Protein AF-0000000073532615 (afdb_homodimer)

Solvent-accessible surface area (backbone atoms only — not comparable to full-atom values): 59415 Å² total; per-residue (Å²): 136,85,84,70,76,75,82,60,55,70,67,49,52,62,53,44,54,56,46,52,59,56,56,71,64,63,77,78,76,79,79,76,49,35,61,54,48,44,46,61,67,45,36,69,30,45,48,47,19,49,42,52,50,42,66,69,45,44,57,48,49,49,61,58,60,49,51,88,65,48,76,41,79,43,77,75,41,72,44,67,50,82,55,63,67,44,78,42,77,66,41,61,46,78,48,82,55,70,87,44,45,31,39,34,39,35,32,37,38,37,35,60,22,72,27,45,34,31,35,39,35,29,29,67,48,68,83,61,86,79,82,77,87,83,74,61,66,72,73,48,55,62,73,28,45,42,77,39,44,36,34,42,33,61,35,37,40,41,33,38,38,35,38,34,37,33,44,56,30,60,37,88,62,36,49,23,21,40,36,41,26,21,62,43,73,55,48,70,50,63,42,82,46,62,71,57,89,55,72,64,49,46,64,59,51,48,53,51,49,51,49,42,46,46,60,66,65,42,38,64,38,24,36,80,33,58,51,79,47,49,63,30,86,86,52,74,96,77,69,64,49,45,28,39,37,37,39,33,42,47,36,34,37,43,54,58,61,80,49,97,85,47,81,49,33,43,26,42,34,37,30,54,38,72,93,58,61,42,70,56,72,72,29,64,60,61,86,42,27,33,55,72,64,47,73,49,75,42,77,32,59,46,52,92,50,28,38,43,36,41,37,35,25,34,61,42,88,78,38,66,62,41,78,61,19,36,35,74,43,60,46,73,76,54,56,68,74,39,78,40,79,45,75,41,64,26,40,36,70,67,55,59,50,43,64,59,42,61,80,65,58,60,76,68,60,53,50,52,48,56,69,36,34,80,78,42,71,72,88,59,59,69,20,38,35,36,32,40,38,30,36,40,69,50,49,63,67,37,28,40,51,50,48,60,43,49,76,42,43,52,83,72,41,74,83,67,56,79,80,44,56,67,68,58,48,46,38,51,41,20,31,36,39,34,43,29,39,64,37,35,36,48,44,88,47,86,58,101,56,71,35,31,32,31,44,37,40,33,45,88,93,42,71,27,54,31,64,43,20,62,29,38,84,83,9,34,33,52,43,62,56,51,20,63,34,79,42,51,45,72,59,70,67,41,83,82,40,48,37,38,36,34,37,35,34,42,40,92,85,77,43,79,44,68,47,19,34,41,78,40,72,39,63,58,25,50,63,62,40,69,52,67,49,79,43,69,32,45,90,32,57,92,63,54,24,37,34,35,38,43,33,37,47,43,58,66,78,136,86,87,72,76,76,82,60,55,69,66,48,51,62,52,44,54,54,47,51,58,56,57,70,66,63,76,77,75,79,78,75,48,35,62,54,48,46,45,62,69,46,36,68,30,45,50,46,19,50,42,51,50,43,66,70,45,44,57,48,50,50,60,57,61,50,51,88,66,48,74,40,80,44,76,75,39,72,45,67,51,82,54,65,67,45,77,42,76,64,43,60,45,77,47,83,56,71,87,43,44,30,41,35,40,35,31,36,38,38,35,60,23,73,25,46,34,32,35,40,34,29,28,66,48,68,84,62,86,80,79,78,86,85,75,61,65,72,72,50,54,62,71,28,44,41,78,37,44,38,32,42,34,59,35,34,40,40,33,38,40,35,38,34,38,34,44,56,31,61,36,89,61,37,48,23,22,40,36,40,26,20,62,44,73,54,48,68,47,64,42,80,45,62,71,59,89,54,72,65,50,46,64,60,51,50,53,50,50,52,49,42,46,46,60,64,66,44,39,64,37,23,37,81,34,58,51,80,47,48,61,29,89,85,52,73,96,75,70,64,51,45,27,39,39,38,40,32,40,49,35,33,37,43,54,58,61,81,50,97,84,46,81,49,31,43,27,44,35,38,29,56,38,73,93,58,62,42,70,55,72,72,28,64,60,62,86,42,26,34,54,74,65,49,74,48,76,41,78,33,60,47,52,91,51,28,37,42,36,40,38,36,24,35,61,42,87,78,37,66,61,40,78,62,20,35,36,73,43,58,47,73,77,54,55,69,74,40,79,39,79,44,76,41,63,26,41,36,70,66,56,59,50,42,64,60,42,62,81,65,56,60,77,68,60,54,52,53,47,58,71,35,33,80,79,42,70,72,90,59,62,68,21,40,34,37,31,41,37,30,36,40,69,51,49,63,67,38,27,41,52,49,47,58,40,48,76,42,43,53,84,72,42,73,82,67,57,80,79,45,56,67,68,56,48,45,37,49,40,20,29,36,37,37,43,30,38,62,37,35,36,48,44,89,47,84,58,100,56,71,37,29,34,30,45,34,40,33,46,88,91,43,71,27,54,32,63,41,20,62,30,38,84,80,8,34,31,52,44,60,57,52,20,63,32,78,41,50,44,72,60,68,66,40,84,82,40,48,36,38,37,35,36,36,34,41,39,93,87,77,44,78,42,70,47,19,35,42,78,41,72,38,64,58,24,49,65,63,39,72,51,67,50,79,44,69,33,44,90,31,56,91,65,54,23,37,34,34,39,42,32,37,47,44,58,67,80

InterPro domains:
  IPR000008 C2 domain [PF00168] (243-341)
  IPR000008 C2 domain [PS50004] (223-344)
  IPR000008 C2 domain [SM00239] (244-343)
  IPR031468 Synaptotagmin-like mitochondrial-lipid-binding domain [PS51847] (28-232)
  IPR035892 C2 domain superfamily [G3DSA:2.60.40.150] (231-360)
  IPR035892 C2 domain superfamily [SSF49562] (239-349)
  IPR045050 Synaptotagmin, plant [PTHR10774] (33-460)

Sequence (1114 aa):
MGSGPAAGTAAGQAAAAVQSAVAASGGEHSHGNWLQQLLDGMWPYARDAAQRMAWETIPSMLDASRPPWVHELTLEEFTLGEAQPALRDIRVHRSGGGGMDELIVEFEAEWHSQQDVRLLIAVPRLPVAVSEVTPDPIEEAFRLLMRLRVSLKDAWVRAGVRVTLRPLLRRLPVVGALQVGLTRVPEFGYELDLSVASAALVPLIKEWLDAAVRDMVLQPYVLPEHFFFPLDPDIKDVERPVGVLAVRVVRADDVPKPGLLGSARPLLELFVRDSQRRRTHVAQLVGSSAAWGSRFEFPVSLPEHQELTAILYDYSEFAPNDELGRAQHKLLDLQPGREQEVTLLLRTKAEEHHEREQRRMGTADRIAMALGRPFTKKGGSVCRLRLQLTYIALSEGEVRAVMEQQRLPVPARSATAEQLHPLAVRLLHSGLLLVAVPRAEGIPAGGMFKPHVELVVRVGRREAETDAAQASRQGAAEFSRPAALHLEPEVLRQRGAQVELELLQHNWMRGVSSCGTLALPLGPLLTGERVAGERRLEGGGIPAVRLQIDAHFRPYFMGSGPAAGTAAGQAAAAVQSAVAASGGEHSHGNWLQQLLDGMWPYARDAAQRMAWETIPSMLDASRPPWVHELTLEEFTLGEAQPALRDIRVHRSGGGGMDELIVEFEAEWHSQQDVRLLIAVPRLPVAVSEVTPDPIEEAFRLLMRLRVSLKDAWVRAGVRVTLRPLLRRLPVVGALQVGLTRVPEFGYELDLSVASAALVPLIKEWLDAAVRDMVLQPYVLPEHFFFPLDPDIKDVERPVGVLAVRVVRADDVPKPGLLGSARPLLELFVRDSQRRRTHVAQLVGSSAAWGSRFEFPVSLPEHQELTAILYDYSEFAPNDELGRAQHKLLDLQPGREQEVTLLLRTKAEEHHEREQRRMGTADRIAMALGRPFTKKGGSVCRLRLQLTYIALSEGEVRAVMEQQRLPVPARSATAEQLHPLAVRLLHSGLLLVAVPRAEGIPAGGMFKPHVELVVRVGRREAETDAAQASRQGAAEFSRPAALHLEPEVLRQRGAQVELELLQHNWMRGVSSCGTLALPLGPLLTGERVAGERRLEGGGIPAVRLQIDAHFRPYF

pLDDT: mean 78.16, std 20.36, range [19.98, 97.75]

Secondary structure (DSSP, 8-state):
-----GGGHHHHHHHHHHHHHHHTTSSS-TTTHHHHHHHHHHHHHHHHHHHHHHHHHHHHHHHHT--TT--EEEEEEEE--SPPPEEEEEEEEEE--TT--EEEEEEEEEEEE--EEEEEEEEE------------HHHHHHTTEEEEEEEEEEEEEEEEEEEEEEEE-SSSSSEEEEEEEESSPPEEEEEEEESS--TTTHHHHHHHHHHHIIIIIIGGGBTT--EEEESSTT--------EEEEEEEEEEESPPPSSSS----EEEEEESSGGG-EEPPPPPEETTEEE---EEEEEES-GGG-EEEEEEEE--SSSPPEEEEEEEEEGGGSPBT-EEEEEEEEB-HHHHHHHHHTTT--HHHHHHHHHTTTTS------EEEEEEEEEEEPPHHHHHHHHHHHTS-GGGS-TT-TTS-HHHHHHHT-EEEEEEEEEEE-----SSSPPEEEEEEEETTEEEEPPPEEPPTTSEE--SS-EEEEE-HHHHHSTT-EEEEEEEEEETTTEEEEEEEEEEESHHHHTT--EEEEEE-BSS-SSPPEEEEEEEEEE--/-----GGGHHHHHHHHHHHHHHHGGGSS-TTTHHHHHHHHHHHHHHHHHHHHHHHHHHHHHHHHT--TT--EEEEEEEE--SPPPEEEEEEEEEE--TT--EEEEEEEEEEEE--EEEEEEEEE------------HHHHHHTTEEEEEEEEEEEEEEEEEEEEEEEE-SSSSSEEEEEEEESSPPEEEEEEEESS--TTTHHHHHHHHHHHIIIIIIGGGBTT--EEEESSTT--------EEEEEEEEEEESPPPSSSS----EEEEEESSGGG-EEPPPPPEETTEEE---EEEEEES-GGG-EEEEEEEE--SSSPPEEEEEEEEEGGGSPBT-EEEEEEEEB-HHHHHHHHHTTT--HHHHHHHHHSTTTS------EEEEEEEEEEEPPHHHHHHHHHHHTS-GGGS-TT-TTS-HHHHHHHT-EEEEEEEEEEE-----SSS--EEEEEEEETTEEEEPPPEEBPTTSEE--SS-EEEEE-HHHHHSTT-EEEEEEEEEETTTEEEEEEEEEEESHHHHTT--EEEEEE-BSSPSSPPEEEEEEEEEE--

Structure (mmCIF, N/CA/C/O backbone):
data_AF-0000000073532615-model_v1
#
loop_
_entity.id
_entity.type
_entity.pdbx_description
1 polymer 'Uncharacterized protein'
#
loop_
_atom_site.group_PDB
_atom_site.id
_atom_site.type_symbol
_atom_site.label_atom_id
_atom_site.label_alt_id
_atom_site.label_comp_id
_atom_site.label_asym_id
_atom_site.label_entity_id
_atom_site.label_seq_id
_atom_site.pdbx_PDB_ins_code
_atom_site.Cartn_x
_atom_site.Cartn_y
_atom_site.Cartn_z
_atom_site.occupancy
_atom_site.B_iso_or_equiv
_atom_site.auth_seq_id
_atom_site.auth_comp_id
_atom_site.auth_asym_id
_atom_site.auth_atom_id
_atom_site.pdbx_PDB_model_num
ATOM 1 N N . MET A 1 1 ? 41.656 34.438 43.156 1 20.53 1 MET A N 1
ATOM 2 C CA . MET A 1 1 ? 41.594 33 43.312 1 20.53 1 MET A CA 1
ATOM 3 C C . MET A 1 1 ? 40.531 32.375 42.438 1 20.53 1 MET A C 1
ATOM 5 O O . MET A 1 1 ? 39.562 33.031 42.094 1 20.53 1 MET A O 1
ATOM 9 N N . GLY A 1 2 ? 40.812 31.062 41.625 1 20.09 2 GLY A N 1
ATOM 10 C CA . GLY A 1 2 ? 40.531 30.406 40.375 1 20.09 2 GLY A CA 1
ATOM 11 C C . GLY A 1 2 ? 39.188 29.719 40.375 1 20.09 2 GLY A C 1
ATOM 12 O O . GLY A 1 2 ? 39.062 28.594 40.844 1 20.09 2 GLY A O 1
ATOM 13 N N . SER A 1 3 ? 38.094 30.375 40.625 1 22.3 3 SER A N 1
ATOM 14 C CA . SER A 1 3 ? 36.781 29.781 40.844 1 22.3 3 SER A CA 1
ATOM 15 C C . SER A 1 3 ? 36.312 29.016 39.594 1 22.3 3 SER A C 1
ATOM 17 O O . SER A 1 3 ? 35.875 29.625 38.625 1 22.3 3 SER A O 1
ATOM 19 N N . GLY A 1 4 ? 37.156 27.938 39.281 1 20.11 4 GLY A N 1
ATOM 20 C CA . GLY A 1 4 ? 37.125 27.219 38 1 20.11 4 GLY A CA 1
ATOM 21 C C . GLY A 1 4 ? 35.75 26.656 37.688 1 20.11 4 GLY A C 1
ATOM 22 O O . GLY A 1 4 ? 34.812 26.812 38.438 1 20.11 4 GLY A O 1
ATOM 23 N N . PRO A 1 5 ? 35.656 25.281 37.188 1 23.22 5 PRO A N 1
ATOM 24 C CA . PRO A 1 5 ? 35.125 24.531 36.031 1 23.22 5 PRO A CA 1
ATOM 25 C C . PRO A 1 5 ? 33.781 23.859 36.344 1 23.22 5 PRO A C 1
ATOM 27 O O . PRO A 1 5 ? 33.406 22.891 35.688 1 23.22 5 PRO A O 1
ATOM 30 N N . ALA A 1 6 ? 32.906 24.281 37.25 1 21.92 6 ALA A N 1
ATOM 31 C CA . ALA A 1 6 ? 31.875 23.375 37.75 1 21.92 6 ALA A CA 1
ATOM 32 C C . ALA A 1 6 ? 30.859 23.047 36.656 1 21.92 6 ALA A C 1
ATOM 34 O O . ALA A 1 6 ? 29.844 22.391 36.938 1 21.92 6 ALA A O 1
ATOM 35 N N . ALA A 1 7 ? 30.891 23.812 35.625 1 23.62 7 ALA A N 1
ATOM 36 C CA . ALA A 1 7 ? 29.766 23.734 34.719 1 23.62 7 ALA A CA 1
ATOM 37 C C . ALA A 1 7 ? 29.688 22.375 34.031 1 23.62 7 ALA A C 1
ATOM 39 O O . ALA A 1 7 ? 28.844 22.141 33.156 1 23.62 7 ALA A O 1
ATOM 40 N N . GLY A 1 8 ? 30.734 21.438 34.344 1 23.34 8 GLY A N 1
ATOM 41 C CA . GLY A 1 8 ? 30.906 20.172 33.656 1 23.34 8 GLY A CA 1
ATOM 42 C C . GLY A 1 8 ? 29.875 19.125 34 1 23.34 8 GLY A C 1
ATOM 43 O O . GLY A 1 8 ? 29.844 18.047 33.438 1 23.34 8 GLY A O 1
ATOM 44 N N . THR A 1 9 ? 29.234 19.203 35.156 1 28.7 9 THR A N 1
ATOM 45 C CA . THR A 1 9 ? 28.672 18 35.75 1 28.7 9 THR A CA 1
ATOM 46 C C . THR A 1 9 ? 27.359 17.641 35.094 1 28.7 9 THR A C 1
ATOM 48 O O . THR A 1 9 ? 27.047 16.453 34.938 1 28.7 9 THR A O 1
ATOM 51 N N . ALA A 1 10 ? 26.594 18.719 34.781 1 26.47 10 ALA A N 1
ATOM 52 C CA . ALA A 1 10 ? 25.219 18.359 34.438 1 26.47 10 ALA A CA 1
ATOM 53 C C . ALA A 1 10 ? 25.156 17.688 33.062 1 26.47 10 ALA A C 1
ATOM 55 O O . ALA A 1 10 ? 24.25 16.891 32.781 1 26.47 10 ALA A O 1
ATOM 56 N N . ALA A 1 11 ? 26.062 17.984 32.125 1 28.56 11 ALA A N 1
ATOM 57 C CA . ALA A 1 11 ? 26.172 17.344 30.828 1 28.56 11 ALA A CA 1
ATOM 58 C C . ALA A 1 11 ? 26.5 15.859 30.969 1 28.56 11 ALA A C 1
ATOM 60 O O . ALA A 1 11 ? 26.141 15.055 30.109 1 28.56 11 ALA A O 1
ATOM 61 N N . GLY A 1 12 ? 27.172 15.477 32.031 1 28.08 12 GLY A N 1
ATOM 62 C CA . GLY A 1 12 ? 27.578 14.109 32.281 1 28.08 12 GLY A CA 1
ATOM 63 C C . GLY A 1 12 ? 26.422 13.18 32.625 1 28.08 12 GLY A C 1
ATOM 64 O O . GLY A 1 12 ? 26.469 12 32.281 1 28.08 12 GLY A O 1
ATOM 65 N N . GLN A 1 13 ? 25.516 13.734 33.375 1 28.34 13 GLN A N 1
ATOM 66 C CA . GLN A 1 13 ? 24.469 12.836 33.875 1 28.34 13 GLN A CA 1
ATOM 67 C C . GLN A 1 13 ? 23.516 12.453 32.75 1 28.34 13 GLN A C 1
ATOM 69 O O . GLN A 1 13 ? 23.031 11.32 32.688 1 28.34 13 GLN A O 1
ATOM 74 N N . ALA A 1 14 ? 23.141 13.438 31.891 1 28.64 14 ALA A N 1
ATOM 75 C CA . ALA A 1 14 ? 22.219 13.094 30.812 1 28.64 14 ALA A CA 1
ATOM 76 C C . ALA A 1 14 ? 22.875 12.133 29.812 1 28.64 14 ALA A C 1
ATOM 78 O O . ALA A 1 14 ? 22.219 11.211 29.312 1 28.64 14 ALA A O 1
ATOM 79 N N . ALA A 1 15 ? 24.156 12.203 29.594 1 30.98 15 ALA A N 1
ATOM 80 C CA . ALA A 1 15 ? 24.922 11.234 28.812 1 30.98 15 ALA A CA 1
ATOM 81 C C . ALA A 1 15 ? 24.953 9.875 29.484 1 30.98 15 ALA A C 1
ATOM 83 O O . ALA A 1 15 ? 24.875 8.836 28.828 1 30.98 15 ALA A O 1
ATOM 84 N N . ALA A 1 16 ? 25.078 9.82 30.797 1 31.77 16 ALA A N 1
ATOM 85 C CA . ALA A 1 16 ? 25.172 8.562 31.531 1 31.77 16 ALA A CA 1
ATOM 86 C C . ALA A 1 16 ? 23.844 7.805 31.469 1 31.77 16 ALA A C 1
ATOM 88 O O . ALA A 1 16 ? 23.828 6.574 31.359 1 31.77 16 ALA A O 1
ATOM 89 N N . ALA A 1 17 ? 22.75 8.547 31.578 1 31.22 17 ALA A N 1
ATOM 90 C CA . ALA A 1 17 ? 21.469 7.832 31.547 1 31.22 17 ALA A CA 1
ATOM 91 C C . ALA A 1 17 ? 21.219 7.207 30.188 1 31.22 17 ALA A C 1
ATOM 93 O O . ALA A 1 17 ? 20.703 6.086 30.094 1 31.22 17 ALA A O 1
ATOM 94 N N . VAL A 1 18 ? 21.594 7.859 29.109 1 29.59 18 VAL A N 1
ATOM 95 C CA . VAL A 1 18 ? 21.5 7.25 27.781 1 29.59 18 VAL A CA 1
ATOM 96 C C . VAL A 1 18 ? 22.5 6.098 27.672 1 29.59 18 VAL A C 1
ATOM 98 O O . VAL A 1 18 ? 22.188 5.051 27.109 1 29.59 18 VAL A O 1
ATOM 101 N N . GLN A 1 19 ? 23.703 6.219 28.234 1 29.3 19 GLN A N 1
ATOM 102 C CA . GLN A 1 19 ? 24.688 5.137 28.203 1 29.3 19 GLN A CA 1
ATOM 103 C C . GLN A 1 19 ? 24.188 3.922 28.984 1 29.3 19 GLN A C 1
ATOM 105 O O . GLN A 1 19 ? 24.406 2.779 28.578 1 29.3 19 GLN A O 1
ATOM 110 N N . SER A 1 20 ? 23.703 4.176 30.234 1 29.8 20 SER A N 1
ATOM 111 C CA . SER A 1 20 ? 23.25 3.031 31.016 1 29.8 20 SER A CA 1
ATOM 112 C C . SER A 1 20 ? 22.094 2.312 30.312 1 29.8 20 SER A C 1
ATOM 114 O O . SER A 1 20 ? 21.938 1.1 30.469 1 29.8 20 SER A O 1
ATOM 116 N N . ALA A 1 21 ? 21.234 3.156 29.656 1 28.39 21 ALA A N 1
ATOM 117 C CA . ALA A 1 21 ? 20.156 2.445 28.953 1 28.39 21 ALA A CA 1
ATOM 118 C C . ALA A 1 21 ? 20.703 1.648 27.781 1 28.39 21 ALA A C 1
ATOM 120 O O . ALA A 1 21 ? 20.219 0.564 27.469 1 28.39 21 ALA A O 1
ATOM 121 N N . VAL A 1 22 ? 21.797 2.082 27.156 1 29.03 22 VAL A N 1
ATOM 122 C CA . VAL A 1 22 ? 22.453 1.291 26.109 1 29.03 22 VAL A CA 1
ATOM 123 C C . VAL A 1 22 ? 23.156 0.088 26.75 1 29.03 22 VAL A C 1
ATOM 125 O O . VAL A 1 22 ? 23.156 -1.004 26.172 1 29.03 22 VAL A O 1
ATOM 128 N N . ALA A 1 23 ? 23.844 0.207 27.891 1 29.2 23 ALA A N 1
ATOM 129 C CA . ALA A 1 23 ? 24.609 -0.902 28.438 1 29.2 23 ALA A CA 1
ATOM 130 C C . ALA A 1 23 ? 23.703 -2.062 28.844 1 29.2 23 ALA A C 1
ATOM 132 O O . ALA A 1 23 ? 24.109 -3.225 28.781 1 29.2 23 ALA A O 1
ATOM 133 N N . ALA A 1 24 ? 22.562 -1.746 29.562 1 28.41 24 ALA A N 1
ATOM 134 C CA . ALA A 1 24 ? 21.797 -2.906 30.016 1 28.41 24 ALA A CA 1
ATOM 135 C C . ALA A 1 24 ? 21.219 -3.672 28.828 1 28.41 24 ALA A C 1
ATOM 137 O O . ALA A 1 24 ? 20.5 -4.656 29 1 28.41 24 ALA A O 1
ATOM 138 N N . SER A 1 25 ? 21.25 -3.1 27.578 1 29.39 25 SER A N 1
ATOM 139 C CA . SER A 1 25 ? 20.828 -3.883 26.422 1 29.39 25 SER A CA 1
ATOM 140 C C . SER A 1 25 ? 21.766 -5.062 26.188 1 29.39 25 SER A C 1
ATOM 142 O O . SER A 1 25 ? 21.719 -5.688 25.125 1 29.39 25 SER A O 1
ATOM 144 N N . GLY A 1 26 ? 22.719 -5.391 26.984 1 29.59 26 GLY A N 1
ATOM 145 C CA . GLY A 1 26 ? 23.609 -6.512 26.75 1 29.59 26 GLY A CA 1
ATOM 146 C C . GLY A 1 26 ? 22.891 -7.84 26.625 1 29.59 26 GLY A C 1
ATOM 147 O O . GLY A 1 26 ? 23.281 -8.695 25.828 1 29.59 26 GLY A O 1
ATOM 148 N N . GLY A 1 27 ? 22.359 -8.477 27.703 1 29.59 27 GLY A N 1
ATOM 149 C CA . GLY A 1 27 ? 22.156 -9.914 27.781 1 29.59 27 GLY A CA 1
ATOM 150 C C . GLY A 1 27 ? 21.078 -10.422 26.844 1 29.59 27 GLY A C 1
ATOM 151 O O . GLY A 1 27 ? 20.797 -11.625 26.812 1 29.59 27 GLY A O 1
ATOM 152 N N . GLU A 1 28 ? 19.812 -9.828 26.891 1 32.47 28 GLU A N 1
ATOM 153 C CA . GLU A 1 28 ? 18.656 -10.625 26.453 1 32.47 28 GLU A CA 1
ATOM 154 C C . GLU A 1 28 ? 18.781 -10.984 24.984 1 32.47 28 GLU A C 1
ATOM 156 O O . GLU A 1 28 ? 19.281 -10.195 24.172 1 32.47 28 GLU A O 1
ATOM 161 N N . HIS A 1 29 ? 18.578 -12.266 24.547 1 33.88 29 HIS A N 1
ATOM 162 C CA . HIS A 1 29 ? 18.641 -13.039 23.312 1 33.88 29 HIS A CA 1
ATOM 163 C C . HIS A 1 29 ? 18.078 -12.25 22.141 1 33.88 29 HIS A C 1
ATOM 165 O O . HIS A 1 29 ? 17.266 -11.352 22.328 1 33.88 29 HIS A O 1
ATOM 171 N N . SER A 1 30 ? 18.469 -12.445 20.828 1 37 30 SER A N 1
ATOM 172 C CA . SER A 1 30 ? 18.453 -11.953 19.453 1 37 30 SER A CA 1
ATOM 173 C C . SER A 1 30 ? 17.031 -11.836 18.922 1 37 30 SER A C 1
ATOM 175 O O . SER A 1 30 ? 16.812 -11.812 17.719 1 37 30 SER A O 1
ATOM 177 N N . HIS A 1 31 ? 15.961 -12.289 19.531 1 42.09 31 HIS A N 1
ATOM 178 C CA . HIS A 1 31 ? 14.625 -12.234 18.953 1 42.09 31 HIS A CA 1
ATOM 179 C C . HIS A 1 31 ? 14.273 -10.82 18.516 1 42.09 31 HIS A C 1
ATOM 181 O O . HIS A 1 31 ? 13.414 -10.633 17.641 1 42.09 31 HIS A O 1
ATOM 187 N N . GLY A 1 32 ? 14.367 -9.742 19.281 1 51.94 32 GLY A N 1
ATOM 188 C CA . GLY A 1 32 ? 13.953 -8.352 19.203 1 51.94 32 GLY A CA 1
ATOM 189 C C . GLY A 1 32 ? 14.523 -7.633 18 1 51.94 32 GLY A C 1
ATOM 190 O O . GLY A 1 32 ? 14.203 -6.465 17.75 1 51.94 32 GLY A O 1
ATOM 191 N N . ASN A 1 33 ? 15.656 -8.141 17.484 1 77.06 33 ASN A N 1
ATOM 192 C CA . ASN A 1 33 ? 16.594 -7.324 16.719 1 77.06 33 ASN A CA 1
ATOM 193 C C . ASN A 1 33 ? 16.203 -7.242 15.242 1 77.06 33 ASN A C 1
ATOM 195 O O . ASN A 1 33 ? 16.875 -6.57 14.461 1 77.06 33 ASN A O 1
ATOM 199 N N . TRP A 1 34 ? 15.141 -7.934 14.953 1 86.62 34 TRP A N 1
ATOM 200 C CA . TRP A 1 34 ? 14.891 -7.867 13.523 1 86.62 34 TRP A CA 1
ATOM 201 C C . TRP A 1 34 ? 14.32 -6.508 13.133 1 86.62 34 TRP A C 1
ATOM 203 O O . TRP A 1 34 ? 14.586 -6 12.039 1 86.62 34 TRP A O 1
ATOM 213 N N . LEU A 1 35 ? 13.5 -5.953 13.992 1 87 35 LEU A N 1
ATOM 214 C CA . LEU A 1 35 ? 12.914 -4.648 13.711 1 87 35 LEU A CA 1
ATOM 215 C C . LEU A 1 35 ? 13.992 -3.572 13.609 1 87 35 LEU A C 1
ATOM 217 O O . LEU A 1 35 ? 13.922 -2.691 12.75 1 87 35 LEU A O 1
ATOM 221 N N . GLN A 1 36 ? 14.875 -3.719 14.492 1 84.88 36 GLN A N 1
ATOM 222 C CA . GLN A 1 36 ? 15.977 -2.764 14.445 1 84.88 36 GLN A CA 1
ATOM 223 C C . GLN A 1 36 ? 16.812 -2.943 13.18 1 84.88 36 GLN A C 1
ATOM 225 O O . GLN A 1 36 ? 17.266 -1.965 12.594 1 84.88 36 GLN A O 1
ATOM 230 N N . GLN A 1 37 ? 17 -4.195 12.828 1 88.56 37 GLN A N 1
ATOM 231 C CA . GLN A 1 37 ? 17.734 -4.461 11.594 1 88.56 37 GLN A CA 1
ATOM 232 C C . GLN A 1 37 ? 16.984 -3.896 10.383 1 88.56 37 GLN A C 1
ATOM 234 O O . GLN A 1 37 ? 17.609 -3.361 9.461 1 88.56 37 GLN A O 1
ATOM 239 N N . LEU A 1 38 ? 15.773 -4.098 10.445 1 90.38 38 LEU A N 1
ATOM 240 C CA . LEU A 1 38 ? 14.945 -3.557 9.375 1 90.38 38 LEU A CA 1
ATOM 241 C C . LEU A 1 38 ? 15.062 -2.037 9.312 1 90.38 38 LEU A C 1
ATOM 243 O O . LEU A 1 38 ? 15.227 -1.465 8.234 1 90.38 38 LEU A O 1
ATOM 247 N N . LEU A 1 39 ? 14.992 -1.411 10.438 1 90 39 LEU A N 1
ATOM 248 C CA . LEU A 1 39 ? 15.117 0.041 10.508 1 90 39 LEU A CA 1
ATOM 249 C C . LEU A 1 39 ? 16.5 0.498 10.047 1 90 39 LEU A C 1
ATOM 251 O O . LEU A 1 39 ? 16.609 1.518 9.359 1 90 39 LEU A O 1
ATOM 255 N N . ASP A 1 40 ? 17.438 -0.266 10.445 1 89 40 ASP A N 1
ATOM 256 C CA . ASP A 1 40 ? 18.812 0.055 10.031 1 89 40 ASP A CA 1
ATOM 257 C C . ASP A 1 40 ? 18.938 0.031 8.516 1 89 40 ASP A C 1
ATOM 259 O O . ASP A 1 40 ? 19.641 0.865 7.934 1 89 40 ASP A O 1
ATOM 263 N N . GLY A 1 41 ? 18.281 -0.892 7.961 1 88.88 41 GLY A N 1
ATOM 264 C CA . GLY A 1 41 ? 18.344 -1.014 6.512 1 88.88 41 GLY A CA 1
ATOM 265 C C . GLY A 1 41 ? 17.578 0.068 5.785 1 88.88 41 GLY A C 1
ATOM 266 O O . GLY A 1 41 ? 17.969 0.51 4.707 1 88.88 41 GLY A O 1
ATOM 267 N N . MET A 1 42 ? 16.531 0.554 6.352 1 91.25 42 MET A N 1
ATOM 268 C CA . MET A 1 42 ? 15.641 1.504 5.688 1 91.25 42 MET A CA 1
ATOM 269 C C . MET A 1 42 ? 16.047 2.939 5.996 1 91.25 42 MET A C 1
ATOM 271 O O . MET A 1 42 ? 15.711 3.861 5.25 1 91.25 42 MET A O 1
ATOM 275 N N . TRP A 1 43 ? 16.781 3.162 7.031 1 91.69 43 TRP A N 1
ATOM 276 C CA . TRP A 1 43 ? 16.969 4.492 7.598 1 91.69 43 TRP A CA 1
ATOM 277 C C . TRP A 1 43 ? 17.703 5.398 6.609 1 91.69 43 TRP A C 1
ATOM 279 O O . TRP A 1 43 ? 17.328 6.562 6.434 1 91.69 43 TRP A O 1
ATOM 289 N N . PRO A 1 44 ? 18.766 4.879 5.949 1 91.31 44 PRO A N 1
ATOM 290 C CA . PRO A 1 44 ? 19.422 5.781 5.004 1 91.31 44 PRO A CA 1
ATOM 291 C C . PRO A 1 44 ? 18.469 6.344 3.957 1 91.31 44 PRO A C 1
ATOM 293 O O . PRO A 1 44 ? 18.609 7.504 3.553 1 91.31 44 PRO A O 1
ATOM 296 N N . TYR A 1 45 ? 17.562 5.594 3.57 1 92.06 45 TYR A N 1
ATOM 297 C CA . TYR A 1 45 ? 16.594 6.043 2.582 1 92.06 45 TYR A CA 1
ATOM 298 C C . TYR A 1 45 ? 15.57 6.984 3.209 1 92.06 45 TYR A C 1
ATOM 300 O O . TYR A 1 45 ? 15.242 8.031 2.637 1 92.06 45 TYR A O 1
ATOM 308 N N . ALA A 1 46 ? 15.117 6.59 4.348 1 92 46 ALA A N 1
ATOM 309 C CA . ALA A 1 46 ? 14.18 7.438 5.07 1 92 46 ALA A CA 1
ATOM 310 C C . ALA A 1 46 ? 14.812 8.781 5.43 1 92 46 ALA A C 1
ATOM 312 O O . ALA A 1 46 ? 14.164 9.828 5.336 1 92 46 ALA A O 1
ATOM 313 N N . ARG A 1 47 ? 16.016 8.711 5.832 1 91.5 47 ARG A N 1
ATOM 314 C CA . ARG A 1 47 ? 16.75 9.922 6.176 1 91.5 47 ARG A CA 1
ATOM 315 C C . ARG A 1 47 ? 16.859 10.852 4.973 1 91.5 47 ARG A C 1
ATOM 317 O O . ARG A 1 47 ? 16.594 12.047 5.086 1 91.5 47 ARG A O 1
ATOM 324 N N . ASP A 1 48 ? 17.266 10.297 3.879 1 92.69 48 ASP A N 1
ATOM 325 C CA . ASP A 1 48 ? 17.406 11.102 2.668 1 92.69 48 ASP A CA 1
ATOM 326 C C . ASP A 1 48 ? 16.062 11.703 2.26 1 92.69 48 ASP A C 1
ATOM 328 O O . ASP A 1 48 ? 15.992 12.859 1.832 1 92.69 48 ASP A O 1
ATOM 332 N N . ALA A 1 49 ? 15.094 10.898 2.373 1 90.88 49 ALA A N 1
ATOM 333 C CA . ALA A 1 49 ? 13.75 11.391 2.057 1 90.88 49 ALA A CA 1
ATOM 334 C C . ALA A 1 49 ? 13.352 12.531 2.984 1 90.88 49 ALA A C 1
ATOM 336 O O . ALA A 1 49 ? 12.812 13.547 2.531 1 90.88 49 ALA A O 1
ATOM 337 N N . ALA A 1 50 ? 13.523 12.375 4.227 1 88.94 50 ALA A N 1
ATOM 338 C CA . ALA A 1 50 ? 13.188 13.391 5.219 1 88.94 50 ALA A CA 1
ATOM 339 C C . ALA A 1 50 ? 13.984 14.672 4.98 1 88.94 50 ALA A C 1
ATOM 341 O O . ALA A 1 50 ? 13.438 15.773 5.07 1 88.94 50 ALA A O 1
ATOM 342 N N . GLN A 1 51 ? 15.258 14.555 4.723 1 90.56 51 GLN A N 1
ATOM 343 C CA . GLN A 1 51 ? 16.109 15.703 4.473 1 90.56 51 GLN A CA 1
ATOM 344 C C . GLN A 1 51 ? 15.656 16.469 3.238 1 90.56 51 GLN A C 1
ATOM 346 O O . GLN A 1 51 ? 15.633 17.703 3.242 1 90.56 51 GLN A O 1
ATOM 351 N N . ARG A 1 52 ? 15.305 15.75 2.256 1 88.56 52 ARG A N 1
ATOM 352 C CA . ARG A 1 52 ? 14.812 16.406 1.043 1 88.56 52 ARG A CA 1
ATOM 353 C C . ARG A 1 52 ? 13.508 17.141 1.305 1 88.56 52 ARG A C 1
ATOM 355 O O . ARG A 1 52 ? 13.336 18.281 0.859 1 88.56 52 ARG A O 1
ATOM 362 N N . MET A 1 53 ? 12.672 16.5 1.983 1 84.38 53 MET A N 1
ATOM 363 C CA . MET A 1 53 ? 11.398 17.125 2.318 1 84.38 53 MET A CA 1
ATOM 364 C C . MET A 1 53 ? 11.609 18.375 3.174 1 84.38 53 MET A C 1
ATOM 366 O O . MET A 1 53 ? 10.945 19.391 2.971 1 84.38 53 MET A O 1
ATOM 370 N N . ALA A 1 54 ? 12.469 18.234 4.125 1 84.62 54 ALA A N 1
ATOM 371 C CA . ALA A 1 54 ? 12.773 19.359 5 1 84.62 54 ALA A CA 1
ATOM 372 C C . ALA A 1 54 ? 13.336 20.531 4.203 1 84.62 54 ALA A C 1
ATOM 374 O O . ALA A 1 54 ? 12.922 21.672 4.395 1 84.62 54 ALA A O 1
ATOM 375 N N . TRP A 1 55 ? 14.18 20.25 3.314 1 84.69 55 TRP A N 1
ATOM 376 C CA . TRP A 1 55 ? 14.805 21.281 2.5 1 84.69 55 TRP A CA 1
ATOM 377 C C . TRP A 1 55 ? 13.766 22.016 1.65 1 84.69 55 TRP A C 1
ATOM 379 O O . TRP A 1 55 ? 13.898 23.203 1.386 1 84.69 55 TRP A O 1
ATOM 389 N N . GLU A 1 56 ? 12.812 21.281 1.316 1 77.81 56 GLU A N 1
ATOM 390 C CA . GLU A 1 56 ? 11.789 21.859 0.438 1 77.81 56 GLU A CA 1
ATOM 391 C C . GLU A 1 56 ? 10.75 22.625 1.236 1 77.81 56 GLU A C 1
ATOM 393 O O . GLU A 1 56 ? 10.164 23.594 0.732 1 77.81 56 GLU A O 1
ATOM 398 N N . THR A 1 57 ? 10.57 22.281 2.477 1 77.31 57 THR A N 1
ATOM 399 C CA . THR A 1 57 ? 9.414 22.812 3.178 1 77.31 57 THR A CA 1
ATOM 400 C C . THR A 1 57 ? 9.852 23.766 4.285 1 77.31 57 THR A C 1
ATOM 402 O O . THR A 1 57 ? 9.18 24.766 4.562 1 77.31 57 THR A O 1
ATOM 405 N N . ILE A 1 58 ? 10.984 23.562 4.906 1 81.19 58 ILE A N 1
ATOM 406 C CA . ILE A 1 58 ? 11.367 24.266 6.129 1 81.19 58 ILE A CA 1
ATOM 407 C C . ILE A 1 58 ? 11.625 25.734 5.824 1 81.19 58 ILE A C 1
ATOM 409 O O . ILE A 1 58 ? 11.195 26.609 6.578 1 81.19 58 ILE A O 1
ATOM 413 N N . PRO A 1 59 ? 12.305 26 4.754 1 76.12 59 PRO A N 1
ATOM 414 C CA . PRO A 1 59 ? 12.57 27.422 4.504 1 76.12 59 PRO A CA 1
ATOM 415 C C . PRO A 1 59 ? 11.297 28.266 4.43 1 76.12 59 PRO A C 1
ATOM 417 O O . PRO A 1 59 ? 11.219 29.328 5.035 1 76.12 59 PRO A O 1
ATOM 420 N N . SER A 1 60 ? 10.336 27.781 3.76 1 72.25 60 SER A N 1
ATOM 421 C CA . SER A 1 60 ? 9.078 28.516 3.65 1 72.25 60 SER A CA 1
ATOM 422 C C . SER A 1 60 ? 8.359 28.578 4.996 1 72.25 60 SER A C 1
ATOM 424 O O . SER A 1 60 ? 7.738 29.594 5.32 1 72.25 60 SER A O 1
ATOM 426 N N . MET A 1 61 ? 8.469 27.594 5.773 1 74 61 MET A N 1
ATOM 427 C CA . MET A 1 61 ? 7.84 27.547 7.094 1 74 61 MET A CA 1
ATOM 428 C C . MET A 1 61 ? 8.516 28.531 8.047 1 74 61 MET A C 1
ATOM 430 O O . MET A 1 61 ? 7.836 29.203 8.828 1 74 61 MET A O 1
ATOM 434 N N . LEU A 1 62 ? 9.805 28.562 7.996 1 74.56 62 LEU A N 1
ATOM 435 C CA . LEU A 1 62 ? 10.547 29.484 8.852 1 74.56 62 LEU A CA 1
ATOM 436 C C . LEU A 1 62 ? 10.289 30.922 8.438 1 74.56 62 LEU A C 1
ATOM 438 O O . LEU A 1 62 ? 10.172 31.812 9.297 1 74.56 62 LEU A O 1
ATOM 442 N N . ASP A 1 63 ? 10.227 31.109 7.211 1 70.12 63 ASP A N 1
ATOM 443 C CA . ASP A 1 63 ? 9.969 32.469 6.73 1 70.12 63 ASP A CA 1
ATOM 444 C C . ASP A 1 63 ? 8.586 32.938 7.168 1 70.12 63 ASP A C 1
ATOM 446 O O . ASP A 1 63 ? 8.406 34.125 7.5 1 70.12 63 ASP A O 1
ATOM 450 N N . ALA A 1 64 ? 7.684 32 7.203 1 65.56 64 ALA A N 1
ATOM 451 C CA . ALA A 1 64 ? 6.312 32.312 7.598 1 65.56 64 ALA A CA 1
ATOM 452 C C . ALA A 1 64 ? 6.238 32.688 9.078 1 65.56 64 ALA A C 1
ATOM 454 O O . ALA A 1 64 ? 5.359 33.438 9.492 1 65.56 64 ALA A O 1
ATOM 455 N N . SER A 1 65 ? 7.172 32.188 9.805 1 70.62 65 SER A N 1
ATOM 456 C CA . SER A 1 65 ? 7.141 32.406 11.242 1 70.62 65 SER A CA 1
ATOM 457 C C . SER A 1 65 ? 8.148 33.5 11.648 1 70.62 65 SER A C 1
ATOM 459 O O . SER A 1 65 ? 8.367 33.719 12.836 1 70.62 65 SER A O 1
ATOM 461 N N . ARG A 1 66 ? 8.711 34.125 10.727 1 72.62 66 ARG A N 1
ATOM 462 C CA . ARG A 1 66 ? 9.812 35.031 11 1 72.62 66 ARG A CA 1
ATOM 463 C C . ARG A 1 66 ? 9.336 36.25 11.805 1 72.62 66 ARG A C 1
ATOM 465 O O . ARG A 1 66 ? 8.375 36.938 11.422 1 72.62 66 ARG A O 1
ATOM 472 N N . PRO A 1 67 ? 10.07 36.375 12.852 1 68.19 67 PRO A N 1
ATOM 473 C CA . PRO A 1 67 ? 9.742 37.625 13.586 1 68.19 67 PRO A CA 1
ATOM 474 C C . PRO A 1 67 ? 10.156 38.875 12.828 1 68.19 67 PRO A C 1
ATOM 476 O O . PRO A 1 67 ? 10.992 38.812 11.922 1 68.19 67 PRO A O 1
ATOM 479 N N . PRO A 1 68 ? 9.562 39.969 13.133 1 62.47 68 PRO A N 1
ATOM 480 C CA . PRO A 1 68 ? 9.836 41.219 12.422 1 62.47 68 PRO A CA 1
ATOM 481 C C . PRO A 1 68 ? 11.305 41.625 12.477 1 62.47 68 PRO A C 1
ATOM 483 O O . PRO A 1 68 ? 11.797 42.344 11.586 1 62.47 68 PRO A O 1
ATOM 486 N N . TRP A 1 69 ? 12 41.188 13.5 1 64.81 69 TRP A N 1
ATOM 487 C CA . TRP A 1 69 ? 13.375 41.625 13.672 1 64.81 69 TRP A CA 1
ATOM 488 C C . TRP A 1 69 ? 14.328 40.781 12.828 1 64.81 69 TRP A C 1
ATOM 490 O O . TRP A 1 69 ? 15.516 41.094 12.711 1 64.81 69 TRP A O 1
ATOM 500 N N . VAL A 1 70 ? 13.789 39.781 12.305 1 71.5 70 VAL A N 1
ATOM 501 C CA . VAL A 1 70 ? 14.578 38.969 11.391 1 71.5 70 VAL A CA 1
ATOM 502 C C . VAL A 1 70 ? 14.289 39.375 9.945 1 71.5 70 VAL A C 1
ATOM 504 O O . VAL A 1 70 ? 13.156 39.219 9.477 1 71.5 70 VAL A O 1
ATOM 507 N N . HIS A 1 71 ? 15.242 39.844 9.281 1 65.81 71 HIS A N 1
ATOM 508 C CA . HIS A 1 71 ? 15.031 40.375 7.945 1 65.81 71 HIS A CA 1
ATOM 509 C C . HIS A 1 71 ? 15.18 39.281 6.887 1 65.81 71 HIS A C 1
ATOM 511 O O . HIS A 1 71 ? 14.477 39.312 5.867 1 65.81 71 HIS A O 1
ATOM 517 N N . GLU A 1 72 ? 16.141 38.469 7.074 1 71.25 72 GLU A N 1
ATOM 518 C CA . GLU A 1 72 ? 16.375 37.406 6.105 1 71.25 72 GLU A CA 1
ATOM 519 C C . GLU A 1 72 ? 16.766 36.094 6.797 1 71.25 72 GLU A C 1
ATOM 521 O O . GLU A 1 72 ? 17.422 36.094 7.84 1 71.25 72 GLU A O 1
ATOM 526 N N . LEU A 1 73 ? 16.156 35.062 6.266 1 77.75 73 LEU A N 1
ATOM 527 C CA . LEU A 1 73 ? 16.469 33.719 6.793 1 77.75 73 LEU A CA 1
ATOM 528 C C . LEU A 1 73 ? 16.812 32.75 5.664 1 77.75 73 LEU A C 1
ATOM 530 O O . LEU A 1 73 ? 16.062 32.656 4.688 1 77.75 73 LEU A O 1
ATOM 534 N N . THR A 1 74 ? 18 32.25 5.695 1 80.62 74 THR A N 1
ATOM 535 C CA . THR A 1 74 ? 18.406 31.281 4.695 1 80.62 74 THR A CA 1
ATOM 536 C C . THR A 1 74 ? 18.906 30 5.359 1 80.62 74 THR A C 1
ATOM 538 O O . THR A 1 74 ? 19.688 30.047 6.301 1 80.62 74 THR A O 1
ATOM 541 N N . LEU A 1 75 ? 18.375 28.938 4.906 1 85.56 75 LEU A N 1
ATOM 542 C CA . LEU A 1 75 ? 18.875 27.656 5.359 1 85.56 75 LEU A CA 1
ATOM 543 C C . LEU A 1 75 ? 20.125 27.25 4.586 1 85.56 75 LEU A C 1
ATOM 545 O O . LEU A 1 75 ? 20.078 27.109 3.361 1 85.56 75 LEU A O 1
ATOM 549 N N . GLU A 1 76 ? 21.172 27.047 5.266 1 86.56 76 GLU A N 1
ATOM 550 C CA . GLU A 1 76 ? 22.438 26.766 4.598 1 86.56 76 GLU A CA 1
ATOM 551 C C . GLU A 1 76 ? 22.688 25.266 4.527 1 86.56 76 GLU A C 1
ATOM 553 O O . GLU A 1 76 ? 23.203 24.766 3.527 1 86.56 76 GLU A O 1
ATOM 558 N N . GLU A 1 77 ? 22.406 24.719 5.625 1 88.69 77 GLU A N 1
ATOM 559 C CA . GLU A 1 77 ? 22.672 23.281 5.707 1 88.69 77 GLU A CA 1
ATOM 560 C C . GLU A 1 77 ? 21.609 22.578 6.527 1 88.69 77 GLU A C 1
ATOM 562 O O . GLU A 1 77 ? 21.109 23.109 7.52 1 88.69 77 GLU A O 1
ATOM 567 N N . PHE A 1 78 ? 21.281 21.438 6.035 1 89.88 78 PHE A N 1
ATOM 568 C CA . PHE A 1 78 ? 20.344 20.594 6.766 1 89.88 78 PHE A CA 1
ATOM 569 C C . PHE A 1 78 ? 20.703 19.125 6.602 1 89.88 78 PHE A C 1
ATOM 571 O O . PHE A 1 78 ? 20.469 18.531 5.543 1 89.88 78 PHE A O 1
ATOM 578 N N . THR A 1 79 ? 21.219 18.531 7.613 1 90.06 79 THR A N 1
ATOM 579 C CA . THR A 1 79 ? 21.516 17.109 7.637 1 90.06 79 THR A CA 1
ATOM 580 C C . THR A 1 79 ? 21.016 16.469 8.938 1 90.06 79 THR A C 1
ATOM 582 O O . THR A 1 79 ? 21.109 17.078 10 1 90.06 79 THR A O 1
ATOM 585 N N . LEU A 1 80 ? 20.5 15.305 8.867 1 89.75 80 LEU A N 1
ATOM 586 C CA . LEU A 1 80 ? 19.922 14.633 10.031 1 89.75 80 LEU A CA 1
ATOM 587 C C . LEU A 1 80 ? 20.938 13.695 10.68 1 89.75 80 LEU A C 1
ATOM 589 O O . LEU A 1 80 ? 20.656 13.094 11.719 1 89.75 80 LEU A O 1
ATOM 593 N N . GLY A 1 81 ? 22.062 13.586 10.18 1 87.19 81 GLY A N 1
ATOM 594 C CA . GLY A 1 81 ? 23.062 12.688 10.734 1 87.19 81 GLY A CA 1
ATOM 595 C C . GLY A 1 81 ? 22.828 11.234 10.359 1 87.19 81 GLY A C 1
ATOM 596 O O . GLY A 1 81 ? 22 10.938 9.5 1 87.19 81 GLY A O 1
ATOM 597 N N . GLU A 1 82 ? 23.531 10.273 11.062 1 86.31 82 GLU A N 1
ATOM 598 C CA . GLU A 1 82 ? 23.5 8.875 10.641 1 86.31 82 GLU A CA 1
ATOM 599 C C . GLU A 1 82 ? 22.75 8.016 11.656 1 86.31 82 GLU A C 1
ATOM 601 O O . GLU A 1 82 ? 22.375 6.879 11.359 1 86.31 82 GLU A O 1
ATOM 606 N N . ALA A 1 83 ? 22.562 8.609 12.812 1 89.69 83 ALA A N 1
ATOM 607 C CA . ALA A 1 83 ? 21.922 7.812 13.852 1 89.69 83 ALA A CA 1
ATOM 608 C C . ALA A 1 83 ? 20.469 7.5 13.484 1 89.69 83 ALA A C 1
ATOM 610 O O . ALA A 1 83 ? 19.766 8.352 12.938 1 89.69 83 ALA A O 1
ATOM 611 N N . GLN A 1 84 ? 20.109 6.297 13.742 1 89.12 84 GLN A N 1
ATOM 612 C CA . GLN A 1 84 ? 18.75 5.867 13.438 1 89.12 84 GLN A CA 1
ATOM 613 C C . GLN A 1 84 ? 17.844 5.977 14.664 1 89.12 84 GLN A C 1
ATOM 615 O O . GLN A 1 84 ? 18.328 5.945 15.797 1 89.12 84 GLN A O 1
ATOM 620 N N . PRO A 1 85 ? 16.562 6.141 14.469 1 90.81 85 PRO A N 1
ATOM 621 C CA . PRO A 1 85 ? 15.641 6.188 15.602 1 90.81 85 PRO A CA 1
ATOM 622 C C . PRO A 1 85 ? 15.477 4.832 16.281 1 90.81 85 PRO A C 1
ATOM 624 O O . PRO A 1 85 ? 15.68 3.791 15.656 1 90.81 85 PRO A O 1
ATOM 627 N N . ALA A 1 86 ? 15.203 4.918 17.5 1 91.12 86 ALA A N 1
ATOM 628 C CA . ALA A 1 86 ? 14.898 3.723 18.281 1 91.12 86 ALA A CA 1
ATOM 629 C C . ALA A 1 86 ? 13.406 3.641 18.609 1 91.12 86 ALA A C 1
ATOM 631 O O . ALA A 1 86 ? 12.781 4.648 18.953 1 91.12 86 ALA A O 1
ATOM 632 N N . LEU A 1 87 ? 12.875 2.527 18.453 1 91.31 87 LEU A N 1
ATOM 633 C CA . LEU A 1 87 ? 11.469 2.301 18.766 1 91.31 87 LEU A CA 1
ATOM 634 C C . LEU A 1 87 ? 11.305 1.576 20.094 1 91.31 87 LEU A C 1
ATOM 636 O O . LEU A 1 87 ? 12.062 0.646 20.391 1 91.31 87 LEU A O 1
ATOM 640 N N . ARG A 1 88 ? 10.398 2.068 20.875 1 90.12 88 ARG A N 1
ATOM 641 C CA . ARG A 1 88 ? 10.141 1.459 22.172 1 90.12 88 ARG A CA 1
ATOM 642 C C . ARG A 1 88 ? 8.641 1.403 22.469 1 90.12 88 ARG A C 1
ATOM 644 O O . ARG A 1 88 ? 7.852 2.062 21.797 1 90.12 88 ARG A O 1
ATOM 651 N N . ASP A 1 89 ? 8.266 0.524 23.344 1 91.44 89 ASP A N 1
ATOM 652 C CA . ASP A 1 89 ? 6.918 0.441 23.891 1 91.44 89 ASP A CA 1
ATOM 653 C C . ASP A 1 89 ? 5.887 0.227 22.781 1 91.44 89 ASP A C 1
ATOM 655 O O . ASP A 1 89 ? 4.918 0.979 22.688 1 91.44 89 ASP A O 1
ATOM 659 N N . ILE A 1 90 ? 6.117 -0.755 21.984 1 92.25 90 ILE A N 1
ATOM 660 C CA . ILE A 1 90 ? 5.176 -1.063 20.922 1 92.25 90 ILE A CA 1
ATOM 661 C C . ILE A 1 90 ? 3.949 -1.765 21.484 1 92.25 90 ILE A C 1
ATOM 663 O O . ILE A 1 90 ? 4.07 -2.793 22.156 1 92.25 90 ILE A O 1
ATOM 667 N N . ARG A 1 91 ? 2.783 -1.199 21.234 1 92.12 91 ARG A N 1
ATOM 668 C CA . ARG A 1 91 ? 1.517 -1.734 21.734 1 92.12 91 ARG A CA 1
ATOM 669 C C . ARG A 1 91 ? 0.507 -1.866 20.594 1 92.12 91 ARG A C 1
ATOM 671 O O . ARG A 1 91 ? 0.516 -1.07 19.656 1 92.12 91 ARG A O 1
ATOM 678 N N . VAL A 1 92 ? -0.287 -2.914 20.75 1 92.62 92 VAL A N 1
ATOM 679 C CA . VAL A 1 92 ? -1.336 -3.154 19.766 1 92.62 92 VAL A CA 1
ATOM 680 C C . VAL A 1 92 ? -2.701 -3.154 20.453 1 92.62 92 VAL A C 1
ATOM 682 O O . VAL A 1 92 ? -2.867 -3.76 21.516 1 92.62 92 VAL A O 1
ATOM 685 N N . HIS A 1 93 ? -3.566 -2.375 19.906 1 88.38 93 HIS A N 1
ATOM 686 C CA . HIS A 1 93 ? -4.918 -2.367 20.453 1 88.38 93 HIS A CA 1
ATOM 687 C C . HIS A 1 93 ? -5.961 -2.414 19.328 1 88.38 93 HIS A C 1
ATOM 689 O O . HIS A 1 93 ? -5.703 -1.967 18.219 1 88.38 93 HIS A O 1
ATOM 695 N N . ARG A 1 94 ? -6.953 -3.105 19.688 1 84.19 94 ARG A N 1
ATOM 696 C CA . ARG A 1 94 ? -8.078 -3.182 18.766 1 84.19 94 ARG A CA 1
ATOM 697 C C . ARG A 1 94 ? -9.094 -2.08 19.062 1 84.19 94 ARG A C 1
ATOM 699 O O . ARG A 1 94 ? -9.305 -1.702 20.219 1 84.19 94 ARG A O 1
ATOM 706 N N . SER A 1 95 ? -9.281 -1.387 18.016 1 73.62 95 SER A N 1
ATOM 707 C CA . SER A 1 95 ? -10.344 -0.399 18.172 1 73.62 95 SER A CA 1
ATOM 708 C C . SER A 1 95 ? -11.562 -0.772 17.344 1 73.62 95 SER A C 1
ATOM 710 O O . SER A 1 95 ? -11.43 -1.312 16.234 1 73.62 95 SER A O 1
ATOM 712 N N . GLY A 1 96 ? -12.648 -1.105 18.062 1 62.69 96 GLY A N 1
ATOM 713 C CA . GLY A 1 96 ? -13.922 -1.479 17.453 1 62.69 96 GLY A CA 1
ATOM 714 C C . GLY A 1 96 ? -14.961 -0.375 17.531 1 62.69 96 GLY A C 1
ATOM 715 O O . GLY A 1 96 ? -14.844 0.546 18.344 1 62.69 96 GLY A O 1
ATOM 716 N N . GLY A 1 97 ? -15.43 0.269 16.266 1 58.91 97 GLY A N 1
ATOM 717 C CA . GLY A 1 97 ? -16.594 1.127 16.234 1 58.91 97 GLY A CA 1
ATOM 718 C C . GLY A 1 97 ? -17.031 1.502 14.836 1 58.91 97 GLY A C 1
ATOM 719 O O . GLY A 1 97 ? -16.25 1.393 13.883 1 58.91 97 GLY A O 1
ATOM 720 N N . GLY A 1 98 ? -18.25 1.689 14.742 1 55.19 98 GLY A N 1
ATOM 721 C CA . GLY A 1 98 ? -18.922 2.197 13.555 1 55.19 98 GLY A CA 1
ATOM 722 C C . GLY A 1 98 ? -18.922 1.215 12.398 1 55.19 98 GLY A C 1
ATOM 723 O O . GLY A 1 98 ? -18.969 1.618 11.234 1 55.19 98 GLY A O 1
ATOM 724 N N . GLY A 1 99 ? -18.594 -0.108 12.766 1 61.53 99 GLY A N 1
ATOM 725 C CA . GLY A 1 99 ? -18.641 -1.099 11.703 1 61.53 99 GLY A CA 1
ATOM 726 C C . GLY A 1 99 ? -17.312 -1.309 11.008 1 61.53 99 GLY A C 1
ATOM 727 O O . GLY A 1 99 ? -17.234 -2.068 10.039 1 61.53 99 GLY A O 1
ATOM 728 N N . MET A 1 100 ? -16.406 -0.44 11.32 1 70.62 100 MET A N 1
ATOM 729 C CA . MET A 1 100 ? -15.102 -0.634 10.68 1 70.62 100 MET A CA 1
ATOM 730 C C . MET A 1 100 ? -14.078 -1.148 11.68 1 70.62 100 MET A C 1
ATOM 732 O O . MET A 1 100 ? -13.766 -0.474 12.664 1 70.62 100 MET A O 1
ATOM 736 N N . ASP A 1 101 ? -13.68 -2.299 11.445 1 84.38 101 ASP A N 1
ATOM 737 C CA . ASP A 1 101 ? -12.656 -2.887 12.305 1 84.38 101 ASP A CA 1
ATOM 738 C C . ASP A 1 101 ? -11.266 -2.371 11.938 1 84.38 101 ASP A C 1
ATOM 740 O O . ASP A 1 101 ? -10.945 -2.23 10.75 1 84.38 101 ASP A O 1
ATOM 744 N N . GLU A 1 102 ? -10.664 -1.881 12.953 1 90.19 102 GLU A N 1
ATOM 745 C CA . GLU A 1 102 ? -9.312 -1.379 12.742 1 90.19 102 GLU A CA 1
ATOM 746 C C . GLU A 1 102 ? -8.359 -1.879 13.828 1 90.19 102 GLU A C 1
ATOM 748 O O . GLU A 1 102 ? -8.805 -2.287 14.906 1 90.19 102 GLU A O 1
ATOM 753 N N . LEU A 1 103 ? -7.18 -1.999 13.531 1 93 103 LEU A N 1
ATOM 754 C CA . LEU A 1 103 ? -6.105 -2.322 14.461 1 93 103 LEU A CA 1
ATOM 755 C C . LEU A 1 103 ? -5.133 -1.154 14.602 1 93 103 LEU A C 1
ATOM 757 O O . LEU A 1 103 ? -4.785 -0.513 13.609 1 93 103 LEU A O 1
ATOM 761 N N . ILE A 1 104 ? -4.805 -0.864 15.805 1 93.56 104 ILE A N 1
ATOM 762 C CA . ILE A 1 104 ? -3.938 0.279 16.062 1 93.56 104 ILE A CA 1
ATOM 763 C C . ILE A 1 104 ? -2.617 -0.202 16.656 1 93.56 104 ILE A C 1
ATOM 765 O O . ILE A 1 104 ? -2.607 -0.991 17.609 1 93.56 104 ILE A O 1
ATOM 769 N N . VAL A 1 105 ? -1.567 0.189 16.094 1 94.5 105 VAL A N 1
ATOM 770 C CA . VAL A 1 105 ? -0.23 -0.027 16.641 1 94.5 105 VAL A CA 1
ATOM 771 C C . VAL A 1 105 ? 0.364 1.305 17.094 1 94.5 105 VAL A C 1
ATOM 773 O O . VAL A 1 105 ? 0.492 2.238 16.297 1 94.5 105 VAL A O 1
ATOM 776 N N . GLU A 1 106 ? 0.679 1.438 18.297 1 94.5 106 GLU A N 1
ATOM 777 C CA . GLU A 1 106 ? 1.309 2.637 18.844 1 94.5 106 GLU A CA 1
ATOM 778 C C . GLU A 1 106 ? 2.689 2.322 19.422 1 94.5 106 GLU A C 1
ATOM 780 O O . GLU A 1 106 ? 2.898 1.259 20 1 94.5 106 GLU A O 1
ATOM 785 N N . PHE A 1 107 ? 3.627 3.182 19.234 1 94.31 107 PHE A N 1
ATOM 786 C CA . PHE A 1 107 ? 4.965 3.01 19.781 1 94.31 107 PHE A CA 1
ATOM 787 C C . PHE A 1 107 ? 5.633 4.359 20.016 1 94.31 107 PHE A C 1
ATOM 789 O O . PHE A 1 107 ? 5.145 5.387 19.547 1 94.31 107 PHE A O 1
ATOM 796 N N . GLU A 1 108 ? 6.691 4.398 20.766 1 95.75 108 GLU A N 1
ATOM 797 C CA . GLU A 1 108 ? 7.523 5.574 21 1 95.75 108 GLU A CA 1
ATOM 798 C C . GLU A 1 108 ? 8.789 5.539 20.156 1 95.75 108 GLU A C 1
ATOM 800 O O . GLU A 1 108 ? 9.484 4.523 20.109 1 95.75 108 GLU A O 1
ATOM 805 N N . ALA A 1 109 ? 8.953 6.562 19.422 1 94.31 109 ALA A N 1
ATOM 806 C CA . ALA A 1 109 ? 10.164 6.699 18.609 1 94.31 109 ALA A CA 1
ATOM 807 C C . ALA A 1 109 ? 11.094 7.754 19.203 1 94.31 109 ALA A C 1
ATOM 809 O O . ALA A 1 109 ? 10.664 8.859 19.531 1 94.31 109 ALA A O 1
ATOM 810 N N . GLU A 1 110 ? 12.328 7.418 19.406 1 94.94 110 GLU A N 1
ATOM 811 C CA . GLU A 1 110 ? 13.344 8.336 19.906 1 94.94 110 GLU A CA 1
ATOM 812 C C . GLU A 1 110 ? 14.508 8.469 18.938 1 94.94 110 GLU A C 1
ATOM 814 O O . GLU A 1 110 ? 15.055 7.465 18.484 1 94.94 110 GLU A O 1
ATOM 819 N N . TRP A 1 111 ? 14.797 9.609 18.609 1 93.38 111 TRP A N 1
ATOM 820 C CA . TRP A 1 111 ? 15.867 9.898 17.656 1 93.38 111 TRP A CA 1
ATOM 821 C C . TRP A 1 111 ? 16.859 10.898 18.25 1 93.38 111 TRP A C 1
ATOM 823 O O . TRP A 1 111 ? 16.453 11.914 18.812 1 93.38 111 TRP A O 1
ATOM 833 N N . HIS A 1 112 ? 18.094 10.617 18.297 1 92.69 112 HIS A N 1
ATOM 834 C CA . HIS A 1 112 ? 19.203 11.461 18.719 1 92.69 112 HIS A CA 1
ATOM 835 C C . HIS A 1 112 ? 20.391 11.32 17.766 1 92.69 112 HIS A C 1
ATOM 837 O O . HIS A 1 112 ? 20.938 10.234 17.609 1 92.69 112 HIS A O 1
ATOM 843 N N . SER A 1 113 ? 20.75 12.359 17.094 1 88.19 113 SER A N 1
ATOM 844 C CA . SER A 1 113 ? 21.812 12.266 16.109 1 88.19 113 SER A CA 1
ATOM 845 C C . SER A 1 113 ? 22.672 13.523 16.094 1 88.19 113 SER A C 1
ATOM 847 O O . SER A 1 113 ? 22.281 14.555 16.656 1 88.19 113 SER A O 1
ATOM 849 N N . GLN A 1 114 ? 23.891 13.336 15.602 1 81.88 114 GLN A N 1
ATOM 850 C CA . GLN A 1 114 ? 24.766 14.484 15.352 1 81.88 114 GLN A CA 1
ATOM 851 C C . GLN A 1 114 ? 24.422 15.133 14.008 1 81.88 114 GLN A C 1
ATOM 853 O O . GLN A 1 114 ? 25.141 14.93 13.023 1 81.88 114 GLN A O 1
ATOM 858 N N . GLN A 1 115 ? 23.391 15.859 14.102 1 79.44 115 GLN A N 1
ATOM 859 C CA . GLN A 1 115 ? 22.922 16.547 12.914 1 79.44 115 GLN A CA 1
ATOM 860 C C . GLN A 1 115 ? 23.594 17.922 12.766 1 79.44 115 GLN A C 1
ATOM 862 O O . GLN A 1 115 ? 24.266 18.391 13.688 1 79.44 115 GLN A O 1
ATOM 867 N N . ASP A 1 116 ? 23.516 18.406 11.5 1 80.5 116 ASP A N 1
ATOM 868 C CA . ASP A 1 116 ? 24.047 19.734 11.219 1 80.5 116 ASP A CA 1
ATOM 869 C C . ASP A 1 116 ? 23.016 20.594 10.484 1 80.5 116 ASP A C 1
ATOM 871 O O . ASP A 1 116 ? 22.688 20.328 9.328 1 80.5 116 ASP A O 1
ATOM 875 N N . VAL A 1 117 ? 22.5 21.547 11.312 1 85.31 117 VAL A N 1
ATOM 876 C CA . VAL A 1 117 ? 21.578 22.516 10.75 1 85.31 117 VAL A CA 1
ATOM 877 C C . VAL A 1 117 ? 22.125 23.922 10.938 1 85.31 117 VAL A C 1
ATOM 879 O O . VAL A 1 117 ? 22.422 24.328 12.062 1 85.31 117 VAL A O 1
ATOM 882 N N . ARG A 1 118 ? 22.281 24.594 9.828 1 86.81 118 ARG A N 1
ATOM 883 C CA . ARG A 1 118 ? 22.812 25.953 9.875 1 86.81 118 ARG A CA 1
ATOM 884 C C . ARG A 1 118 ? 21.859 26.938 9.211 1 86.81 118 ARG A C 1
ATOM 886 O O . ARG A 1 118 ? 21.406 26.719 8.094 1 86.81 118 ARG A O 1
ATOM 893 N N . LEU A 1 119 ? 21.578 27.922 9.984 1 86.56 119 LEU A N 1
ATOM 894 C CA . LEU A 1 119 ? 20.719 29.016 9.516 1 86.56 119 LEU A CA 1
ATOM 895 C C . LEU A 1 119 ? 21.484 30.328 9.492 1 86.56 119 LEU A C 1
ATOM 897 O O . LEU A 1 119 ? 22.281 30.609 10.391 1 86.56 119 LEU A O 1
ATOM 901 N N . LEU A 1 120 ? 21.312 31.031 8.453 1 83.69 120 LEU A N 1
ATOM 902 C CA . LEU A 1 120 ? 21.812 32.406 8.367 1 83.69 120 LEU A CA 1
ATOM 903 C C . LEU A 1 120 ? 20.688 33.406 8.516 1 83.69 120 LEU A C 1
ATOM 905 O O . LEU A 1 120 ? 19.719 33.375 7.758 1 83.69 120 LEU A O 1
ATOM 909 N N . ILE A 1 121 ? 20.75 34.188 9.578 1 80.88 121 ILE A N 1
ATOM 910 C CA . ILE A 1 121 ? 19.703 35.156 9.82 1 80.88 121 ILE A CA 1
ATOM 911 C C . ILE A 1 121 ? 20.297 36.562 9.766 1 80.88 121 ILE A C 1
ATOM 913 O O . ILE A 1 121 ? 21.406 36.812 10.258 1 80.88 121 ILE A O 1
ATOM 917 N N . ALA A 1 122 ? 19.625 37.375 9.086 1 75.62 122 ALA A N 1
ATOM 918 C CA . ALA A 1 122 ? 20.016 38.781 9.047 1 75.62 122 ALA A CA 1
ATOM 919 C C . ALA A 1 122 ? 19.219 39.625 10.039 1 75.62 122 ALA A C 1
ATOM 921 O O . ALA A 1 122 ? 17.984 39.594 10.008 1 75.62 122 ALA A O 1
ATOM 922 N N . VAL A 1 123 ? 19.891 40.219 11.055 1 68.38 123 VAL A N 1
ATOM 923 C CA . VAL A 1 123 ? 19.25 41.031 12.07 1 68.38 123 VAL A CA 1
ATOM 924 C C . VAL A 1 123 ? 19.828 42.438 12.039 1 68.38 123 VAL A C 1
ATOM 926 O O . VAL A 1 123 ? 20.953 42.656 11.586 1 68.38 123 VAL A O 1
ATOM 929 N N . PRO A 1 124 ? 18.906 43.469 12.359 1 61.38 124 PRO A N 1
ATOM 930 C CA . PRO A 1 124 ? 19.453 44.812 12.453 1 61.38 124 PRO A CA 1
ATOM 931 C C . PRO A 1 124 ? 20.578 44.938 13.477 1 61.38 124 PRO A C 1
ATOM 933 O O . PRO A 1 124 ? 20.562 44.25 14.5 1 61.38 124 PRO A O 1
ATOM 936 N N . ARG A 1 125 ? 21.719 45.625 13.086 1 51.56 125 ARG A N 1
ATOM 937 C CA . ARG A 1 125 ? 22.812 45.844 14.031 1 51.56 125 ARG A CA 1
ATOM 938 C C . ARG A 1 125 ? 22.312 46.562 15.273 1 51.56 125 ARG A C 1
ATOM 940 O O . ARG A 1 125 ? 21.562 47.531 15.164 1 51.56 125 ARG A O 1
ATOM 947 N N . LEU A 1 126 ? 22.219 45.906 16.266 1 46.12 126 LEU A N 1
ATOM 948 C CA . LEU A 1 126 ? 21.922 46.656 17.5 1 46.12 126 LEU A CA 1
ATOM 949 C C . LEU A 1 126 ? 22.75 47.906 17.594 1 46.12 126 LEU A C 1
ATOM 951 O O . LEU A 1 126 ? 23.891 47.969 17.109 1 46.12 126 LEU A O 1
ATOM 955 N N . PRO A 1 127 ? 22.141 49.188 17.844 1 37.81 127 PRO A N 1
ATOM 956 C CA . PRO A 1 127 ? 23 50.312 18.188 1 37.81 127 PRO A CA 1
ATOM 957 C C . PRO A 1 127 ? 24.141 49.969 19.109 1 37.81 127 PRO A C 1
ATOM 959 O O . PRO A 1 127 ? 23.922 49.562 20.25 1 37.81 127 PRO A O 1
ATOM 962 N N . VAL A 1 128 ? 25.219 49.312 18.766 1 33.41 128 VAL A N 1
ATOM 963 C CA . VAL A 1 128 ? 26.312 49.75 19.641 1 33.41 128 VAL A CA 1
ATOM 964 C C . VAL A 1 128 ? 26.391 51.281 19.672 1 33.41 128 VAL A C 1
ATOM 966 O O . VAL A 1 128 ? 26.016 51.938 18.703 1 33.41 128 VAL A O 1
ATOM 969 N N . ALA A 1 129 ? 26.688 51.969 20.844 1 30 129 ALA A N 1
ATOM 970 C CA . ALA A 1 129 ? 27.125 53.344 21.047 1 30 129 ALA A CA 1
ATOM 971 C C . ALA A 1 129 ? 28.062 53.781 19.922 1 30 129 ALA A C 1
ATOM 973 O O . ALA A 1 129 ? 28.875 54.688 20.109 1 30 129 ALA A O 1
ATOM 974 N N . VAL A 1 130 ? 28.375 53.188 18.812 1 30.03 130 VAL A N 1
ATOM 975 C CA . VAL A 1 130 ? 29.344 53.969 18.047 1 30.03 130 VAL A CA 1
ATOM 976 C C . VAL A 1 130 ? 28.688 55.281 17.578 1 30.03 130 VAL A C 1
ATOM 978 O O . VAL A 1 130 ? 27.594 55.25 17.016 1 30.03 130 VAL A O 1
ATOM 981 N N . SER A 1 131 ? 29.156 56.594 18.016 1 27.72 131 SER A N 1
ATOM 982 C CA . SER A 1 131 ? 28.969 58 17.781 1 27.72 131 SER A CA 1
ATOM 983 C C . SER A 1 131 ? 28.766 58.312 16.297 1 27.72 131 SER A C 1
ATOM 985 O O . SER A 1 131 ? 28.078 59.281 15.945 1 27.72 131 SER A O 1
ATOM 987 N N . GLU A 1 132 ? 29.891 58.281 15.383 1 28.58 132 GLU A N 1
ATOM 988 C CA . GLU A 1 132 ? 30.156 59.312 14.391 1 28.58 132 GLU A CA 1
ATOM 989 C C . GLU A 1 132 ? 29.188 59.188 13.211 1 28.58 132 GLU A C 1
ATOM 991 O O . GLU A 1 132 ? 28.812 60.219 12.609 1 28.58 132 GLU A O 1
ATOM 996 N N . VAL A 1 133 ? 29.531 58.344 12.156 1 29.11 133 VAL A N 1
ATOM 997 C CA . VAL A 1 133 ? 29.406 58.781 10.773 1 29.11 133 VAL A CA 1
ATOM 998 C C . VAL A 1 133 ? 27.938 58.938 10.406 1 29.11 133 VAL A C 1
ATOM 1000 O O . VAL A 1 133 ? 27.062 58.312 11.031 1 29.11 133 VAL A O 1
ATOM 1003 N N . THR A 1 134 ? 27.656 59.781 9.227 1 29.52 134 THR A N 1
ATOM 1004 C CA . THR A 1 134 ? 26.594 60.469 8.508 1 29.52 134 THR A CA 1
ATOM 1005 C C . THR A 1 134 ? 25.5 59.5 8.078 1 29.52 134 THR A C 1
ATOM 1007 O O . THR A 1 134 ? 25.781 58.312 7.828 1 29.52 134 THR A O 1
ATOM 1010 N N . PRO A 1 135 ? 24.219 60.062 7.891 1 31.19 135 PRO A N 1
ATOM 1011 C CA . PRO A 1 135 ? 22.797 59.719 7.766 1 31.19 135 PRO A CA 1
ATOM 1012 C C . PRO A 1 135 ? 22.484 58.969 6.48 1 31.19 135 PRO A C 1
ATOM 1014 O O . PRO A 1 135 ? 21.328 58.844 6.086 1 31.19 135 PRO A O 1
ATOM 1017 N N . ASP A 1 136 ? 23.438 58.531 5.531 1 30.86 136 ASP A N 1
ATOM 1018 C CA . ASP A 1 136 ? 22.609 58.281 4.348 1 30.86 136 ASP A CA 1
ATOM 1019 C C . ASP A 1 136 ? 21.625 57.156 4.602 1 30.86 136 ASP A C 1
ATOM 1021 O O . ASP A 1 136 ? 22 56.062 5.051 1 30.86 136 ASP A O 1
ATOM 1025 N N . PRO A 1 137 ? 20.219 57.438 4.582 1 32.19 137 PRO A N 1
ATOM 1026 C CA . PRO A 1 137 ? 19.094 56.688 5.133 1 32.19 137 PRO A CA 1
ATOM 1027 C C . PRO A 1 137 ? 19.047 55.25 4.621 1 32.19 137 PRO A C 1
ATOM 1029 O O . PRO A 1 137 ? 18.719 54.312 5.375 1 32.19 137 PRO A O 1
ATOM 1032 N N . ILE A 1 138 ? 18.875 55.156 3.322 1 33.22 138 ILE A N 1
ATOM 1033 C CA . ILE A 1 138 ? 18.516 53.906 2.674 1 33.22 138 ILE A CA 1
ATOM 1034 C C . ILE A 1 138 ? 19.656 52.906 2.816 1 33.22 138 ILE A C 1
ATOM 1036 O O . ILE A 1 138 ? 19.438 51.75 3.148 1 33.22 138 ILE A O 1
ATOM 1040 N N . GLU A 1 139 ? 20.812 53.156 2.195 1 35.12 139 GLU A N 1
ATOM 1041 C CA . GLU A 1 139 ? 22.047 52.375 2.211 1 35.12 139 GLU A CA 1
ATOM 1042 C C . GLU A 1 139 ? 22.516 52.094 3.639 1 35.12 139 GLU A C 1
ATOM 1044 O O . GLU A 1 139 ? 23.156 51.094 3.904 1 35.12 139 GLU A O 1
ATOM 1049 N N . GLU A 1 140 ? 22.312 52.969 4.68 1 37.62 140 GLU A N 1
ATOM 1050 C CA . GLU A 1 140 ? 22.688 52.906 6.09 1 37.62 140 GLU A CA 1
ATOM 1051 C C . GLU A 1 140 ? 21.875 51.844 6.82 1 37.62 140 GLU A C 1
ATOM 1053 O O . GLU A 1 140 ? 22.391 51.188 7.719 1 37.62 140 GLU A O 1
ATOM 1058 N N . ALA A 1 141 ? 20.641 51.656 6.465 1 37.66 141 ALA A N 1
ATOM 1059 C CA . ALA A 1 141 ? 19.766 50.656 7.062 1 37.66 141 ALA A CA 1
ATOM 1060 C C . ALA A 1 141 ? 20.281 49.25 6.812 1 37.66 141 ALA A C 1
ATOM 1062 O O . ALA A 1 141 ? 20.266 48.406 7.715 1 37.66 141 ALA A O 1
ATOM 1063 N N . PHE A 1 142 ? 20.562 48.938 5.543 1 42.34 142 PHE A N 1
ATOM 1064 C CA . PHE A 1 142 ? 21.094 47.625 5.199 1 42.34 142 PHE A CA 1
ATOM 1065 C C . PHE A 1 142 ? 22.484 47.438 5.809 1 42.34 142 PHE A C 1
ATOM 1067 O O . PHE A 1 142 ? 22.859 46.312 6.152 1 42.34 142 PHE A O 1
ATOM 1074 N N . ARG A 1 143 ? 23.344 48.469 5.797 1 43.78 143 ARG A N 1
ATOM 1075 C CA . ARG A 1 143 ? 24.656 48.375 6.434 1 43.78 143 ARG A CA 1
ATOM 1076 C C . ARG A 1 143 ? 24.516 47.969 7.898 1 43.78 143 ARG A C 1
ATOM 1078 O O . ARG A 1 143 ? 25.516 47.594 8.539 1 43.78 143 ARG A O 1
ATOM 1085 N N . LEU A 1 144 ? 23.297 48.062 8.43 1 48.09 144 LEU A N 1
ATOM 1086 C CA . LEU A 1 144 ? 23.031 47.844 9.852 1 48.09 144 LEU A CA 1
ATOM 1087 C C . LEU A 1 144 ? 22.578 46.406 10.109 1 48.09 144 LEU A C 1
ATOM 1089 O O . LEU A 1 144 ? 22.266 46.031 11.242 1 48.09 144 LEU A O 1
ATOM 1093 N N . LEU A 1 145 ? 22.562 45.562 9.047 1 57.94 145 LEU A N 1
ATOM 1094 C CA . LEU A 1 145 ? 22.156 44.188 9.32 1 57.94 145 LEU A CA 1
ATOM 1095 C C . LEU A 1 145 ? 23.375 43.312 9.602 1 57.94 145 LEU A C 1
ATOM 1097 O O . LEU A 1 145 ? 24.453 43.531 9.047 1 57.94 145 LEU A O 1
ATOM 1101 N N . MET A 1 146 ? 23.5 42.656 10.68 1 68 146 MET A N 1
ATOM 1102 C CA . MET A 1 146 ? 24.5 41.625 10.961 1 68 146 MET A CA 1
ATOM 1103 C C . MET A 1 146 ? 23.953 40.25 10.609 1 68 146 MET A C 1
ATOM 1105 O O . MET A 1 146 ? 22.766 39.969 10.781 1 68 146 MET A O 1
ATOM 1109 N N . ARG A 1 147 ? 24.797 39.625 9.859 1 74.19 147 ARG A N 1
ATOM 1110 C CA . ARG A 1 147 ? 24.453 38.219 9.547 1 74.19 147 ARG A CA 1
ATOM 1111 C C . ARG A 1 147 ? 24.922 37.281 10.648 1 74.19 147 ARG A C 1
ATOM 1113 O O . ARG A 1 147 ? 26.109 37.281 11 1 74.19 147 ARG A O 1
ATOM 1120 N N . LEU A 1 148 ? 23.938 36.656 11.25 1 78.62 148 LEU A N 1
ATOM 1121 C CA . LEU A 1 148 ? 24.219 35.688 12.32 1 78.62 148 LEU A CA 1
ATOM 1122 C C . LEU A 1 148 ? 24.078 34.25 11.812 1 78.62 148 LEU A C 1
ATOM 1124 O O . LEU A 1 148 ? 23.078 33.906 11.188 1 78.62 148 LEU A O 1
ATOM 1128 N N . ARG A 1 149 ? 25.203 33.625 11.969 1 82.69 149 ARG A N 1
ATOM 1129 C CA . ARG A 1 149 ? 25.141 32.188 11.664 1 82.69 149 ARG A CA 1
ATOM 1130 C C . ARG A 1 149 ? 24.703 31.391 12.891 1 82.69 149 ARG A C 1
ATOM 1132 O O . ARG A 1 149 ? 25.328 31.469 13.945 1 82.69 149 ARG A O 1
ATOM 1139 N N . VAL A 1 150 ? 23.562 30.734 12.742 1 85.06 150 VAL A N 1
ATOM 1140 C CA . VAL A 1 150 ? 23 29.938 13.82 1 85.06 150 VAL A CA 1
ATOM 1141 C C . VAL A 1 150 ? 23.141 28.453 13.492 1 85.06 150 VAL A C 1
ATOM 1143 O O . VAL A 1 150 ? 22.703 28 12.43 1 85.06 150 VAL A O 1
ATOM 1146 N N . SER A 1 151 ? 23.844 27.781 14.359 1 87.19 151 SER A N 1
ATOM 1147 C CA . SER A 1 151 ? 24.016 26.344 14.164 1 87.19 151 SER A CA 1
ATOM 1148 C C . SER A 1 151 ? 23.266 25.547 15.234 1 87.19 151 SER A C 1
ATOM 1150 O O . SER A 1 151 ? 23.344 25.875 16.422 1 87.19 151 SER A O 1
ATOM 1152 N N . LEU A 1 152 ? 22.422 24.688 14.773 1 88.19 152 LEU A N 1
ATOM 1153 C CA . LEU A 1 152 ? 21.734 23.766 15.664 1 88.19 152 LEU A CA 1
ATOM 1154 C C . LEU A 1 152 ? 22.438 22.406 15.695 1 88.19 152 LEU A C 1
ATOM 1156 O O . LEU A 1 152 ? 22.672 21.797 14.648 1 88.19 152 LEU A O 1
ATOM 1160 N N . LYS A 1 153 ? 22.844 22 16.922 1 87.5 153 LYS A N 1
ATOM 1161 C CA . LYS A 1 153 ? 23.578 20.75 17.047 1 87.5 153 LYS A CA 1
ATOM 1162 C C . LYS A 1 153 ? 22.953 19.859 18.125 1 87.5 153 LYS A C 1
ATOM 1164 O O . LYS A 1 153 ? 22.156 20.328 18.938 1 87.5 153 LYS A O 1
ATOM 1169 N N . ASP A 1 154 ? 23.25 18.562 18.016 1 88.62 154 ASP A N 1
ATOM 1170 C CA . ASP A 1 154 ? 22.859 17.562 19.016 1 88.62 154 ASP A CA 1
ATOM 1171 C C . ASP A 1 154 ? 21.344 17.562 19.234 1 88.62 154 ASP A C 1
ATOM 1173 O O . ASP A 1 154 ? 20.891 17.672 20.375 1 88.62 154 ASP A O 1
ATOM 1177 N N . ALA A 1 155 ? 20.688 17.5 18.188 1 91.12 155 ALA A N 1
ATOM 1178 C CA . ALA A 1 155 ? 19.234 17.547 18.266 1 91.12 155 ALA A CA 1
ATOM 1179 C C . ALA A 1 155 ? 18.672 16.172 18.641 1 91.12 155 ALA A C 1
ATOM 1181 O O . ALA A 1 155 ? 19.266 15.141 18.328 1 91.12 155 ALA A O 1
ATOM 1182 N N . TRP A 1 156 ? 17.625 16.141 19.406 1 93.31 156 TRP A N 1
ATOM 1183 C CA . TRP A 1 156 ? 16.922 14.906 19.75 1 93.31 156 TRP A CA 1
ATOM 1184 C C . TRP A 1 156 ? 15.406 15.117 19.656 1 93.31 156 TRP A C 1
ATOM 1186 O O . TRP A 1 156 ? 14.914 16.234 19.812 1 93.31 156 TRP A O 1
ATOM 1196 N N . VAL A 1 157 ? 14.688 14.109 19.297 1 94.31 157 VAL A N 1
ATOM 1197 C CA . VAL A 1 157 ? 13.234 14.117 19.188 1 94.31 157 VAL A CA 1
ATOM 1198 C C . VAL A 1 157 ? 12.648 12.859 19.812 1 94.31 157 VAL A C 1
ATOM 1200 O O . VAL A 1 157 ? 13.203 11.766 19.672 1 94.31 157 VAL A O 1
ATOM 1203 N N . ARG A 1 158 ? 11.641 12.992 20.656 1 96.31 158 ARG A N 1
ATOM 1204 C CA . ARG A 1 158 ? 10.828 11.906 21.188 1 96.31 158 ARG A CA 1
ATOM 1205 C C . ARG A 1 158 ? 9.375 12.031 20.75 1 96.31 158 ARG A C 1
ATOM 1207 O O . ARG A 1 158 ? 8.695 13 21.078 1 96.31 158 ARG A O 1
ATOM 1214 N N . ALA A 1 159 ? 8.945 11.031 20.031 1 96.12 159 ALA A N 1
ATOM 1215 C CA . ALA A 1 159 ? 7.621 11.133 19.422 1 96.12 159 ALA A CA 1
ATOM 1216 C C . ALA A 1 159 ? 6.809 9.867 19.672 1 96.12 159 ALA A C 1
ATOM 1218 O O . ALA A 1 159 ? 7.355 8.758 19.656 1 96.12 159 ALA A O 1
ATOM 1219 N N . GLY A 1 160 ? 5.539 10.062 20.016 1 96 160 GLY A N 1
ATOM 1220 C CA . GLY A 1 160 ? 4.586 8.969 19.953 1 96 160 GLY A CA 1
ATOM 1221 C C . GLY A 1 160 ? 3.941 8.805 18.594 1 96 160 GLY A C 1
ATOM 1222 O O . GLY A 1 160 ? 3.381 9.75 18.047 1 96 160 GLY A O 1
ATOM 1223 N N . VAL A 1 161 ? 4.105 7.586 18.062 1 96.19 161 VAL A N 1
ATOM 1224 C CA . VAL A 1 161 ? 3.605 7.332 16.719 1 96.19 161 VAL A CA 1
ATOM 1225 C C . VAL A 1 161 ? 2.463 6.32 16.766 1 96.19 161 VAL A C 1
ATOM 1227 O O . VAL A 1 161 ? 2.514 5.359 17.531 1 96.19 161 VAL A O 1
ATOM 1230 N N . ARG A 1 162 ? 1.457 6.617 16.016 1 95.56 162 ARG A N 1
ATOM 1231 C CA . ARG A 1 162 ? 0.333 5.699 15.867 1 95.56 162 ARG A CA 1
ATOM 1232 C C . ARG A 1 162 ? 0.166 5.258 14.422 1 95.56 162 ARG A C 1
ATOM 1234 O O . ARG A 1 162 ? 0.127 6.094 13.516 1 95.56 162 ARG A O 1
ATOM 1241 N N . VAL A 1 163 ? 0.138 3.973 14.242 1 94.69 163 VAL A N 1
ATOM 1242 C CA . VAL A 1 163 ? -0.166 3.381 12.945 1 94.69 163 VAL A CA 1
ATOM 1243 C C . VAL A 1 163 ? -1.505 2.65 13.008 1 94.69 163 VAL A C 1
ATOM 1245 O O . VAL A 1 163 ? -1.658 1.688 13.766 1 94.69 163 VAL A O 1
ATOM 1248 N N . THR A 1 164 ? -2.41 3.086 12.25 1 93.12 164 THR A N 1
ATOM 1249 C CA . THR A 1 164 ? -3.729 2.461 12.227 1 93.12 164 THR A CA 1
ATOM 1250 C C . THR A 1 164 ? -3.918 1.647 10.945 1 93.12 164 THR A C 1
ATOM 1252 O O . THR A 1 164 ? -3.768 2.174 9.844 1 93.12 164 THR A O 1
ATOM 1255 N N . LEU A 1 165 ? -4.156 0.4 11.109 1 94 165 LEU A N 1
ATOM 1256 C CA . LEU A 1 165 ? -4.527 -0.483 10.016 1 94 165 LEU A CA 1
ATOM 1257 C C . LEU A 1 165 ? -6.039 -0.521 9.836 1 94 165 LEU A C 1
ATOM 1259 O O . LEU A 1 165 ? -6.75 -1.103 10.656 1 94 165 LEU A O 1
ATOM 1263 N N . ARG A 1 166 ? -6.562 0.06 8.773 1 90.19 166 ARG A N 1
ATOM 1264 C CA . ARG A 1 166 ? -8.008 0.178 8.617 1 90.19 166 ARG A CA 1
ATOM 1265 C C . ARG A 1 166 ? -8.391 0.325 7.148 1 90.19 166 ARG A C 1
ATOM 1267 O O . ARG A 1 166 ? -7.617 0.856 6.352 1 90.19 166 ARG A O 1
ATOM 1274 N N . PRO A 1 167 ? -9.508 -0.056 6.773 1 89.88 167 PRO A N 1
ATOM 1275 C CA . PRO A 1 167 ? -10.297 -1.058 7.488 1 89.88 167 PRO A CA 1
ATOM 1276 C C . PRO A 1 167 ? -9.734 -2.469 7.348 1 89.88 167 PRO A C 1
ATOM 1278 O O . PRO A 1 167 ? -8.898 -2.719 6.477 1 89.88 167 PRO A O 1
ATOM 1281 N N . LEU A 1 168 ? -10.047 -3.275 8.289 1 92.25 168 LEU A N 1
ATOM 1282 C CA . LEU A 1 168 ? -9.734 -4.691 8.117 1 92.25 168 LEU A CA 1
ATOM 1283 C C . LEU A 1 168 ? -10.766 -5.371 7.227 1 92.25 168 LEU A C 1
ATOM 1285 O O . LEU A 1 168 ? -11.977 -5.25 7.457 1 92.25 168 LEU A O 1
ATOM 1289 N N . LEU A 1 169 ? -10.289 -5.984 6.18 1 91.31 169 LEU A N 1
ATOM 1290 C CA . LEU A 1 169 ? -11.148 -6.574 5.16 1 91.31 169 LEU A CA 1
ATOM 1291 C C . LEU A 1 169 ? -11.133 -8.102 5.25 1 91.31 169 LEU A C 1
ATOM 1293 O O . LEU A 1 169 ? -10.125 -8.688 5.648 1 91.31 169 LEU A O 1
ATOM 1297 N N . ARG A 1 170 ? -12.141 -8.742 4.883 1 90.88 170 ARG A N 1
ATOM 1298 C CA . ARG A 1 170 ? -12.219 -10.203 4.828 1 90.88 170 ARG A CA 1
ATOM 1299 C C . ARG A 1 170 ? -11.883 -10.711 3.432 1 90.88 170 ARG A C 1
ATOM 1301 O O . ARG A 1 170 ? -12.523 -11.641 2.936 1 90.88 170 ARG A O 1
ATOM 1308 N N . ARG A 1 171 ? -11.023 -10.008 2.793 1 88.62 171 ARG A N 1
ATOM 1309 C CA . ARG A 1 171 ? -10.438 -10.336 1.498 1 88.62 171 ARG A CA 1
ATOM 1310 C C . ARG A 1 171 ? -9.008 -9.812 1.402 1 88.62 171 ARG A C 1
ATOM 1312 O O . ARG A 1 171 ? -8.578 -9.008 2.236 1 88.62 171 ARG A O 1
ATOM 1319 N N . LEU A 1 172 ? -8.305 -10.312 0.465 1 82.75 172 LEU A N 1
ATOM 1320 C CA . LEU A 1 172 ? -6.945 -9.82 0.277 1 82.75 172 LEU A CA 1
ATOM 1321 C C . LEU A 1 172 ? -6.938 -8.547 -0.562 1 82.75 172 LEU A C 1
ATOM 1323 O O . LEU A 1 172 ? -7.668 -8.445 -1.553 1 82.75 172 LEU A O 1
ATOM 1327 N N . PRO A 1 173 ? -6.258 -7.539 -0.127 1 88.62 173 PRO A N 1
ATOM 1328 C CA . PRO A 1 173 ? -5.445 -7.516 1.093 1 88.62 173 PRO A CA 1
ATOM 1329 C C . PRO A 1 173 ? -6.285 -7.336 2.355 1 88.62 173 PRO A C 1
ATOM 1331 O O . PRO A 1 173 ? -7.289 -6.617 2.338 1 88.62 173 PRO A O 1
ATOM 1334 N N . VAL A 1 174 ? -5.852 -7.895 3.408 1 91.88 174 VAL A N 1
ATOM 1335 C CA . VAL A 1 174 ? -6.617 -7.902 4.648 1 91.88 174 VAL A CA 1
ATOM 1336 C C . VAL A 1 174 ? -6.637 -6.5 5.258 1 91.88 174 VAL A C 1
ATOM 1338 O O . VAL A 1 174 ? -7.602 -6.117 5.922 1 91.88 174 VAL A O 1
ATOM 1341 N N . VAL A 1 175 ? -5.582 -5.809 5.012 1 92.06 175 VAL A N 1
ATOM 1342 C CA . VAL A 1 175 ? -5.508 -4.418 5.449 1 92.06 175 VAL A CA 1
ATOM 1343 C C . VAL A 1 175 ? -5.805 -3.488 4.273 1 92.06 175 VAL A C 1
ATOM 1345 O O . VAL A 1 175 ? -5.129 -3.551 3.242 1 92.06 175 VAL A O 1
ATOM 1348 N N . GLY A 1 176 ? -6.797 -2.641 4.461 1 90.44 176 GLY A N 1
ATOM 1349 C CA . GLY A 1 176 ? -7.188 -1.747 3.381 1 90.44 176 GLY A CA 1
ATOM 1350 C C . GLY A 1 176 ? -6.238 -0.578 3.203 1 90.44 176 GLY A C 1
ATOM 1351 O O . GLY A 1 176 ? -5.922 -0.198 2.074 1 90.44 176 GLY A O 1
ATOM 1352 N N . ALA A 1 177 ? -5.809 -0.006 4.367 1 91.06 177 ALA A N 1
ATOM 1353 C CA . ALA A 1 177 ? -4.938 1.164 4.328 1 91.06 177 ALA A CA 1
ATOM 1354 C C . ALA A 1 177 ? -4.207 1.347 5.656 1 91.06 177 ALA A C 1
ATOM 1356 O O . ALA A 1 177 ? -4.566 0.729 6.66 1 91.06 177 ALA A O 1
ATOM 1357 N N . LEU A 1 178 ? -3.145 2.096 5.586 1 90.38 178 LEU A N 1
ATOM 1358 C CA . LEU A 1 178 ? -2.406 2.506 6.773 1 90.38 178 LEU A CA 1
ATOM 1359 C C . LEU A 1 178 ? -2.551 4.004 7.016 1 90.38 178 LEU A C 1
ATOM 1361 O O . LEU A 1 178 ? -2.512 4.797 6.07 1 90.38 178 LEU A O 1
ATOM 1365 N N . GLN A 1 179 ? -2.85 4.367 8.219 1 92.62 179 GLN A N 1
ATOM 1366 C CA . GLN A 1 179 ? -2.791 5.754 8.672 1 92.62 179 GLN A CA 1
ATOM 1367 C C . GLN A 1 179 ? -1.695 5.945 9.711 1 92.62 179 GLN A C 1
ATOM 1369 O O . GLN A 1 179 ? -1.617 5.191 10.688 1 92.62 179 GLN A O 1
ATOM 1374 N N . VAL A 1 180 ? -0.878 6.926 9.492 1 93.56 180 VAL A N 1
ATOM 1375 C CA . VAL A 1 180 ? 0.236 7.168 10.406 1 93.56 180 VAL A CA 1
ATOM 1376 C C . VAL A 1 180 ? 0.189 8.609 10.914 1 93.56 180 VAL A C 1
ATOM 1378 O O . VAL A 1 180 ? 0.117 9.547 10.117 1 93.56 180 VAL A O 1
ATOM 1381 N N . GLY A 1 181 ? 0.144 8.789 12.172 1 94.31 181 GLY A N 1
ATOM 1382 C CA . GLY A 1 181 ? 0.144 10.102 12.797 1 94.31 181 GLY A CA 1
ATOM 1383 C C . GLY A 1 181 ? 0.871 10.133 14.133 1 94.31 181 GLY A C 1
ATOM 1384 O O . GLY A 1 181 ? 1.273 9.086 14.648 1 94.31 181 GLY A O 1
ATOM 1385 N N . LEU A 1 182 ? 1.113 11.305 14.688 1 95.88 182 LEU A N 1
ATOM 1386 C CA . LEU A 1 182 ? 1.726 11.484 16 1 95.88 182 LEU A CA 1
ATOM 1387 C C . LEU A 1 182 ? 0.66 11.625 17.078 1 95.88 182 LEU A C 1
ATOM 1389 O O . LEU A 1 182 ? -0.344 12.312 16.891 1 95.88 182 LEU A O 1
ATOM 1393 N N . THR A 1 183 ? 0.851 10.953 18.172 1 93.44 183 THR A N 1
ATOM 1394 C CA . THR A 1 183 ? -0.162 10.938 19.219 1 93.44 183 THR A CA 1
ATOM 1395 C C . THR A 1 183 ? -0.146 12.242 20.016 1 93.44 183 THR A C 1
ATOM 1397 O O . THR A 1 183 ? -1.12 12.57 20.688 1 93.44 183 THR A O 1
ATOM 1400 N N . ARG A 1 184 ? 0.977 12.914 19.984 1 90.62 184 ARG A N 1
ATOM 1401 C CA . ARG A 1 184 ? 1.197 14.203 20.641 1 90.62 184 ARG A CA 1
ATOM 1402 C C . ARG A 1 184 ? 2.32 14.977 19.953 1 90.62 184 ARG A C 1
ATOM 1404 O O . ARG A 1 184 ? 3.057 14.422 19.141 1 90.62 184 ARG A O 1
ATOM 1411 N N . VAL A 1 185 ? 2.305 16.219 20.234 1 90.75 185 VAL A N 1
ATOM 1412 C CA . VAL A 1 185 ? 3.441 16.984 19.734 1 90.75 185 VAL A CA 1
ATOM 1413 C C . VAL A 1 185 ? 4.738 16.406 20.297 1 90.75 185 VAL A C 1
ATOM 1415 O O . VAL A 1 185 ? 4.898 16.297 21.516 1 90.75 185 VAL A O 1
ATOM 1418 N N . PRO A 1 186 ? 5.637 16.031 19.484 1 94.94 186 PRO A N 1
ATOM 1419 C CA . PRO A 1 186 ? 6.879 15.406 19.953 1 94.94 186 PRO A CA 1
ATOM 1420 C C . PRO A 1 186 ? 7.695 16.344 20.844 1 94.94 186 PRO A C 1
ATOM 1422 O O . PRO A 1 186 ? 7.66 17.562 20.672 1 94.94 186 PRO A O 1
ATOM 1425 N N . GLU A 1 187 ? 8.375 15.75 21.766 1 94.38 187 GLU A N 1
ATOM 1426 C CA . GLU A 1 187 ? 9.391 16.469 22.516 1 94.38 187 GLU A CA 1
ATOM 1427 C C . GLU A 1 187 ? 10.695 16.562 21.734 1 94.38 187 GLU A C 1
ATOM 1429 O O . GLU A 1 187 ? 11.086 15.617 21.062 1 94.38 187 GLU A O 1
ATOM 1434 N N . PHE A 1 188 ? 11.211 17.75 21.797 1 94.06 188 PHE A N 1
ATOM 1435 C CA . PHE A 1 188 ? 12.453 17.906 21.031 1 94.06 188 PHE A CA 1
ATOM 1436 C C . PHE A 1 188 ? 13.398 18.859 21.75 1 94.06 188 PHE A C 1
ATOM 1438 O O . PHE A 1 188 ? 12.992 19.578 22.672 1 94.06 188 PHE A O 1
ATOM 1445 N N . GLY A 1 189 ? 14.641 18.781 21.359 1 90.81 189 GLY A N 1
ATOM 1446 C CA . GLY A 1 189 ? 15.68 19.656 21.891 1 90.81 189 GLY A CA 1
ATOM 1447 C C . GLY A 1 189 ? 16.906 19.719 21.016 1 90.81 189 GLY A C 1
ATOM 1448 O O . GLY A 1 189 ? 17.094 18.891 20.125 1 90.81 189 GLY A O 1
ATOM 1449 N N . TYR A 1 190 ? 17.609 20.797 21.172 1 90.62 190 TYR A N 1
ATOM 1450 C CA . TYR A 1 190 ? 18.859 20.984 20.438 1 90.62 190 TYR A CA 1
ATOM 1451 C C . TYR A 1 190 ? 19.734 22.031 21.125 1 90.62 190 TYR A C 1
ATOM 1453 O O . TYR A 1 190 ? 19.281 22.734 22.016 1 90.62 190 TYR A O 1
ATOM 1461 N N . GLU A 1 191 ? 20.969 22.016 20.766 1 87.12 191 GLU A N 1
ATOM 1462 C CA . GLU A 1 191 ? 21.906 23.047 21.219 1 87.12 191 GLU A CA 1
ATOM 1463 C C . GLU A 1 191 ? 22.109 24.109 20.141 1 87.12 191 GLU A C 1
ATOM 1465 O O . GLU A 1 191 ? 22.203 23.781 18.953 1 87.12 191 GLU A O 1
ATOM 1470 N N . LEU A 1 192 ? 21.938 25.359 20.547 1 86.94 192 LEU A N 1
ATOM 1471 C CA . LEU A 1 192 ? 22.078 26.469 19.625 1 86.94 192 LEU A CA 1
ATOM 1472 C C . LEU A 1 192 ? 23.453 27.141 19.781 1 86.94 192 LEU A C 1
ATOM 1474 O O . LEU A 1 192 ? 23.859 27.469 20.891 1 86.94 192 LEU A O 1
ATOM 1478 N N . ASP A 1 193 ? 24.219 27.156 18.656 1 82.31 193 ASP A N 1
ATOM 1479 C CA . ASP A 1 193 ? 25.516 27.844 18.625 1 82.31 193 ASP A CA 1
ATOM 1480 C C . ASP A 1 193 ? 25.484 29.031 17.672 1 82.31 193 ASP A C 1
ATOM 1482 O O . ASP A 1 193 ? 25.062 28.891 16.516 1 82.31 193 ASP A O 1
ATOM 1486 N N . LEU A 1 194 ? 25.719 30.234 18.172 1 78.75 194 LEU A N 1
ATOM 1487 C CA . LEU A 1 194 ? 25.734 31.438 17.344 1 78.75 194 LEU A CA 1
ATOM 1488 C C . LEU A 1 194 ? 27.172 31.859 17.047 1 78.75 194 LEU A C 1
ATOM 1490 O O . LEU A 1 194 ? 28.078 31.625 17.859 1 78.75 194 LEU A O 1
ATOM 1494 N N . SER A 1 195 ? 27.422 32.344 15.852 1 68.62 195 SER A N 1
ATOM 1495 C CA . SER A 1 195 ? 28.75 32.812 15.445 1 68.62 195 SER A CA 1
ATOM 1496 C C . SER A 1 195 ? 29.188 34 16.281 1 68.62 195 SER A C 1
ATOM 1498 O O . SER A 1 195 ? 30.375 34.219 16.484 1 68.62 195 SER A O 1
ATOM 1500 N N . VAL A 1 196 ? 28.281 34.969 16.375 1 59.75 196 VAL A N 1
ATOM 1501 C CA . VAL A 1 196 ? 28.719 36.156 17.078 1 59.75 196 VAL A CA 1
ATOM 1502 C C . VAL A 1 196 ? 28.25 36.125 18.531 1 59.75 196 VAL A C 1
ATOM 1504 O O . VAL A 1 196 ? 27.266 35.469 18.844 1 59.75 196 VAL A O 1
ATOM 1507 N N . ALA A 1 197 ? 29.125 36.5 19.469 1 49.72 197 ALA A N 1
ATOM 1508 C CA . ALA A 1 197 ? 29.062 36.594 20.922 1 49.72 197 ALA A CA 1
ATOM 1509 C C . ALA A 1 197 ? 27.766 37.25 21.359 1 49.72 197 ALA A C 1
ATOM 1511 O O . ALA A 1 197 ? 27.75 38 22.344 1 49.72 197 ALA A O 1
ATOM 1512 N N . SER A 1 198 ? 26.703 37.375 20.5 1 56.59 198 SER A N 1
ATOM 1513 C CA . SER A 1 198 ? 25.656 38.094 21.203 1 56.59 198 SER A CA 1
ATOM 1514 C C . SER A 1 198 ? 24.781 37.125 22.016 1 56.59 198 SER A C 1
ATOM 1516 O O . SER A 1 198 ? 23.812 36.562 21.484 1 56.59 198 SER A O 1
ATOM 1518 N N . ALA A 1 199 ? 25.297 36.719 23.125 1 59.44 199 ALA A N 1
ATOM 1519 C CA . ALA A 1 199 ? 24.656 35.906 24.141 1 59.44 199 ALA A CA 1
ATOM 1520 C C . ALA A 1 199 ? 23.234 36.375 24.406 1 59.44 199 ALA A C 1
ATOM 1522 O O . ALA A 1 199 ? 22.375 35.562 24.812 1 59.44 199 ALA A O 1
ATOM 1523 N N . ALA A 1 200 ? 23.031 37.75 24.047 1 59.56 200 ALA A N 1
ATOM 1524 C CA . ALA A 1 200 ? 21.719 38.312 24.406 1 59.56 200 ALA A CA 1
ATOM 1525 C C . ALA A 1 200 ? 20.641 37.844 23.438 1 59.56 200 ALA A C 1
ATOM 1527 O O . ALA A 1 200 ? 19.453 37.781 23.797 1 59.56 200 ALA A O 1
ATOM 1528 N N . LEU A 1 201 ? 21.125 37.406 22.266 1 70 201 LEU A N 1
ATOM 1529 C CA . LEU A 1 201 ? 20.125 37.094 21.234 1 70 201 LEU A CA 1
ATOM 1530 C C . LEU A 1 201 ? 19.766 35.625 21.266 1 70 201 LEU A C 1
ATOM 1532 O O . LEU A 1 201 ? 18.75 35.188 20.719 1 70 201 LEU A O 1
ATOM 1536 N N . VAL A 1 202 ? 20.5 34.875 22.062 1 76.75 202 VAL A N 1
ATOM 1537 C CA . VAL A 1 202 ? 20.375 33.406 22.016 1 76.75 202 VAL A CA 1
ATOM 1538 C C . VAL A 1 202 ? 19 33 22.531 1 76.75 202 VAL A C 1
ATOM 1540 O O . VAL A 1 202 ? 18.281 32.25 21.875 1 76.75 202 VAL A O 1
ATOM 1543 N N . PRO A 1 203 ? 18.562 33.469 23.625 1 75.12 203 PRO A N 1
ATOM 1544 C CA . PRO A 1 203 ? 17.25 33.062 24.109 1 75.12 203 PRO A CA 1
ATOM 1545 C C . PRO A 1 203 ? 16.109 33.469 23.172 1 75.12 203 PRO A C 1
ATOM 1547 O O . PRO A 1 203 ? 15.133 32.719 23.031 1 75.12 203 PRO A O 1
ATOM 1550 N N . LEU A 1 204 ? 16.234 34.656 22.578 1 73.31 204 LEU A N 1
ATOM 1551 C CA . LEU A 1 204 ? 15.211 35.125 21.656 1 73.31 204 LEU A CA 1
ATOM 1552 C C . LEU A 1 204 ? 15.125 34.25 20.422 1 73.31 204 LEU A C 1
ATOM 1554 O O . LEU A 1 204 ? 14.023 33.875 19.984 1 73.31 204 LEU A O 1
ATOM 1558 N N . ILE A 1 205 ? 16.219 33.938 19.938 1 79.69 205 ILE A N 1
ATOM 1559 C CA . ILE A 1 205 ? 16.266 33.125 18.734 1 79.69 205 ILE A CA 1
ATOM 1560 C C . ILE A 1 205 ? 15.766 31.703 19.062 1 79.69 205 ILE A C 1
ATOM 1562 O O . ILE A 1 205 ? 15.039 31.109 18.266 1 79.69 205 ILE A O 1
ATOM 1566 N N . LYS A 1 206 ? 16.234 31.219 20.141 1 83.5 206 LYS A N 1
ATOM 1567 C CA . LYS A 1 206 ? 15.82 29.891 20.547 1 83.5 206 LYS A CA 1
ATOM 1568 C C . LYS A 1 206 ? 14.305 29.812 20.719 1 83.5 206 LYS A C 1
ATOM 1570 O O . LYS A 1 206 ? 13.68 28.828 20.312 1 83.5 206 LYS A O 1
ATOM 1575 N N . GLU A 1 207 ? 13.75 30.75 21.359 1 79.69 207 GLU A N 1
ATOM 1576 C CA . GLU A 1 207 ? 12.305 30.781 21.547 1 79.69 207 GLU A CA 1
ATOM 1577 C C . GLU A 1 207 ? 11.57 30.781 20.219 1 79.69 207 GLU A C 1
ATOM 1579 O O . GLU A 1 207 ? 10.57 30.078 20.062 1 79.69 207 GLU A O 1
ATOM 1584 N N . TRP A 1 208 ? 12 31.562 19.359 1 78.75 208 TRP A N 1
ATOM 1585 C CA . TRP A 1 208 ? 11.383 31.625 18.047 1 78.75 208 TRP A CA 1
ATOM 1586 C C . TRP A 1 208 ? 11.516 30.281 17.328 1 78.75 208 TRP A C 1
ATOM 1588 O O . TRP A 1 208 ? 10.547 29.781 16.75 1 78.75 208 TRP A O 1
ATOM 1598 N N . LEU A 1 209 ? 12.703 29.781 17.312 1 84.31 209 LEU A N 1
ATOM 1599 C CA . LEU A 1 209 ? 12.945 28.531 16.609 1 84.31 209 LEU A CA 1
ATOM 1600 C C . LEU A 1 209 ? 12.133 27.391 17.219 1 84.31 209 LEU A C 1
ATOM 1602 O O . LEU A 1 209 ? 11.594 26.547 16.5 1 84.31 209 LEU A O 1
ATOM 1606 N N . ASP A 1 210 ? 12.062 27.344 18.516 1 86.06 210 ASP A N 1
ATOM 1607 C CA . ASP A 1 210 ? 11.258 26.328 19.188 1 86.06 210 ASP A CA 1
ATOM 1608 C C . ASP A 1 210 ? 9.797 26.406 18.75 1 86.06 210 ASP A C 1
ATOM 1610 O O . ASP A 1 210 ? 9.18 25.375 18.484 1 86.06 210 ASP A O 1
ATOM 1614 N N . ALA A 1 211 ? 9.305 27.547 18.703 1 81.44 211 ALA A N 1
ATOM 1615 C CA . ALA A 1 211 ? 7.914 27.75 18.297 1 81.44 211 ALA A CA 1
ATOM 1616 C C . ALA A 1 211 ? 7.707 27.328 16.844 1 81.44 211 ALA A C 1
ATOM 1618 O O . ALA A 1 211 ? 6.699 26.703 16.5 1 81.44 211 ALA A O 1
ATOM 1619 N N . ALA A 1 212 ? 8.594 27.75 16.047 1 82.62 212 ALA A N 1
ATOM 1620 C CA . ALA A 1 212 ? 8.5 27.422 14.625 1 82.62 212 ALA A CA 1
ATOM 1621 C C . ALA A 1 212 ? 8.523 25.906 14.422 1 82.62 212 ALA A C 1
ATOM 1623 O O . ALA A 1 212 ? 7.707 25.359 13.672 1 82.62 212 ALA A O 1
ATOM 1624 N N . VAL A 1 213 ? 9.445 25.25 15.07 1 86.88 213 VAL A N 1
ATOM 1625 C CA . VAL A 1 213 ? 9.562 23.797 14.93 1 86.88 213 VAL A CA 1
ATOM 1626 C C . VAL A 1 213 ? 8.297 23.125 15.453 1 86.88 213 VAL A C 1
ATOM 1628 O O . VAL A 1 213 ? 7.738 22.234 14.797 1 86.88 213 VAL A O 1
ATOM 1631 N N . ARG A 1 214 ? 7.871 23.516 16.516 1 87 214 ARG A N 1
ATOM 1632 C CA . ARG A 1 214 ? 6.699 22.922 17.156 1 87 214 ARG A CA 1
ATOM 1633 C C . ARG A 1 214 ? 5.445 23.156 16.312 1 87 214 ARG A C 1
ATOM 1635 O O . ARG A 1 214 ? 4.715 22.203 16.016 1 87 214 ARG A O 1
ATOM 1642 N N . ASP A 1 215 ? 5.246 24.328 15.906 1 82.12 215 ASP A N 1
ATOM 1643 C CA . ASP A 1 215 ? 3.963 24.719 15.336 1 82.12 215 ASP A CA 1
ATOM 1644 C C . ASP A 1 215 ? 3.926 24.469 13.836 1 82.12 215 ASP A C 1
ATOM 1646 O O . ASP A 1 215 ? 2.869 24.156 13.281 1 82.12 215 ASP A O 1
ATOM 1650 N N . MET A 1 216 ? 4.977 24.641 13.234 1 81.88 216 MET A N 1
ATOM 1651 C CA . MET A 1 216 ? 4.949 24.594 11.773 1 81.88 216 MET A CA 1
ATOM 1652 C C . MET A 1 216 ? 5.473 23.25 11.266 1 81.88 216 MET A C 1
ATOM 1654 O O . MET A 1 216 ? 5.043 22.766 10.211 1 81.88 216 MET A O 1
ATOM 1658 N N . VAL A 1 217 ? 6.316 22.688 12.008 1 84.25 217 VAL A N 1
ATOM 1659 C CA . VAL A 1 217 ? 6.973 21.5 11.5 1 84.25 217 VAL A CA 1
ATOM 1660 C C . VAL A 1 217 ? 6.316 20.25 12.102 1 84.25 217 VAL A C 1
ATOM 1662 O O . VAL A 1 217 ? 6.102 19.25 11.406 1 84.25 217 VAL A O 1
ATOM 1665 N N . LEU A 1 218 ? 5.992 20.234 13.398 1 88.69 218 LEU A N 1
ATOM 1666 C CA . LEU A 1 218 ? 5.586 19 14.086 1 88.69 218 LEU A CA 1
ATOM 1667 C C . LEU A 1 218 ? 4.07 18.953 14.242 1 88.69 218 LEU A C 1
ATOM 1669 O O . LEU A 1 218 ? 3.449 17.922 13.945 1 88.69 218 LEU A O 1
ATOM 1673 N N . GLN A 1 219 ? 3.42 20.031 14.523 1 86.56 219 GLN A N 1
ATOM 1674 C CA . GLN A 1 219 ? 2 20.078 14.859 1 86.56 219 GLN A CA 1
ATOM 1675 C C . GLN A 1 219 ? 1.144 19.578 13.695 1 86.56 219 GLN A C 1
ATOM 1677 O O . GLN A 1 219 ? 0.127 18.922 13.914 1 86.56 219 GLN A O 1
ATOM 1682 N N . PRO A 1 220 ? 1.471 19.828 12.516 1 87 220 PRO A N 1
ATOM 1683 C CA . PRO A 1 220 ? 0.627 19.406 11.398 1 87 220 PRO A CA 1
ATOM 1684 C C . PRO A 1 220 ? 0.552 17.891 11.258 1 87 220 PRO A C 1
ATOM 1686 O O . PRO A 1 220 ? -0.26 17.375 10.477 1 87 220 PRO A O 1
ATOM 1689 N N . TYR A 1 221 ? 1.275 17.188 12.039 1 90.38 221 TYR A N 1
ATOM 1690 C CA . TYR A 1 221 ? 1.298 15.734 11.898 1 90.38 221 TYR A CA 1
ATOM 1691 C C . TYR A 1 221 ? 0.695 15.055 13.125 1 90.38 221 TYR A C 1
ATOM 1693 O O . TYR A 1 221 ? 0.675 13.828 13.211 1 90.38 221 TYR A O 1
ATOM 1701 N N . VAL A 1 222 ? 0.214 15.844 14 1 93.25 222 VAL A N 1
ATOM 1702 C CA . VAL A 1 222 ? -0.375 15.312 15.219 1 93.25 222 VAL A CA 1
ATOM 1703 C C . VAL A 1 222 ? -1.818 14.891 14.961 1 93.25 222 VAL A C 1
ATOM 1705 O O . VAL A 1 222 ? -2.566 15.594 14.273 1 93.25 222 VAL A O 1
ATOM 1708 N N . LEU A 1 223 ? -2.223 13.773 15.516 1 92.88 223 LEU A N 1
ATOM 1709 C CA . LEU A 1 223 ? -3.576 13.25 15.375 1 92.88 223 LEU A CA 1
ATOM 1710 C C . LEU A 1 223 ? -4.609 14.328 15.672 1 92.88 223 LEU A C 1
ATOM 1712 O O . LEU A 1 223 ? -4.414 15.156 16.562 1 92.88 223 LEU A O 1
ATOM 1716 N N . PRO A 1 224 ? -5.625 14.391 14.781 1 91.5 224 PRO A N 1
ATOM 1717 C CA . PRO A 1 224 ? -6.117 13.367 13.867 1 91.5 224 PRO A CA 1
ATOM 1718 C C . PRO A 1 224 ? -5.504 13.477 12.469 1 91.5 224 PRO A C 1
ATOM 1720 O O . PRO A 1 224 ? -5.879 12.727 11.562 1 91.5 224 PRO A O 1
ATOM 1723 N N . GLU A 1 225 ? -4.531 14.484 12.375 1 92.5 225 GLU A N 1
ATOM 1724 C CA . GLU A 1 225 ? -3.795 14.516 11.117 1 92.5 225 GLU A CA 1
ATOM 1725 C C . GLU A 1 225 ? -2.998 13.234 10.906 1 92.5 225 GLU A C 1
ATOM 1727 O O . GLU A 1 225 ? -2.492 12.648 11.867 1 92.5 225 GLU A O 1
ATOM 1732 N N . HIS A 1 226 ? -3.029 12.766 9.641 1 91.88 226 HIS A N 1
ATOM 1733 C CA . HIS A 1 226 ? -2.295 11.531 9.391 1 91.88 226 HIS A CA 1
ATOM 1734 C C . HIS A 1 226 ? -1.882 11.422 7.922 1 91.88 226 HIS A C 1
ATOM 1736 O O . HIS A 1 226 ? -2.438 12.109 7.066 1 91.88 226 HIS A O 1
ATOM 1742 N N . PHE A 1 227 ? -0.819 10.656 7.719 1 88.81 227 PHE A N 1
ATOM 1743 C CA . PHE A 1 227 ? -0.491 10.18 6.375 1 88.81 227 PHE A CA 1
ATOM 1744 C C . PHE A 1 227 ? -1.331 8.969 6.008 1 88.81 227 PHE A C 1
ATOM 1746 O O . PHE A 1 227 ? -1.474 8.039 6.809 1 88.81 227 PHE A O 1
ATOM 1753 N N . PHE A 1 228 ? -1.906 8.984 4.832 1 89.38 228 PHE A N 1
ATOM 1754 C CA . PHE A 1 228 ? -2.771 7.902 4.375 1 89.38 228 PHE A CA 1
ATOM 1755 C C . PHE A 1 228 ? -2.1 7.102 3.268 1 89.38 228 PHE A C 1
ATOM 1757 O O . PHE A 1 228 ? -1.734 7.652 2.229 1 89.38 228 PHE A O 1
ATOM 1764 N N . PHE A 1 229 ? -1.904 5.77 3.461 1 87.12 229 PHE A N 1
ATOM 1765 C CA . PHE A 1 229 ? -1.316 4.863 2.48 1 87.12 229 PHE A CA 1
ATOM 1766 C C . PHE A 1 229 ? -2.277 3.729 2.146 1 87.12 229 PHE A C 1
ATOM 1768 O O . PHE A 1 229 ? -2.365 2.744 2.883 1 87.12 229 PHE A O 1
ATOM 1775 N N . PRO A 1 230 ? -2.955 3.791 1.047 1 88.19 230 PRO A N 1
ATOM 1776 C CA . PRO A 1 230 ? -3.883 2.715 0.69 1 88.19 230 PRO A CA 1
ATOM 1777 C C . PRO A 1 230 ? -3.168 1.463 0.188 1 88.19 230 PRO A C 1
ATOM 1779 O O . PRO A 1 230 ? -2.252 1.559 -0.634 1 88.19 230 PRO A O 1
ATOM 1782 N N . LEU A 1 231 ? -3.451 0.34 0.715 1 84 231 LEU A N 1
ATOM 1783 C CA . LEU A 1 231 ? -2.982 -0.945 0.209 1 84 231 LEU A CA 1
ATOM 1784 C C . LEU A 1 231 ? -3.971 -1.531 -0.792 1 84 231 LEU A C 1
ATOM 1786 O O . LEU A 1 231 ? -3.58 -2.264 -1.703 1 84 231 LEU A O 1
ATOM 1790 N N . ASP A 1 232 ? -5.211 -1.278 -0.493 1 86.06 232 ASP A N 1
ATOM 1791 C CA . ASP A 1 232 ? -6.285 -1.516 -1.45 1 86.06 232 ASP A CA 1
ATOM 1792 C C . ASP A 1 232 ? -6.691 -0.221 -2.152 1 86.06 232 ASP A C 1
ATOM 1794 O O . ASP A 1 232 ? -7.152 0.723 -1.508 1 86.06 232 ASP A O 1
ATOM 1798 N N . PRO A 1 233 ? -6.586 -0.132 -3.439 1 81.69 233 PRO A N 1
ATOM 1799 C CA . PRO A 1 233 ? -6.863 1.108 -4.168 1 81.69 233 PRO A CA 1
ATOM 1800 C C . PRO A 1 233 ? -8.312 1.561 -4.031 1 81.69 233 PRO A C 1
ATOM 1802 O O . PRO A 1 233 ? -8.625 2.734 -4.254 1 81.69 233 PRO A O 1
ATOM 1805 N N . ASP A 1 234 ? -9.172 0.718 -3.67 1 84.5 234 ASP A N 1
ATOM 1806 C CA . ASP A 1 234 ? -10.586 1.053 -3.596 1 84.5 234 ASP A CA 1
ATOM 1807 C C . ASP A 1 234 ? -10.93 1.696 -2.254 1 84.5 234 ASP A C 1
ATOM 1809 O O . ASP A 1 234 ? -12.031 2.219 -2.072 1 84.5 234 ASP A O 1
ATOM 1813 N N . ILE A 1 235 ? -9.992 1.654 -1.411 1 87.56 235 ILE A N 1
ATOM 1814 C CA . ILE A 1 235 ? -10.258 2.182 -0.077 1 87.56 235 ILE A CA 1
ATOM 1815 C C . ILE A 1 235 ? -9.961 3.678 -0.043 1 87.56 235 ILE A C 1
ATOM 1817 O O . ILE A 1 235 ? -8.898 4.113 -0.494 1 87.56 235 ILE A O 1
ATOM 1821 N N . LYS A 1 236 ? -10.938 4.469 0.5 1 85.5 236 LYS A N 1
ATOM 1822 C CA . LYS A 1 236 ? -10.773 5.91 0.649 1 85.5 236 LYS A CA 1
ATOM 1823 C C . LYS A 1 236 ? -10.438 6.281 2.092 1 85.5 236 LYS A C 1
ATOM 1825 O O . LYS A 1 236 ? -10.68 5.492 3.01 1 85.5 236 LYS A O 1
ATOM 1830 N N . ASP A 1 237 ? -9.859 7.438 2.238 1 88.31 237 ASP A N 1
ATOM 1831 C CA . ASP A 1 237 ? -9.484 7.918 3.564 1 88.31 237 ASP A CA 1
ATOM 1832 C C . ASP A 1 237 ? -10.695 8.516 4.293 1 88.31 237 ASP A C 1
ATOM 1834 O O . ASP A 1 237 ? -10.922 9.727 4.242 1 88.31 237 ASP A O 1
ATOM 1838 N N . VAL A 1 238 ? -11.477 7.68 4.914 1 85.25 238 VAL A N 1
ATOM 1839 C CA . VAL A 1 238 ? -12.648 8.117 5.668 1 85.25 238 VAL A CA 1
ATOM 1840 C C . VAL A 1 238 ? -12.328 8.117 7.16 1 85.25 238 VAL A C 1
ATOM 1842 O O . VAL A 1 238 ? -11.664 7.211 7.664 1 85.25 238 VAL A O 1
ATOM 1845 N N . GLU A 1 239 ? -12.711 9.195 7.777 1 85.69 239 GLU A N 1
ATOM 1846 C CA . GLU A 1 239 ? -12.5 9.305 9.219 1 85.69 239 GLU A CA 1
ATOM 1847 C C . GLU A 1 239 ? -13.812 9.086 9.977 1 85.69 239 GLU A C 1
ATOM 1849 O O . GLU A 1 239 ? -14.875 9.484 9.508 1 85.69 239 GLU A O 1
ATOM 1854 N N . ARG A 1 240 ? -13.68 8.492 11.078 1 85.81 240 ARG A N 1
ATOM 1855 C CA . ARG A 1 240 ? -14.844 8.25 11.93 1 85.81 240 ARG A CA 1
ATOM 1856 C C . ARG A 1 240 ? -15.188 9.492 12.742 1 85.81 240 ARG A C 1
ATOM 1858 O O . ARG A 1 240 ? -14.461 9.867 13.664 1 85.81 240 ARG A O 1
ATOM 1865 N N . PRO A 1 241 ? -16.328 10.062 12.422 1 89.12 241 PRO A N 1
ATOM 1866 C CA . PRO A 1 241 ? -16.734 11.25 13.188 1 89.12 241 PRO A CA 1
ATOM 1867 C C . PRO A 1 241 ? -17.375 10.898 14.531 1 89.12 241 PRO A C 1
ATOM 1869 O O . PRO A 1 241 ? -18.516 10.445 14.578 1 89.12 241 PRO A O 1
ATOM 1872 N N . VAL A 1 242 ? -16.734 11.086 15.602 1 89.88 242 VAL A N 1
ATOM 1873 C CA . VAL A 1 242 ? -17.25 10.664 16.891 1 89.88 242 VAL A CA 1
ATOM 1874 C C . VAL A 1 242 ? -18.125 11.773 17.484 1 89.88 242 VAL A C 1
ATOM 1876 O O . VAL A 1 242 ? -18.984 11.508 18.328 1 89.88 242 VAL A O 1
ATOM 1879 N N . GLY A 1 243 ? -17.828 12.992 16.984 1 94 243 GLY A N 1
ATOM 1880 C CA . GLY A 1 243 ? -18.625 14.07 17.547 1 94 243 GLY A CA 1
ATOM 1881 C C . GLY A 1 243 ? -18.359 15.414 16.891 1 94 243 GLY A C 1
ATOM 1882 O O . GLY A 1 243 ? -17.656 15.492 15.883 1 94 243 GLY A O 1
ATOM 1883 N N . VAL A 1 244 ? -19.109 16.406 17.438 1 95.88 244 VAL A N 1
ATOM 1884 C CA . VAL A 1 244 ? -18.984 17.797 17 1 95.88 244 VAL A CA 1
ATOM 1885 C C . VAL A 1 244 ? -18.781 18.703 18.219 1 95.88 244 VAL A C 1
ATOM 1887 O O . VAL A 1 244 ? -19.469 18.547 19.234 1 95.88 244 VAL A O 1
ATOM 1890 N N . LEU A 1 245 ? -17.797 19.516 18.094 1 96.94 245 LEU A N 1
ATOM 1891 C CA . LEU A 1 245 ? -17.578 20.516 19.141 1 96.94 245 LEU A CA 1
ATOM 1892 C C . LEU A 1 245 ? -18.078 21.891 18.672 1 96.94 245 LEU A C 1
ATOM 1894 O O . LEU A 1 245 ? -17.594 22.422 17.672 1 96.94 245 LEU A O 1
ATOM 1898 N N . ALA A 1 246 ? -19.031 22.375 19.344 1 96.88 246 ALA A N 1
ATOM 1899 C CA . ALA A 1 246 ? -19.516 23.734 19.109 1 96.88 246 ALA A CA 1
ATOM 1900 C C . ALA A 1 246 ? -18.828 24.719 20.047 1 96.88 246 ALA A C 1
ATOM 1902 O O . ALA A 1 246 ? -18.797 24.516 21.266 1 96.88 246 ALA A O 1
ATOM 1903 N N . VAL A 1 247 ? -18.25 25.719 19.484 1 97.56 247 VAL A N 1
ATOM 1904 C CA . VAL A 1 247 ? -17.5 26.703 20.266 1 97.56 247 VAL A CA 1
ATOM 1905 C C . VAL A 1 247 ? -18.078 28.094 20.047 1 97.56 247 VAL A C 1
ATOM 1907 O O . VAL A 1 247 ? -18.25 28.531 18.906 1 97.56 247 VAL A O 1
ATOM 1910 N N . ARG A 1 248 ? -18.422 28.766 21.031 1 97.31 248 ARG A N 1
ATOM 1911 C CA . ARG A 1 248 ? -18.781 30.172 21 1 97.31 248 ARG A CA 1
ATOM 1912 C C . ARG A 1 248 ? -17.75 31.016 21.734 1 97.31 248 ARG A C 1
ATOM 1914 O O . ARG A 1 248 ? -17.469 30.797 22.922 1 97.31 248 ARG A O 1
ATOM 1921 N N . VAL A 1 249 ? -17.172 31.938 21.047 1 97.69 249 VAL A N 1
ATOM 1922 C CA . VAL A 1 249 ? -16.203 32.844 21.641 1 97.69 249 VAL A CA 1
ATOM 1923 C C . VAL A 1 249 ? -16.906 34.031 22.281 1 97.69 249 VAL A C 1
ATOM 1925 O O . VAL A 1 249 ? -17.422 34.906 21.578 1 97.69 249 VAL A O 1
ATOM 1928 N N . VAL A 1 250 ? -16.891 34.125 23.578 1 96.44 250 VAL A N 1
ATOM 1929 C CA . VAL A 1 250 ? -17.625 35.188 24.281 1 96.44 250 VAL A CA 1
ATOM 1930 C C . VAL A 1 250 ? -16.781 36.438 24.359 1 96.44 250 VAL A C 1
ATOM 1932 O O . VAL A 1 250 ? -17.078 37.438 23.703 1 96.44 250 VAL A O 1
ATOM 1935 N N . ARG A 1 251 ? -15.68 36.312 25.156 1 95.69 251 ARG A N 1
ATOM 1936 C CA . ARG A 1 251 ? -14.867 37.5 25.344 1 95.69 251 ARG A CA 1
ATOM 1937 C C . ARG A 1 251 ? -13.508 37.125 25.938 1 95.69 251 ARG A C 1
ATOM 1939 O O . ARG A 1 251 ? -13.32 36.031 26.469 1 95.69 251 ARG A O 1
ATOM 1946 N N . ALA A 1 252 ? -12.648 38 25.781 1 96.06 252 ALA A N 1
ATOM 1947 C CA . ALA A 1 252 ? -11.344 37.938 26.438 1 96.06 252 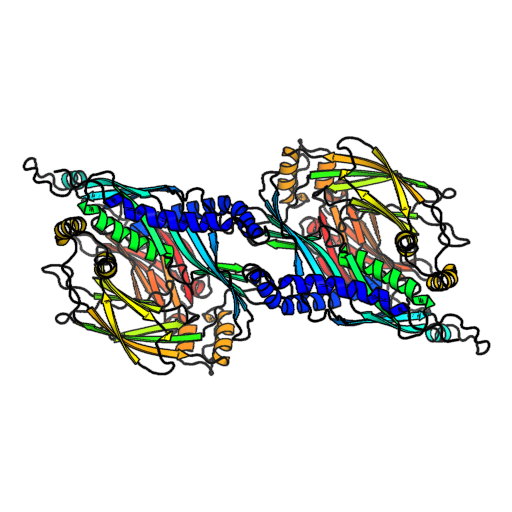ALA A CA 1
ATOM 1948 C C . ALA A 1 252 ? -11.125 39.156 27.344 1 96.06 252 ALA A C 1
ATOM 1950 O O . ALA A 1 252 ? -11.461 40.281 26.953 1 96.06 252 ALA A O 1
ATOM 1951 N N . ASP A 1 253 ? -10.609 38.875 28.5 1 94.5 253 ASP A N 1
ATOM 1952 C CA . ASP A 1 253 ? -10.32 39.938 29.453 1 94.5 253 ASP A CA 1
ATOM 1953 C C . ASP A 1 253 ? -8.812 40.062 29.688 1 94.5 253 ASP A C 1
ATOM 1955 O O . ASP A 1 253 ? -8.086 39.094 29.594 1 94.5 253 ASP A O 1
ATOM 1959 N N . ASP A 1 254 ? -8.391 41.312 29.953 1 91.44 254 ASP A N 1
ATOM 1960 C CA . ASP A 1 254 ? -6.992 41.625 30.25 1 91.44 254 ASP A CA 1
ATOM 1961 C C . ASP A 1 254 ? -6.09 41.312 29.062 1 91.44 254 ASP A C 1
ATOM 1963 O O . ASP A 1 254 ? -5.082 40.625 29.203 1 91.44 254 ASP A O 1
ATOM 1967 N N . VAL A 1 255 ? -6.551 41.719 27.953 1 91.5 255 VAL A N 1
ATOM 1968 C CA . VAL A 1 255 ? -5.75 41.562 26.734 1 91.5 255 VAL A CA 1
ATOM 1969 C C . VAL A 1 255 ? -4.445 42.344 26.875 1 91.5 255 VAL A C 1
ATOM 1971 O O . VAL A 1 255 ? -4.465 43.531 27.172 1 91.5 255 VAL A O 1
ATOM 1974 N N . PRO A 1 256 ? -3.375 41.688 26.656 1 85.62 256 PRO A N 1
ATOM 1975 C CA . PRO A 1 256 ? -2.088 42.375 26.781 1 85.62 256 PRO A CA 1
ATOM 1976 C C . PRO A 1 256 ? -1.896 43.469 25.75 1 85.62 256 PRO A C 1
ATOM 1978 O O . PRO A 1 256 ? -2.328 43.312 24.609 1 85.62 256 PRO A O 1
ATOM 1981 N N . LYS A 1 257 ? -1.22 44.5 26.141 1 77.69 257 LYS A N 1
ATOM 1982 C CA . LYS A 1 257 ? -0.873 45.562 25.219 1 77.69 257 LYS A CA 1
ATOM 1983 C C . LYS A 1 257 ? 0.407 45.25 24.453 1 77.69 257 LYS A C 1
ATOM 1985 O O . LYS A 1 257 ? 1.378 44.75 25.031 1 77.69 257 LYS A O 1
ATOM 1990 N N . PRO A 1 258 ? 0.331 45.281 23.141 1 70.44 258 PRO A N 1
ATOM 1991 C CA . PRO A 1 258 ? 1.546 45 22.375 1 70.44 258 PRO A CA 1
ATOM 1992 C C . PRO A 1 258 ? 2.672 46 22.656 1 70.44 258 PRO A C 1
ATOM 1994 O O . PRO A 1 258 ? 3.85 45.656 22.531 1 70.44 258 PRO A O 1
ATOM 1997 N N . GLY A 1 259 ? 2.488 47.281 22.828 1 61.47 259 GLY A N 1
ATOM 1998 C CA . GLY A 1 259 ? 3.465 48.312 23.094 1 61.47 259 GLY A CA 1
ATOM 1999 C C . GLY A 1 259 ? 2.973 49.344 24.078 1 61.47 259 GLY A C 1
ATOM 2000 O O . GLY A 1 259 ? 1.922 49.188 24.703 1 61.47 259 GLY A O 1
ATOM 2001 N N . LEU A 1 260 ? 3.904 50.219 24.422 1 57.25 260 LEU A N 1
ATOM 2002 C CA . LEU A 1 260 ? 3.656 51.281 25.391 1 57.25 260 LEU A CA 1
ATOM 2003 C C . LEU A 1 260 ? 2.451 52.125 24.969 1 57.25 260 LEU A C 1
ATOM 2005 O O . LEU A 1 260 ? 1.697 52.594 25.828 1 57.25 260 LEU A O 1
ATOM 2009 N N . LEU A 1 261 ? 2.27 52.406 23.656 1 58.34 261 LEU A N 1
ATOM 2010 C CA . LEU A 1 261 ? 1.244 53.375 23.266 1 58.34 261 LEU A CA 1
ATOM 2011 C C . LEU A 1 261 ? 0.164 52.719 22.422 1 58.34 261 LEU A C 1
ATOM 2013 O O . LEU A 1 261 ? -0.847 53.344 22.094 1 58.34 261 LEU A O 1
ATOM 2017 N N . GLY A 1 262 ? 0.259 51.469 22.109 1 64.44 262 GLY A N 1
ATOM 2018 C CA . GLY A 1 262 ? -0.679 51 21.109 1 64.44 262 GLY A CA 1
ATOM 2019 C C . GLY A 1 262 ? -1.729 50.031 21.656 1 64.44 262 GLY A C 1
ATOM 2020 O O . GLY A 1 262 ? -1.528 49.438 22.703 1 64.44 262 GLY A O 1
ATOM 2021 N N . SER A 1 263 ? -2.982 50.312 21.156 1 79.38 263 SER A N 1
ATOM 2022 C CA . SER A 1 263 ? -4.07 49.406 21.453 1 79.38 263 SER A CA 1
ATOM 2023 C C . SER A 1 263 ? -3.967 48.125 20.594 1 79.38 263 SER A C 1
ATOM 2025 O O . SER A 1 263 ? -3.592 48.219 19.422 1 79.38 263 SER A O 1
ATOM 2027 N N . ALA A 1 264 ? -4.188 47.031 21.281 1 86.25 264 ALA A N 1
ATOM 2028 C CA . ALA A 1 264 ? -4.125 45.75 20.578 1 86.25 264 ALA A CA 1
ATOM 2029 C C . ALA A 1 264 ? -5.328 45.562 19.656 1 86.25 264 ALA A C 1
ATOM 2031 O O . ALA A 1 264 ? -6.402 46.125 19.906 1 86.25 264 ALA A O 1
ATOM 2032 N N . ARG A 1 265 ? -5.172 44.969 18.562 1 90.19 265 ARG A N 1
ATOM 2033 C CA . ARG A 1 265 ? -6.219 44.5 17.672 1 90.19 265 ARG A CA 1
ATOM 2034 C C . ARG A 1 265 ? -6.34 42.969 17.703 1 90.19 265 ARG A C 1
ATOM 2036 O O . ARG A 1 265 ? -5.863 42.281 16.812 1 90.19 265 ARG A O 1
ATOM 2043 N N . PRO A 1 266 ? -7.094 42.531 18.719 1 93.25 266 PRO A N 1
ATOM 2044 C CA . PRO A 1 266 ? -7.074 41.094 19.016 1 93.25 266 PRO A CA 1
ATOM 2045 C C . PRO A 1 266 ? -7.773 40.281 17.938 1 93.25 266 PRO A C 1
ATOM 2047 O O . PRO A 1 266 ? -8.875 40.594 17.516 1 93.25 266 PRO A O 1
ATOM 2050 N N . LEU A 1 267 ? -7.176 39.25 17.5 1 93.25 267 LEU A N 1
ATOM 2051 C CA . LEU A 1 267 ? -7.648 38.219 16.594 1 93.25 267 LEU A CA 1
ATOM 2052 C C . LEU A 1 267 ? -7.441 36.844 17.188 1 93.25 267 LEU A C 1
ATOM 2054 O O . LEU A 1 267 ? -6.336 36.5 17.625 1 93.25 267 LEU A O 1
ATOM 2058 N N . LEU A 1 268 ? -8.508 36.062 17.219 1 95.06 268 LEU A N 1
ATOM 2059 C CA . LEU A 1 268 ? -8.414 34.75 17.828 1 95.06 268 LEU A CA 1
ATOM 2060 C C . LEU A 1 268 ? -8.422 33.656 16.781 1 95.06 268 LEU A C 1
ATOM 2062 O O . LEU A 1 268 ? -9.227 33.688 15.844 1 95.06 268 LEU A O 1
ATOM 2066 N N . GLU A 1 269 ? -7.512 32.75 16.922 1 92.88 269 GLU A N 1
ATOM 2067 C CA . GLU A 1 269 ? -7.484 31.547 16.109 1 92.88 269 GLU A CA 1
ATOM 2068 C C . GLU A 1 269 ? -7.773 30.312 16.938 1 92.88 269 GLU A C 1
ATOM 2070 O O . GLU A 1 269 ? -7.195 30.141 18.016 1 92.88 269 GLU A O 1
ATOM 2075 N N . LEU A 1 270 ? -8.672 29.484 16.438 1 95.5 270 LEU A N 1
ATOM 2076 C CA . LEU A 1 270 ? -9.07 28.266 17.141 1 95.5 270 LEU A CA 1
ATOM 2077 C C . LEU A 1 270 ? -8.969 27.047 16.219 1 95.5 270 LEU A C 1
ATOM 2079 O O . LEU A 1 270 ? -9.258 27.141 15.031 1 95.5 270 LEU A O 1
ATOM 2083 N N . PHE A 1 271 ? -8.555 25.906 16.828 1 93.44 271 PHE A N 1
ATOM 2084 C CA . PHE A 1 271 ? -8.602 24.688 16.047 1 93.44 271 PHE A CA 1
ATOM 2085 C C . PHE A 1 271 ? -8.555 23.453 16.953 1 93.44 271 PHE A C 1
ATOM 2087 O O . PHE A 1 271 ? -8.047 23.531 18.078 1 93.44 271 PHE A O 1
ATOM 2094 N N . VAL A 1 272 ? -9.195 22.406 16.547 1 93.44 272 VAL A N 1
ATOM 2095 C CA . VAL A 1 272 ? -9.109 21.078 17.156 1 93.44 272 VAL A CA 1
ATOM 2096 C C . VAL A 1 272 ? -8.203 20.188 16.312 1 93.44 272 VAL A C 1
ATOM 2098 O O . VAL A 1 272 ? -7.578 19.25 16.844 1 93.44 272 VAL A O 1
ATOM 2101 N N . ARG A 1 273 ? -8.195 20.422 15.102 1 91.19 273 ARG A N 1
ATOM 2102 C CA . ARG A 1 273 ? -7.262 19.828 14.141 1 91.19 273 ARG A CA 1
ATOM 2103 C C . ARG A 1 273 ? -6.504 20.922 13.383 1 91.19 273 ARG A C 1
ATOM 2105 O O . ARG A 1 273 ? -7.098 21.891 12.914 1 91.19 273 ARG A O 1
ATOM 2112 N N . ASP A 1 274 ? -5.273 20.703 13.234 1 88.62 274 ASP A N 1
ATOM 2113 C CA . ASP A 1 274 ? -4.398 21.75 12.703 1 88.62 274 ASP A CA 1
ATOM 2114 C C . ASP A 1 274 ? -4.82 22.156 11.297 1 88.62 274 ASP A C 1
ATOM 2116 O O . ASP A 1 274 ? -4.75 23.344 10.93 1 88.62 274 ASP A O 1
ATOM 2120 N N . SER A 1 275 ? -5.273 21.266 10.516 1 87.44 275 SER A N 1
ATOM 2121 C CA . SER A 1 275 ? -5.605 21.531 9.117 1 87.44 275 SER A CA 1
ATOM 2122 C C . SER A 1 275 ? -6.898 22.328 9 1 87.44 275 SER A C 1
ATOM 2124 O O . SER A 1 275 ? -7.234 22.828 7.926 1 87.44 275 SER A O 1
ATOM 2126 N N . GLN A 1 276 ? -7.586 22.562 10.148 1 89.81 276 GLN A N 1
ATOM 2127 C CA . GLN A 1 276 ? -8.875 23.25 10.102 1 89.81 276 GLN A CA 1
ATOM 2128 C C . GLN A 1 276 ? -8.922 24.406 11.086 1 89.81 276 GLN A C 1
ATOM 2130 O O . GLN A 1 276 ? -9.859 24.516 11.883 1 89.81 276 GLN A O 1
ATOM 2135 N N . ARG A 1 277 ? -8.016 25.172 10.938 1 89.44 277 ARG A N 1
ATOM 2136 C CA . ARG A 1 277 ? -7.965 26.344 11.805 1 89.44 277 ARG A CA 1
ATOM 2137 C C . ARG A 1 277 ? -9.031 27.359 11.406 1 89.44 277 ARG A C 1
ATOM 2139 O O . ARG A 1 277 ? -9.312 27.547 10.227 1 89.44 277 ARG A O 1
ATOM 2146 N N . ARG A 1 278 ? -9.625 27.953 12.453 1 90.62 278 ARG A N 1
ATOM 2147 C CA . ARG A 1 278 ? -10.625 29 12.281 1 90.62 278 ARG A CA 1
ATOM 2148 C C . ARG A 1 278 ? -10.188 30.297 12.969 1 90.62 278 ARG A C 1
ATOM 2150 O O . ARG A 1 278 ? -9.555 30.25 14.031 1 90.62 278 ARG A O 1
ATOM 2157 N N . ARG A 1 279 ? -10.531 31.344 12.32 1 90.19 279 ARG A N 1
ATOM 2158 C CA . ARG A 1 279 ? -10.148 32.625 12.883 1 90.19 279 ARG A CA 1
ATOM 2159 C C . ARG A 1 279 ? -11.375 33.531 13.094 1 90.19 279 ARG A C 1
ATOM 2161 O O . ARG A 1 279 ? -12.336 33.438 12.328 1 90.19 279 ARG A O 1
ATOM 2168 N N . THR A 1 280 ? -11.352 34.344 14.109 1 92.25 280 THR A N 1
ATOM 2169 C CA . THR A 1 280 ? -12.375 35.375 14.336 1 92.25 280 THR A CA 1
ATOM 2170 C C . THR A 1 280 ? -12.062 36.625 13.562 1 92.25 280 THR A C 1
ATOM 2172 O O . THR A 1 280 ? -10.977 36.781 12.992 1 92.25 280 THR A O 1
ATOM 2175 N N . HIS A 1 281 ? -13.094 37.5 13.484 1 88.56 281 HIS A N 1
ATOM 2176 C CA . HIS A 1 281 ? -12.797 38.844 13.047 1 88.56 281 HIS A CA 1
ATOM 2177 C C . HIS A 1 281 ? -11.938 39.594 14.062 1 88.56 281 HIS A C 1
ATOM 2179 O O . HIS A 1 281 ? -11.812 39.156 15.211 1 88.56 281 HIS A O 1
ATOM 2185 N N . VAL A 1 282 ? -11.328 40.656 13.617 1 90.44 282 VAL A N 1
ATOM 2186 C CA . VAL A 1 282 ? -10.555 41.5 14.531 1 90.44 282 VAL A CA 1
ATOM 2187 C C . VAL A 1 282 ? -11.492 42.281 15.445 1 90.44 282 VAL A C 1
ATOM 2189 O O . VAL A 1 282 ? -12.359 43.031 14.977 1 90.44 282 VAL A O 1
ATOM 2192 N N . ALA A 1 283 ? -11.367 42.094 16.734 1 93.38 283 ALA A N 1
ATOM 2193 C CA . ALA A 1 283 ? -12.273 42.719 17.688 1 93.38 283 ALA A CA 1
ATOM 2194 C C . ALA A 1 283 ? -11.75 44.062 18.141 1 93.38 283 ALA A C 1
ATOM 2196 O O . ALA A 1 283 ? -10.539 44.312 18.094 1 93.38 283 ALA A O 1
ATOM 2197 N N . GLN A 1 284 ? -12.719 44.906 18.5 1 90 284 GLN A N 1
ATOM 2198 C CA . GLN A 1 284 ? -12.367 46.188 19.109 1 90 284 GLN A CA 1
ATOM 2199 C C . GLN A 1 284 ? -12.18 46.062 20.609 1 90 284 GLN A C 1
ATOM 2201 O O . GLN A 1 284 ? -12.945 45.344 21.281 1 90 284 GLN A O 1
ATOM 2206 N N . LEU A 1 285 ? -11.195 46.719 21.047 1 90.19 285 LEU A N 1
ATOM 2207 C CA . LEU A 1 285 ? -10.922 46.656 22.469 1 90.19 285 LEU A CA 1
ATOM 2208 C C . LEU A 1 285 ? -11.75 47.688 23.234 1 90.19 285 LEU A C 1
ATOM 2210 O O . LEU A 1 285 ? -11.852 48.844 22.812 1 90.19 285 LEU A O 1
ATOM 2214 N N . VAL A 1 286 ? -12.469 47.281 24.25 1 89.44 286 VAL A N 1
ATOM 2215 C CA . VAL A 1 286 ? -13.078 48.125 25.25 1 89.44 286 VAL A CA 1
ATOM 2216 C C . VAL A 1 286 ? -12.32 48 26.578 1 89.44 286 VAL A C 1
ATOM 2218 O O . VAL A 1 286 ? -12.547 47.062 27.328 1 89.44 286 VAL A O 1
ATOM 2221 N N . GLY A 1 287 ? -11.43 49 26.812 1 86.62 287 GLY A N 1
ATOM 2222 C CA . GLY A 1 287 ? -10.469 48.812 27.875 1 86.62 287 GLY A CA 1
ATOM 2223 C C . GLY A 1 287 ? -9.445 47.719 27.562 1 86.62 287 GLY A C 1
ATOM 2224 O O . GLY A 1 287 ? -8.742 47.812 26.547 1 86.62 287 GLY A O 1
ATOM 2225 N N . SER A 1 288 ? -9.516 46.75 28.344 1 89.62 288 SER A N 1
ATOM 2226 C CA . SER A 1 288 ? -8.625 45.625 28.094 1 89.62 288 SER A CA 1
ATOM 2227 C C . SER A 1 288 ? -9.406 44.375 27.766 1 89.62 288 SER A C 1
ATOM 2229 O O . SER A 1 288 ? -8.906 43.25 27.938 1 89.62 288 SER A O 1
ATOM 2231 N N . SER A 1 289 ? -10.633 44.594 27.312 1 93.56 289 SER A N 1
ATOM 2232 C CA . SER A 1 289 ? -11.484 43.438 27 1 93.56 289 SER A CA 1
ATOM 2233 C C . SER A 1 289 ? -11.914 43.469 25.531 1 93.56 289 SER A C 1
ATOM 2235 O O . SER A 1 289 ? -12.078 44.531 24.938 1 93.56 289 SER A O 1
ATOM 2237 N N . ALA A 1 290 ? -11.984 42.375 24.969 1 95.06 290 ALA A N 1
ATOM 2238 C CA . ALA A 1 290 ? -12.469 42.188 23.609 1 95.06 290 ALA A CA 1
ATOM 2239 C C . ALA A 1 290 ? -13.586 41.156 23.547 1 95.06 290 ALA A C 1
ATOM 2241 O O . ALA A 1 290 ? -13.539 40.125 24.234 1 95.06 290 ALA A O 1
ATOM 2242 N N . ALA A 1 291 ? -14.602 41.469 22.828 1 95.25 291 ALA A N 1
ATOM 2243 C CA . ALA A 1 291 ? -15.734 40.531 22.656 1 95.25 291 ALA A CA 1
ATOM 2244 C C . ALA A 1 291 ? -15.945 40.188 21.188 1 95.25 291 ALA A C 1
ATOM 2246 O O . ALA A 1 291 ? -15.797 41.062 20.312 1 95.25 291 ALA A O 1
ATOM 2247 N N . TRP A 1 292 ? -16.25 39.031 20.781 1 94.75 292 TRP A N 1
ATOM 2248 C CA . TRP A 1 292 ? -16.453 38.594 19.406 1 94.75 292 TRP A CA 1
ATOM 2249 C C . TRP A 1 292 ? -17.875 38.094 19.188 1 94.75 292 TRP A C 1
ATOM 2251 O O . TRP A 1 292 ? -18.578 38.531 18.266 1 94.75 292 TRP A O 1
ATOM 2261 N N . GLY A 1 293 ? -18.281 37.094 20.016 1 91.31 293 GLY A N 1
ATOM 2262 C CA . GLY A 1 293 ? -19.562 36.469 19.797 1 91.31 293 GLY A CA 1
ATOM 2263 C C . GLY A 1 293 ? -19.562 35.469 18.641 1 91.31 293 GLY A C 1
ATOM 2264 O O . GLY A 1 293 ? -20.609 34.969 18.25 1 91.31 293 GLY A O 1
ATOM 2265 N N . SER A 1 294 ? -18.469 35.188 18.062 1 92 294 SER A N 1
ATOM 2266 C CA . SER A 1 294 ? -18.312 34.281 16.938 1 92 294 SER A CA 1
ATOM 2267 C C . SER A 1 294 ? -18.609 32.844 17.359 1 92 294 SER A C 1
ATOM 2269 O O . SER A 1 294 ? -18.359 32.438 18.5 1 92 294 SER A O 1
ATOM 2271 N N . ARG A 1 295 ? -19.125 32.094 16.406 1 93.56 295 ARG A N 1
ATOM 2272 C CA . ARG A 1 295 ? -19.438 30.688 16.625 1 93.56 295 ARG A CA 1
ATOM 2273 C C . ARG A 1 295 ? -18.734 29.797 15.602 1 93.56 295 ARG A C 1
ATOM 2275 O O . ARG A 1 295 ? -18.656 30.156 14.43 1 93.56 295 ARG A O 1
ATOM 2282 N N . PHE A 1 296 ? -18.203 28.719 16.109 1 94.12 296 PHE A N 1
ATOM 2283 C CA . PHE A 1 296 ? -17.531 27.75 15.234 1 94.12 296 PHE A CA 1
ATOM 2284 C C . PHE A 1 296 ? -17.938 26.328 15.594 1 94.12 296 PHE A C 1
ATOM 2286 O O . PHE A 1 296 ? -18.312 26.047 16.734 1 94.12 296 PHE A O 1
ATOM 2293 N N . GLU A 1 297 ? -17.922 25.484 14.641 1 95 297 GLU A N 1
ATOM 2294 C CA . GLU A 1 297 ? -18.109 24.062 14.844 1 95 297 GLU A CA 1
ATOM 2295 C C . GLU A 1 297 ? -16.922 23.25 14.312 1 95 297 GLU A C 1
ATOM 2297 O O . GLU A 1 297 ? -16.469 23.484 13.188 1 95 297 GLU A O 1
ATOM 2302 N N . PHE A 1 298 ? -16.453 22.328 15.094 1 95.56 298 PHE A N 1
ATOM 2303 C CA . PHE A 1 298 ? -15.305 21.531 14.703 1 95.56 298 PHE A CA 1
ATOM 2304 C C . PHE A 1 298 ? -15.648 20.047 14.742 1 95.56 298 PHE A C 1
ATOM 2306 O O . PHE A 1 298 ? -16.25 19.562 15.703 1 95.56 298 PHE A O 1
ATOM 2313 N N . PRO A 1 299 ? -15.305 19.375 13.695 1 94.5 299 PRO A N 1
ATOM 2314 C CA . PRO A 1 299 ? -15.453 17.922 13.758 1 94.5 299 PRO A CA 1
ATOM 2315 C C . PRO A 1 299 ? -14.453 17.266 14.703 1 94.5 299 PRO A C 1
ATOM 2317 O O . PRO A 1 299 ? -13.305 17.688 14.781 1 94.5 299 PRO A O 1
ATOM 2320 N N . VAL A 1 300 ? -14.914 16.25 15.422 1 94.75 300 VAL A N 1
ATOM 2321 C CA . VAL A 1 300 ? -14.07 15.516 16.359 1 94.75 300 VAL A CA 1
ATOM 2322 C C . VAL A 1 300 ? -14.031 14.039 15.953 1 94.75 300 VAL A C 1
ATOM 2324 O O . VAL A 1 300 ? -15.078 13.398 15.812 1 94.75 300 VAL A O 1
ATOM 2327 N N . SER A 1 301 ? -12.852 13.523 15.773 1 91 301 SER A N 1
ATOM 2328 C CA . SER A 1 301 ? -12.703 12.133 15.383 1 91 301 SER A CA 1
ATOM 2329 C C . SER A 1 301 ? -12.016 11.32 16.469 1 91 301 SER A C 1
ATOM 2331 O O . SER A 1 301 ? -12.305 10.133 16.641 1 91 301 SER A O 1
ATOM 2333 N N . LEU A 1 302 ? -11.086 11.906 17.172 1 90.5 302 LEU A N 1
ATOM 2334 C CA . LEU A 1 302 ? -10.32 11.25 18.219 1 90.5 302 LEU A CA 1
ATOM 2335 C C . LEU A 1 302 ? -10.266 12.109 19.484 1 90.5 302 LEU A C 1
ATOM 2337 O O . LEU A 1 302 ? -9.211 12.633 19.828 1 90.5 302 LEU A O 1
ATOM 2341 N N . PRO A 1 303 ? -11.305 12.078 20.172 1 90.44 303 PRO A N 1
ATOM 2342 C CA . PRO A 1 303 ? -11.375 12.977 21.328 1 90.44 303 PRO A CA 1
ATOM 2343 C C . PRO A 1 303 ? -10.234 12.734 22.328 1 90.44 303 PRO A C 1
ATOM 2345 O O . PRO A 1 303 ? -9.797 13.672 23 1 90.44 303 PRO A O 1
ATOM 2348 N N . GLU A 1 304 ? -9.703 11.539 22.406 1 88.12 304 GLU A N 1
ATOM 2349 C CA . GLU A 1 304 ? -8.641 11.211 23.344 1 88.12 304 GLU A CA 1
ATOM 2350 C C . GLU A 1 304 ? -7.328 11.883 22.969 1 88.12 304 GLU A C 1
ATOM 2352 O O . GLU A 1 304 ? -6.457 12.086 23.812 1 88.12 304 GLU A O 1
ATOM 2357 N N . HIS A 1 305 ? -7.258 12.273 21.719 1 88 305 HIS A N 1
ATOM 2358 C CA . HIS A 1 305 ? -6.004 12.844 21.234 1 88 305 HIS A CA 1
ATOM 2359 C C . HIS A 1 305 ? -6.207 14.273 20.75 1 88 305 HIS A C 1
ATOM 2361 O O . HIS A 1 305 ? -5.301 14.867 20.156 1 88 305 HIS A O 1
ATOM 2367 N N . GLN A 1 306 ? -7.383 14.805 20.953 1 91.5 306 GLN A N 1
ATOM 2368 C CA . GLN A 1 306 ? -7.656 16.141 20.422 1 91.5 306 GLN A CA 1
ATOM 2369 C C . GLN A 1 306 ? -7.887 17.141 21.562 1 91.5 306 GLN A C 1
ATOM 2371 O O . GLN A 1 306 ? -8.469 16.797 22.594 1 91.5 306 GLN A O 1
ATOM 2376 N N . GLU A 1 307 ? -7.352 18.328 21.297 1 93.31 307 GLU A N 1
ATOM 2377 C CA . GLU A 1 307 ? -7.543 19.469 22.203 1 93.31 307 GLU A CA 1
ATOM 2378 C C . GLU A 1 307 ? -7.926 20.719 21.422 1 93.31 307 GLU A C 1
ATOM 2380 O O . GLU A 1 307 ? -7.539 20.875 20.25 1 93.31 307 GLU A O 1
ATOM 2385 N N . LEU A 1 308 ? -8.75 21.484 22.078 1 96.06 308 LEU A N 1
ATOM 2386 C CA . LEU A 1 308 ? -9.031 22.797 21.5 1 96.06 308 LEU A CA 1
ATOM 2387 C C . LEU A 1 308 ? -7.898 23.766 21.781 1 96.06 308 LEU A C 1
ATOM 2389 O O . LEU A 1 308 ? -7.566 24.016 22.953 1 96.06 308 LEU A O 1
ATOM 2393 N N . THR A 1 309 ? -7.355 24.234 20.766 1 93.69 309 THR A N 1
ATOM 2394 C CA . THR A 1 309 ? -6.285 25.219 20.906 1 93.69 309 THR A CA 1
ATOM 2395 C C . THR A 1 309 ? -6.781 26.609 20.531 1 93.69 309 THR A C 1
ATOM 2397 O O . THR A 1 309 ? -7.477 26.781 19.531 1 93.69 309 THR A O 1
ATOM 2400 N N . ALA A 1 310 ? -6.453 27.562 21.391 1 95.88 310 ALA A N 1
ATOM 2401 C CA . ALA A 1 310 ? -6.766 28.969 21.141 1 95.88 310 ALA A CA 1
ATOM 2402 C C . ALA A 1 310 ? -5.504 29.828 21.172 1 95.88 310 ALA A C 1
ATOM 2404 O O . ALA A 1 310 ? -4.719 29.75 22.125 1 95.88 310 ALA A O 1
ATOM 2405 N N . ILE A 1 311 ? -5.363 30.562 20.125 1 91.5 311 ILE A N 1
ATOM 2406 C CA . ILE A 1 311 ? -4.219 31.453 20.031 1 91.5 311 ILE A CA 1
ATOM 2407 C C . ILE A 1 311 ? -4.703 32.875 19.797 1 91.5 311 ILE A C 1
ATOM 2409 O O . ILE A 1 311 ? -5.441 33.125 18.844 1 91.5 311 ILE A O 1
ATOM 2413 N N . LEU A 1 312 ? -4.277 33.781 20.641 1 93.06 312 LEU A N 1
ATOM 2414 C CA . LEU A 1 312 ? -4.609 35.188 20.5 1 93.06 312 LEU A CA 1
ATOM 2415 C C . LEU A 1 312 ? -3.479 35.938 19.812 1 93.06 312 LEU A C 1
ATOM 2417 O O . LEU A 1 312 ? -2.318 35.844 20.219 1 93.06 312 LEU A O 1
ATOM 2421 N N . TYR A 1 313 ? -3.889 36.656 18.797 1 88.06 313 TYR A N 1
ATOM 2422 C CA . TYR A 1 313 ? -2.916 37.438 18.047 1 88.06 313 TYR A CA 1
ATOM 2423 C C . TYR A 1 313 ? -3.242 38.938 18.141 1 88.06 313 TYR A C 1
ATOM 2425 O O . TYR A 1 313 ? -4.387 39.312 18.406 1 88.06 313 TYR A O 1
ATOM 2433 N N . ASP A 1 314 ? -2.166 39.688 18.016 1 86.5 314 ASP A N 1
ATOM 2434 C CA . ASP A 1 314 ? -2.328 41.094 17.656 1 86.5 314 ASP A CA 1
ATOM 2435 C C . ASP A 1 314 ? -2.26 41.281 16.156 1 86.5 314 ASP A C 1
ATOM 2437 O O . ASP A 1 314 ? -1.203 41.094 15.539 1 86.5 314 ASP A O 1
ATOM 2441 N N . TYR A 1 315 ? -3.387 41.656 15.602 1 85.75 315 TYR A N 1
ATOM 2442 C CA . TYR A 1 315 ? -3.5 41.781 14.156 1 85.75 315 TYR A CA 1
ATOM 2443 C C . TYR A 1 315 ? -2.678 42.938 13.625 1 85.75 315 TYR A C 1
ATOM 2445 O O . TYR A 1 315 ? -2.719 44.031 14.188 1 85.75 315 TYR A O 1
ATOM 2453 N N . SER A 1 316 ? -1.862 42.594 12.672 1 75.12 316 SER A N 1
ATOM 2454 C CA . SER A 1 316 ? -1.098 43.625 11.969 1 75.12 316 SER A CA 1
ATOM 2455 C C . SER A 1 316 ? -1.432 43.656 10.484 1 75.12 316 SER A C 1
ATOM 2457 O O . SER A 1 316 ? -1.545 42.594 9.852 1 75.12 316 SER A O 1
ATOM 2459 N N . GLU A 1 317 ? -1.646 44.781 10.055 1 66.12 317 GLU A N 1
ATOM 2460 C CA . GLU A 1 317 ? -2.004 44.906 8.648 1 66.12 317 GLU A CA 1
ATOM 2461 C C . GLU A 1 317 ? -0.791 44.719 7.742 1 66.12 317 GLU A C 1
ATOM 2463 O O . GLU A 1 317 ? -0.925 44.25 6.605 1 66.12 317 GLU A O 1
ATOM 2468 N N . PHE A 1 318 ? 0.421 45.031 8.242 1 61.12 318 PHE A N 1
ATOM 2469 C CA . PHE A 1 318 ? 1.568 45.094 7.348 1 61.12 318 PHE A CA 1
ATOM 2470 C C . PHE A 1 318 ? 2.664 44.125 7.797 1 61.12 318 PHE A C 1
ATOM 2472 O O . PHE A 1 318 ? 3.764 44.125 7.242 1 61.12 318 PHE A O 1
ATOM 2479 N N . ALA A 1 319 ? 2.428 43.469 8.758 1 62.38 319 ALA A N 1
ATOM 2480 C CA . ALA A 1 319 ? 3.393 42.5 9.297 1 62.38 319 ALA A CA 1
ATOM 2481 C C . ALA A 1 319 ? 2.699 41.219 9.773 1 62.38 319 ALA A C 1
ATOM 2483 O O . ALA A 1 319 ? 1.473 41.188 9.906 1 62.38 319 ALA A O 1
ATOM 2484 N N . PRO A 1 320 ? 3.453 40.25 9.844 1 67.06 320 PRO A N 1
ATOM 2485 C CA . PRO A 1 320 ? 2.848 39.031 10.438 1 67.06 320 PRO A CA 1
ATOM 2486 C C . PRO A 1 320 ? 2.244 39.312 11.812 1 67.06 320 PRO A C 1
ATOM 2488 O O . PRO A 1 320 ? 2.76 40.156 12.57 1 67.06 320 PRO A O 1
ATOM 2491 N N . ASN A 1 321 ? 1.187 38.656 12.133 1 74.81 321 ASN A N 1
ATOM 2492 C CA . ASN A 1 321 ? 0.511 38.812 13.414 1 74.81 321 ASN A CA 1
ATOM 2493 C C . ASN A 1 321 ? 1.396 38.375 14.578 1 74.81 321 ASN A C 1
ATOM 2495 O O . ASN A 1 321 ? 2.139 37.406 14.453 1 74.81 321 ASN A O 1
ATOM 2499 N N . ASP A 1 322 ? 1.342 39.062 15.555 1 75.19 322 ASP A N 1
ATOM 2500 C CA . ASP A 1 322 ? 2.09 38.719 16.766 1 75.19 322 ASP A CA 1
ATOM 2501 C C . ASP A 1 322 ? 1.228 37.906 17.719 1 75.19 322 ASP A C 1
ATOM 2503 O O . ASP A 1 322 ? 0.082 38.25 18 1 75.19 322 ASP A O 1
ATOM 2507 N N . GLU A 1 323 ? 1.826 36.938 18.203 1 82.69 323 GLU A N 1
ATOM 2508 C CA . GLU A 1 323 ? 1.1 36.125 19.172 1 82.69 323 GLU A CA 1
ATOM 2509 C C . GLU A 1 323 ? 1.115 36.781 20.562 1 82.69 323 GLU A C 1
ATOM 2511 O O . GLU A 1 323 ? 2.168 37.188 21.031 1 82.69 323 GLU A O 1
ATOM 2516 N N . LEU A 1 324 ? -0.023 36.844 21.203 1 84.56 324 LEU A N 1
ATOM 2517 C CA . LEU A 1 324 ? -0.164 37.406 22.531 1 84.56 324 LEU A CA 1
ATOM 2518 C C . LEU A 1 324 ? -0.259 36.312 23.594 1 84.56 324 LEU A C 1
ATOM 2520 O O . LEU A 1 324 ? 0.025 36.562 24.766 1 84.56 324 LEU A O 1
ATOM 2524 N N . GLY A 1 325 ? -0.734 35.188 23.172 1 87.38 325 GLY A N 1
ATOM 2525 C CA . GLY A 1 325 ? -0.868 34.062 24.094 1 87.38 325 GLY A CA 1
ATOM 2526 C C . GLY A 1 325 ? -1.627 32.906 23.5 1 87.38 325 GLY A C 1
ATOM 2527 O O . GLY A 1 325 ? -2.314 33.062 22.484 1 87.38 325 GLY A O 1
ATOM 2528 N N . ARG A 1 326 ? -1.476 31.812 24.203 1 91.12 326 ARG A N 1
ATOM 2529 C CA . ARG A 1 326 ? -2.172 30.625 23.734 1 91.12 326 ARG A CA 1
ATOM 2530 C C . ARG A 1 326 ? -2.578 29.734 24.906 1 91.12 326 ARG A C 1
ATOM 2532 O O . ARG A 1 326 ? -2.043 29.859 26 1 91.12 326 ARG A O 1
ATOM 2539 N N . ALA A 1 327 ? -3.564 28.938 24.703 1 93.38 327 ALA A N 1
ATOM 2540 C CA . ALA A 1 327 ? -4.047 27.969 25.688 1 93.38 327 ALA A CA 1
ATOM 2541 C C . ALA A 1 327 ? -4.711 26.781 25 1 93.38 327 ALA A C 1
ATOM 2543 O O . ALA A 1 327 ? -5.094 26.859 23.828 1 93.38 327 ALA A O 1
ATOM 2544 N N . GLN A 1 328 ? -4.746 25.719 25.75 1 91.94 328 GLN A N 1
ATOM 2545 C CA . GLN A 1 328 ? -5.367 24.5 25.234 1 91.94 328 GLN A CA 1
ATOM 2546 C C . GLN A 1 328 ? -6.352 23.906 26.234 1 91.94 328 GLN A C 1
ATOM 2548 O O . GLN A 1 328 ? -6.234 24.156 27.438 1 91.94 328 GLN A O 1
ATOM 2553 N N . HIS A 1 329 ? -7.348 23.297 25.703 1 95.12 329 HIS A N 1
ATOM 2554 C CA . HIS A 1 329 ? -8.336 22.594 26.516 1 95.12 329 HIS A CA 1
ATOM 2555 C C . HIS A 1 329 ? -8.617 21.203 25.969 1 95.12 329 HIS A C 1
ATOM 2557 O O . HIS A 1 329 ? -9.039 21.047 24.828 1 95.12 329 HIS A O 1
ATOM 2563 N N . LYS A 1 330 ? -8.5 20.203 26.828 1 94.31 330 LYS A N 1
ATOM 2564 C CA . LYS A 1 330 ? -8.727 18.828 26.422 1 94.31 330 LYS A CA 1
ATOM 2565 C C . LYS A 1 330 ? -10.211 18.562 26.203 1 94.31 330 LYS A C 1
ATOM 2567 O O . LYS A 1 330 ? -11.055 18.938 27.016 1 94.31 330 LYS A O 1
ATOM 2572 N N . LEU A 1 331 ? -10.484 17.875 25.156 1 94.44 331 LEU A N 1
ATOM 2573 C CA . LEU A 1 331 ? -11.883 17.578 24.844 1 94.44 331 LEU A CA 1
ATOM 2574 C C . LEU A 1 331 ? -12.461 16.562 25.812 1 94.44 331 LEU A C 1
ATOM 2576 O O . LEU A 1 331 ? -13.664 16.578 26.094 1 94.44 331 LEU A O 1
ATOM 2580 N N . LEU A 1 332 ? -11.617 15.68 26.328 1 91.75 332 LEU A N 1
ATOM 2581 C CA . LEU A 1 332 ? -12.062 14.648 27.25 1 91.75 332 LEU A CA 1
ATOM 2582 C C . LEU A 1 332 ? -12.602 15.266 28.547 1 91.75 332 LEU A C 1
ATOM 2584 O O . LEU A 1 332 ? -13.352 14.625 29.281 1 91.75 332 LEU A O 1
ATOM 2588 N N . ASP A 1 333 ? -12.227 16.5 28.766 1 93.12 333 ASP A N 1
ATOM 2589 C CA . ASP A 1 333 ? -12.656 17.172 30 1 93.12 333 ASP A CA 1
ATOM 2590 C C . ASP A 1 333 ? -14.07 17.719 29.844 1 93.12 333 ASP A C 1
ATOM 2592 O O . ASP A 1 333 ? -14.672 18.156 30.828 1 93.12 333 ASP A O 1
ATOM 2596 N N . LEU A 1 334 ? -14.578 17.656 28.656 1 94.69 334 LEU A N 1
ATOM 2597 C CA . LEU A 1 334 ? -15.922 18.188 28.406 1 94.69 334 LEU A CA 1
ATOM 2598 C C . LEU A 1 334 ? -16.984 17.109 28.609 1 94.69 334 LEU A C 1
ATOM 2600 O O . LEU A 1 334 ? -16.75 15.945 28.281 1 94.69 334 LEU A O 1
ATOM 2604 N N . GLN A 1 335 ? -18.094 17.484 29.141 1 92.44 335 GLN A N 1
ATOM 2605 C CA . GLN A 1 335 ? -19.234 16.578 29.266 1 92.44 335 GLN A CA 1
ATOM 2606 C C . GLN A 1 335 ? -20.109 16.625 28 1 92.44 335 GLN A C 1
ATOM 2608 O O . GLN A 1 335 ? -20.641 17.672 27.641 1 92.44 335 GLN A O 1
ATOM 2613 N N . PRO A 1 336 ? -20.312 15.484 27.453 1 92.44 336 PRO A N 1
ATOM 2614 C CA . PRO A 1 336 ? -21.094 15.477 26.219 1 92.44 336 PRO A CA 1
ATOM 2615 C C . PRO A 1 336 ? -22.531 15.945 26.438 1 92.44 336 PRO A C 1
ATOM 2617 O O . PRO A 1 336 ? -23.156 15.586 27.438 1 92.44 336 PRO A O 1
ATOM 2620 N N . GLY A 1 337 ? -23.031 16.781 25.547 1 91.44 337 GLY A N 1
ATOM 2621 C CA . GLY A 1 337 ? -24.422 17.188 25.531 1 91.44 337 GLY A CA 1
ATOM 2622 C C . GLY A 1 337 ? -24.688 18.438 26.359 1 91.44 337 GLY A C 1
ATOM 2623 O O . GLY A 1 337 ? -25.797 18.984 26.312 1 91.44 337 GLY A O 1
ATOM 2624 N N . ARG A 1 338 ? -23.672 18.859 27.047 1 92.81 338 ARG A N 1
ATOM 2625 C CA . ARG A 1 338 ? -23.891 20 27.922 1 92.81 338 ARG A CA 1
ATOM 2626 C C . ARG A 1 338 ? -23.047 21.188 27.484 1 92.81 338 ARG A C 1
ATOM 2628 O O . ARG A 1 338 ? -21.875 21.031 27.141 1 92.81 338 ARG A O 1
ATOM 2635 N N . GLU A 1 339 ? -23.75 22.234 27.484 1 94.56 339 GLU A N 1
ATOM 2636 C CA . GLU A 1 339 ? -23.016 23.469 27.25 1 94.56 339 GLU A CA 1
ATOM 2637 C C . GLU A 1 339 ? -22.219 23.891 28.484 1 94.56 339 GLU A C 1
ATOM 2639 O O . GLU A 1 339 ? -22.781 23.953 29.578 1 94.56 339 GLU A O 1
ATOM 2644 N N . GLN A 1 340 ? -20.984 24.125 28.359 1 96.19 340 GLN A N 1
ATOM 2645 C CA . GLN A 1 340 ? -20.109 24.469 29.469 1 96.19 340 GLN A CA 1
ATOM 2646 C C . GLN A 1 340 ? -19.328 25.75 29.188 1 96.19 340 GLN A C 1
ATOM 2648 O O . GLN A 1 340 ? -18.859 25.969 28.062 1 96.19 340 GLN A O 1
ATOM 2653 N N . GLU A 1 341 ? -19.312 26.547 30.172 1 95.75 341 GLU A N 1
ATOM 2654 C CA . GLU A 1 341 ? -18.453 27.734 30.078 1 95.75 341 GLU A CA 1
ATOM 2655 C C . GLU A 1 341 ? -17.031 27.422 30.562 1 95.75 341 GLU A C 1
ATOM 2657 O O . GLU A 1 341 ? -16.844 26.938 31.672 1 95.75 341 GLU A O 1
ATOM 2662 N N . VAL A 1 342 ? -16.141 27.656 29.766 1 96.25 342 VAL A N 1
ATOM 2663 C CA . VAL A 1 342 ? -14.75 27.375 30.078 1 96.25 342 VAL A CA 1
ATOM 2664 C C . VAL A 1 342 ? -13.922 28.641 29.953 1 96.25 342 VAL A C 1
ATOM 2666 O O . VAL A 1 342 ? -14.055 29.391 28.984 1 96.25 342 VAL A O 1
ATOM 2669 N N . THR A 1 343 ? -13.117 28.938 30.938 1 96.5 343 THR A N 1
ATOM 2670 C CA . THR A 1 343 ? -12.18 30.047 30.891 1 96.5 343 THR A CA 1
ATOM 2671 C C . THR A 1 343 ? -10.758 29.547 30.656 1 96.5 343 THR A C 1
ATOM 2673 O O . THR A 1 343 ? -10.227 28.766 31.453 1 96.5 343 THR A O 1
ATOM 2676 N N . LEU A 1 344 ? -10.258 29.969 29.594 1 95.75 344 LEU A N 1
ATOM 2677 C CA . LEU A 1 344 ? -8.883 29.594 29.266 1 95.75 344 LEU A CA 1
ATOM 2678 C C . LEU A 1 344 ? -7.918 30.719 29.625 1 95.75 344 LEU A C 1
ATOM 2680 O O . LEU A 1 344 ? -8.195 31.891 29.375 1 95.75 344 LEU A O 1
ATOM 2684 N N . LEU A 1 345 ? -6.859 30.359 30.25 1 93.94 345 LEU A N 1
ATOM 2685 C CA . LEU A 1 345 ? -5.801 31.312 30.578 1 93.94 345 LEU A CA 1
ATOM 2686 C C . LEU A 1 345 ? -4.734 31.312 29.484 1 93.94 345 LEU A C 1
ATOM 2688 O O . LEU A 1 345 ? -3.957 30.375 29.375 1 93.94 345 LEU A O 1
ATOM 2692 N N . LEU A 1 346 ? -4.758 32.375 28.734 1 92.38 346 LEU A N 1
ATOM 2693 C CA . LEU A 1 346 ? -3.791 32.5 27.656 1 92.38 346 LEU A CA 1
ATOM 2694 C C . LEU A 1 346 ? -2.438 32.969 28.172 1 92.38 346 LEU A C 1
ATOM 2696 O O . LEU A 1 346 ? -2.355 34 28.859 1 92.38 346 LEU A O 1
ATOM 2700 N N . ARG A 1 347 ? -1.462 32.156 27.969 1 82.12 347 ARG A N 1
ATOM 2701 C CA . ARG A 1 347 ? -0.117 32.5 28.422 1 82.12 347 ARG A CA 1
ATOM 2702 C C . ARG A 1 347 ? 0.846 32.625 27.25 1 82.12 347 ARG A C 1
ATOM 2704 O O . ARG A 1 347 ? 0.664 31.984 26.219 1 82.12 347 ARG A O 1
ATOM 2711 N N . THR A 1 348 ? 1.661 33.688 27.422 1 69.38 348 THR A N 1
ATOM 2712 C CA . THR A 1 348 ? 2.666 33.844 26.391 1 69.38 348 THR A CA 1
ATOM 2713 C C . THR A 1 348 ? 3.652 32.688 26.391 1 69.38 348 THR A C 1
ATOM 2715 O O . THR A 1 348 ? 3.85 32.031 27.422 1 69.38 348 THR A O 1
ATOM 2718 N N . LYS A 1 349 ? 4.074 32.281 25.188 1 56.5 349 LYS A N 1
ATOM 2719 C CA . LYS A 1 349 ? 5.012 31.172 25.047 1 56.5 349 LYS A CA 1
ATOM 2720 C C . LYS A 1 349 ? 6.195 31.328 26 1 56.5 349 LYS A C 1
ATOM 2722 O O . LYS A 1 349 ? 6.699 30.328 26.531 1 56.5 349 LYS A O 1
ATOM 2727 N N . ALA A 1 350 ? 6.676 32.625 26.125 1 49.84 350 ALA A N 1
ATOM 2728 C CA . ALA A 1 350 ? 7.828 32.938 26.969 1 49.84 350 ALA A CA 1
ATOM 2729 C C . ALA A 1 350 ? 7.543 32.594 28.422 1 49.84 350 ALA A C 1
ATOM 2731 O O . ALA A 1 350 ? 8.422 32.094 29.125 1 49.84 350 ALA A O 1
ATOM 2732 N N . GLU A 1 351 ? 6.367 32.812 28.812 1 46.44 351 GLU A N 1
ATOM 2733 C CA . GLU A 1 351 ? 6.031 32.562 30.219 1 46.44 351 GLU A CA 1
ATOM 2734 C C . GLU A 1 351 ? 5.895 31.062 30.5 1 46.44 351 GLU A C 1
ATOM 2736 O O . GLU A 1 351 ? 6.262 30.594 31.578 1 46.44 351 GLU A O 1
ATOM 2741 N N . GLU A 1 352 ? 5.414 30.312 29.469 1 49.41 352 GLU A N 1
ATOM 2742 C CA . GLU A 1 352 ? 5.297 28.875 29.703 1 49.41 352 GLU A CA 1
ATOM 2743 C C . GLU A 1 352 ? 6.672 28.219 29.844 1 49.41 352 GLU A C 1
ATOM 2745 O O . GLU A 1 352 ? 6.879 27.359 30.703 1 49.41 352 GLU A O 1
ATOM 2750 N N . HIS A 1 353 ? 7.566 28.578 29 1 47 353 HIS A N 1
ATOM 2751 C CA . HIS A 1 353 ? 8.93 28.062 29.062 1 47 353 HIS A CA 1
ATOM 2752 C C . HIS A 1 353 ? 9.656 28.578 30.297 1 47 353 HIS A C 1
ATOM 2754 O O . HIS A 1 353 ? 10.422 27.844 30.938 1 47 353 HIS A O 1
ATOM 2760 N N . HIS A 1 354 ? 9.516 29.922 30.578 1 43.56 354 HIS A N 1
ATOM 2761 C CA . HIS A 1 354 ? 10.164 30.5 31.75 1 43.56 354 HIS A CA 1
ATOM 2762 C C . HIS A 1 354 ? 9.742 29.781 33.031 1 43.56 354 HIS A C 1
ATOM 2764 O O . HIS A 1 354 ? 10.562 29.547 33.906 1 43.56 354 HIS A O 1
ATOM 2770 N N . GLU A 1 355 ? 8.578 29.484 33.156 1 41.78 355 GLU A N 1
ATOM 2771 C CA . GLU A 1 355 ? 8.172 28.766 34.344 1 41.78 355 GLU A CA 1
ATOM 2772 C C . GLU A 1 355 ? 8.805 27.375 34.406 1 41.78 355 GLU A C 1
ATOM 2774 O O . GLU A 1 355 ? 9.18 26.906 35.469 1 41.78 355 GLU A O 1
ATOM 2779 N N . ARG A 1 356 ? 9 27.031 33.281 1 45.03 356 ARG A N 1
ATOM 2780 C CA . ARG A 1 356 ? 9.617 25.719 33.312 1 45.03 356 ARG A CA 1
ATOM 2781 C C . ARG A 1 356 ? 11.117 25.828 33.562 1 45.03 356 ARG A C 1
ATOM 2783 O O . ARG A 1 356 ? 11.703 24.984 34.25 1 45.03 356 ARG A O 1
ATOM 2790 N N . GLU A 1 357 ? 11.875 26.766 32.969 1 41.75 357 GLU A N 1
ATOM 2791 C CA . GLU A 1 357 ? 13.32 26.938 33.125 1 41.75 357 GLU A CA 1
ATOM 2792 C C . GLU A 1 357 ? 13.672 27.656 34.438 1 41.75 357 GLU A C 1
ATOM 2794 O O . GLU A 1 357 ? 14.734 27.422 35 1 41.75 357 GLU A O 1
ATOM 2799 N N . GLN A 1 358 ? 13.031 28.625 34.906 1 40.12 358 GLN A N 1
ATOM 2800 C CA . GLN A 1 358 ? 13.383 29.266 36.156 1 40.12 358 GLN A CA 1
ATOM 2801 C C . GLN A 1 358 ? 13.633 28.25 37.25 1 40.12 358 GLN A C 1
ATOM 2803 O O . GLN A 1 358 ? 14.328 28.531 38.219 1 40.12 358 GLN A O 1
ATOM 2808 N N . ARG A 1 359 ? 12.977 27.141 37.312 1 39.88 359 ARG A N 1
ATOM 2809 C CA . ARG A 1 359 ? 13.297 26.203 38.375 1 39.88 359 ARG A CA 1
ATOM 2810 C C . ARG A 1 359 ? 14.711 25.641 38.219 1 39.88 359 ARG A C 1
ATOM 2812 O O . ARG A 1 359 ? 15.273 25.078 39.156 1 39.88 359 ARG A O 1
ATOM 2819 N N . ARG A 1 360 ? 15.117 25.891 36.938 1 39.38 360 ARG A N 1
ATOM 2820 C CA . ARG A 1 360 ? 16.422 25.25 36.781 1 39.38 360 ARG A CA 1
ATOM 2821 C C . ARG A 1 360 ? 17.531 26.281 36.594 1 39.38 360 ARG A C 1
ATOM 2823 O O . ARG A 1 360 ? 18.688 25.922 36.406 1 39.38 360 ARG A O 1
ATOM 2830 N N . MET A 1 361 ? 17.266 27.438 36.344 1 36.84 361 MET A N 1
ATOM 2831 C CA . MET A 1 361 ? 18.328 28.344 35.906 1 36.84 361 MET A CA 1
ATOM 2832 C C . MET A 1 361 ? 19.141 28.812 37.094 1 36.84 361 MET A C 1
ATOM 2834 O O . MET A 1 361 ? 18.594 29.078 38.188 1 36.84 361 MET A O 1
ATOM 2838 N N . GLY A 1 362 ? 20.422 28.656 37.094 1 36.75 362 GLY A N 1
ATOM 2839 C CA . GLY A 1 362 ? 21.438 29.234 37.969 1 36.75 362 GLY A CA 1
ATOM 2840 C C . GLY A 1 362 ? 21.516 30.75 37.875 1 36.75 362 GLY A C 1
ATOM 2841 O O . GLY A 1 362 ? 20.828 31.359 37.031 1 36.75 362 GLY A O 1
ATOM 2842 N N . THR A 1 363 ? 22.344 31.547 38.688 1 36.31 363 THR A N 1
ATOM 2843 C CA . THR A 1 363 ? 22.5 33 38.906 1 36.31 363 THR A CA 1
ATOM 2844 C C . THR A 1 363 ? 22.797 33.719 37.594 1 36.31 363 THR A C 1
ATOM 2846 O O . THR A 1 363 ? 22.266 34.781 37.344 1 36.31 363 THR A O 1
ATOM 2849 N N . ALA A 1 364 ? 23.672 33.25 36.781 1 39.47 364 ALA A N 1
ATOM 2850 C CA . ALA A 1 364 ? 24.172 33.969 35.594 1 39.47 364 ALA A CA 1
ATOM 2851 C C . ALA A 1 364 ? 23.094 34.031 34.531 1 39.47 364 ALA A C 1
ATOM 2853 O O . ALA A 1 364 ? 22.969 35.062 33.844 1 39.47 364 ALA A O 1
ATOM 2854 N N . ASP A 1 365 ? 22.328 33.125 34.344 1 42.69 365 ASP A N 1
ATOM 2855 C CA . ASP A 1 365 ? 21.266 33.062 33.344 1 42.69 365 ASP A CA 1
ATOM 2856 C C . ASP A 1 365 ? 20.141 34.062 33.688 1 42.69 365 ASP A C 1
ATOM 2858 O O . ASP A 1 365 ? 19.516 34.594 32.781 1 42.69 365 ASP A O 1
ATOM 2862 N N . ARG A 1 366 ? 20.016 34.469 34.906 1 42.12 366 ARG A N 1
ATOM 2863 C CA . ARG A 1 366 ? 19.078 35.5 35.406 1 42.12 366 ARG A CA 1
ATOM 2864 C C . ARG A 1 366 ? 19.484 36.875 34.906 1 42.12 366 ARG A C 1
ATOM 2866 O O . ARG A 1 366 ? 18.641 37.688 34.562 1 42.12 366 ARG A O 1
ATOM 2873 N N . ILE A 1 367 ? 20.797 37.062 34.938 1 39.59 367 ILE A N 1
ATOM 2874 C CA . ILE A 1 367 ? 21.297 38.375 34.469 1 39.59 367 ILE A CA 1
ATOM 2875 C C . ILE A 1 367 ? 21.062 38.5 32.969 1 39.59 367 ILE A C 1
ATOM 2877 O O . ILE A 1 367 ? 20.609 39.531 32.469 1 39.59 367 ILE A O 1
ATOM 2881 N N . ALA A 1 368 ? 21.422 37.469 32.188 1 40.81 368 ALA A N 1
ATOM 2882 C CA . ALA A 1 368 ? 21.234 37.531 30.75 1 40.81 368 ALA A CA 1
ATOM 2883 C C . ALA A 1 368 ? 19.766 37.688 30.391 1 40.81 368 ALA A C 1
ATOM 2885 O O . ALA A 1 368 ? 19.422 38.406 29.469 1 40.81 368 ALA A O 1
ATOM 2886 N N . MET A 1 369 ? 18.938 37.125 31.172 1 42 369 MET A N 1
ATOM 2887 C CA . MET A 1 369 ? 17.5 37.312 31.031 1 42 369 MET A CA 1
ATOM 2888 C C . MET A 1 369 ? 17.094 38.75 31.375 1 42 369 MET A C 1
ATOM 2890 O O . MET A 1 369 ? 16.188 39.312 30.75 1 42 369 MET A O 1
ATOM 2894 N N . ALA A 1 370 ? 17.719 39.281 32.438 1 38.88 370 ALA A N 1
ATOM 2895 C CA . ALA A 1 370 ? 17.438 40.656 32.844 1 38.88 370 ALA A CA 1
ATOM 2896 C C . ALA A 1 370 ? 17.797 41.625 31.719 1 38.88 370 ALA A C 1
ATOM 2898 O O . ALA A 1 370 ? 17.094 42.625 31.531 1 38.88 370 ALA A O 1
ATOM 2899 N N . LEU A 1 371 ? 18.875 41.375 31.062 1 38.97 371 LEU A N 1
ATOM 2900 C CA . LEU A 1 371 ? 19.297 42.312 30 1 38.97 371 LEU A CA 1
ATOM 2901 C C . LEU A 1 371 ? 18.391 42.156 28.781 1 38.97 371 LEU A C 1
ATOM 2903 O O . LEU A 1 371 ? 18.25 43.094 27.984 1 38.97 371 LEU A O 1
ATOM 2907 N N . GLY A 1 372 ? 18 40.969 28.484 1 38.34 372 GLY A N 1
ATOM 2908 C CA . GLY A 1 372 ? 17.078 40.688 27.391 1 38.34 372 GLY A CA 1
ATOM 2909 C C . GLY A 1 372 ? 15.641 41.062 27.719 1 38.34 372 GLY A C 1
ATOM 2910 O O . GLY A 1 372 ? 14.75 40.906 26.875 1 38.34 372 GLY A O 1
ATOM 2911 N N . ARG A 1 373 ? 15.406 41.5 28.922 1 40.12 373 ARG A N 1
ATOM 2912 C CA . ARG A 1 373 ? 14.125 41.875 29.5 1 40.12 373 ARG A CA 1
ATOM 2913 C C . ARG A 1 373 ? 13.461 42.969 28.672 1 40.12 373 ARG A C 1
ATOM 2915 O O . ARG A 1 373 ? 12.234 43 28.547 1 40.12 373 ARG A O 1
ATOM 2922 N N . PRO A 1 374 ? 14.273 43.906 28.344 1 35.91 374 PRO A N 1
ATOM 2923 C CA . PRO A 1 374 ? 13.562 44.938 27.578 1 35.91 374 PRO A CA 1
ATOM 2924 C C . PRO A 1 374 ? 12.883 44.375 26.344 1 35.91 374 PRO A C 1
ATOM 2926 O O . PRO A 1 374 ? 11.938 44.969 25.828 1 35.91 374 PRO A O 1
ATOM 2929 N N . PHE A 1 375 ? 13.484 43.406 25.703 1 36.78 375 PHE A N 1
ATOM 2930 C CA . PHE A 1 375 ? 12.938 42.812 24.484 1 36.78 375 PHE A CA 1
ATOM 2931 C C . PHE A 1 375 ? 11.922 41.719 24.828 1 36.78 375 PHE A C 1
ATOM 2933 O O . PHE A 1 375 ? 11.32 41.125 23.938 1 36.78 375 PHE A O 1
ATOM 2940 N N . THR A 1 376 ? 12.086 41.156 25.938 1 40.84 376 THR A N 1
ATOM 2941 C CA . THR A 1 376 ? 11.047 40.25 26.406 1 40.84 376 THR A CA 1
ATOM 2942 C C . THR A 1 376 ? 9.93 41 27.109 1 40.84 376 THR A C 1
ATOM 2944 O O . THR A 1 376 ? 10.195 41.781 28.031 1 40.84 376 THR A O 1
ATOM 2947 N N . LYS A 1 377 ? 9.039 41.406 26.344 1 43.72 377 LYS A N 1
ATOM 2948 C CA . LYS A 1 377 ? 7.867 42.156 26.797 1 43.72 377 LYS A CA 1
ATOM 2949 C C . LYS A 1 377 ? 7.539 41.812 28.25 1 43.72 377 LYS A C 1
ATOM 2951 O O . LYS A 1 377 ? 7.742 40.688 28.703 1 43.72 377 LYS A O 1
ATOM 2956 N N . LYS A 1 378 ? 7.363 42.812 29.109 1 43.94 378 LYS A N 1
ATOM 2957 C CA . LYS A 1 378 ? 6.809 42.875 30.469 1 43.94 378 LYS A CA 1
ATOM 2958 C C . LYS A 1 378 ? 5.84 41.719 30.719 1 43.94 378 LYS A C 1
ATOM 2960 O O . LYS A 1 378 ? 5.23 41.188 29.781 1 43.94 378 LYS A O 1
ATOM 2965 N N . GLY A 1 379 ? 5.961 41.062 31.891 1 46.69 379 GLY A N 1
ATOM 2966 C CA . GLY A 1 379 ? 5.109 40.125 32.594 1 46.69 379 GLY A CA 1
ATOM 2967 C C . GLY A 1 379 ? 3.631 40.344 32.344 1 46.69 379 GLY A C 1
ATOM 2968 O O . GLY A 1 379 ? 2.977 41.062 33.125 1 46.69 379 GLY A O 1
ATOM 2969 N N . GLY A 1 380 ? 3.285 40.5 31.203 1 49.38 380 GLY A N 1
ATOM 2970 C CA . GLY A 1 380 ? 1.916 40.844 30.875 1 49.38 380 GLY A CA 1
ATOM 2971 C C . GLY A 1 380 ? 0.883 40.031 31.609 1 49.38 380 GLY A C 1
ATOM 2972 O O . GLY A 1 380 ? 1.216 39 32.219 1 49.38 380 GLY A O 1
ATOM 2973 N N . SER A 1 381 ? -0.234 40.625 31.953 1 62.69 381 SER A N 1
ATOM 2974 C CA . SER A 1 381 ? -1.498 40.125 32.5 1 62.69 381 SER A CA 1
ATOM 2975 C C . SER A 1 381 ? -1.963 38.875 31.766 1 62.69 381 SER A C 1
ATOM 2977 O O . SER A 1 381 ? -1.702 38.719 30.578 1 62.69 381 SER A O 1
ATOM 2979 N N . VAL A 1 382 ? -2.16 37.844 32.531 1 82.06 382 VAL A N 1
ATOM 2980 C CA . VAL A 1 382 ? -2.809 36.625 32.062 1 82.06 382 VAL A CA 1
ATOM 2981 C C . VAL A 1 382 ? -4.16 36.969 31.438 1 82.06 382 VAL A C 1
ATOM 2983 O O . VAL A 1 382 ? -5.023 37.562 32.094 1 82.06 382 VAL A O 1
ATOM 2986 N N . CYS A 1 383 ? -4.129 36.812 30.141 1 92.31 383 CYS A N 1
ATOM 2987 C CA . CYS A 1 383 ? -5.383 37.031 29.422 1 92.31 383 CYS A CA 1
ATOM 2988 C C . CYS A 1 383 ? -6.359 35.875 29.656 1 92.31 383 CYS A C 1
ATOM 2990 O O . CYS A 1 383 ? -5.98 34.719 29.578 1 92.31 383 CYS A O 1
ATOM 2992 N N . ARG A 1 384 ? -7.578 36.25 30.094 1 95.88 384 ARG A N 1
ATOM 2993 C CA . ARG A 1 384 ? -8.617 35.25 30.312 1 95.88 384 ARG A CA 1
ATOM 2994 C C . ARG A 1 384 ? -9.594 35.188 29.141 1 95.88 384 ARG A C 1
ATOM 2996 O O . ARG A 1 384 ? -10.289 36.188 28.875 1 95.88 384 ARG A O 1
ATOM 3003 N N . LEU A 1 385 ? -9.641 34.094 28.516 1 96.94 385 LEU A N 1
ATOM 3004 C CA . LEU A 1 385 ? -10.562 33.906 27.391 1 96.94 385 LEU A CA 1
ATOM 3005 C C . LEU A 1 385 ? -11.766 33.062 27.828 1 96.94 385 LEU A C 1
ATOM 3007 O O . LEU A 1 385 ? -11.602 31.953 28.328 1 96.94 385 LEU A O 1
ATOM 3011 N N . ARG A 1 386 ? -12.914 33.625 27.672 1 97.44 386 ARG A N 1
ATOM 3012 C CA . ARG A 1 386 ? -14.148 32.906 28.016 1 97.44 386 ARG A CA 1
ATOM 3013 C C . ARG A 1 386 ? -14.805 32.312 26.781 1 97.44 386 ARG A C 1
ATOM 3015 O O . ARG A 1 386 ? -15.117 33 25.828 1 97.44 386 ARG A O 1
ATOM 3022 N N . LEU A 1 387 ? -15 31.016 26.859 1 97.69 387 LEU A N 1
ATOM 3023 C CA . LEU A 1 387 ? -15.617 30.266 25.766 1 97.69 387 LEU A CA 1
ATOM 3024 C C . LEU A 1 387 ? -16.828 29.484 26.266 1 97.69 387 LEU A C 1
ATOM 3026 O O . LEU A 1 387 ? -16.891 29.109 27.438 1 97.69 387 LEU A O 1
ATOM 3030 N N . GLN A 1 388 ? -17.797 29.391 25.438 1 97.62 388 GLN A N 1
ATOM 3031 C CA . GLN A 1 388 ? -18.891 28.438 25.625 1 97.62 388 GLN A CA 1
ATOM 3032 C C . GLN A 1 388 ? -18.719 27.234 24.719 1 97.62 388 GLN A C 1
ATOM 3034 O O . GLN A 1 388 ? -18.766 27.359 23.484 1 97.62 388 GLN A O 1
ATOM 3039 N N . LEU A 1 389 ? -18.547 26.062 25.375 1 97.44 389 LEU A N 1
ATOM 3040 C CA . LEU A 1 389 ? -18.266 24.844 24.625 1 97.44 389 LEU A CA 1
ATOM 3041 C C . LEU A 1 389 ? -19.391 23.828 24.797 1 97.44 389 LEU A C 1
ATOM 3043 O O . LEU A 1 389 ? -19.922 23.672 25.891 1 97.44 389 LEU A O 1
ATOM 3047 N N . THR A 1 390 ? -19.797 23.281 23.719 1 96.62 390 THR A N 1
ATOM 3048 C CA . THR A 1 390 ? -20.734 22.172 23.734 1 96.62 390 THR A CA 1
ATOM 3049 C C . THR A 1 390 ? -20.219 21.016 22.875 1 96.62 390 THR A C 1
ATOM 3051 O O . THR A 1 390 ? -20.047 21.156 21.672 1 96.62 390 THR A O 1
ATOM 3054 N N . TYR A 1 391 ? -19.969 19.938 23.547 1 96.38 391 TYR A N 1
ATOM 3055 C CA . TYR A 1 391 ? -19.547 18.734 22.844 1 96.38 391 TYR A CA 1
ATOM 3056 C C . TYR A 1 391 ? -20.734 17.812 22.578 1 96.38 391 TYR A C 1
ATOM 3058 O O . TYR A 1 391 ? -21.406 17.375 23.516 1 96.38 391 TYR A O 1
ATOM 3066 N N . ILE A 1 392 ? -20.969 17.562 21.312 1 95.31 392 ILE A N 1
ATOM 3067 C CA . ILE A 1 392 ? -22.047 16.672 20.922 1 95.31 392 ILE A CA 1
ATOM 3068 C C . ILE A 1 392 ? -21.469 15.336 20.453 1 95.31 392 ILE A C 1
ATOM 3070 O O . ILE A 1 392 ? -20.797 15.273 19.406 1 95.31 392 ILE A O 1
ATOM 3074 N N . ALA A 1 393 ? -21.766 14.289 21.188 1 93.62 393 ALA A N 1
ATOM 3075 C CA . ALA A 1 393 ? -21.359 12.945 20.781 1 93.62 393 ALA A CA 1
ATOM 3076 C C . ALA A 1 393 ? -22.359 12.336 19.797 1 93.62 393 ALA A C 1
ATOM 3078 O O . ALA A 1 393 ? -23.562 12.383 20.031 1 93.62 393 ALA A O 1
ATOM 3079 N N . LEU A 1 394 ? -21.859 11.812 18.766 1 91.62 394 LEU A N 1
ATOM 3080 C CA . LEU A 1 394 ? -22.719 11.203 17.766 1 91.62 394 LEU A CA 1
ATOM 3081 C C . LEU A 1 394 ? -23.016 9.742 18.094 1 91.62 394 LEU A C 1
ATOM 3083 O O . LEU A 1 394 ? -22.156 9.047 18.641 1 91.62 394 LEU A O 1
ATOM 3087 N N . SER A 1 395 ? -24.188 9.367 17.812 1 89.31 395 SER A N 1
ATOM 3088 C CA . SER A 1 395 ? -24.562 7.961 17.969 1 89.31 395 SER A CA 1
ATOM 3089 C C . SER A 1 395 ? -23.922 7.098 16.875 1 89.31 395 SER A C 1
ATOM 3091 O O . SER A 1 395 ? -23.438 7.613 15.875 1 89.31 395 SER A O 1
ATOM 3093 N N . GLU A 1 396 ? -23.938 5.812 17.109 1 86.44 396 GLU A N 1
ATOM 3094 C CA . GLU A 1 396 ? -23.359 4.883 16.141 1 86.44 396 GLU A CA 1
ATOM 3095 C C . GLU A 1 396 ? -24.078 4.98 14.797 1 86.44 396 GLU A C 1
ATOM 3097 O O . GLU A 1 396 ? -23.469 4.828 13.742 1 86.44 396 GLU A O 1
ATOM 3102 N N . GLY A 1 397 ? -25.328 5.164 14.891 1 85.5 397 GLY A N 1
ATOM 3103 C CA . GLY A 1 397 ? -26.094 5.348 13.664 1 85.5 397 GLY A CA 1
ATOM 3104 C C . GLY A 1 397 ? -25.719 6.602 12.906 1 85.5 397 GLY A C 1
ATOM 3105 O O . GLY A 1 397 ? -25.641 6.59 11.672 1 85.5 397 GLY A O 1
ATOM 3106 N N . GLU A 1 398 ? -25.547 7.637 13.641 1 88.75 398 GLU A N 1
ATOM 3107 C CA . GLU A 1 398 ? -25.125 8.891 13.023 1 88.75 398 GLU A CA 1
ATOM 3108 C C . GLU A 1 398 ? -23.734 8.773 12.414 1 88.75 398 GLU A C 1
ATOM 3110 O O . GLU A 1 398 ? -23.484 9.289 11.32 1 88.75 398 GLU A O 1
ATOM 3115 N N . VAL A 1 399 ? -22.922 8.141 13.164 1 88.38 399 VAL A N 1
ATOM 3116 C CA . VAL A 1 399 ? -21.547 7.938 12.695 1 88.38 399 VAL A CA 1
ATOM 3117 C C . VAL A 1 399 ? -21.562 7.195 11.367 1 88.38 399 VAL A C 1
ATOM 3119 O O . VAL A 1 399 ? -20.891 7.602 10.414 1 88.38 399 VAL A O 1
ATOM 3122 N N . ARG A 1 400 ? -22.312 6.16 11.273 1 84.88 400 ARG A N 1
ATOM 3123 C CA . ARG A 1 400 ? -22.422 5.375 10.047 1 84.88 400 ARG A CA 1
ATOM 3124 C C . ARG A 1 400 ? -22.969 6.215 8.906 1 84.88 400 ARG A C 1
ATOM 3126 O O . ARG A 1 400 ? -22.5 6.113 7.77 1 84.88 400 ARG A O 1
ATOM 3133 N N . ALA A 1 401 ? -23.922 6.984 9.242 1 86.88 401 ALA A N 1
ATOM 3134 C CA . ALA A 1 401 ? -24.547 7.824 8.227 1 86.88 401 ALA A CA 1
ATOM 3135 C C . ALA A 1 401 ? -23.562 8.844 7.672 1 86.88 401 ALA A C 1
ATOM 3137 O O . ALA A 1 401 ? -23.5 9.07 6.461 1 86.88 401 ALA A O 1
ATOM 3138 N N . VAL A 1 402 ? -22.812 9.438 8.547 1 88.56 402 VAL A N 1
ATOM 3139 C CA . VAL A 1 402 ? -21.844 10.438 8.117 1 88.56 402 VAL A CA 1
ATOM 3140 C C . VAL A 1 402 ? -20.75 9.766 7.289 1 88.56 402 VAL A C 1
ATOM 3142 O O . VAL A 1 402 ? -20.328 10.297 6.262 1 88.56 402 VAL A O 1
ATOM 3145 N N . MET A 1 403 ? -20.297 8.641 7.715 1 87 403 MET A N 1
ATOM 3146 C CA . MET A 1 403 ? -19.25 7.918 7 1 87 403 MET A CA 1
ATOM 3147 C C . MET A 1 403 ? -19.703 7.559 5.586 1 87 403 MET A C 1
ATOM 3149 O O . MET A 1 403 ? -18.906 7.609 4.648 1 87 403 MET A O 1
ATOM 3153 N N . GLU A 1 404 ? -20.875 7.234 5.434 1 83.88 404 GLU A N 1
ATOM 3154 C CA . GLU A 1 404 ? -21.422 6.914 4.113 1 83.88 404 GLU A CA 1
ATOM 3155 C C . GLU A 1 404 ? -21.438 8.148 3.215 1 83.88 404 GLU A C 1
ATOM 3157 O O . GLU A 1 404 ? -21.156 8.062 2.02 1 83.88 404 GLU A O 1
ATOM 3162 N N . GLN A 1 405 ? -21.75 9.172 3.859 1 86.88 405 GLN A N 1
ATOM 3163 C CA . GLN A 1 405 ? -21.828 10.414 3.098 1 86.88 405 GLN A CA 1
ATOM 3164 C C . GLN A 1 405 ? -20.453 10.93 2.732 1 86.88 405 GLN A C 1
ATOM 3166 O O . GLN A 1 405 ? -20.266 11.562 1.691 1 86.88 405 GLN A O 1
ATOM 3171 N N . GLN A 1 406 ? -19.453 10.633 3.535 1 86.62 406 GLN A N 1
ATOM 3172 C CA . GLN A 1 406 ? -18.094 11.094 3.305 1 86.62 406 GLN A CA 1
ATOM 3173 C C . GLN A 1 406 ? -17.531 10.516 2.01 1 86.62 406 GLN A C 1
ATOM 3175 O O . GLN A 1 406 ? -16.594 11.07 1.43 1 86.62 406 GLN A O 1
ATOM 3180 N N . ARG A 1 407 ? -18.094 9.438 1.611 1 84.69 407 ARG A N 1
ATOM 3181 C CA . ARG A 1 407 ? -17.594 8.766 0.414 1 84.69 407 ARG A CA 1
ATOM 3182 C C . ARG A 1 407 ? -18.062 9.484 -0.848 1 84.69 407 ARG A C 1
ATOM 3184 O O . ARG A 1 407 ? -17.516 9.273 -1.93 1 84.69 407 ARG A O 1
ATOM 3191 N N . LEU A 1 408 ? -18.938 10.461 -0.667 1 85.06 408 LEU A N 1
ATOM 3192 C CA . LEU A 1 408 ? -19.5 11.211 -1.786 1 85.06 408 LEU A CA 1
ATOM 3193 C C . LEU A 1 408 ? -18.906 12.617 -1.836 1 85.06 408 LEU A C 1
ATOM 3195 O O . LEU A 1 408 ? -18.547 13.18 -0.802 1 85.06 408 LEU A O 1
ATOM 3199 N N . PRO A 1 409 ? -18.859 13.125 -3.064 1 84.38 409 PRO A N 1
ATOM 3200 C CA . PRO A 1 409 ? -18.531 14.547 -3.125 1 84.38 409 PRO A CA 1
ATOM 3201 C C . PRO A 1 409 ? -19.578 15.43 -2.434 1 84.38 409 PRO A C 1
ATOM 3203 O O . PRO A 1 409 ? -20.75 15.047 -2.338 1 84.38 409 PRO A O 1
ATOM 3206 N N . VAL A 1 410 ? -19.172 16.562 -2.014 1 84.75 410 VAL A N 1
ATOM 3207 C CA . VAL A 1 410 ? -19.984 17.406 -1.149 1 84.75 410 VAL A CA 1
ATOM 3208 C C . VAL A 1 410 ? -21.297 17.734 -1.844 1 84.75 410 VAL A C 1
ATOM 3210 O O . VAL A 1 410 ? -22.375 17.625 -1.237 1 84.75 410 VAL A O 1
ATOM 3213 N N . PRO A 1 411 ? -21.281 18.078 -3.137 1 82.44 411 PRO A N 1
ATOM 3214 C CA . PRO A 1 411 ? -22.562 18.438 -3.77 1 82.44 411 PRO A CA 1
ATOM 3215 C C . PRO A 1 411 ? -23.516 17.25 -3.875 1 82.44 411 PRO A C 1
ATOM 3217 O O . PRO A 1 411 ? -24.719 17.438 -4.031 1 82.44 411 PRO A O 1
ATOM 3220 N N . ALA A 1 412 ? -23 16.094 -3.799 1 83.69 412 ALA A N 1
ATOM 3221 C CA . ALA A 1 412 ? -23.812 14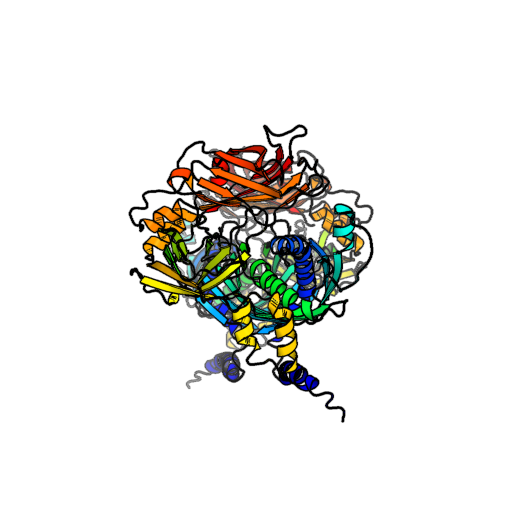.891 -3.961 1 83.69 412 ALA A CA 1
ATOM 3222 C C . ALA A 1 412 ? -24.344 14.406 -2.615 1 83.69 412 ALA A C 1
ATOM 3224 O O . ALA A 1 412 ? -25.141 13.469 -2.559 1 83.69 412 ALA A O 1
ATOM 3225 N N . ARG A 1 413 ? -23.953 15.07 -1.578 1 85.69 413 ARG A N 1
ATOM 3226 C CA . ARG A 1 413 ? -24.359 14.625 -0.247 1 85.69 413 ARG A CA 1
ATOM 3227 C C . ARG A 1 413 ? -25.797 15.047 0.059 1 85.69 413 ARG A C 1
ATOM 3229 O O . ARG A 1 413 ? -26.266 16.062 -0.447 1 85.69 413 ARG A O 1
ATOM 3236 N N . SER A 1 414 ? -26.453 14.117 0.752 1 77.12 414 SER A N 1
ATOM 3237 C CA . SER A 1 414 ? -27.844 14.367 1.086 1 77.12 414 SER A CA 1
ATOM 3238 C C . SER A 1 414 ? -27.969 15.305 2.283 1 77.12 414 SER A C 1
ATOM 3240 O O . SER A 1 414 ? -27.281 15.133 3.283 1 77.12 414 SER A O 1
ATOM 3242 N N . ALA A 1 415 ? -28.734 16.312 2.072 1 62.47 415 ALA A N 1
ATOM 3243 C CA . ALA A 1 415 ? -29 17.297 3.129 1 62.47 415 ALA A CA 1
ATOM 3244 C C . ALA A 1 415 ? -29.859 16.688 4.234 1 62.47 415 ALA A C 1
ATOM 3246 O O . ALA A 1 415 ? -29.859 17.172 5.367 1 62.47 415 ALA A O 1
ATOM 3247 N N . THR A 1 416 ? -30.719 15.773 3.832 1 61.09 416 THR A N 1
ATOM 3248 C CA . THR A 1 416 ? -31.75 15.297 4.758 1 61.09 416 THR A CA 1
ATOM 3249 C C . THR A 1 416 ? -31.25 14.078 5.527 1 61.09 416 THR A C 1
ATOM 3251 O O . THR A 1 416 ? -32.062 13.234 5.938 1 61.09 416 THR A O 1
ATOM 3254 N N . ALA A 1 417 ? -30.078 14.086 5.785 1 58.62 417 ALA A N 1
ATOM 3255 C CA . ALA A 1 417 ? -29.844 12.867 6.551 1 58.62 417 ALA A CA 1
ATOM 3256 C C . ALA A 1 417 ? -30.594 12.906 7.883 1 58.62 417 ALA A C 1
ATOM 3258 O O . ALA A 1 417 ? -30.156 13.555 8.836 1 58.62 417 ALA A O 1
ATOM 3259 N N . GLU A 1 418 ? -32.031 12.938 7.859 1 59.38 418 GLU A N 1
ATOM 3260 C CA . GLU A 1 418 ? -33.031 13.094 8.898 1 59.38 418 GLU A CA 1
ATOM 3261 C C . GLU A 1 418 ? -32.531 12.562 10.242 1 59.38 418 GLU A C 1
ATOM 3263 O O . GLU A 1 418 ? -32.938 13.062 11.297 1 59.38 418 GLU A O 1
ATOM 3268 N N . GLN A 1 419 ? -31.578 11.727 10.258 1 74.69 419 GLN A N 1
ATOM 3269 C CA . GLN A 1 419 ? -31.25 11.133 11.547 1 74.69 419 GLN A CA 1
ATOM 3270 C C . GLN A 1 419 ? -29.938 11.695 12.094 1 74.69 419 GLN A C 1
ATOM 3272 O O . GLN A 1 419 ? -29.5 11.32 13.18 1 74.69 419 GLN A O 1
ATOM 3277 N N . LEU A 1 420 ? -29.625 12.945 11.516 1 85.69 420 LEU A N 1
ATOM 3278 C CA . LEU A 1 420 ? -28.344 13.477 12 1 85.69 420 LEU A CA 1
ATOM 3279 C C . LEU A 1 420 ? -28.562 14.742 12.82 1 85.69 420 LEU A C 1
ATOM 3281 O O . LEU A 1 420 ? -29.516 15.5 12.57 1 85.69 420 LEU A O 1
ATOM 3285 N N . HIS A 1 421 ? -27.875 14.945 13.852 1 89.19 421 HIS A N 1
ATOM 3286 C CA . HIS A 1 421 ? -27.859 16.219 14.578 1 89.19 421 HIS A CA 1
ATOM 3287 C C . HIS A 1 421 ? -27.625 17.391 13.625 1 89.19 421 HIS A C 1
ATOM 3289 O O . HIS A 1 421 ? -26.828 17.281 12.695 1 89.19 421 HIS A O 1
ATOM 3295 N N . PRO A 1 422 ? -28.266 18.438 13.844 1 89.06 422 PRO A N 1
ATOM 3296 C CA . PRO A 1 422 ? -28.172 19.594 12.938 1 89.06 422 PRO A CA 1
ATOM 3297 C C . PRO A 1 422 ? -26.734 20.062 12.742 1 89.06 422 PRO A C 1
ATOM 3299 O O . PRO A 1 422 ? -26.359 20.469 11.633 1 89.06 422 PRO A O 1
ATOM 3302 N N . LEU A 1 423 ? -25.969 20.047 13.766 1 90.75 423 LEU A N 1
ATOM 3303 C CA . LEU A 1 423 ? -24.594 20.5 13.648 1 90.75 423 LEU A CA 1
ATOM 3304 C C . LEU A 1 423 ? -23.781 19.531 12.789 1 90.75 423 LEU A C 1
ATOM 3306 O O . LEU A 1 423 ? -22.859 19.953 12.086 1 90.75 423 LEU A O 1
ATOM 3310 N N . ALA A 1 424 ? -24.109 18.281 12.906 1 90.5 424 ALA A N 1
ATOM 3311 C CA . ALA A 1 424 ? -23.438 17.297 12.055 1 90.5 424 ALA A CA 1
ATOM 3312 C C . ALA A 1 424 ? -23.812 17.484 10.586 1 90.5 424 ALA A C 1
ATOM 3314 O O . ALA A 1 424 ? -22.969 17.344 9.703 1 90.5 424 ALA A O 1
ATOM 3315 N N . VAL A 1 425 ? -25.047 17.828 10.383 1 89.62 425 VAL A N 1
ATOM 3316 C CA . VAL A 1 425 ? -25.5 18.078 9.023 1 89.62 425 VAL A CA 1
ATOM 3317 C C . VAL A 1 425 ? -24.781 19.297 8.453 1 89.62 425 VAL A C 1
ATOM 3319 O O . VAL A 1 425 ? -24.344 19.281 7.301 1 89.62 425 VAL A O 1
ATOM 3322 N N . ARG A 1 426 ? -24.656 20.297 9.25 1 90.12 426 ARG A N 1
ATOM 3323 C CA . ARG A 1 426 ? -23.969 21.516 8.82 1 90.12 426 ARG A CA 1
ATOM 3324 C C . ARG A 1 426 ? -22.516 21.219 8.445 1 90.12 426 ARG A C 1
ATOM 3326 O O . ARG A 1 426 ? -22.031 21.703 7.414 1 90.12 426 ARG A O 1
ATOM 3333 N N . LEU A 1 427 ? -21.875 20.422 9.266 1 91.19 427 LEU A N 1
ATOM 3334 C CA . LEU A 1 427 ? -20.484 20.109 9.016 1 91.19 427 LEU A CA 1
ATOM 3335 C C . LEU A 1 427 ? -20.328 19.234 7.777 1 91.19 427 LEU A C 1
ATOM 3337 O O . LEU A 1 427 ? -19.312 19.281 7.086 1 91.19 427 LEU A O 1
ATOM 3341 N N . LEU A 1 428 ? -21.328 18.438 7.531 1 89.62 428 LEU A N 1
ATOM 3342 C CA . LEU A 1 428 ? -21.312 17.578 6.344 1 89.62 428 LEU A CA 1
ATOM 3343 C C . LEU A 1 428 ? -21.328 18.422 5.07 1 89.62 428 LEU A C 1
ATOM 3345 O O . LEU A 1 428 ? -20.812 18 4.039 1 89.62 428 LEU A O 1
ATOM 3349 N N . HIS A 1 429 ? -21.922 19.578 5.234 1 90.38 429 HIS A N 1
ATOM 3350 C CA . HIS A 1 429 ? -22.078 20.438 4.059 1 90.38 429 HIS A CA 1
ATOM 3351 C C . HIS A 1 429 ? -21.25 21.703 4.18 1 90.38 429 HIS A C 1
ATOM 3353 O O . HIS A 1 429 ? -21.656 22.766 3.689 1 90.38 429 HIS A O 1
ATOM 3359 N N . SER A 1 430 ? -20.203 21.594 4.859 1 91.81 430 SER A N 1
ATOM 3360 C CA . SER A 1 430 ? -19.266 22.703 5.008 1 91.81 430 SER A CA 1
ATOM 3361 C C . SER A 1 430 ? -17.828 22.234 4.887 1 91.81 430 SER A C 1
ATOM 3363 O O . SER A 1 430 ? -17.547 21.031 4.848 1 91.81 430 SER A O 1
ATOM 3365 N N . GLY A 1 431 ? -16.953 23.156 4.766 1 92.88 431 GLY A N 1
ATOM 3366 C CA . GLY A 1 431 ? -15.539 22.844 4.641 1 92.88 431 GLY A CA 1
ATOM 3367 C C . GLY A 1 431 ? -14.664 24.078 4.539 1 92.88 431 GLY A C 1
ATOM 3368 O O . GLY A 1 431 ? -15.109 25.188 4.805 1 92.88 431 GLY A O 1
ATOM 3369 N N . LEU A 1 432 ? -13.43 23.797 4.32 1 93.06 432 LEU A N 1
ATOM 3370 C CA . LEU A 1 432 ? -12.43 24.859 4.242 1 93.06 432 LEU A CA 1
ATOM 3371 C C . LEU A 1 432 ? -11.867 24.969 2.83 1 93.06 432 LEU A C 1
ATOM 3373 O O . LEU A 1 432 ? -11.391 23.984 2.266 1 93.06 432 LEU A O 1
ATOM 3377 N N . LEU A 1 433 ? -12.008 26.125 2.324 1 94.31 433 LEU A N 1
ATOM 3378 C CA . LEU A 1 433 ? -11.336 26.422 1.062 1 94.31 433 LEU A CA 1
ATOM 3379 C C . LEU A 1 433 ? -9.922 26.938 1.306 1 94.31 433 LEU A C 1
ATOM 3381 O O . LEU A 1 433 ? -9.727 27.938 1.987 1 94.31 433 LEU A O 1
ATOM 3385 N N . LEU A 1 434 ? -8.992 26.219 0.812 1 92.81 434 LEU A N 1
ATOM 3386 C CA . LEU A 1 434 ? -7.59 26.609 0.958 1 92.81 434 LEU A CA 1
ATOM 3387 C C . LEU A 1 434 ? -7.027 27.125 -0.364 1 92.81 434 LEU A C 1
ATOM 3389 O O . LEU A 1 434 ? -7.105 26.438 -1.384 1 92.81 434 LEU A O 1
ATOM 3393 N N . VAL A 1 435 ? -6.496 28.312 -0.316 1 93.38 435 VAL A N 1
ATOM 3394 C CA . VAL A 1 435 ? -5.863 28.891 -1.497 1 93.38 435 VAL A CA 1
ATOM 3395 C C . VAL A 1 435 ? -4.422 29.266 -1.175 1 93.38 435 VAL A C 1
ATOM 3397 O O . VAL A 1 435 ? -4.18 30.266 -0.491 1 93.38 435 VAL A O 1
ATOM 3400 N N . ALA A 1 436 ? -3.572 28.5 -1.69 1 89.25 436 ALA A N 1
ATOM 3401 C CA . ALA A 1 436 ? -2.148 28.766 -1.502 1 89.25 436 ALA A CA 1
ATOM 3402 C C . ALA A 1 436 ? -1.562 29.5 -2.709 1 89.25 436 ALA A C 1
ATOM 3404 O O . ALA A 1 436 ? -1.939 29.219 -3.85 1 89.25 436 ALA A O 1
ATOM 3405 N N . VAL A 1 437 ? -0.749 30.438 -2.432 1 87.12 437 VAL A N 1
ATOM 3406 C CA . VAL A 1 437 ? 0.005 31.156 -3.453 1 87.12 437 VAL A CA 1
ATOM 3407 C C . VAL A 1 437 ? 1.499 31.062 -3.15 1 87.12 437 VAL A C 1
ATOM 3409 O O . VAL A 1 437 ? 2.08 31.984 -2.576 1 87.12 437 VAL A O 1
ATOM 3412 N N . PRO A 1 438 ? 2.066 30.109 -3.705 1 80.75 438 PRO A N 1
ATOM 3413 C CA . PRO A 1 438 ? 3.498 29.953 -3.428 1 80.75 438 PRO A CA 1
ATOM 3414 C C . PRO A 1 438 ? 4.324 31.141 -3.918 1 80.75 438 PRO A C 1
ATOM 3416 O O . PRO A 1 438 ? 5.273 31.562 -3.248 1 80.75 438 PRO A O 1
ATOM 3419 N N . ARG A 1 439 ? 3.883 31.672 -5.008 1 85.94 439 ARG A N 1
ATOM 3420 C CA . ARG A 1 439 ? 4.688 32.75 -5.586 1 85.94 439 ARG A CA 1
ATOM 3421 C C . ARG A 1 439 ? 3.834 33.688 -6.438 1 85.94 439 ARG A C 1
ATOM 3423 O O . ARG A 1 439 ? 2.918 33.219 -7.129 1 85.94 439 ARG A O 1
ATOM 3430 N N . ALA A 1 440 ? 4.102 34.938 -6.246 1 89.44 440 ALA A N 1
ATOM 3431 C CA . ALA A 1 440 ? 3.537 36 -7.098 1 89.44 440 ALA A CA 1
ATOM 3432 C C . ALA A 1 440 ? 4.641 36.781 -7.773 1 89.44 440 ALA A C 1
ATOM 3434 O O . ALA A 1 440 ? 5.664 37.094 -7.156 1 89.44 440 ALA A O 1
ATOM 3435 N N . GLU A 1 441 ? 4.406 37.031 -9.031 1 89.94 441 GLU A N 1
ATOM 3436 C CA . GLU A 1 441 ? 5.41 37.781 -9.789 1 89.94 441 GLU A CA 1
ATOM 3437 C C . GLU A 1 441 ? 4.773 38.938 -10.547 1 89.94 441 GLU A C 1
ATOM 3439 O O . GLU A 1 441 ? 3.598 38.875 -10.914 1 89.94 441 GLU A O 1
ATOM 3444 N N . GLY A 1 442 ? 5.602 39.969 -10.703 1 86.81 442 GLY A N 1
ATOM 3445 C CA . GLY A 1 442 ? 5.148 41.125 -11.469 1 86.81 442 GLY A CA 1
ATOM 3446 C C . GLY A 1 442 ? 4.492 42.188 -10.617 1 86.81 442 GLY A C 1
ATOM 3447 O O . GLY A 1 442 ? 3.676 42.969 -11.109 1 86.81 442 GLY A O 1
ATOM 3448 N N . ILE A 1 443 ? 4.797 42.156 -9.375 1 86.56 443 ILE A N 1
ATOM 3449 C CA . ILE A 1 443 ? 4.234 43.156 -8.469 1 86.56 443 ILE A CA 1
ATOM 3450 C C . ILE A 1 443 ? 4.941 44.5 -8.68 1 86.56 443 ILE A C 1
ATOM 3452 O O . ILE A 1 443 ? 6.176 44.562 -8.727 1 86.56 443 ILE A O 1
ATOM 3456 N N . PRO A 1 444 ? 4.18 45.5 -8.875 1 77.81 444 PRO A N 1
ATOM 3457 C CA . PRO A 1 444 ? 4.816 46.781 -9.062 1 77.81 444 PRO A CA 1
ATOM 3458 C C . PRO A 1 444 ? 5.633 47.219 -7.848 1 77.81 444 PRO A C 1
ATOM 3460 O O . PRO A 1 444 ? 5.121 47.25 -6.727 1 77.81 444 PRO A O 1
ATOM 3463 N N . ALA A 1 445 ? 7.012 47.281 -7.871 1 67.44 445 ALA A N 1
ATOM 3464 C CA . ALA A 1 445 ? 7.898 47.625 -6.762 1 67.44 445 ALA A CA 1
ATOM 3465 C C . ALA A 1 445 ? 8.461 49.031 -6.93 1 67.44 445 ALA A C 1
ATOM 3467 O O . ALA A 1 445 ? 9.523 49.219 -7.527 1 67.44 445 ALA A O 1
ATOM 3468 N N . GLY A 1 446 ? 7.855 50.031 -7.441 1 57.53 446 GLY A N 1
ATOM 3469 C CA . GLY A 1 446 ? 8.453 51.312 -7.844 1 57.53 446 GLY A CA 1
ATOM 3470 C C . GLY A 1 446 ? 9.078 52.062 -6.688 1 57.53 446 GLY A C 1
ATOM 3471 O O . GLY A 1 446 ? 9.828 53.031 -6.895 1 57.53 446 GLY A O 1
ATOM 3472 N N . GLY A 1 447 ? 8.805 51.812 -5.43 1 55.97 447 GLY A N 1
ATOM 3473 C CA . GLY A 1 447 ? 9.227 52.781 -4.438 1 55.97 447 GLY A CA 1
ATOM 3474 C C . GLY A 1 447 ? 10.391 52.312 -3.588 1 55.97 447 GLY A C 1
ATOM 3475 O O . GLY A 1 447 ? 10.977 51.25 -3.859 1 55.97 447 GLY A O 1
ATOM 3476 N N . MET A 1 448 ? 11.031 53.25 -2.816 1 55.38 448 MET A N 1
ATOM 3477 C CA . MET A 1 448 ? 12.133 53.094 -1.88 1 55.38 448 MET A CA 1
ATOM 3478 C C . MET A 1 448 ? 11.844 51.969 -0.877 1 55.38 448 MET A C 1
ATOM 3480 O O . MET A 1 448 ? 12.766 51.344 -0.35 1 55.38 448 MET A O 1
ATOM 3484 N N . PHE A 1 449 ? 10.5 51.656 -0.726 1 58.09 449 PHE A N 1
ATOM 3485 C CA . PHE A 1 449 ? 10.133 50.656 0.284 1 58.09 449 PHE A CA 1
ATOM 3486 C C . PHE A 1 449 ? 9.547 49.438 -0.365 1 58.09 449 PHE A C 1
ATOM 3488 O O . PHE A 1 449 ? 8.859 49.5 -1.388 1 58.09 449 PHE A O 1
ATOM 3495 N N . LYS A 1 450 ? 9.93 48.344 0.046 1 66.94 450 LYS A N 1
ATOM 3496 C CA . LYS A 1 450 ? 9.344 47.062 -0.389 1 66.94 450 LYS A CA 1
ATOM 3497 C C . LYS A 1 450 ? 7.879 46.969 0.033 1 66.94 450 LYS A C 1
ATOM 3499 O O . LYS A 1 450 ? 7.562 47.062 1.223 1 66.94 450 LYS A O 1
ATOM 3504 N N . PRO A 1 451 ? 7.055 46.906 -0.904 1 75.25 451 PRO A N 1
ATOM 3505 C CA . PRO A 1 451 ? 5.641 46.844 -0.537 1 75.25 451 PRO A CA 1
ATOM 3506 C C . PRO A 1 451 ? 5.254 45.5 0.074 1 75.25 451 PRO A C 1
ATOM 3508 O O . PRO A 1 451 ? 5.941 44.5 -0.143 1 75.25 451 PRO A O 1
ATOM 3511 N N . HIS A 1 452 ? 4.262 45.594 0.938 1 80.44 452 HIS A N 1
ATOM 3512 C CA . HIS A 1 452 ? 3.645 44.375 1.464 1 80.44 452 HIS A CA 1
ATOM 3513 C C . HIS A 1 452 ? 2.402 44 0.665 1 80.44 452 HIS A C 1
ATOM 3515 O O . HIS A 1 452 ? 1.646 44.875 0.235 1 80.44 452 HIS A O 1
ATOM 3521 N N . VAL A 1 453 ? 2.4 42.781 0.359 1 85.75 453 VAL A N 1
ATOM 3522 C CA . VAL A 1 453 ? 1.264 42.312 -0.432 1 85.75 453 VAL A CA 1
ATOM 3523 C C . VAL A 1 453 ? 0.502 41.219 0.335 1 85.75 453 VAL A C 1
ATOM 3525 O O . VAL A 1 453 ? 1.089 40.5 1.135 1 85.75 453 VAL A O 1
ATOM 3528 N N . GLU A 1 454 ? -0.833 41.219 0.111 1 88.25 454 GLU A N 1
ATOM 3529 C CA . GLU A 1 454 ? -1.707 40.219 0.71 1 88.25 454 GLU A CA 1
ATOM 3530 C C . GLU A 1 454 ? -2.762 39.719 -0.284 1 88.25 454 GLU A C 1
ATOM 3532 O O . GLU A 1 454 ? -3.246 40.5 -1.107 1 88.25 454 GLU A O 1
ATOM 3537 N N . LEU A 1 455 ? -2.982 38.531 -0.17 1 91.5 455 LEU A N 1
ATOM 3538 C CA . LEU A 1 455 ? -4.031 37.969 -1.014 1 91.5 455 LEU A CA 1
ATOM 3539 C C . LEU A 1 455 ? -5.355 37.875 -0.261 1 91.5 455 LEU A C 1
ATOM 3541 O O . LEU A 1 455 ? -5.414 37.375 0.855 1 91.5 455 LEU A O 1
ATOM 3545 N N . VAL A 1 456 ? -6.371 38.344 -0.891 1 92.19 456 VAL A N 1
ATOM 3546 C CA . VAL A 1 456 ? -7.715 38.281 -0.331 1 92.19 456 VAL A CA 1
ATOM 3547 C C . VAL A 1 456 ? -8.562 37.312 -1.136 1 92.19 456 VAL A C 1
ATOM 3549 O O . VAL A 1 456 ? -8.617 37.375 -2.365 1 92.19 456 VAL A O 1
ATOM 3552 N N . VAL A 1 457 ? -9.18 36.406 -0.407 1 95.06 457 VAL A N 1
ATOM 3553 C CA . VAL A 1 457 ? -10.055 35.406 -1.012 1 95.06 457 VAL A CA 1
ATOM 3554 C C . VAL A 1 457 ? -11.5 35.656 -0.587 1 95.06 457 VAL A C 1
ATOM 3556 O O . VAL A 1 457 ? -11.797 35.781 0.606 1 95.06 457 VAL A O 1
ATOM 3559 N N . ARG A 1 458 ? -12.344 35.688 -1.669 1 94.75 458 ARG A N 1
ATOM 3560 C CA . ARG A 1 458 ? -13.742 36 -1.381 1 94.75 458 ARG A CA 1
ATOM 3561 C C . ARG A 1 458 ? -14.664 35 -2.057 1 94.75 458 ARG A C 1
ATOM 3563 O O . ARG A 1 458 ? -14.406 34.562 -3.186 1 94.75 458 ARG A O 1
ATOM 3570 N N . VAL A 1 459 ? -15.625 34.594 -1.258 1 94 459 VAL A N 1
ATOM 3571 C CA . VAL A 1 459 ? -16.734 33.812 -1.786 1 94 459 VAL A CA 1
ATOM 3572 C C . VAL A 1 459 ? -18.062 34.344 -1.222 1 94 459 VAL A C 1
ATOM 3574 O O . VAL A 1 459 ? -18.344 34.188 -0.034 1 94 459 VAL A O 1
ATOM 3577 N N . GLY A 1 460 ? -18.828 34.938 -2.033 1 85.88 460 GLY A N 1
ATOM 3578 C CA . GLY A 1 460 ? -20.031 35.562 -1.526 1 85.88 460 GLY A CA 1
ATOM 3579 C C . GLY A 1 460 ? -19.734 36.688 -0.532 1 85.88 460 GLY A C 1
ATOM 3580 O O . GLY A 1 460 ? -19.016 37.625 -0.842 1 85.88 460 GLY A O 1
ATOM 3581 N N . ARG A 1 461 ? -20.234 36.469 0.692 1 83.44 461 ARG A N 1
ATOM 3582 C CA . ARG A 1 461 ? -20.047 37.5 1.713 1 83.44 461 ARG A CA 1
ATOM 3583 C C . ARG A 1 461 ? -18.891 37.156 2.635 1 83.44 461 ARG A C 1
ATOM 3585 O O . ARG A 1 461 ? -18.516 37.938 3.504 1 83.44 461 ARG A O 1
ATOM 3592 N N . ARG A 1 462 ? -18.297 36.062 2.311 1 88.12 462 ARG A N 1
ATOM 3593 C CA . ARG A 1 462 ? -17.219 35.625 3.172 1 88.12 462 ARG A CA 1
ATOM 3594 C C . ARG A 1 462 ? -15.852 35.969 2.582 1 88.12 462 ARG A C 1
ATOM 3596 O O . ARG A 1 462 ? -15.68 35.969 1.361 1 88.12 462 ARG A O 1
ATOM 3603 N N . GLU A 1 463 ? -14.945 36.344 3.49 1 90.31 463 GLU A N 1
ATOM 3604 C CA . GLU A 1 463 ? -13.617 36.719 3.037 1 90.31 463 GLU A CA 1
ATOM 3605 C C . GLU A 1 463 ? -12.539 36.188 3.973 1 90.31 463 GLU A C 1
ATOM 3607 O O . GLU A 1 463 ? -12.789 35.969 5.16 1 90.31 463 GLU A O 1
ATOM 3612 N N . ALA A 1 464 ? -11.445 35.875 3.402 1 89.19 464 ALA A N 1
ATOM 3613 C CA . ALA A 1 464 ? -10.242 35.5 4.141 1 89.19 464 ALA A CA 1
ATOM 3614 C C . ALA A 1 464 ? -8.992 36.062 3.482 1 89.19 464 ALA A C 1
ATOM 3616 O O . ALA A 1 464 ? -9 36.375 2.291 1 89.19 464 ALA A O 1
ATOM 3617 N N . GLU A 1 465 ? -8.016 36.281 4.234 1 87.19 465 GLU A N 1
ATOM 3618 C CA . GLU A 1 465 ? -6.781 36.844 3.709 1 87.19 465 GLU A CA 1
ATOM 3619 C C . GLU A 1 465 ? -5.566 36.031 4.168 1 87.19 465 GLU A C 1
ATOM 3621 O O . GLU A 1 465 ? -5.617 35.375 5.191 1 87.19 465 GLU A O 1
ATOM 3626 N N . THR A 1 466 ? -4.566 36.094 3.391 1 84.94 466 THR A N 1
ATOM 3627 C CA . THR A 1 466 ? -3.283 35.562 3.812 1 84.94 466 THR A CA 1
ATOM 3628 C C . THR A 1 466 ? -2.539 36.531 4.703 1 84.94 466 THR A C 1
ATOM 3630 O O . THR A 1 466 ? -2.926 37.719 4.801 1 84.94 466 THR A O 1
ATOM 3633 N N . ASP A 1 467 ? -1.514 36 5.316 1 76.88 467 ASP A N 1
ATOM 3634 C CA . ASP A 1 467 ? -0.606 36.938 5.977 1 76.88 467 ASP A CA 1
ATOM 3635 C C . ASP A 1 467 ? 0.11 37.812 4.957 1 76.88 467 ASP A C 1
ATOM 3637 O O . ASP A 1 467 ? 0.283 37.438 3.801 1 76.88 467 ASP A O 1
ATOM 3641 N N . ALA A 1 468 ? 0.477 38.938 5.418 1 77.75 468 ALA A N 1
ATOM 3642 C CA . ALA A 1 468 ? 1.189 39.844 4.531 1 77.75 468 ALA A CA 1
ATOM 3643 C C . ALA A 1 468 ? 2.576 39.312 4.188 1 77.75 468 ALA A C 1
ATOM 3645 O O . ALA A 1 468 ? 3.254 38.75 5.039 1 77.75 468 ALA A O 1
ATOM 3646 N N . ALA A 1 469 ? 2.855 39.406 2.926 1 77.56 469 ALA A N 1
ATOM 3647 C CA . ALA A 1 469 ? 4.18 39.031 2.441 1 77.56 469 ALA A CA 1
ATOM 3648 C C . ALA A 1 469 ? 4.93 40.219 1.875 1 77.56 469 ALA A C 1
ATOM 3650 O O . ALA A 1 469 ? 4.316 41.156 1.339 1 77.56 469 ALA A O 1
ATOM 3651 N N . GLN A 1 470 ? 6.191 40.156 2.062 1 73.62 470 GLN A N 1
ATOM 3652 C CA . GLN A 1 470 ? 7.012 41.25 1.524 1 73.62 470 GLN A CA 1
ATOM 3653 C C . GLN A 1 470 ? 7.438 40.938 0.09 1 73.62 470 GLN A C 1
ATOM 3655 O O . GLN A 1 470 ? 7.914 39.844 -0.208 1 73.62 470 GLN A O 1
ATOM 3660 N N . ALA A 1 471 ? 7.18 41.906 -0.702 1 75.38 471 ALA A N 1
ATOM 3661 C CA . ALA A 1 471 ? 7.594 41.75 -2.094 1 75.38 471 ALA A CA 1
ATOM 3662 C C . ALA A 1 471 ? 9.07 42.094 -2.271 1 75.38 471 ALA A C 1
ATOM 3664 O O . ALA A 1 471 ? 9.57 43.031 -1.631 1 75.38 471 ALA A O 1
ATOM 3665 N N . SER A 1 472 ? 9.68 41.375 -3.141 1 72.06 472 SER A N 1
ATOM 3666 C CA . SER A 1 472 ? 11.07 41.688 -3.473 1 72.06 472 SER A CA 1
ATOM 3667 C C . SER A 1 472 ? 11.172 42.875 -4.418 1 72.06 472 SER A C 1
ATOM 3669 O O . SER A 1 472 ? 10.156 43.344 -4.93 1 72.06 472 SER A O 1
ATOM 3671 N N . ARG A 1 473 ? 12.406 43.312 -4.598 1 69.44 473 ARG A N 1
ATOM 3672 C CA . ARG A 1 473 ? 12.648 44.406 -5.504 1 69.44 473 ARG A CA 1
ATOM 3673 C C . ARG A 1 473 ? 12.305 44.031 -6.941 1 69.44 473 ARG A C 1
ATOM 3675 O O . ARG A 1 473 ? 11.984 44.906 -7.754 1 69.44 473 ARG A O 1
ATOM 3682 N N . GLN A 1 474 ? 12.336 42.75 -7.176 1 75 474 GLN A N 1
ATOM 3683 C CA . GLN A 1 474 ? 12.023 42.25 -8.516 1 75 474 GLN A CA 1
ATOM 3684 C C . GLN A 1 474 ? 10.523 42.062 -8.688 1 75 474 GLN A C 1
ATOM 3686 O O . GLN A 1 474 ? 10.07 41.656 -9.758 1 75 474 GLN A O 1
ATOM 3691 N N . GLY A 1 475 ? 9.82 42.375 -7.641 1 78.62 475 GLY A N 1
ATOM 3692 C CA . GLY A 1 475 ? 8.375 42.281 -7.73 1 78.62 475 GLY A CA 1
ATOM 3693 C C . GLY A 1 475 ? 7.875 40.844 -7.469 1 78.62 475 GLY A C 1
ATOM 3694 O O . GLY A 1 475 ? 6.918 40.406 -8.094 1 78.62 475 GLY A O 1
ATOM 3695 N N . ALA A 1 476 ? 8.586 40.156 -6.785 1 83.25 476 ALA A N 1
ATOM 3696 C CA . ALA A 1 476 ? 8.188 38.781 -6.438 1 83.25 476 ALA A CA 1
ATOM 3697 C C . ALA A 1 476 ? 7.855 38.656 -4.949 1 83.25 476 ALA A C 1
ATOM 3699 O O . ALA A 1 476 ? 8.484 39.312 -4.117 1 83.25 476 ALA A O 1
ATOM 3700 N N . ALA A 1 477 ? 6.77 37.938 -4.695 1 83 477 ALA A N 1
ATOM 3701 C CA . ALA A 1 477 ? 6.391 37.719 -3.303 1 83 477 ALA A CA 1
ATOM 3702 C C . ALA A 1 477 ? 6.039 36.25 -3.062 1 83 477 ALA A C 1
ATOM 3704 O O . ALA A 1 477 ? 5.504 35.594 -3.949 1 83 477 ALA A O 1
ATOM 3705 N N . GLU A 1 478 ? 6.395 35.75 -1.942 1 78.56 478 GLU A N 1
ATOM 3706 C CA . GLU A 1 478 ? 6.07 34.375 -1.539 1 78.56 478 GLU A CA 1
ATOM 3707 C C . GLU A 1 478 ? 5.23 34.375 -0.265 1 78.56 478 GLU A C 1
ATOM 3709 O O . GLU A 1 478 ? 5.535 35.094 0.694 1 78.56 478 GLU A O 1
ATOM 3714 N N . PHE A 1 479 ? 4.168 33.625 -0.41 1 79 479 PHE A N 1
ATOM 3715 C CA . PHE A 1 479 ? 3.27 33.531 0.736 1 79 479 PHE A CA 1
ATOM 3716 C C . PHE A 1 479 ? 3.506 32.25 1.506 1 79 479 PHE A C 1
ATOM 3718 O O . PHE A 1 479 ? 3.66 31.172 0.907 1 79 479 PHE A O 1
ATOM 3725 N N . SER A 1 480 ? 3.578 32.312 2.768 1 69.69 480 SER A N 1
ATOM 3726 C CA . SER A 1 480 ? 3.947 31.156 3.607 1 69.69 480 SER A CA 1
ATOM 3727 C C . SER A 1 480 ? 2.752 30.25 3.867 1 69.69 480 SER A C 1
ATOM 3729 O O . SER A 1 480 ? 2.887 29.031 3.877 1 69.69 480 SER A O 1
ATOM 3731 N N . ARG A 1 481 ? 1.545 30.859 4.188 1 75.94 481 ARG A N 1
ATOM 3732 C CA . ARG A 1 481 ? 0.369 30.062 4.523 1 75.94 481 ARG A CA 1
ATOM 3733 C C . ARG A 1 481 ? -0.782 30.359 3.566 1 75.94 481 ARG A C 1
ATOM 3735 O O . ARG A 1 481 ? -0.946 31.5 3.115 1 75.94 481 ARG A O 1
ATOM 3742 N N . PRO A 1 482 ? -1.441 29.344 3.307 1 85.88 482 PRO A N 1
ATOM 3743 C CA . PRO A 1 482 ? -2.611 29.562 2.455 1 85.88 482 PRO A CA 1
ATOM 3744 C C . PRO A 1 482 ? -3.721 30.328 3.168 1 85.88 482 PRO A C 1
ATOM 3746 O O . PRO A 1 482 ? -3.787 30.328 4.402 1 85.88 482 PRO A O 1
ATOM 3749 N N . ALA A 1 483 ? -4.441 31.031 2.412 1 89.56 483 ALA A N 1
ATOM 3750 C CA . ALA A 1 483 ? -5.684 31.578 2.941 1 89.56 483 ALA A CA 1
ATOM 3751 C C . ALA A 1 483 ? -6.723 30.484 3.168 1 89.56 483 ALA A C 1
ATOM 3753 O O . ALA A 1 483 ? -6.895 29.609 2.326 1 89.56 483 ALA A O 1
ATOM 3754 N N . ALA A 1 484 ? -7.266 30.547 4.336 1 90.25 484 ALA A N 1
ATOM 3755 C CA . ALA A 1 484 ? -8.273 29.547 4.688 1 90.25 484 ALA A CA 1
ATOM 3756 C C . ALA A 1 484 ? -9.633 30.203 4.906 1 90.25 484 ALA A C 1
ATOM 3758 O O . ALA A 1 484 ? -9.797 31.031 5.809 1 90.25 484 ALA A O 1
ATOM 3759 N N . LEU A 1 485 ? -10.57 29.781 4.055 1 92.81 485 LEU A N 1
ATOM 3760 C CA . LEU A 1 485 ? -11.906 30.359 4.137 1 92.81 485 LEU A CA 1
ATOM 3761 C C . LEU A 1 485 ? -12.945 29.297 4.461 1 92.81 485 LEU A C 1
ATOM 3763 O O . LEU A 1 485 ? -13.094 28.328 3.717 1 92.81 485 LEU A O 1
ATOM 3767 N N . HIS A 1 486 ? -13.633 29.516 5.555 1 92.25 486 HIS A N 1
ATOM 3768 C CA . HIS A 1 486 ? -14.734 28.641 5.93 1 92.25 486 HIS A CA 1
ATOM 3769 C C . HIS A 1 486 ? -15.961 28.891 5.059 1 92.25 486 HIS A C 1
ATOM 3771 O O . HIS A 1 486 ? -16.438 30.016 4.949 1 92.25 486 HIS A O 1
ATOM 3777 N N . LEU A 1 487 ? -16.406 27.844 4.492 1 92.81 487 LEU A N 1
ATOM 3778 C CA . LEU A 1 487 ? -17.609 27.953 3.666 1 92.81 487 LEU A CA 1
ATOM 3779 C C . LEU A 1 487 ? -18.797 27.234 4.312 1 92.81 487 LEU A C 1
ATOM 3781 O O . LEU A 1 487 ? -18.703 26.047 4.629 1 92.81 487 LEU A O 1
ATOM 3785 N N . GLU A 1 488 ? -19.828 27.969 4.398 1 89.44 488 GLU A N 1
ATOM 3786 C CA . GLU A 1 488 ? -21.062 27.438 4.988 1 89.44 488 GLU A CA 1
ATOM 3787 C C . GLU A 1 488 ? -21.906 26.703 3.949 1 89.44 488 GLU A C 1
ATOM 3789 O O . GLU A 1 488 ? -21.672 26.828 2.746 1 89.44 488 GLU A O 1
ATOM 3794 N N . PRO A 1 489 ? -22.875 25.906 4.449 1 88.06 489 PRO A N 1
ATOM 3795 C CA . PRO A 1 489 ? -23.703 25.109 3.533 1 88.06 489 PRO A CA 1
ATOM 3796 C C . PRO A 1 489 ? -24.422 25.969 2.5 1 88.06 489 PRO A C 1
ATOM 3798 O O . PRO A 1 489 ? -24.609 25.547 1.355 1 88.06 489 PRO A O 1
ATOM 3801 N N . GLU A 1 490 ? -24.734 27.141 2.861 1 85.31 490 GLU A N 1
ATOM 3802 C CA . GLU A 1 490 ? -25.5 28 1.965 1 85.31 490 GLU A CA 1
ATOM 3803 C C . GLU A 1 490 ? -24.688 28.375 0.734 1 85.31 490 GLU A C 1
ATOM 3805 O O . GLU A 1 490 ? -25.219 28.469 -0.373 1 85.31 490 GLU A O 1
ATOM 3810 N N . VAL A 1 491 ? -23.469 28.547 1 1 86.06 491 VAL A N 1
ATOM 3811 C CA . VAL A 1 491 ? -22.594 28.938 -0.091 1 86.06 491 VAL A CA 1
ATOM 3812 C C . VAL A 1 491 ? -22.328 27.75 -1.01 1 86.06 491 VAL A C 1
ATOM 3814 O O . VAL A 1 491 ? -22.25 27.906 -2.23 1 86.06 491 VAL A O 1
ATOM 3817 N N . LEU A 1 492 ? -22.25 26.609 -0.49 1 86.12 492 LEU A N 1
ATOM 3818 C CA . LEU A 1 492 ? -21.922 25.406 -1.246 1 86.12 492 LEU A CA 1
ATOM 3819 C C . LEU A 1 492 ? -23.094 25 -2.143 1 86.12 492 LEU A C 1
ATOM 3821 O O . LEU A 1 492 ? -22.891 24.312 -3.146 1 86.12 492 LEU A O 1
ATOM 3825 N N . ARG A 1 493 ? -24.234 25.391 -1.805 1 81.06 493 ARG A N 1
ATOM 3826 C CA . ARG A 1 493 ? -25.422 25.016 -2.568 1 81.06 493 ARG A CA 1
ATOM 3827 C C . ARG A 1 493 ? -25.656 25.969 -3.734 1 81.06 493 ARG A C 1
ATOM 3829 O O . ARG A 1 493 ? -26.391 25.641 -4.668 1 81.06 493 ARG A O 1
ATOM 3836 N N . GLN A 1 494 ? -24.953 27.016 -3.682 1 82.81 494 GLN A N 1
ATOM 3837 C CA . GLN A 1 494 ? -25.141 28 -4.742 1 82.81 494 GLN A CA 1
ATOM 3838 C C . GLN A 1 494 ? -24.453 27.562 -6.031 1 82.81 494 GLN A C 1
ATOM 3840 O O . GLN A 1 494 ? -23.219 27.484 -6.09 1 82.81 494 GLN A O 1
ATOM 3845 N N . ARG A 1 495 ? -25.297 27.344 -7.012 1 79.44 495 ARG A N 1
ATOM 3846 C CA . ARG A 1 495 ? -24.766 26.938 -8.305 1 79.44 495 ARG A CA 1
ATOM 3847 C C . ARG A 1 495 ? -24.016 28.094 -8.977 1 79.44 495 ARG A C 1
ATOM 3849 O O . ARG A 1 495 ? -24.469 29.234 -8.953 1 79.44 495 ARG A O 1
ATOM 3856 N N . GLY A 1 496 ? -22.844 27.875 -9.375 1 81.94 496 GLY A N 1
ATOM 3857 C CA . GLY A 1 496 ? -22.078 28.844 -10.117 1 81.94 496 GLY A CA 1
ATOM 3858 C C . GLY A 1 496 ? -21.281 29.797 -9.234 1 81.94 496 GLY A C 1
ATOM 3859 O O . GLY A 1 496 ? -20.797 30.828 -9.695 1 81.94 496 GLY A O 1
ATOM 3860 N N . ALA A 1 497 ? -21.25 29.438 -8 1 89.06 497 ALA A N 1
ATOM 3861 C CA . ALA A 1 497 ? -20.453 30.281 -7.094 1 89.06 497 ALA A CA 1
ATOM 3862 C C . ALA A 1 497 ? -19 30.359 -7.555 1 89.06 497 ALA A C 1
ATOM 3864 O O . ALA A 1 497 ? -18.469 29.406 -8.125 1 89.06 497 ALA A O 1
ATOM 3865 N N . GLN A 1 498 ? -18.469 31.578 -7.32 1 93.88 498 GLN A N 1
ATOM 3866 C CA . GLN A 1 498 ? -17.109 31.828 -7.754 1 93.88 498 GLN A CA 1
ATOM 3867 C C . GLN A 1 498 ? -16.219 32.219 -6.574 1 93.88 498 GLN A C 1
ATOM 3869 O O . GLN A 1 498 ? -16.688 32.812 -5.598 1 93.88 498 GLN A O 1
ATOM 3874 N N . VAL A 1 499 ? -15 31.828 -6.699 1 95 499 VAL A N 1
ATOM 3875 C CA . VAL A 1 499 ? -13.961 32.25 -5.773 1 95 499 VAL A CA 1
ATOM 3876 C C . VAL A 1 499 ? -13.227 33.469 -6.348 1 95 499 VAL A C 1
ATOM 3878 O O . VAL A 1 499 ? -12.617 33.375 -7.414 1 95 499 VAL A O 1
ATOM 3881 N N . GLU A 1 500 ? -13.344 34.531 -5.68 1 95.31 500 GLU A N 1
ATOM 3882 C CA . GLU A 1 500 ? -12.672 35.75 -6.129 1 95.31 500 GLU A CA 1
ATOM 3883 C C . GLU A 1 500 ? -11.367 35.969 -5.375 1 95.31 500 GLU A C 1
ATOM 3885 O O . GLU A 1 500 ? -11.352 36.031 -4.145 1 95.31 500 GLU A O 1
ATOM 3890 N N . LEU A 1 501 ? -10.336 36.094 -6.109 1 95.31 501 LEU A N 1
ATOM 3891 C CA . LEU A 1 501 ? -9.016 36.375 -5.555 1 95.31 501 LEU A CA 1
ATOM 3892 C C . LEU A 1 501 ? -8.562 37.781 -5.906 1 95.31 501 LEU A C 1
ATOM 3894 O O . LEU A 1 501 ? -8.703 38.219 -7.055 1 95.31 501 LEU A O 1
ATOM 3898 N N . GLU A 1 502 ? -8.102 38.469 -4.898 1 94.19 502 GLU A N 1
ATOM 3899 C CA . GLU A 1 502 ? -7.59 39.812 -5.109 1 94.19 502 GLU A CA 1
ATOM 3900 C C . GLU A 1 502 ? -6.258 40 -4.398 1 94.19 502 GLU A C 1
ATOM 3902 O O . GLU A 1 502 ? -6.133 39.719 -3.205 1 94.19 502 GLU A O 1
ATOM 3907 N N . LEU A 1 503 ? -5.32 40.438 -5.129 1 92.44 503 LEU A N 1
ATOM 3908 C CA . LEU A 1 503 ? -4.027 40.781 -4.539 1 92.44 503 LEU A CA 1
ATOM 3909 C C . LEU A 1 503 ? -3.953 42.25 -4.176 1 92.44 503 LEU A C 1
ATOM 3911 O O . LEU A 1 503 ? -4.09 43.125 -5.043 1 92.44 503 LEU A O 1
ATOM 3915 N N . LEU A 1 504 ? -3.701 42.469 -2.93 1 89.06 504 LEU A N 1
ATOM 3916 C CA . LEU A 1 504 ? -3.637 43.844 -2.445 1 89.06 504 LEU A CA 1
ATOM 3917 C C . LEU A 1 504 ? -2.203 44.219 -2.09 1 89.06 504 LEU A C 1
ATOM 3919 O O . LEU A 1 504 ? -1.459 43.406 -1.532 1 89.06 504 LEU A O 1
ATOM 3923 N N . GLN A 1 505 ? -1.864 45.344 -2.459 1 86 505 GLN A N 1
ATOM 3924 C CA . GLN A 1 505 ? -0.56 45.906 -2.135 1 86 505 GLN A CA 1
ATOM 3925 C C . GLN A 1 505 ? -0.698 47.094 -1.184 1 86 505 GLN A C 1
ATOM 3927 O O . GLN A 1 505 ? -1.542 47.969 -1.392 1 86 505 GLN A O 1
ATOM 3932 N N . HIS A 1 506 ? 0.012 46.969 -0.157 1 78.44 506 HIS A N 1
ATOM 3933 C CA . HIS A 1 506 ? 0.033 48.062 0.809 1 78.44 506 HIS A CA 1
ATOM 3934 C C . HIS A 1 506 ? 1.274 48.938 0.631 1 78.44 506 HIS A C 1
ATOM 3936 O O . HIS A 1 506 ? 2.4 48.438 0.799 1 78.44 506 HIS A O 1
ATOM 3942 N N . ASN A 1 507 ? 1.01 50.125 0.184 1 65.81 507 ASN A N 1
ATOM 3943 C CA . ASN A 1 507 ? 2.098 51.094 0.013 1 65.81 507 ASN A CA 1
ATOM 3944 C C . ASN A 1 507 ? 2.152 52.094 1.166 1 65.81 507 ASN A C 1
ATOM 3946 O O . ASN A 1 507 ? 1.123 52.438 1.755 1 65.81 507 ASN A O 1
ATOM 3950 N N . TRP A 1 508 ? 3.225 52.344 1.739 1 59.12 508 TRP A N 1
ATOM 3951 C CA . TRP A 1 508 ? 3.4 53.312 2.832 1 59.12 508 TRP A CA 1
ATOM 3952 C C . TRP A 1 508 ? 2.707 54.625 2.521 1 59.12 508 TRP A C 1
ATOM 3954 O O . TRP A 1 508 ? 2.094 55.219 3.4 1 59.12 508 TRP A O 1
ATOM 3964 N N . MET A 1 509 ? 2.904 55.188 1.331 1 56.94 509 MET A N 1
ATOM 3965 C CA . MET A 1 509 ? 2.438 56.531 1.038 1 56.94 509 MET A CA 1
ATOM 3966 C C . MET A 1 509 ? 1.048 56.5 0.413 1 56.94 509 MET A C 1
ATOM 3968 O O . MET A 1 509 ? 0.28 57.469 0.556 1 56.94 509 MET A O 1
ATOM 3972 N N . ARG A 1 510 ? 0.761 55.562 -0.428 1 58.97 510 ARG A N 1
ATOM 3973 C CA . ARG A 1 510 ? -0.418 55.656 -1.284 1 58.97 510 ARG A CA 1
ATOM 3974 C C . ARG A 1 510 ? -1.545 54.781 -0.757 1 58.97 510 ARG A C 1
ATOM 3976 O O . ARG A 1 510 ? -2.551 54.562 -1.439 1 58.97 510 ARG A O 1
ATOM 3983 N N . GLY A 1 511 ? -1.447 54.25 0.468 1 68.81 511 GLY A N 1
ATOM 3984 C CA . GLY A 1 511 ? -2.547 53.438 0.985 1 68.81 511 GLY A CA 1
ATOM 3985 C C . GLY A 1 511 ? -2.594 52.031 0.402 1 68.81 511 GLY A C 1
ATOM 3986 O O . GLY A 1 511 ? -1.555 51.469 0.081 1 68.81 511 GLY A O 1
ATOM 3987 N N . VAL A 1 512 ? -3.807 51.375 0.286 1 79.12 512 VAL A N 1
ATOM 3988 C CA . VAL A 1 512 ? -4.039 50 -0.207 1 79.12 512 VAL A CA 1
ATOM 3989 C C . VAL A 1 512 ? -4.461 50.062 -1.674 1 79.12 512 VAL A C 1
ATOM 3991 O O . VAL A 1 512 ? -5.352 50.844 -2.045 1 79.12 512 VAL A O 1
ATOM 3994 N N . SER A 1 513 ? -3.623 49.469 -2.572 1 84.25 513 SER A N 1
ATOM 3995 C CA . SER A 1 513 ? -3.973 49.375 -3.986 1 84.25 513 SER A CA 1
ATOM 3996 C C . SER A 1 513 ? -4.129 47.938 -4.43 1 84.25 513 SER A C 1
ATOM 3998 O O . SER A 1 513 ? -3.51 47.031 -3.859 1 84.25 513 SER A O 1
ATOM 4000 N N . SER A 1 514 ? -4.988 47.75 -5.375 1 89.5 514 SER A N 1
ATOM 4001 C CA . SER A 1 514 ? -5.207 46.406 -5.918 1 89.5 514 SER A CA 1
ATOM 4002 C C . SER A 1 514 ? -4.254 46.125 -7.066 1 89.5 514 SER A C 1
ATOM 4004 O O . SER A 1 514 ? -4.094 46.938 -7.973 1 89.5 514 SER A O 1
ATOM 4006 N N . CYS A 1 515 ? -3.627 44.938 -7.047 1 89.88 515 CYS A N 1
ATOM 4007 C CA . CYS A 1 515 ? -2.727 44.531 -8.117 1 89.88 515 CYS A CA 1
ATOM 4008 C C . CYS A 1 515 ? -3.465 43.688 -9.164 1 89.88 515 CYS A C 1
ATOM 4010 O O . CYS A 1 515 ? -2.895 43.344 -10.195 1 89.88 515 CYS A O 1
ATOM 4012 N N . GLY A 1 516 ? -4.633 43.344 -8.891 1 92.19 516 GLY A N 1
ATOM 4013 C CA . GLY A 1 516 ? -5.418 42.594 -9.836 1 92.19 516 GLY A CA 1
ATOM 4014 C C . GLY A 1 516 ? -6.34 41.594 -9.164 1 92.19 516 GLY A C 1
ATOM 4015 O O . GLY A 1 516 ? -6.258 41.375 -7.953 1 92.19 516 GLY A O 1
ATOM 4016 N N . THR A 1 517 ? -7.219 41.062 -10.023 1 94.25 517 THR A N 1
ATOM 4017 C CA . THR A 1 517 ? -8.203 40.094 -9.523 1 94.25 517 THR A CA 1
ATOM 4018 C C . THR A 1 517 ? -8.258 38.875 -10.406 1 94.25 517 THR A C 1
ATOM 4020 O O . THR A 1 517 ? -7.828 38.906 -11.562 1 94.25 517 THR A O 1
ATOM 4023 N N . LEU A 1 518 ? -8.641 37.781 -9.836 1 94.69 518 LEU A N 1
ATOM 4024 C CA . LEU A 1 518 ? -8.836 36.531 -10.523 1 94.69 518 LEU A CA 1
ATOM 4025 C C . LEU A 1 518 ? -10.055 35.781 -9.977 1 94.69 518 LEU A C 1
ATOM 4027 O O . LEU A 1 518 ? -10.289 35.781 -8.766 1 94.69 518 LEU A O 1
ATOM 4031 N N . ALA A 1 519 ? -10.875 35.281 -10.914 1 94 519 ALA A N 1
ATOM 4032 C CA . ALA A 1 519 ? -12.047 34.5 -10.508 1 94 519 ALA A CA 1
ATOM 4033 C C . ALA A 1 519 ? -11.898 33.031 -10.891 1 94 519 ALA A C 1
ATOM 4035 O O . ALA A 1 519 ? -11.477 32.719 -12 1 94 519 ALA A O 1
ATOM 4036 N N . LEU A 1 520 ? -12.148 32.156 -9.977 1 93.88 520 LEU A N 1
ATOM 4037 C CA . LEU A 1 520 ? -12.133 30.719 -10.18 1 93.88 520 LEU A CA 1
ATOM 4038 C C . LEU A 1 520 ? -13.5 30.109 -9.875 1 93.88 520 LEU A C 1
ATOM 4040 O O . LEU A 1 520 ? -14.164 30.516 -8.922 1 93.88 520 LEU A O 1
ATOM 4044 N N . PRO A 1 521 ? -13.883 29.188 -10.695 1 92.62 521 PRO A N 1
ATOM 4045 C CA . PRO A 1 521 ? -15.141 28.531 -10.359 1 92.62 521 PRO A CA 1
ATOM 4046 C C . PRO A 1 521 ? -15.039 27.672 -9.094 1 92.62 521 PRO A C 1
ATOM 4048 O O . PRO A 1 521 ? -14.047 26.984 -8.898 1 92.62 521 PRO A O 1
ATOM 4051 N N . LEU A 1 522 ? -16.031 27.672 -8.273 1 93.75 522 LEU A N 1
ATOM 4052 C CA . LEU A 1 522 ? -16.047 26.906 -7.031 1 93.75 522 LEU A CA 1
ATOM 4053 C C . LEU A 1 522 ? -16.469 25.469 -7.277 1 93.75 522 LEU A C 1
ATOM 4055 O O . LEU A 1 522 ? -16.078 24.562 -6.535 1 93.75 522 LEU A O 1
ATOM 4059 N N . GLY A 1 523 ? -17.188 25.156 -8.258 1 89.75 523 GLY A N 1
ATOM 4060 C CA . GLY A 1 523 ? -17.766 23.859 -8.562 1 89.75 523 GLY A CA 1
ATOM 4061 C C . GLY A 1 523 ? -16.75 22.75 -8.578 1 89.75 523 GLY A C 1
ATOM 4062 O O . GLY A 1 523 ? -16.859 21.781 -7.82 1 89.75 523 GLY A O 1
ATOM 4063 N N . PRO A 1 524 ? -15.781 22.953 -9.414 1 90.25 524 PRO A N 1
ATOM 4064 C CA . PRO A 1 524 ? -14.758 21.906 -9.516 1 90.25 524 PRO A CA 1
ATOM 4065 C C . PRO A 1 524 ? -14.047 21.656 -8.188 1 90.25 524 PRO A C 1
ATOM 4067 O O . PRO A 1 524 ? -13.664 20.516 -7.891 1 90.25 524 PRO A O 1
ATOM 4070 N N . LEU A 1 525 ? -13.844 22.609 -7.395 1 92.94 525 LEU A N 1
ATOM 4071 C CA . LEU A 1 525 ? -13.18 22.453 -6.105 1 92.94 525 LEU A CA 1
ATOM 4072 C C . LEU A 1 525 ? -14.023 21.641 -5.145 1 92.94 525 LEU A C 1
ATOM 4074 O O . LEU A 1 525 ? -13.492 20.828 -4.383 1 92.94 525 LEU A O 1
ATOM 4078 N N . LEU A 1 526 ? -15.289 21.75 -5.281 1 90.75 526 LEU A N 1
ATOM 4079 C CA . LEU A 1 526 ? -16.188 21.047 -4.371 1 90.75 526 LEU A CA 1
ATOM 4080 C C . LEU A 1 526 ? -16.25 19.562 -4.688 1 90.75 526 LEU A C 1
ATOM 4082 O O . LEU A 1 526 ? -16.625 18.75 -3.836 1 90.75 526 LEU A O 1
ATOM 4086 N N . THR A 1 527 ? -15.891 19.234 -5.879 1 87.56 527 THR A N 1
ATOM 4087 C CA . THR A 1 527 ? -15.906 17.828 -6.277 1 87.56 527 THR A CA 1
ATOM 4088 C C . THR A 1 527 ? -14.57 17.156 -5.961 1 87.56 527 THR A C 1
ATOM 4090 O O . THR A 1 527 ? -14.375 15.977 -6.25 1 87.56 527 THR A O 1
ATOM 4093 N N . GLY A 1 528 ? -13.734 17.875 -5.387 1 85.81 528 GLY A N 1
ATOM 4094 C CA . GLY A 1 528 ? -12.469 17.297 -4.961 1 85.81 528 GLY A CA 1
ATOM 4095 C C . GLY A 1 528 ? -11.328 17.594 -5.914 1 85.81 528 GLY A C 1
ATOM 4096 O O . GLY A 1 528 ? -10.203 17.125 -5.711 1 85.81 528 GLY A O 1
ATOM 4097 N N . GLU A 1 529 ? -11.586 18.406 -6.84 1 87.31 529 GLU A N 1
ATOM 4098 C CA . GLU A 1 529 ? -10.539 18.734 -7.793 1 87.31 529 GLU A CA 1
ATOM 4099 C C . GLU A 1 529 ? -9.594 19.797 -7.219 1 87.31 529 GLU A C 1
ATOM 4101 O O . GLU A 1 529 ? -10.023 20.672 -6.473 1 87.31 529 GLU A O 1
ATOM 4106 N N . ARG A 1 530 ? -8.367 19.609 -7.539 1 90.62 530 ARG A N 1
ATOM 4107 C CA . ARG A 1 530 ? -7.344 20.578 -7.176 1 90.62 530 ARG A CA 1
ATOM 4108 C C . ARG A 1 530 ? -7.008 21.484 -8.359 1 90.62 530 ARG A C 1
ATOM 4110 O O . ARG A 1 530 ? -6.805 21 -9.477 1 90.62 530 ARG A O 1
ATOM 4117 N N . VAL A 1 531 ? -7.098 22.812 -8.156 1 91.62 531 VAL A N 1
ATOM 4118 C CA . VAL A 1 531 ? -6.77 23.781 -9.188 1 91.62 531 VAL A CA 1
ATOM 4119 C C . VAL A 1 531 ? -5.387 24.375 -8.922 1 91.62 531 VAL A C 1
ATOM 4121 O O . VAL A 1 531 ? -5.215 25.188 -8.008 1 91.62 531 VAL A O 1
ATOM 4124 N N . ALA A 1 532 ? -4.473 23.891 -9.703 1 91.06 532 ALA A N 1
ATOM 4125 C CA . ALA A 1 532 ? -3.098 24.344 -9.523 1 91.06 532 ALA A CA 1
ATOM 4126 C C . ALA A 1 532 ? -2.516 24.859 -10.844 1 91.06 532 ALA A C 1
ATOM 4128 O O . ALA A 1 532 ? -2.887 24.375 -11.914 1 91.06 532 ALA A O 1
ATOM 4129 N N . GLY A 1 533 ? -1.74 25.922 -10.812 1 90.44 533 GLY A N 1
ATOM 4130 C CA . GLY A 1 533 ? -1.07 26.438 -12 1 90.44 533 GLY A CA 1
ATOM 4131 C C . GLY A 1 533 ? -0.888 27.938 -11.969 1 90.44 533 GLY A C 1
ATOM 4132 O O . GLY A 1 533 ? -1.279 28.594 -11.008 1 90.44 533 GLY A O 1
ATOM 4133 N N . GLU A 1 534 ? -0.23 28.391 -12.953 1 93.38 534 GLU A N 1
ATOM 4134 C CA . GLU A 1 534 ? 0.001 29.828 -13.102 1 93.38 534 GLU A CA 1
ATOM 4135 C C . GLU A 1 534 ? -1.198 30.516 -13.75 1 93.38 534 GLU A C 1
ATOM 4137 O O . GLU A 1 534 ? -1.77 30 -14.711 1 93.38 534 GLU A O 1
ATOM 4142 N N . ARG A 1 535 ? -1.59 31.594 -13.094 1 93.69 535 ARG A N 1
ATOM 4143 C CA . ARG A 1 535 ? -2.691 32.406 -13.617 1 93.69 535 ARG A CA 1
ATOM 4144 C C . ARG A 1 535 ? -2.332 33.875 -13.633 1 93.69 535 ARG A C 1
ATOM 4146 O O . ARG A 1 535 ? -1.565 34.344 -12.789 1 93.69 535 ARG A O 1
ATOM 4153 N N . ARG A 1 536 ? -2.939 34.594 -14.562 1 92.88 536 ARG A N 1
ATOM 4154 C CA . ARG A 1 536 ? -2.719 36.031 -14.656 1 92.88 536 ARG A CA 1
ATOM 4155 C C . ARG A 1 536 ? -3.883 36.812 -14.047 1 92.88 536 ARG A C 1
ATOM 4157 O O . ARG A 1 536 ? -5.047 36.438 -14.25 1 92.88 536 ARG A O 1
ATOM 4164 N N . LEU A 1 537 ? -3.492 37.781 -13.297 1 93.81 537 LEU A N 1
ATOM 4165 C CA . LEU A 1 537 ? -4.52 38.625 -12.703 1 93.81 537 LEU A CA 1
ATOM 4166 C C . LEU A 1 537 ? -5.027 39.656 -13.719 1 93.81 537 LEU A C 1
ATOM 4168 O O . LEU A 1 537 ? -4.293 40.062 -14.617 1 93.81 537 LEU A O 1
ATOM 4172 N N . GLU A 1 538 ? -6.281 40 -13.508 1 90.94 538 GLU A N 1
ATOM 4173 C CA . GLU A 1 538 ? -6.891 41 -14.383 1 90.94 538 GLU A CA 1
ATOM 4174 C C . GLU A 1 538 ? -7.133 42.312 -13.641 1 90.94 538 GLU A C 1
ATOM 4176 O O . GLU A 1 538 ? -7.391 42.312 -12.43 1 90.94 538 GLU A O 1
ATOM 4181 N N . GLY A 1 539 ? -7.043 43.438 -14.344 1 79.12 539 GLY A N 1
ATOM 4182 C CA . GLY A 1 539 ? -7.449 44.75 -13.82 1 79.12 539 GLY A CA 1
ATOM 4183 C C . GLY A 1 539 ? -6.324 45.469 -13.125 1 79.12 539 GLY A C 1
ATOM 4184 O O . GLY A 1 539 ? -6.52 46.594 -12.625 1 79.12 539 GLY A O 1
ATOM 4185 N N . GLY A 1 540 ? -5.227 44.844 -12.977 1 72.25 540 GLY A N 1
ATOM 4186 C CA . GLY A 1 540 ? -4.121 45.531 -12.336 1 72.25 540 GLY A CA 1
ATOM 4187 C C . GLY A 1 540 ? -3.24 46.312 -13.312 1 72.25 540 GLY A C 1
ATOM 4188 O O . GLY A 1 540 ? -3.723 46.781 -14.336 1 72.25 540 GLY A O 1
ATOM 4189 N N . GLY A 1 541 ? -2.1 46.594 -12.961 1 67.75 541 GLY A N 1
ATOM 4190 C CA . GLY A 1 541 ? -1.157 47.344 -13.781 1 67.75 541 GLY A CA 1
ATOM 4191 C C . GLY A 1 541 ? -0.563 46.5 -14.914 1 67.75 541 GLY A C 1
ATOM 4192 O O . GLY A 1 541 ? -0.919 45.344 -15.086 1 67.75 541 GLY A O 1
ATOM 4193 N N . ILE A 1 542 ? -0.028 47.156 -15.891 1 68 542 ILE A N 1
ATOM 4194 C CA . ILE A 1 542 ? 0.724 46.562 -16.984 1 68 542 ILE A CA 1
ATOM 4195 C C . ILE A 1 542 ? 2.217 46.562 -16.656 1 68 542 ILE A C 1
ATOM 4197 O O . ILE A 1 542 ? 2.785 47.625 -16.406 1 68 542 ILE A O 1
ATOM 4201 N N . PRO A 1 543 ? 2.816 45.375 -16.516 1 75.62 543 PRO A N 1
ATOM 4202 C CA . PRO A 1 543 ? 2.402 44 -16.812 1 75.62 543 PRO A CA 1
ATOM 4203 C C . PRO A 1 543 ? 1.535 43.375 -15.727 1 75.62 543 PRO A C 1
ATOM 4205 O O . PRO A 1 543 ? 1.632 43.781 -14.562 1 75.62 543 PRO A O 1
ATOM 4208 N N . ALA A 1 544 ? 0.734 42.438 -16.203 1 86.44 544 ALA A N 1
ATOM 4209 C CA . ALA A 1 544 ? -0.181 41.75 -15.281 1 86.44 544 ALA A CA 1
ATOM 4210 C C . ALA A 1 544 ? 0.581 40.875 -14.305 1 86.44 544 ALA A C 1
ATOM 4212 O O . ALA A 1 544 ? 1.575 40.25 -14.672 1 86.44 544 ALA A O 1
ATOM 4213 N N . VAL A 1 545 ? 0.155 40.844 -13.109 1 91.75 545 VAL A N 1
ATOM 4214 C CA . VAL A 1 545 ? 0.76 40 -12.078 1 91.75 545 VAL A CA 1
ATOM 4215 C C . VAL A 1 545 ? 0.422 38.562 -12.336 1 91.75 545 VAL A C 1
ATOM 4217 O O . VAL A 1 545 ? -0.709 38.219 -12.703 1 91.75 545 VAL A O 1
ATOM 4220 N N . ARG A 1 546 ? 1.412 37.781 -12.25 1 93.56 546 ARG A N 1
ATOM 4221 C CA . ARG A 1 546 ? 1.255 36.344 -12.391 1 93.56 546 ARG A CA 1
ATOM 4222 C C . ARG A 1 546 ? 1.273 35.625 -11.031 1 93.56 546 ARG A C 1
ATOM 4224 O O . ARG A 1 546 ? 2.207 35.812 -10.25 1 93.56 546 ARG A O 1
ATOM 4231 N N . LEU A 1 547 ? 0.201 34.844 -10.828 1 92.38 547 LEU A N 1
ATOM 4232 C CA . LEU A 1 547 ? 0.075 34.156 -9.555 1 92.38 547 LEU A CA 1
ATOM 4233 C C . LEU A 1 547 ? 0.18 32.656 -9.758 1 92.38 547 LEU A C 1
ATOM 4235 O O . LEU A 1 547 ? -0.472 32.094 -10.641 1 92.38 547 LEU A O 1
ATOM 4239 N N . GLN A 1 548 ? 1.077 32.062 -9.047 1 93.06 548 GLN A N 1
ATOM 4240 C CA . GLN A 1 548 ? 1.006 30.594 -8.8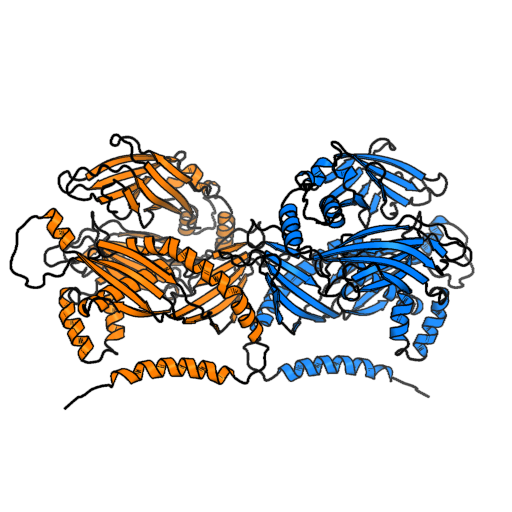98 1 93.06 548 GLN A CA 1
ATOM 4241 C C . GLN A 1 548 ? -0.006 30.203 -7.828 1 93.06 548 GLN A C 1
ATOM 4243 O O . GLN A 1 548 ? 0.139 30.578 -6.66 1 93.06 548 GLN A O 1
ATOM 4248 N N . ILE A 1 549 ? -0.989 29.484 -8.297 1 92.88 549 ILE A N 1
ATOM 4249 C CA . ILE A 1 549 ? -2.064 29.203 -7.359 1 92.88 549 ILE A CA 1
ATOM 4250 C C . ILE A 1 549 ? -2.156 27.688 -7.125 1 92.88 549 ILE A C 1
ATOM 4252 O O . ILE A 1 549 ? -1.798 26.906 -8 1 92.88 549 ILE A O 1
ATOM 4256 N N . ASP A 1 550 ? -2.514 27.281 -5.922 1 93 550 ASP A N 1
ATOM 4257 C CA . ASP A 1 550 ? -2.914 25.938 -5.523 1 93 550 ASP A CA 1
ATOM 4258 C C . ASP A 1 550 ? -4.152 25.984 -4.629 1 93 550 ASP A C 1
ATOM 4260 O O . ASP A 1 550 ? -4.047 26.219 -3.424 1 93 550 ASP A O 1
ATOM 4264 N N . ALA A 1 551 ? -5.27 25.688 -5.227 1 94.38 551 ALA A N 1
ATOM 4265 C CA . ALA A 1 551 ? -6.535 25.797 -4.5 1 94.38 551 ALA A CA 1
ATOM 4266 C C . ALA A 1 551 ? -7.203 24.438 -4.359 1 94.38 551 ALA A C 1
ATOM 4268 O O . ALA A 1 551 ? -7.191 23.625 -5.293 1 94.38 551 ALA A O 1
ATOM 4269 N N . HIS A 1 552 ? -7.66 24.234 -3.26 1 93.81 552 HIS A N 1
ATOM 4270 C CA . HIS A 1 552 ? -8.422 23.016 -3.029 1 93.81 552 HIS A CA 1
ATOM 4271 C C . HIS A 1 552 ? -9.422 23.188 -1.888 1 93.81 552 HIS A C 1
ATOM 4273 O O . HIS A 1 552 ? -9.25 24.078 -1.049 1 93.81 552 HIS A O 1
ATOM 4279 N N . PHE A 1 553 ? -10.453 22.438 -1.963 1 93.19 553 PHE A N 1
ATOM 4280 C CA . PHE A 1 553 ? -11.492 22.438 -0.94 1 93.19 553 PHE A CA 1
ATOM 4281 C C . PHE A 1 553 ? -11.406 21.188 -0.07 1 93.19 553 PHE A C 1
ATOM 4283 O O . PHE A 1 553 ? -11.273 20.078 -0.583 1 93.19 553 PHE A O 1
ATOM 4290 N N . ARG A 1 554 ? -11.461 21.438 1.254 1 90.88 554 ARG A N 1
ATOM 4291 C CA . ARG A 1 554 ? -11.43 20.344 2.211 1 90.88 554 ARG A CA 1
ATOM 4292 C C . ARG A 1 554 ? -12.711 20.297 3.037 1 90.88 554 ARG A C 1
ATOM 4294 O O . ARG A 1 554 ? -12.891 21.109 3.951 1 90.88 554 ARG A O 1
ATOM 4301 N N . PRO A 1 555 ? -13.461 19.312 2.756 1 91.38 555 PRO A N 1
ATOM 4302 C CA . PRO A 1 555 ? -14.648 19.172 3.609 1 91.38 555 PRO A CA 1
ATOM 4303 C C . PRO A 1 555 ? -14.297 18.812 5.051 1 91.38 555 PRO A C 1
ATOM 4305 O O . PRO A 1 555 ? -13.273 18.172 5.301 1 91.38 555 PRO A O 1
ATOM 4308 N N . TYR A 1 556 ? -15.125 19.234 5.934 1 91.25 556 TYR A N 1
ATOM 4309 C CA . TYR A 1 556 ? -14.867 18.922 7.336 1 91.25 556 TYR A CA 1
ATOM 4310 C C . TYR A 1 556 ? -15.094 17.453 7.629 1 91.25 556 TYR A C 1
ATOM 4312 O O . TYR A 1 556 ? -14.352 16.844 8.398 1 91.25 556 TYR A O 1
ATOM 4320 N N . PHE A 1 557 ? -16.266 16.984 7.031 1 86.81 557 PHE A N 1
ATOM 4321 C CA . PHE A 1 557 ? -16.484 15.547 7.059 1 86.81 557 PHE A CA 1
ATOM 4322 C C . PHE A 1 557 ? -16.203 14.938 5.691 1 86.81 557 PHE A C 1
ATOM 4324 O O . PHE A 1 557 ? -16.609 15.484 4.664 1 86.81 557 PHE A O 1
ATOM 4331 N N . MET B 1 1 ? -4.523 -64.062 23.922 1 20.95 1 MET B N 1
ATOM 4332 C CA . MET B 1 1 ? -3.725 -63.188 24.734 1 20.95 1 MET B CA 1
ATOM 4333 C C . MET B 1 1 ? -3.461 -61.875 24 1 20.95 1 MET B C 1
ATOM 4335 O O . MET B 1 1 ? -3.051 -61.875 22.828 1 20.95 1 MET B O 1
ATOM 4339 N N . GLY B 1 2 ? -4.176 -60.594 24.359 1 20.8 2 GLY B N 1
ATOM 4340 C CA . GLY B 1 2 ? -4.781 -59.438 23.719 1 20.8 2 GLY B CA 1
ATOM 4341 C C . GLY B 1 2 ? -3.789 -58.344 23.422 1 20.8 2 GLY B C 1
ATOM 4342 O O . GLY B 1 2 ? -3.299 -57.656 24.328 1 20.8 2 GLY B O 1
ATOM 4343 N N . SER B 1 3 ? -2.824 -58.531 22.516 1 22.16 3 SER B N 1
ATOM 4344 C CA . SER B 1 3 ? -1.635 -57.75 22.203 1 22.16 3 SER B CA 1
ATOM 4345 C C . SER B 1 3 ? -2.008 -56.344 21.75 1 22.16 3 SER B C 1
ATOM 4347 O O . SER B 1 3 ? -2.33 -56.125 20.578 1 22.16 3 SER B O 1
ATOM 4349 N N . GLY B 1 4 ? -2.764 -55.562 22.641 1 19.98 4 GLY B N 1
ATOM 4350 C CA . GLY B 1 4 ? -3.57 -54.406 22.344 1 19.98 4 GLY B CA 1
ATOM 4351 C C . GLY B 1 4 ? -2.75 -53.219 21.844 1 19.98 4 GLY B C 1
ATOM 4352 O O . GLY B 1 4 ? -2.773 -52.906 20.656 1 19.98 4 GLY B O 1
ATOM 4353 N N . PRO B 1 5 ? -2.467 -52.094 22.688 1 23.36 5 PRO B N 1
ATOM 4354 C CA . PRO B 1 5 ? -2.729 -50.656 22.562 1 23.36 5 PRO B CA 1
ATOM 4355 C C . PRO B 1 5 ? -1.514 -49.875 22.078 1 23.36 5 PRO B C 1
ATOM 4357 O O . PRO B 1 5 ? -1.438 -48.656 22.266 1 23.36 5 PRO B O 1
ATOM 4360 N N . ALA B 1 6 ? -0.46 -50.406 21.453 1 21.56 6 ALA B N 1
ATOM 4361 C CA . ALA B 1 6 ? 0.813 -49.688 21.453 1 21.56 6 ALA B CA 1
ATOM 4362 C C . ALA B 1 6 ? 0.747 -48.438 20.547 1 21.56 6 ALA B C 1
ATOM 4364 O O . ALA B 1 6 ? 1.76 -47.781 20.328 1 21.56 6 ALA B O 1
ATOM 4365 N N . ALA B 1 7 ? -0.278 -48.406 19.734 1 24.33 7 ALA B N 1
ATOM 4366 C CA . ALA B 1 7 ? -0.245 -47.406 18.656 1 24.33 7 ALA B CA 1
ATOM 4367 C C . ALA B 1 7 ? -0.298 -46 19.219 1 24.33 7 ALA B C 1
ATOM 4369 O O . ALA B 1 7 ? -0.33 -45.031 18.453 1 24.33 7 ALA B O 1
ATOM 4370 N N . GLY B 1 8 ? -0.47 -45.875 20.641 1 22.89 8 GLY B N 1
ATOM 4371 C CA . GLY B 1 8 ? -0.754 -44.594 21.281 1 22.89 8 GLY B CA 1
ATOM 4372 C C . GLY B 1 8 ? 0.453 -43.688 21.344 1 22.89 8 GLY B C 1
ATOM 4373 O O . GLY B 1 8 ? 0.342 -42.531 21.766 1 22.89 8 GLY B O 1
ATOM 4374 N N . THR B 1 9 ? 1.667 -44.219 21.281 1 28.86 9 THR B N 1
ATOM 4375 C CA . THR B 1 9 ? 2.793 -43.5 21.875 1 28.86 9 THR B CA 1
ATOM 4376 C C . THR B 1 9 ? 3.26 -42.375 20.938 1 28.86 9 THR B C 1
ATOM 4378 O O . THR B 1 9 ? 3.68 -41.312 21.391 1 28.86 9 THR B O 1
ATOM 4381 N N . ALA B 1 10 ? 3.256 -42.719 19.594 1 26.19 10 ALA B N 1
ATOM 4382 C CA . ALA B 1 10 ? 3.98 -41.781 18.734 1 26.19 10 ALA B CA 1
ATOM 4383 C C . ALA B 1 10 ? 3.205 -40.5 18.578 1 26.19 10 ALA B C 1
ATOM 4385 O O . ALA B 1 10 ? 3.801 -39.438 18.359 1 26.19 10 ALA B O 1
ATOM 4386 N N . ALA B 1 11 ? 1.887 -40.5 18.641 1 28.94 11 ALA B N 1
ATOM 4387 C CA . ALA B 1 11 ? 1.051 -39.312 18.609 1 28.94 11 ALA B CA 1
ATOM 4388 C C . ALA B 1 11 ? 1.295 -38.438 19.844 1 28.94 11 ALA B C 1
ATOM 4390 O O . ALA B 1 11 ? 1.156 -37.219 19.781 1 28.94 11 ALA B O 1
ATOM 4391 N N . GLY B 1 12 ? 1.695 -39 20.938 1 28.84 12 GLY B N 1
ATOM 4392 C CA . GLY B 1 12 ? 1.948 -38.312 22.188 1 28.84 12 GLY B CA 1
ATOM 4393 C C . GLY B 1 12 ? 3.191 -37.438 22.141 1 28.84 12 GLY B C 1
ATOM 4394 O O . GLY B 1 12 ? 3.242 -36.375 22.781 1 28.84 12 GLY B O 1
ATOM 4395 N N . GLN B 1 13 ? 4.207 -38 21.5 1 28.62 13 GLN B N 1
ATOM 4396 C CA . GLN B 1 13 ? 5.477 -37.281 21.547 1 28.62 13 GLN B CA 1
ATOM 4397 C C . GLN B 1 13 ? 5.426 -36.031 20.703 1 28.62 13 GLN B C 1
ATOM 4399 O O . GLN B 1 13 ? 6.004 -35 21.062 1 28.62 13 GLN B O 1
ATOM 4404 N N . ALA B 1 14 ? 4.812 -36.125 19.484 1 28.94 14 ALA B N 1
ATOM 4405 C CA . ALA B 1 14 ? 4.758 -34.938 18.656 1 28.94 14 ALA B CA 1
ATOM 4406 C C . ALA B 1 14 ? 3.873 -33.844 19.281 1 28.94 14 ALA B C 1
ATOM 4408 O O . ALA B 1 14 ? 4.188 -32.656 19.234 1 28.94 14 ALA B O 1
ATOM 4409 N N . ALA B 1 15 ? 2.846 -34.219 19.984 1 30.84 15 ALA B N 1
ATOM 4410 C CA . ALA B 1 15 ? 2.035 -33.281 20.781 1 30.84 15 ALA B CA 1
ATOM 4411 C C . ALA B 1 15 ? 2.842 -32.719 21.938 1 30.84 15 ALA B C 1
ATOM 4413 O O . ALA B 1 15 ? 2.717 -31.516 22.266 1 30.84 15 ALA B O 1
ATOM 4414 N N . ALA B 1 16 ? 3.66 -33.5 22.625 1 32.31 16 ALA B N 1
ATOM 4415 C CA . ALA B 1 16 ? 4.453 -33.062 23.766 1 32.31 16 ALA B CA 1
ATOM 4416 C C . ALA B 1 16 ? 5.496 -32.031 23.328 1 32.31 16 ALA B C 1
ATOM 4418 O O . ALA B 1 16 ? 5.762 -31.062 24.047 1 32.31 16 ALA B O 1
ATOM 4419 N N . ALA B 1 17 ? 6.105 -32.281 22.188 1 31.14 17 ALA B N 1
ATOM 4420 C CA . ALA B 1 17 ? 7.129 -31.312 21.766 1 31.14 17 ALA B CA 1
ATOM 4421 C C . ALA B 1 17 ? 6.508 -29.969 21.438 1 31.14 17 ALA B C 1
ATOM 4423 O O . ALA B 1 17 ? 7.082 -28.922 21.766 1 31.14 17 ALA B O 1
ATOM 4424 N N . VAL B 1 18 ? 5.328 -29.922 20.859 1 29.95 18 VAL B N 1
ATOM 4425 C CA . VAL B 1 18 ? 4.629 -28.672 20.641 1 29.95 18 VAL B CA 1
ATOM 4426 C C . VAL B 1 18 ? 4.199 -28.062 21.984 1 29.95 18 VAL B C 1
ATOM 4428 O O . VAL B 1 18 ? 4.301 -26.859 22.188 1 29.95 18 VAL B O 1
ATOM 4431 N N . GLN B 1 19 ? 3.76 -28.906 22.938 1 29.34 19 GLN B N 1
ATOM 4432 C CA . GLN B 1 19 ? 3.387 -28.391 24.25 1 29.34 19 GLN B CA 1
ATOM 4433 C C . GLN B 1 19 ? 4.594 -27.812 24.984 1 29.34 19 GLN B C 1
ATOM 4435 O O . GLN B 1 19 ? 4.473 -26.797 25.672 1 29.34 19 GLN B O 1
ATOM 4440 N N . SER B 1 20 ? 5.703 -28.594 25 1 30.08 20 SER B N 1
ATOM 4441 C CA . SER B 1 20 ? 6.871 -28.062 25.719 1 30.08 20 SER B CA 1
ATOM 4442 C C . SER B 1 20 ? 7.355 -26.766 25.094 1 30.08 20 SER B C 1
ATOM 4444 O O . SER B 1 20 ? 7.883 -25.891 25.797 1 30.08 20 SER B O 1
ATOM 4446 N N . ALA B 1 21 ? 7.262 -26.719 23.734 1 28.75 21 ALA B N 1
ATOM 4447 C CA . ALA B 1 21 ? 7.695 -25.438 23.172 1 28.75 21 ALA B CA 1
ATOM 4448 C C . ALA B 1 21 ? 6.734 -24.312 23.547 1 28.75 21 ALA B C 1
ATOM 4450 O O . ALA B 1 21 ? 7.152 -23.172 23.75 1 28.75 21 ALA B O 1
ATOM 4451 N N . VAL B 1 22 ? 5.457 -24.609 23.75 1 29.11 22 VAL B N 1
ATOM 4452 C CA . VAL B 1 22 ? 4.527 -23.609 24.266 1 29.11 22 VAL B CA 1
ATOM 4453 C C . VAL B 1 22 ? 4.836 -23.312 25.719 1 29.11 22 VAL B C 1
ATOM 4455 O O . VAL B 1 22 ? 4.738 -22.156 26.156 1 29.11 22 VAL B O 1
ATOM 4458 N N . ALA B 1 23 ? 5.145 -24.312 26.578 1 29.25 23 ALA B N 1
ATOM 4459 C CA . ALA B 1 23 ? 5.336 -24.078 28.016 1 29.25 23 ALA B CA 1
ATOM 4460 C C . ALA B 1 23 ? 6.566 -23.203 28.25 1 29.25 23 ALA B C 1
ATOM 4462 O O . ALA B 1 23 ? 6.605 -22.422 29.219 1 29.25 23 ALA B O 1
ATOM 4463 N N . ALA B 1 24 ? 7.727 -23.531 27.562 1 28.95 24 ALA B N 1
ATOM 4464 C CA . ALA B 1 24 ? 8.898 -22.734 27.922 1 28.95 24 ALA B CA 1
ATOM 4465 C C . ALA B 1 24 ? 8.727 -21.281 27.516 1 28.95 24 ALA B C 1
ATOM 4467 O O . ALA B 1 24 ? 9.625 -20.469 27.703 1 28.95 24 ALA B O 1
ATOM 4468 N N . SER B 1 25 ? 7.672 -20.938 26.688 1 29.67 25 SER B N 1
ATOM 4469 C CA . SER B 1 25 ? 7.395 -19.531 26.422 1 29.67 25 SER B CA 1
ATOM 4470 C C . SER B 1 25 ? 6.973 -18.797 27.703 1 29.67 25 SER B C 1
ATOM 4472 O O . SER B 1 25 ? 6.457 -17.688 27.641 1 29.67 25 SER B O 1
ATOM 4474 N N . GLY B 1 26 ? 7.004 -19.328 28.859 1 29.64 26 GLY B N 1
ATOM 4475 C CA . GLY B 1 26 ? 6.594 -18.641 30.078 1 29.64 26 GLY B CA 1
ATOM 4476 C C . GLY B 1 26 ? 7.383 -17.375 30.344 1 29.64 26 GLY B C 1
ATOM 4477 O O . GLY B 1 26 ? 6.84 -16.391 30.844 1 29.64 26 GLY B O 1
ATOM 4478 N N . GLY B 1 27 ? 8.656 -17.422 30.766 1 29.61 27 GLY B N 1
ATOM 4479 C CA . GLY B 1 27 ? 9.273 -16.359 31.531 1 29.61 27 GLY B CA 1
ATOM 4480 C C . GLY B 1 27 ? 9.492 -15.078 30.734 1 29.61 27 GLY B C 1
ATOM 4481 O O . GLY B 1 27 ? 10 -14.094 31.266 1 29.61 27 GLY B O 1
ATOM 4482 N N . GLU B 1 28 ? 10.203 -15.148 29.531 1 32.44 28 GLU B N 1
ATOM 4483 C CA . GLU B 1 28 ? 10.883 -13.961 29.031 1 32.44 28 GLU B CA 1
ATOM 4484 C C . GLU B 1 28 ? 9.891 -12.836 28.734 1 32.44 28 GLU B C 1
ATOM 4486 O O . GLU B 1 28 ? 8.766 -13.094 28.312 1 32.44 28 GLU B O 1
ATOM 4491 N N . HIS B 1 29 ? 10.141 -11.547 29.125 1 33.84 29 HIS B N 1
ATOM 4492 C CA . HIS B 1 29 ? 9.469 -10.25 29.125 1 33.84 29 HIS B CA 1
ATOM 4493 C C . HIS B 1 29 ? 8.742 -9.992 27.812 1 33.84 29 HIS B C 1
ATOM 4495 O O . HIS B 1 29 ? 9.102 -10.555 26.781 1 33.84 29 HIS B O 1
ATOM 4501 N N . SER B 1 30 ? 7.617 -9.203 27.703 1 37.03 30 SER B N 1
ATOM 4502 C CA . SER B 1 30 ? 6.492 -8.781 26.875 1 37.03 30 SER B CA 1
ATOM 4503 C C . SER B 1 30 ? 6.969 -8.148 25.578 1 37.03 30 SER B C 1
ATOM 4505 O O . SER B 1 30 ? 6.242 -7.371 24.953 1 37.03 30 SER B O 1
ATOM 4507 N N . HIS B 1 31 ? 8.211 -7.867 25.281 1 42.31 31 HIS B N 1
ATOM 4508 C CA . HIS B 1 31 ? 8.609 -7.191 24.047 1 42.31 31 HIS B CA 1
ATOM 4509 C C . HIS B 1 31 ? 8.055 -7.906 22.828 1 42.31 31 HIS B C 1
ATOM 4511 O O . HIS B 1 31 ? 7.891 -7.293 21.766 1 42.31 31 HIS B O 1
ATOM 4517 N N . GLY B 1 32 ? 8.18 -9.219 22.594 1 52.09 32 GLY B N 1
ATOM 4518 C CA . GLY B 1 32 ? 7.887 -10.133 21.516 1 52.09 32 GLY B CA 1
ATOM 4519 C C . GLY B 1 32 ? 6.43 -10.125 21.094 1 52.09 32 GLY B C 1
ATOM 4520 O O . GLY B 1 32 ? 6.07 -10.688 20.062 1 52.09 32 GLY B O 1
ATOM 4521 N N . ASN B 1 33 ? 5.586 -9.672 22.016 1 77.19 33 ASN B N 1
ATOM 4522 C CA . ASN B 1 33 ? 4.18 -10.055 22 1 77.19 33 ASN B CA 1
ATOM 4523 C C . ASN B 1 33 ? 3.35 -9.109 21.141 1 77.19 33 ASN B C 1
ATOM 4525 O O . ASN B 1 33 ? 2.188 -9.391 20.844 1 77.19 33 ASN B O 1
ATOM 4529 N N . TRP B 1 34 ? 4.043 -8.102 20.65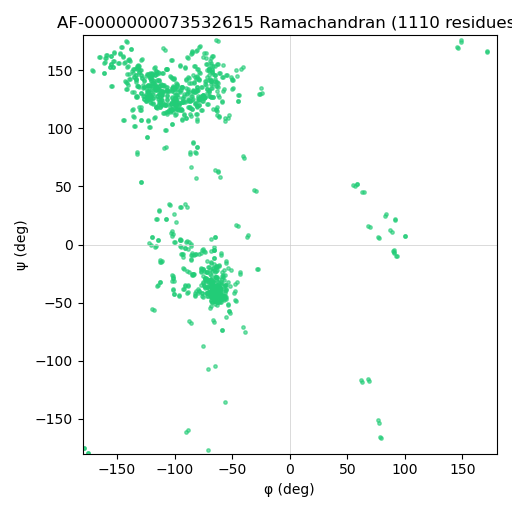6 1 86.62 34 TRP B N 1
ATOM 4530 C CA . TRP B 1 34 ? 3.154 -7.211 19.922 1 86.62 34 TRP B CA 1
ATOM 4531 C C . TRP B 1 34 ? 2.816 -7.801 18.547 1 86.62 34 TRP B C 1
ATOM 4533 O O . TRP B 1 34 ? 1.713 -7.605 18.031 1 86.62 34 TRP B O 1
ATOM 4543 N N . LEU B 1 35 ? 3.775 -8.484 17.938 1 86.94 35 LEU B N 1
ATOM 4544 C CA . LEU B 1 35 ? 3.537 -9.094 16.641 1 86.94 35 LEU B CA 1
ATOM 4545 C C . LEU B 1 35 ? 2.455 -10.164 16.734 1 86.94 35 LEU B C 1
ATOM 4547 O O . LEU B 1 35 ? 1.611 -10.273 15.844 1 86.94 35 LEU B O 1
ATOM 4551 N N . GLN B 1 36 ? 2.57 -10.859 17.766 1 84.88 36 GLN B N 1
ATOM 4552 C CA . GLN B 1 36 ? 1.548 -11.883 17.969 1 84.88 36 GLN B CA 1
ATOM 4553 C C . GLN B 1 36 ? 0.178 -11.25 18.203 1 84.88 36 GLN B C 1
ATOM 4555 O O . GLN B 1 36 ? -0.837 -11.766 17.734 1 84.88 36 GLN B O 1
ATOM 4560 N N . GLN B 1 37 ? 0.194 -10.172 18.953 1 88.5 37 GLN B N 1
ATOM 4561 C CA . GLN B 1 37 ? -1.063 -9.469 19.172 1 88.5 37 GLN B CA 1
ATOM 4562 C C . GLN B 1 37 ? -1.63 -8.93 17.859 1 88.5 37 GLN B C 1
ATOM 4564 O O . GLN B 1 37 ? -2.842 -8.969 17.641 1 88.5 37 GLN B O 1
ATOM 4569 N N . LEU B 1 38 ? -0.766 -8.438 17.141 1 90.31 38 LEU B N 1
ATOM 4570 C CA . LEU B 1 38 ? -1.18 -7.941 15.828 1 90.31 38 LEU B CA 1
ATOM 4571 C C . LEU B 1 38 ? -1.768 -9.062 14.984 1 90.31 38 LEU B C 1
ATOM 4573 O O . LEU B 1 38 ? -2.818 -8.891 14.359 1 90.31 38 LEU B O 1
ATOM 4577 N N . LEU B 1 39 ? -1.117 -10.172 14.984 1 90 39 LEU B N 1
ATOM 4578 C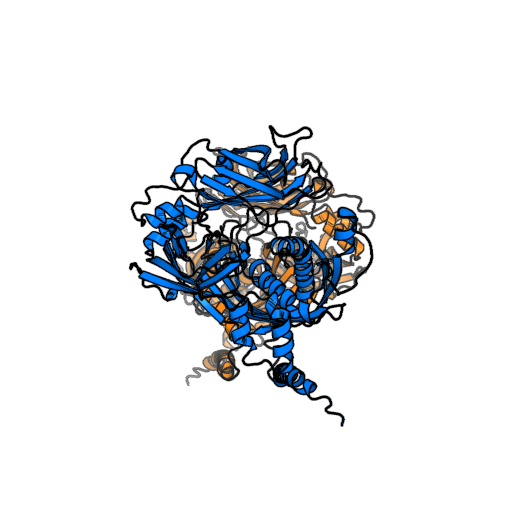 CA . LEU B 1 39 ? -1.591 -11.328 14.234 1 90 39 LEU B CA 1
ATOM 4579 C C . LEU B 1 39 ? -2.932 -11.812 14.766 1 90 39 LEU B C 1
ATOM 4581 O O . LEU B 1 39 ? -3.811 -12.203 13.992 1 90 39 LEU B O 1
ATOM 4585 N N . ASP B 1 40 ? -3 -11.789 16.047 1 89 40 ASP B N 1
ATOM 4586 C CA . ASP B 1 40 ? -4.25 -12.203 16.672 1 89 40 ASP B CA 1
ATOM 4587 C C . ASP B 1 40 ? -5.41 -11.32 16.219 1 89 40 ASP B C 1
ATOM 4589 O O . ASP B 1 40 ? -6.523 -11.805 16.016 1 89 40 ASP B O 1
ATOM 4593 N N . GLY B 1 41 ? -5.109 -10.102 16.094 1 88.69 41 GLY B N 1
ATOM 4594 C CA . GLY B 1 41 ? -6.141 -9.172 15.688 1 88.69 41 GLY B CA 1
ATOM 4595 C C . GLY B 1 41 ? -6.508 -9.297 14.219 1 88.69 41 GLY B C 1
ATOM 4596 O O . GLY B 1 41 ? -7.664 -9.109 13.844 1 88.69 41 GLY B O 1
ATOM 4597 N N . MET B 1 42 ? -5.605 -9.664 13.391 1 91.19 42 MET B N 1
ATOM 4598 C CA . MET B 1 42 ? -5.812 -9.695 11.945 1 91.19 42 MET B CA 1
ATOM 4599 C C . MET B 1 42 ? -6.301 -11.07 11.492 1 91.19 42 MET B C 1
ATOM 4601 O O . MET B 1 42 ? -6.895 -11.203 10.422 1 91.19 42 MET B O 1
ATOM 4605 N N . TRP B 1 43 ? -6.082 -12.07 12.258 1 91.62 43 TRP B N 1
ATOM 4606 C CA . TRP B 1 43 ? -6.219 -13.453 11.812 1 91.62 43 TRP B CA 1
ATOM 4607 C C . TRP B 1 43 ? -7.664 -13.758 11.422 1 91.62 43 TRP B C 1
ATOM 4609 O O . TRP B 1 43 ? -7.914 -14.391 10.398 1 91.62 43 TRP B O 1
ATOM 4619 N N . PRO B 1 44 ? -8.641 -13.32 12.25 1 91.19 44 PRO B N 1
ATOM 4620 C CA . PRO B 1 44 ? -10.008 -13.633 11.836 1 91.19 44 PRO B CA 1
ATOM 4621 C C . PRO B 1 44 ? -10.328 -13.125 10.43 1 91.19 44 PRO B C 1
ATOM 4623 O O . PRO B 1 44 ? -11.055 -13.781 9.68 1 91.19 44 PRO B O 1
ATOM 4626 N N . TYR B 1 45 ? -9.797 -12.047 10.094 1 92.06 45 TYR B N 1
ATOM 4627 C CA . TYR B 1 45 ? -10.023 -11.484 8.766 1 92.06 45 TYR B CA 1
ATOM 4628 C C . TYR B 1 45 ? -9.227 -12.242 7.707 1 92.06 45 TYR B C 1
ATOM 4630 O O . TYR B 1 45 ? -9.758 -12.562 6.641 1 92.06 45 TYR B O 1
ATOM 4638 N N . ALA B 1 46 ? -8.016 -12.492 8.031 1 92.06 46 ALA B N 1
ATOM 4639 C CA . ALA B 1 46 ? -7.168 -13.258 7.121 1 92.06 46 ALA B CA 1
ATOM 4640 C C . ALA B 1 46 ? -7.73 -14.664 6.902 1 92.06 46 ALA B C 1
ATOM 4642 O O . ALA B 1 46 ? -7.715 -15.172 5.781 1 92.06 46 ALA B O 1
ATOM 4643 N N . ARG B 1 47 ? -8.172 -15.227 7.945 1 91.44 47 ARG B N 1
ATOM 4644 C CA . ARG B 1 47 ? -8.773 -16.547 7.879 1 91.44 47 ARG B CA 1
ATOM 4645 C C . ARG B 1 47 ? -9.984 -16.562 6.957 1 91.44 47 ARG B C 1
ATOM 4647 O O . ARG B 1 47 ? -10.102 -17.422 6.086 1 91.44 47 ARG B O 1
ATOM 4654 N N . ASP B 1 48 ? -10.852 -15.625 7.168 1 92.62 48 ASP B N 1
ATOM 4655 C CA . ASP B 1 48 ? -12.047 -15.539 6.336 1 92.62 48 ASP B CA 1
ATOM 4656 C C . ASP B 1 48 ? -11.68 -15.32 4.871 1 92.62 48 ASP B C 1
ATOM 4658 O O . ASP B 1 48 ? -12.297 -15.898 3.975 1 92.62 48 ASP B O 1
ATOM 4662 N N . ALA B 1 49 ? -10.742 -14.492 4.707 1 90.75 49 ALA B N 1
ATOM 4663 C CA . ALA B 1 49 ? -10.273 -14.242 3.346 1 90.75 49 ALA B CA 1
ATOM 4664 C C . ALA B 1 49 ? -9.719 -15.516 2.719 1 90.75 49 ALA B C 1
ATOM 4666 O O . ALA B 1 49 ? -10.016 -15.836 1.565 1 90.75 49 ALA B O 1
ATOM 4667 N N . ALA B 1 50 ? -8.891 -16.188 3.396 1 88.69 50 ALA B N 1
ATOM 4668 C CA . ALA B 1 50 ? -8.289 -17.422 2.912 1 88.69 50 ALA B CA 1
ATOM 4669 C C . ALA B 1 50 ? -9.359 -18.484 2.623 1 88.69 50 ALA B C 1
ATOM 4671 O O . ALA B 1 50 ? -9.289 -19.172 1.61 1 88.69 50 ALA B O 1
ATOM 4672 N N . GLN B 1 51 ? -10.297 -18.641 3.504 1 90.44 51 GLN B N 1
ATOM 4673 C CA . GLN B 1 51 ? -11.375 -19.609 3.33 1 90.44 51 GLN B CA 1
ATOM 4674 C C . GLN B 1 51 ? -12.203 -19.297 2.086 1 90.44 51 GLN B C 1
ATOM 4676 O O . GLN B 1 51 ? -12.562 -20.203 1.332 1 90.44 51 GLN B O 1
ATOM 4681 N N . ARG B 1 52 ? -12.461 -18.062 1.905 1 88.31 52 ARG B N 1
ATOM 4682 C CA . ARG B 1 52 ? -13.219 -17.656 0.723 1 88.31 52 ARG B CA 1
ATOM 4683 C C . ARG B 1 52 ? -12.438 -17.953 -0.553 1 88.31 52 ARG B C 1
ATOM 4685 O O . ARG B 1 52 ? -12.992 -18.484 -1.521 1 88.31 52 ARG B O 1
ATOM 4692 N N . MET B 1 53 ? -11.227 -17.625 -0.51 1 84.38 53 MET B N 1
ATOM 4693 C CA . MET B 1 53 ? -10.375 -17.891 -1.666 1 84.38 53 MET B CA 1
ATOM 4694 C C . MET B 1 53 ? -10.289 -19.391 -1.945 1 84.38 53 MET B C 1
ATOM 4696 O O . MET B 1 53 ? -10.328 -19.812 -3.102 1 84.38 53 MET B O 1
ATOM 4700 N N . ALA B 1 54 ? -10.109 -20.125 -0.895 1 84.5 54 ALA B N 1
ATOM 4701 C CA . ALA B 1 54 ? -10.039 -21.578 -1.029 1 84.5 54 ALA B CA 1
ATOM 4702 C C . ALA B 1 54 ? -11.32 -22.125 -1.637 1 84.5 54 ALA B C 1
ATOM 4704 O O . ALA B 1 54 ? -11.273 -22.969 -2.545 1 84.5 54 ALA B O 1
ATOM 4705 N N . TRP B 1 55 ? -12.406 -21.641 -1.2 1 84.5 55 TRP B N 1
ATOM 4706 C CA . TRP B 1 55 ? -13.695 -22.109 -1.692 1 84.5 55 TRP B CA 1
ATOM 4707 C C . TRP B 1 55 ? -13.852 -21.797 -3.18 1 84.5 55 TRP B C 1
ATOM 4709 O O . TRP B 1 55 ? -14.492 -22.562 -3.91 1 84.5 55 TRP B O 1
ATOM 4719 N N . GLU B 1 56 ? -13.258 -20.781 -3.545 1 77.38 56 GLU B N 1
ATOM 4720 C CA . GLU B 1 56 ? -13.398 -20.359 -4.934 1 77.38 56 GLU B CA 1
ATOM 4721 C C . GLU B 1 56 ? -12.414 -21.078 -5.84 1 77.38 56 GLU B C 1
ATOM 4723 O O . GLU B 1 56 ? -12.695 -21.297 -7.023 1 77.38 56 GLU B O 1
ATOM 4728 N N . THR B 1 57 ? -11.312 -21.516 -5.285 1 77.19 57 THR B N 1
ATOM 4729 C CA . THR B 1 57 ? -10.25 -21.984 -6.168 1 77.19 57 THR B CA 1
ATOM 4730 C C . THR B 1 57 ? -10.055 -23.5 -6.016 1 77.19 57 THR B C 1
ATOM 4732 O O . THR B 1 57 ? -9.742 -24.188 -6.988 1 77.19 57 THR B O 1
ATOM 4735 N N . ILE B 1 58 ? -10.258 -24.062 -4.875 1 81.19 58 ILE B N 1
ATOM 4736 C CA . ILE B 1 58 ? -9.859 -25.438 -4.562 1 81.19 58 ILE B CA 1
ATOM 4737 C C . ILE B 1 58 ? -10.703 -26.406 -5.375 1 81.19 58 ILE B C 1
ATOM 4739 O O . ILE B 1 58 ? -10.18 -27.375 -5.926 1 81.19 58 ILE B O 1
ATOM 4743 N N . PRO B 1 59 ? -11.977 -26.188 -5.434 1 76.31 59 PRO B N 1
ATOM 4744 C CA . PRO B 1 59 ? -12.773 -27.156 -6.184 1 76.31 59 PRO B CA 1
ATOM 4745 C C . PRO B 1 59 ? -12.281 -27.344 -7.617 1 76.31 59 PRO B C 1
ATOM 4747 O O . PRO B 1 59 ? -12.141 -28.484 -8.078 1 76.31 59 PRO B O 1
ATOM 4750 N N . SER B 1 60 ? -12.008 -26.281 -8.266 1 72.12 60 SER B N 1
ATOM 4751 C CA . SER B 1 60 ? -11.523 -26.375 -9.641 1 72.12 60 SER B CA 1
ATOM 4752 C C . SER B 1 60 ? -10.141 -27.016 -9.695 1 72.12 60 SER B C 1
ATOM 4754 O O . SER B 1 60 ? -9.836 -27.781 -10.617 1 72.12 60 SER B O 1
ATOM 4756 N N . MET B 1 61 ? -9.336 -26.781 -8.734 1 73.81 61 MET B N 1
ATOM 4757 C CA . MET B 1 61 ? -7.992 -27.344 -8.672 1 73.81 61 MET B CA 1
ATOM 4758 C C . MET B 1 61 ? -8.047 -28.859 -8.43 1 73.81 61 MET B C 1
ATOM 4760 O O . MET B 1 61 ? -7.289 -29.609 -9.031 1 73.81 61 MET B O 1
ATOM 4764 N N . LEU B 1 62 ? -8.906 -29.234 -7.531 1 74.44 62 LEU B N 1
ATOM 4765 C CA . LEU B 1 62 ? -9.055 -30.656 -7.23 1 74.44 62 LEU B CA 1
ATOM 4766 C C . LEU B 1 62 ? -9.641 -31.406 -8.422 1 74.44 62 LEU B C 1
ATOM 4768 O O . LEU B 1 62 ? -9.234 -32.531 -8.711 1 74.44 62 LEU B O 1
ATOM 4772 N N . ASP B 1 63 ? -10.531 -30.797 -9.031 1 70.06 63 ASP B N 1
ATOM 4773 C CA . ASP B 1 63 ? -11.133 -31.422 -10.195 1 70.06 63 ASP B CA 1
ATOM 4774 C C . ASP B 1 63 ? -10.102 -31.625 -11.305 1 70.06 63 ASP B C 1
ATOM 4776 O O . ASP B 1 63 ? -10.125 -32.625 -12.008 1 70.06 63 ASP B O 1
ATOM 4780 N N . ALA B 1 64 ? -9.211 -30.672 -11.383 1 65.38 64 ALA B N 1
ATOM 4781 C CA . ALA B 1 64 ? -8.18 -30.734 -12.406 1 65.38 64 ALA B CA 1
ATOM 4782 C C . ALA B 1 64 ? -7.191 -31.859 -12.125 1 65.38 64 ALA B C 1
ATOM 4784 O O . ALA B 1 64 ? -6.582 -32.406 -13.055 1 65.38 64 ALA B O 1
ATOM 4785 N N . SER B 1 65 ? -7.09 -32.188 -10.891 1 70.44 65 SER B N 1
ATOM 4786 C CA . SER B 1 65 ? -6.125 -33.219 -10.516 1 70.44 65 SER B CA 1
ATOM 4787 C C . SER B 1 65 ? -6.805 -34.562 -10.289 1 70.44 65 SER B C 1
ATOM 4789 O O . SER B 1 65 ? -6.172 -35.531 -9.836 1 70.44 65 SER B O 1
ATOM 4791 N N . ARG B 1 66 ? -8.008 -34.656 -10.602 1 72.5 66 ARG B N 1
ATOM 4792 C CA . ARG B 1 66 ? -8.797 -35.844 -10.266 1 72.5 66 ARG B CA 1
ATOM 4793 C C . ARG B 1 66 ? -8.297 -37.062 -11.023 1 72.5 66 ARG B C 1
ATOM 4795 O O . ARG B 1 66 ? -8.18 -37.031 -12.25 1 72.5 66 ARG B O 1
ATOM 4802 N N . PRO B 1 67 ? -8.055 -38 -10.203 1 67.88 67 PRO B N 1
ATOM 4803 C CA . PRO B 1 67 ? -7.711 -39.25 -10.891 1 67.88 67 PRO B CA 1
ATOM 4804 C C . PRO B 1 67 ? -8.898 -39.875 -11.641 1 67.88 67 PRO B C 1
ATOM 4806 O O . PRO B 1 67 ? -10.047 -39.531 -11.344 1 67.88 67 PRO B O 1
ATOM 4809 N N . PRO B 1 68 ? -8.648 -40.656 -12.609 1 62.22 68 PRO B N 1
ATOM 4810 C CA . PRO B 1 68 ? -9.719 -41.25 -13.43 1 62.22 68 PRO B CA 1
ATOM 4811 C C . PRO B 1 68 ? -10.734 -42.031 -12.609 1 62.22 68 PRO B C 1
ATOM 4813 O O . PRO B 1 68 ? -11.898 -42.156 -13.008 1 62.22 68 PRO B O 1
ATOM 4816 N N . TRP B 1 69 ? -10.297 -42.531 -11.453 1 64.69 69 TRP B N 1
ATOM 4817 C CA . TRP B 1 69 ? -11.188 -43.406 -10.68 1 64.69 69 TRP B CA 1
ATOM 4818 C C . TRP B 1 69 ? -12.125 -42.562 -9.805 1 64.69 69 TRP B C 1
ATOM 4820 O O . TRP B 1 69 ? -13.055 -43.094 -9.203 1 64.69 69 TRP B O 1
ATOM 4830 N N . VAL B 1 70 ? -11.859 -41.344 -9.797 1 71 70 VAL B N 1
ATOM 4831 C CA . VAL B 1 70 ? -12.75 -40.438 -9.078 1 71 70 VAL B CA 1
ATOM 4832 C C . VAL B 1 70 ? -13.711 -39.781 -10.055 1 71 70 VAL B C 1
ATOM 4834 O O . VAL B 1 70 ? -13.297 -39.062 -10.953 1 71 70 VAL B O 1
ATOM 4837 N N . HIS B 1 71 ? -14.93 -40.031 -9.906 1 65.69 71 HIS B N 1
ATOM 4838 C CA . HIS B 1 71 ? -15.914 -39.562 -10.875 1 65.69 71 HIS B CA 1
ATOM 4839 C C . HIS B 1 71 ? -16.422 -38.156 -10.516 1 65.69 71 HIS B C 1
ATOM 4841 O O . HIS B 1 71 ? -16.703 -37.344 -11.406 1 65.69 71 HIS B O 1
ATOM 4847 N N . GLU B 1 72 ? -16.625 -37.969 -9.266 1 70.94 72 GLU B N 1
ATOM 4848 C CA . GLU B 1 72 ? -17.125 -36.656 -8.82 1 70.94 72 GLU B CA 1
ATOM 4849 C C . GLU B 1 72 ? -16.469 -36.25 -7.508 1 70.94 72 GLU B C 1
ATOM 4851 O O . GLU B 1 72 ? -16.156 -37.094 -6.664 1 70.94 72 GLU B O 1
ATOM 4856 N N . LEU B 1 73 ? -16.156 -34.969 -7.516 1 77.5 73 LEU B N 1
ATOM 4857 C CA . LEU B 1 73 ? -15.562 -34.406 -6.305 1 77.5 73 LEU B CA 1
ATOM 4858 C C . LEU B 1 73 ? -16.266 -33.125 -5.902 1 77.5 73 LEU B C 1
ATOM 4860 O O . LEU B 1 73 ? -16.469 -32.219 -6.734 1 77.5 73 LEU B O 1
ATOM 4864 N N . THR B 1 74 ? -16.844 -33.125 -4.754 1 80.19 74 THR B N 1
ATOM 4865 C CA . THR B 1 74 ? -17.516 -31.938 -4.246 1 80.19 74 THR B CA 1
ATOM 4866 C C . THR B 1 74 ? -16.953 -31.547 -2.883 1 80.19 74 THR B C 1
ATOM 4868 O O . THR B 1 74 ? -16.797 -32.406 -2.004 1 80.19 74 THR B O 1
ATOM 4871 N N . LEU B 1 75 ? -16.609 -30.328 -2.803 1 85.25 75 LEU B N 1
ATOM 4872 C CA . LEU B 1 75 ? -16.188 -29.797 -1.508 1 85.25 75 LEU B CA 1
ATOM 4873 C C . LEU B 1 75 ? -17.406 -29.422 -0.663 1 85.25 75 LEU B C 1
ATOM 4875 O O . LEU B 1 75 ? -18.219 -28.578 -1.063 1 85.25 75 LEU B O 1
ATOM 4879 N N . GLU B 1 76 ? -17.516 -30 0.451 1 86.38 76 GLU B N 1
ATOM 4880 C CA . GLU B 1 76 ? -18.703 -29.781 1.279 1 86.38 76 GLU B CA 1
ATOM 4881 C C . GLU B 1 76 ? -18.438 -28.703 2.334 1 86.38 76 GLU B C 1
ATOM 4883 O O . GLU B 1 76 ? -19.312 -27.891 2.619 1 86.38 76 GLU B O 1
ATOM 4888 N N . GLU B 1 77 ? -17.312 -28.891 2.861 1 88.44 77 GLU B N 1
ATOM 4889 C CA . GLU B 1 77 ? -16.969 -27.969 3.938 1 88.44 77 GLU B CA 1
ATOM 4890 C C . GLU B 1 77 ? -15.492 -27.594 3.908 1 88.44 77 GLU B C 1
ATOM 4892 O O . GLU B 1 77 ? -14.641 -28.438 3.602 1 88.44 77 GLU B O 1
ATOM 4897 N N . PHE B 1 78 ? -15.289 -26.344 4.164 1 89.62 78 PHE B N 1
ATOM 4898 C CA . PHE B 1 78 ? -13.914 -25.875 4.27 1 89.62 78 PHE B CA 1
ATOM 4899 C C . PHE B 1 78 ? -13.797 -24.797 5.344 1 89.62 78 PHE B C 1
ATOM 4901 O O . PHE B 1 78 ? -14.203 -23.656 5.129 1 89.62 78 PHE B O 1
ATOM 4908 N N . THR B 1 79 ? -13.227 -25.125 6.434 1 89.88 79 THR B N 1
ATOM 4909 C CA . THR B 1 79 ? -12.953 -24.188 7.516 1 89.88 79 THR B CA 1
ATOM 4910 C C . THR B 1 79 ? -11.523 -24.344 8.031 1 89.88 79 THR B C 1
ATOM 4912 O O . THR B 1 79 ? -11.016 -25.469 8.125 1 89.88 79 THR B O 1
ATOM 4915 N N . LEU B 1 80 ? -10.867 -23.297 8.32 1 89.56 80 LEU B N 1
ATOM 4916 C CA . LEU B 1 80 ? -9.469 -23.328 8.742 1 89.56 80 LEU B CA 1
ATOM 4917 C C . LEU B 1 80 ? -9.359 -23.344 10.266 1 89.56 80 LEU B C 1
ATOM 4919 O O . LEU B 1 80 ? -8.258 -23.438 10.812 1 89.56 80 LEU B O 1
ATOM 4923 N N . GLY B 1 81 ? -10.391 -23.297 10.945 1 87.06 81 GLY B N 1
ATOM 4924 C CA . GLY B 1 81 ? -10.352 -23.281 12.398 1 87.06 81 GLY B CA 1
ATOM 4925 C C . GLY B 1 81 ? -10.016 -21.906 12.969 1 87.06 81 GLY B C 1
ATOM 4926 O O . GLY B 1 81 ? -10.016 -20.922 12.242 1 87.06 81 GLY B O 1
ATOM 4927 N N . GLU B 1 82 ? -9.664 -21.859 14.32 1 86.19 82 GLU B N 1
ATOM 4928 C CA . GLU B 1 82 ? -9.508 -20.562 14.984 1 86.19 82 GLU B CA 1
ATOM 4929 C C . GLU B 1 82 ? -8.047 -20.297 15.336 1 86.19 82 GLU B C 1
ATOM 4931 O O . GLU B 1 82 ? -7.676 -19.156 15.625 1 86.19 82 GLU B O 1
ATOM 4936 N N . ALA B 1 83 ? -7.289 -21.344 15.258 1 89.69 83 ALA B N 1
ATOM 4937 C CA . ALA B 1 83 ? -5.895 -21.172 15.664 1 89.69 83 ALA B CA 1
ATOM 4938 C C . ALA B 1 83 ? -5.152 -20.281 14.68 1 89.69 83 ALA B C 1
ATOM 4940 O O . ALA B 1 83 ? -5.359 -20.359 13.469 1 89.69 83 ALA B O 1
ATOM 4941 N N . GLN B 1 84 ? -4.363 -19.422 15.234 1 89.12 84 GLN B N 1
ATOM 4942 C CA . GLN B 1 84 ? -3.592 -18.5 14.406 1 89.12 84 GLN B CA 1
ATOM 4943 C C . GLN B 1 84 ? -2.188 -19.047 14.148 1 89.12 84 GLN B C 1
ATOM 4945 O O . GLN B 1 84 ? -1.673 -19.844 14.93 1 89.12 84 GLN B O 1
ATOM 4950 N N . PRO B 1 85 ? -1.57 -18.656 13.078 1 90.81 85 PRO B N 1
ATOM 4951 C CA . PRO B 1 85 ? -0.195 -19.078 12.812 1 90.81 85 PRO B CA 1
ATOM 4952 C C . PRO B 1 85 ? 0.817 -18.438 13.758 1 90.81 85 PRO B C 1
ATOM 4954 O O . PRO B 1 85 ? 0.566 -17.344 14.289 1 90.81 85 PRO B O 1
ATOM 4957 N N . ALA B 1 86 ? 1.83 -19.141 13.961 1 91.06 86 ALA B N 1
ATOM 4958 C CA . ALA B 1 86 ? 2.949 -18.625 14.75 1 91.06 86 ALA B CA 1
ATOM 4959 C C . ALA B 1 86 ? 4.145 -18.297 13.859 1 91.06 86 ALA B C 1
ATOM 4961 O O . ALA B 1 86 ? 4.465 -19.062 12.938 1 91.06 86 ALA B O 1
ATOM 4962 N N . LEU B 1 87 ? 4.707 -17.219 14.086 1 91.38 87 LEU B N 1
ATOM 4963 C CA . LEU B 1 87 ? 5.883 -16.797 13.328 1 91.38 87 LEU B CA 1
ATOM 4964 C C . LEU B 1 87 ? 7.156 -17 14.141 1 91.38 87 LEU B C 1
ATOM 4966 O O . LEU B 1 87 ? 7.184 -16.719 15.344 1 91.38 87 LEU B O 1
ATOM 4970 N N . ARG B 1 88 ? 8.133 -17.547 13.484 1 90.12 88 ARG B N 1
ATOM 4971 C CA . ARG B 1 88 ? 9.406 -17.797 14.141 1 90.12 88 ARG B CA 1
ATOM 4972 C C . ARG B 1 88 ? 10.578 -17.469 13.219 1 90.12 88 ARG B C 1
ATOM 4974 O O . ARG B 1 88 ? 10.391 -17.297 12.008 1 90.12 88 ARG B O 1
ATOM 4981 N N . ASP B 1 89 ? 11.711 -17.234 13.805 1 91.44 89 ASP B N 1
ATOM 4982 C CA . ASP B 1 89 ? 12.977 -17.078 13.086 1 91.44 89 ASP B CA 1
ATOM 4983 C C . ASP B 1 89 ? 12.906 -15.938 12.078 1 91.44 89 ASP B C 1
ATOM 4985 O O . ASP B 1 89 ? 13.211 -16.125 10.898 1 91.44 89 ASP B O 1
ATOM 4989 N N . ILE B 1 90 ? 12.492 -14.805 12.531 1 92.38 90 ILE B N 1
ATOM 4990 C CA . ILE B 1 90 ? 12.422 -13.641 11.656 1 92.38 90 ILE B CA 1
ATOM 4991 C C . ILE B 1 90 ? 13.82 -13.086 11.414 1 92.38 90 ILE B C 1
ATOM 4993 O O . ILE B 1 90 ? 14.539 -12.766 12.359 1 92.38 90 ILE B O 1
ATOM 4997 N N . ARG B 1 91 ? 14.195 -12.992 10.148 1 92.12 91 ARG B N 1
ATOM 4998 C CA . ARG B 1 91 ? 15.508 -12.5 9.75 1 92.12 91 ARG B CA 1
ATOM 4999 C C . ARG B 1 91 ? 15.375 -11.406 8.688 1 92.12 91 ARG B C 1
ATOM 5001 O O . ARG B 1 91 ? 14.453 -11.43 7.871 1 92.12 91 ARG B O 1
ATOM 5008 N N . VAL B 1 92 ? 16.312 -10.477 8.812 1 92.81 92 VAL B N 1
ATOM 5009 C CA . VAL B 1 92 ? 16.344 -9.383 7.844 1 92.81 92 VAL B CA 1
ATOM 5010 C C . VAL B 1 92 ? 17.688 -9.367 7.129 1 92.81 92 VAL B C 1
ATOM 5012 O O . VAL B 1 92 ? 18.75 -9.516 7.762 1 92.81 92 VAL B O 1
ATOM 5015 N N . HIS B 1 93 ? 17.609 -9.336 5.836 1 88.38 93 HIS B N 1
ATOM 5016 C CA . HIS B 1 93 ? 18.844 -9.25 5.066 1 88.38 93 HIS B CA 1
ATOM 5017 C C . HIS B 1 93 ? 18.719 -8.219 3.943 1 88.38 93 HIS B C 1
ATOM 5019 O O . HIS B 1 93 ? 17.625 -7.961 3.451 1 88.38 93 HIS B O 1
ATOM 5025 N N . ARG B 1 94 ? 19.828 -7.617 3.789 1 84.25 94 ARG B N 1
ATOM 5026 C CA . ARG B 1 94 ? 19.906 -6.656 2.691 1 84.25 94 ARG B CA 1
ATOM 5027 C C . ARG B 1 94 ? 20.406 -7.324 1.416 1 84.25 94 ARG B C 1
ATOM 5029 O O . ARG B 1 94 ? 21.25 -8.227 1.471 1 84.25 94 ARG B O 1
ATOM 5036 N N . SER B 1 95 ? 19.562 -7.168 0.492 1 74 95 SER B N 1
ATOM 5037 C CA . SER B 1 95 ? 20.047 -7.66 -0.796 1 74 95 SER B CA 1
ATOM 5038 C C . SER B 1 95 ? 20.344 -6.508 -1.752 1 74 95 SER B C 1
ATOM 5040 O O . SER B 1 95 ? 19.641 -5.492 -1.746 1 74 95 SER B O 1
ATOM 5042 N N . GLY B 1 96 ? 21.641 -6.363 -2.047 1 62.66 96 GLY B N 1
ATOM 5043 C CA . GLY B 1 96 ? 22.141 -5.344 -2.953 1 62.66 96 GLY B CA 1
ATOM 5044 C C . GLY B 1 96 ? 22.469 -5.883 -4.336 1 62.66 96 GLY B C 1
ATOM 5045 O O . GLY B 1 96 ? 22.625 -7.09 -4.516 1 62.66 96 GLY B O 1
ATOM 5046 N N . GLY B 1 97 ? 21.656 -5.422 -5.516 1 58.5 97 GLY B N 1
ATOM 5047 C CA . GLY B 1 97 ? 22.094 -5.684 -6.875 1 58.5 97 GLY B CA 1
ATOM 5048 C C . GLY B 1 97 ? 21.25 -4.977 -7.922 1 58.5 97 GLY B C 1
ATOM 5049 O O . GLY B 1 97 ? 20.125 -4.559 -7.645 1 58.5 97 GLY B O 1
ATOM 5050 N N . GLY B 1 98 ? 21.891 -4.703 -8.938 1 54.84 98 GLY B N 1
ATOM 5051 C CA . GLY B 1 98 ? 21.328 -4.16 -10.156 1 54.84 98 GLY B CA 1
ATOM 5052 C C . GLY B 1 98 ? 20.812 -2.744 -9.992 1 54.84 98 GLY B C 1
ATOM 5053 O O . GLY B 1 98 ? 19.875 -2.338 -10.695 1 54.84 98 GLY B O 1
ATOM 5054 N N . GLY B 1 99 ? 21.266 -2.086 -8.828 1 60.75 99 GLY B N 1
ATOM 5055 C CA . GLY B 1 99 ? 20.859 -0.702 -8.664 1 60.75 99 GLY B CA 1
ATOM 5056 C C . GLY B 1 99 ? 19.578 -0.549 -7.852 1 60.75 99 GLY B C 1
ATOM 5057 O O . GLY B 1 99 ? 19.078 0.563 -7.672 1 60.75 99 GLY B O 1
ATOM 5058 N N . MET B 1 100 ? 18.953 -1.66 -7.613 1 69.88 100 MET B N 1
ATOM 5059 C CA . MET B 1 100 ? 17.734 -1.539 -6.809 1 69.88 100 MET B CA 1
ATOM 5060 C C . MET B 1 100 ? 17.969 -2.07 -5.395 1 69.88 100 MET B C 1
ATOM 5062 O O . MET B 1 100 ? 18.25 -3.254 -5.211 1 69.88 100 MET B O 1
ATOM 5066 N N . ASP B 1 101 ? 17.938 -1.194 -4.508 1 84.19 101 ASP B N 1
ATOM 5067 C CA . ASP B 1 101 ? 18.094 -1.587 -3.111 1 84.19 101 ASP B CA 1
ATOM 5068 C C . ASP B 1 101 ? 16.797 -2.18 -2.564 1 84.19 101 ASP B C 1
ATOM 5070 O O . ASP B 1 101 ? 15.703 -1.687 -2.865 1 84.19 101 ASP B O 1
ATOM 5074 N N . GLU B 1 102 ? 16.984 -3.35 -2.055 1 90.25 102 GLU B N 1
ATOM 5075 C CA . GLU B 1 102 ? 15.828 -4.016 -1.47 1 90.25 102 GLU B CA 1
ATOM 5076 C C . GLU B 1 102 ? 16.156 -4.59 -0.095 1 90.25 102 GLU B C 1
ATOM 5078 O O . GLU B 1 102 ? 17.328 -4.801 0.232 1 90.25 102 GLU B O 1
ATOM 5083 N N . LEU B 1 103 ? 15.234 -4.676 0.708 1 93 103 LEU B N 1
ATOM 5084 C CA . LEU B 1 103 ? 15.32 -5.332 2.008 1 93 103 LEU B CA 1
ATOM 5085 C C . LEU B 1 103 ? 14.445 -6.578 2.051 1 93 103 LEU B C 1
ATOM 5087 O O . LEU B 1 103 ? 13.312 -6.562 1.551 1 93 103 LEU B O 1
ATOM 5091 N N . ILE B 1 104 ? 15.008 -7.621 2.551 1 93.5 104 ILE B N 1
ATOM 5092 C CA . ILE B 1 104 ? 14.289 -8.891 2.584 1 93.5 104 ILE B CA 1
ATOM 5093 C C . ILE B 1 104 ? 14.031 -9.305 4.031 1 93.5 104 ILE B C 1
ATOM 5095 O O . ILE B 1 104 ? 14.945 -9.281 4.859 1 93.5 104 ILE B O 1
ATOM 5099 N N . VAL B 1 105 ? 12.852 -9.594 4.332 1 94.56 105 VAL B N 1
ATOM 5100 C CA . VAL B 1 105 ? 12.469 -10.172 5.613 1 94.56 105 VAL B CA 1
ATOM 5101 C C . VAL B 1 105 ? 12 -11.609 5.406 1 94.56 105 VAL B C 1
ATOM 5103 O O . VAL B 1 105 ? 11.062 -11.867 4.645 1 94.56 105 VAL B O 1
ATOM 5106 N N . GLU B 1 106 ? 12.617 -12.523 6.004 1 94.44 106 GLU B N 1
ATOM 5107 C CA . GLU B 1 106 ? 12.234 -13.93 5.938 1 94.44 106 GLU B CA 1
ATOM 5108 C C . GLU B 1 106 ? 11.867 -14.469 7.316 1 94.44 106 GLU B C 1
ATOM 5110 O O . GLU B 1 106 ? 12.484 -14.102 8.32 1 94.44 106 GLU B O 1
ATOM 5115 N N . PHE B 1 107 ? 10.883 -15.281 7.391 1 94.25 107 PHE B N 1
ATOM 5116 C CA . PHE B 1 107 ? 10.484 -15.906 8.648 1 94.25 107 PHE B CA 1
ATOM 5117 C C . PHE B 1 107 ? 9.812 -17.25 8.406 1 94.25 107 PHE B C 1
ATOM 5119 O O . PHE B 1 107 ? 9.461 -17.578 7.266 1 94.25 107 PHE B O 1
ATOM 5126 N N . GLU B 1 108 ? 9.656 -18.047 9.414 1 95.69 108 GLU B N 1
ATOM 5127 C CA . GLU B 1 108 ? 8.945 -19.328 9.391 1 95.69 108 GLU B CA 1
ATOM 5128 C C . GLU B 1 108 ? 7.551 -19.188 10 1 95.69 108 GLU B C 1
ATOM 5130 O O . GLU B 1 108 ? 7.395 -18.609 11.086 1 95.69 108 GLU B O 1
ATOM 5135 N N . ALA B 1 109 ? 6.602 -19.562 9.227 1 94.31 109 ALA B N 1
ATOM 5136 C CA . ALA B 1 109 ? 5.223 -19.562 9.711 1 94.31 109 ALA B CA 1
ATOM 5137 C C . ALA B 1 109 ? 4.73 -20.984 9.969 1 94.31 109 ALA B C 1
ATOM 5139 O O . ALA B 1 109 ? 4.895 -21.859 9.117 1 94.31 109 ALA B O 1
ATOM 5140 N N . GLU B 1 110 ? 4.219 -21.219 11.125 1 94.88 110 GLU B N 1
ATOM 5141 C CA . GLU B 1 110 ? 3.658 -22.516 11.484 1 94.88 110 GLU B CA 1
ATOM 5142 C C . GLU B 1 110 ? 2.188 -22.391 11.875 1 94.88 110 GLU B C 1
ATOM 5144 O O . GLU B 1 110 ? 1.825 -21.562 12.695 1 94.88 110 GLU B O 1
ATOM 5149 N N . TRP B 1 111 ? 1.415 -23.141 11.266 1 93.38 111 TRP B N 1
ATOM 5150 C CA . TRP B 1 111 ? -0.024 -23.125 11.516 1 93.38 111 TRP B CA 1
ATOM 5151 C C . TRP B 1 111 ? -0.537 -24.516 11.836 1 93.38 111 TRP B C 1
ATOM 5153 O O . TRP B 1 111 ? -0.202 -25.484 11.148 1 93.38 111 TRP B O 1
ATOM 5163 N N . HIS B 1 112 ? -1.188 -24.719 12.906 1 92.62 112 HIS B N 1
ATOM 5164 C CA . HIS B 1 112 ? -1.848 -25.938 13.344 1 92.62 112 HIS B CA 1
ATOM 5165 C C . HIS B 1 112 ? -3.229 -25.641 13.914 1 92.62 112 HIS B C 1
ATOM 5167 O O . HIS B 1 112 ? -3.354 -24.906 14.898 1 92.62 112 HIS B O 1
ATOM 5173 N N . SER B 1 113 ? -4.25 -26.125 13.305 1 88.25 113 SER B N 1
ATOM 5174 C CA . SER B 1 113 ? -5.602 -25.797 13.75 1 88.25 113 SER B CA 1
ATOM 5175 C C . SER B 1 113 ? -6.539 -26.984 13.602 1 88.25 113 SER B C 1
ATOM 5177 O O . SER B 1 113 ? -6.223 -27.938 12.898 1 88.25 113 SER B O 1
ATOM 5179 N N . GLN B 1 114 ? -7.598 -26.938 14.406 1 81.81 114 GLN B N 1
ATOM 5180 C CA . GLN B 1 114 ? -8.68 -27.906 14.242 1 81.81 114 GLN B CA 1
ATOM 5181 C C . GLN B 1 114 ? -9.625 -27.469 13.125 1 81.81 114 GLN B C 1
ATOM 5183 O O . GLN B 1 114 ? -10.711 -26.953 13.391 1 81.81 114 GLN B O 1
ATOM 5188 N N . GLN B 1 115 ? -9.141 -27.75 11.992 1 79.12 115 GLN B N 1
ATOM 5189 C CA . GLN B 1 115 ? -9.914 -27.391 10.805 1 79.12 115 GLN B CA 1
ATOM 5190 C C . GLN B 1 115 ? -10.859 -28.531 10.414 1 79.12 115 GLN B C 1
ATOM 5192 O O . GLN B 1 115 ? -10.766 -29.641 10.938 1 79.12 115 GLN B O 1
ATOM 5197 N N . ASP B 1 116 ? -11.867 -28.094 9.594 1 80.19 116 ASP B N 1
ATOM 5198 C CA . ASP B 1 116 ? -12.812 -29.078 9.07 1 80.19 116 ASP B CA 1
ATOM 5199 C C . ASP B 1 116 ? -12.953 -28.953 7.555 1 80.19 116 ASP B C 1
ATOM 5201 O O . ASP B 1 116 ? -13.492 -27.953 7.062 1 80.19 116 ASP B O 1
ATOM 5205 N N . VAL B 1 117 ? -12.336 -29.984 6.918 1 84.56 117 VAL B N 1
ATOM 5206 C CA . VAL B 1 117 ? -12.461 -30.062 5.469 1 84.56 117 VAL B CA 1
ATOM 5207 C C . VAL B 1 117 ? -13.109 -31.391 5.082 1 84.56 117 VAL B C 1
ATOM 5209 O O . VAL B 1 117 ? -12.633 -32.469 5.469 1 84.56 117 VAL B O 1
ATOM 5212 N N . ARG B 1 118 ? -14.195 -31.281 4.391 1 86.25 118 ARG B N 1
ATOM 5213 C CA . ARG B 1 118 ? -14.922 -32.469 3.984 1 86.25 118 ARG B CA 1
ATOM 5214 C C . ARG B 1 118 ? -15.109 -32.5 2.471 1 86.25 118 ARG B C 1
ATOM 5216 O O . ARG B 1 118 ? -15.547 -31.531 1.869 1 86.25 118 ARG B O 1
ATOM 5223 N N . LEU B 1 119 ? -14.688 -33.594 1.959 1 86.06 119 LEU B N 1
ATOM 5224 C CA . LEU B 1 119 ? -14.82 -33.844 0.53 1 86.06 119 LEU B CA 1
ATOM 5225 C C . LEU B 1 119 ? -15.734 -35.031 0.275 1 86.06 119 LEU B C 1
ATOM 5227 O O . LEU B 1 119 ? -15.695 -36.031 1.014 1 86.06 119 LEU B O 1
ATOM 5231 N N . LEU B 1 120 ? -16.594 -34.906 -0.643 1 83.06 120 LEU B N 1
ATOM 5232 C CA . LEU B 1 120 ? -17.406 -36 -1.13 1 83.06 120 LEU B CA 1
ATOM 5233 C C . LEU B 1 120 ? -16.891 -36.5 -2.484 1 83.06 120 LEU B C 1
ATOM 5235 O O . LEU B 1 120 ? -16.812 -35.719 -3.436 1 83.06 120 LEU B O 1
ATOM 5239 N N . ILE B 1 121 ? -16.422 -37.719 -2.498 1 80.19 121 ILE B N 1
ATOM 5240 C CA . ILE B 1 121 ? -15.898 -38.281 -3.742 1 80.19 121 ILE B CA 1
ATOM 5241 C C . ILE B 1 121 ? -16.766 -39.469 -4.18 1 80.19 121 ILE B C 1
ATOM 5243 O O . ILE B 1 121 ? -17.188 -40.25 -3.35 1 80.19 121 ILE B O 1
ATOM 5247 N N . ALA B 1 122 ? -17.078 -39.438 -5.391 1 75.12 122 ALA B N 1
ATOM 5248 C CA . ALA B 1 122 ? -17.797 -40.594 -5.965 1 75.12 122 ALA B CA 1
ATOM 5249 C C . ALA B 1 122 ? -16.828 -41.531 -6.668 1 75.12 122 ALA B C 1
ATOM 5251 O O . ALA B 1 122 ? -16.078 -41.125 -7.559 1 75.12 122 ALA B O 1
ATOM 5252 N N . VAL B 1 123 ? -16.734 -42.781 -6.152 1 67.62 123 VAL B N 1
ATOM 5253 C CA . VAL B 1 123 ? -15.859 -43.812 -6.727 1 67.62 123 VAL B CA 1
ATOM 5254 C C . VAL B 1 123 ? -16.688 -45 -7.168 1 67.62 123 VAL B C 1
ATOM 5256 O O . VAL B 1 123 ? -17.781 -45.219 -6.648 1 67.62 123 VAL B O 1
ATOM 5259 N N . PRO B 1 124 ? -16.188 -45.688 -8.32 1 61.19 124 PRO B N 1
ATOM 5260 C CA . PRO B 1 124 ? -16.891 -46.906 -8.695 1 61.19 124 PRO B CA 1
ATOM 5261 C C . PRO B 1 124 ? -16.906 -47.938 -7.574 1 61.19 124 PRO B C 1
ATOM 5263 O O . PRO B 1 124 ? -15.953 -48.031 -6.801 1 61.19 124 PRO B O 1
ATOM 5266 N N . ARG B 1 125 ? -18.125 -48.531 -7.285 1 52.03 125 ARG B N 1
ATOM 5267 C CA . ARG B 1 125 ? -18.203 -49.594 -6.289 1 52.03 125 ARG B CA 1
ATOM 5268 C C . ARG B 1 125 ? -17.266 -50.75 -6.625 1 52.03 125 ARG B C 1
ATOM 5270 O O . ARG B 1 125 ? -17.156 -51.156 -7.781 1 52.03 125 ARG B O 1
ATOM 5277 N N . LEU B 1 126 ? -16.297 -50.875 -5.91 1 45.94 126 LEU B N 1
ATOM 5278 C CA . LEU B 1 126 ? -15.477 -52.031 -6.105 1 45.94 126 LEU B CA 1
ATOM 5279 C C . LEU B 1 126 ? -16.344 -53.281 -6.262 1 45.94 126 LEU B C 1
ATOM 5281 O O . LEU B 1 126 ? -17.406 -53.375 -5.668 1 45.94 126 LEU B O 1
ATOM 5285 N N . PRO B 1 127 ? -16.172 -54.156 -7.352 1 37.78 127 PRO B N 1
ATOM 5286 C CA . PRO B 1 127 ? -16.844 -55.469 -7.328 1 37.78 127 PRO B CA 1
ATOM 5287 C C . PRO B 1 127 ? -16.797 -56.125 -5.957 1 37.78 127 PRO B C 1
ATOM 5289 O O . PRO B 1 127 ? -15.719 -56.5 -5.477 1 37.78 127 PRO B O 1
ATOM 5292 N N . VAL B 1 128 ? -17.516 -55.812 -4.91 1 33.25 128 VAL B N 1
ATOM 5293 C CA . VAL B 1 128 ? -17.719 -57 -4.102 1 33.25 128 VAL B CA 1
ATOM 5294 C C . VAL B 1 128 ? -18.25 -58.125 -4.98 1 33.25 128 VAL B C 1
ATOM 5296 O O . VAL B 1 128 ? -18.906 -57.906 -5.996 1 33.25 128 VAL B O 1
ATOM 5299 N N . ALA B 1 129 ? -17.859 -59.469 -4.754 1 30.02 129 ALA B N 1
ATOM 5300 C CA . ALA B 1 129 ? -18.406 -60.719 -5.234 1 30.02 129 ALA B CA 1
ATOM 5301 C C . ALA B 1 129 ? -19.938 -60.656 -5.301 1 30.02 129 ALA B C 1
ATOM 5303 O O . ALA B 1 129 ? -20.609 -61.688 -5.223 1 30.02 129 ALA B O 1
ATOM 5304 N N . VAL B 1 130 ? -20.734 -59.656 -5.113 1 29.66 130 VAL B N 1
ATOM 5305 C CA . VAL B 1 130 ? -22.125 -60.062 -5.207 1 29.66 130 VAL B CA 1
ATOM 5306 C C . VAL B 1 130 ? -22.422 -60.562 -6.625 1 29.66 130 VAL B C 1
ATOM 5308 O O . VAL B 1 130 ? -22.094 -59.875 -7.602 1 29.66 130 VAL B O 1
ATOM 5311 N N . SER B 1 131 ? -22.859 -61.906 -6.926 1 27.05 131 SER B N 1
ATOM 5312 C CA . SER B 1 131 ? -23.359 -62.75 -8.008 1 27.05 131 SER B CA 1
ATOM 5313 C C . SER B 1 131 ? -24.359 -62 -8.883 1 27.05 131 SER B C 1
ATOM 5315 O O . SER B 1 131 ? -24.516 -62.344 -10.062 1 27.05 131 SER B O 1
ATOM 5317 N N . GLU B 1 132 ? -25.672 -61.688 -8.375 1 28.19 132 GLU B N 1
ATOM 5318 C CA . GLU B 1 132 ? -26.844 -61.875 -9.203 1 28.19 132 GLU B CA 1
ATOM 5319 C C . GLU B 1 132 ? -26.922 -60.844 -10.328 1 28.19 132 GLU B C 1
ATOM 5321 O O . GLU B 1 132 ? -27.156 -61.188 -11.484 1 28.19 132 GLU B O 1
ATOM 5326 N N . VAL B 1 133 ? -27.922 -59.812 -10.18 1 28.28 133 VAL B N 1
ATOM 5327 C CA . VAL B 1 133 ? -28.938 -59.438 -11.156 1 28.28 133 VAL B CA 1
ATOM 5328 C C . VAL B 1 133 ? -28.281 -58.719 -12.336 1 28.28 133 VAL B C 1
ATOM 5330 O O . VAL B 1 133 ? -27.156 -58.25 -12.227 1 28.28 133 VAL B O 1
ATOM 5333 N N . THR B 1 134 ? -29.297 -58.219 -13.375 1 28.92 134 THR B N 1
ATOM 5334 C CA . THR B 1 134 ? -29.406 -57.938 -14.805 1 28.92 134 THR B CA 1
ATOM 5335 C C . THR B 1 134 ? -28.562 -56.75 -15.188 1 28.92 134 THR B C 1
ATOM 5337 O O . THR B 1 134 ? -28.359 -55.844 -14.375 1 28.92 134 THR B O 1
ATOM 5340 N N . PRO B 1 135 ? -28.125 -56.688 -16.547 1 30.44 135 PRO B N 1
ATOM 5341 C CA . PRO B 1 135 ? -27.156 -56.031 -17.438 1 30.44 135 PRO B CA 1
ATOM 5342 C C . PRO B 1 135 ? -27.453 -54.531 -17.625 1 30.44 135 PRO B C 1
ATOM 5344 O O . PRO B 1 135 ? -26.922 -53.906 -18.531 1 30.44 135 PRO B O 1
ATOM 5347 N N . ASP B 1 136 ? -28.609 -53.906 -17.094 1 30.28 136 ASP B N 1
ATOM 5348 C CA . ASP B 1 136 ? -28.734 -52.719 -17.938 1 30.28 136 ASP B CA 1
ATOM 5349 C C . ASP B 1 136 ? -27.547 -51.781 -17.781 1 30.28 136 ASP B C 1
ATOM 5351 O O . ASP B 1 136 ? -27.203 -51.406 -16.656 1 30.28 136 ASP B O 1
ATOM 5355 N N . PRO B 1 137 ? -26.656 -51.625 -18.859 1 32.16 137 PRO B N 1
ATOM 5356 C CA . PRO B 1 137 ? -25.297 -51.094 -18.875 1 32.16 137 PRO B CA 1
ATOM 5357 C C . PRO B 1 137 ? -25.172 -49.719 -18.219 1 32.16 137 PRO B C 1
ATOM 5359 O O . PRO B 1 137 ? -24.188 -49.438 -17.547 1 32.16 137 PRO B O 1
ATOM 5362 N N . ILE B 1 138 ? -25.938 -48.812 -18.812 1 33.28 138 ILE B N 1
ATOM 5363 C CA . ILE B 1 138 ? -25.75 -47.375 -18.516 1 33.28 138 ILE B CA 1
ATOM 5364 C C . ILE B 1 138 ? -26.141 -47.094 -17.062 1 33.28 138 ILE B C 1
ATOM 5366 O O . ILE B 1 138 ? -25.406 -46.406 -16.359 1 33.28 138 ILE B O 1
ATOM 5370 N N . GLU B 1 139 ? -27.406 -47.25 -16.672 1 35.09 139 GLU B N 1
ATOM 5371 C CA . GLU B 1 139 ? -27.984 -47.094 -15.352 1 35.09 139 GLU B CA 1
ATOM 5372 C C . GLU B 1 139 ? -27.234 -47.906 -14.305 1 35.09 139 GLU B C 1
ATOM 5374 O O . GLU B 1 139 ? -27.141 -47.5 -13.141 1 35.09 139 GLU B O 1
ATOM 5379 N N . GLU B 1 140 ? -26.688 -49.125 -14.57 1 37.56 140 GLU B N 1
ATOM 5380 C CA . GLU B 1 140 ? -25.922 -50.062 -13.719 1 37.56 140 GLU B CA 1
ATOM 5381 C C . GLU B 1 140 ? -24.562 -49.469 -13.344 1 37.56 140 GLU B C 1
ATOM 5383 O O . GLU B 1 140 ? -24.078 -49.656 -12.227 1 37.56 140 GLU B O 1
ATOM 5388 N N . ALA B 1 141 ? -23.953 -48.719 -14.227 1 37.81 141 ALA B N 1
ATOM 5389 C CA . ALA B 1 141 ? -22.656 -48.094 -14 1 37.81 141 ALA B CA 1
ATOM 5390 C C . ALA B 1 141 ? -22.75 -47.062 -12.875 1 37.81 141 ALA B C 1
ATOM 5392 O O . ALA B 1 141 ? -21.844 -46.969 -12.023 1 37.81 141 ALA B O 1
ATOM 5393 N N . PHE B 1 142 ? -23.719 -46.156 -12.984 1 42.22 142 PHE B N 1
ATOM 5394 C CA . PHE B 1 142 ? -23.906 -45.125 -11.953 1 42.22 142 PHE B CA 1
ATOM 5395 C C . PHE B 1 142 ? -24.297 -45.781 -10.625 1 42.22 142 PHE B C 1
ATOM 5397 O O . PHE B 1 142 ? -23.969 -45.25 -9.555 1 42.22 142 PHE B O 1
ATOM 5404 N N . ARG B 1 143 ? -25.172 -46.812 -10.641 1 43.91 143 ARG B N 1
ATOM 5405 C CA . ARG B 1 143 ? -25.547 -47.531 -9.422 1 43.91 143 ARG B CA 1
ATOM 5406 C C . ARG B 1 143 ? -24.312 -48.062 -8.703 1 43.91 143 ARG B C 1
ATOM 5408 O O . ARG B 1 143 ? -24.406 -48.469 -7.543 1 43.91 143 ARG B O 1
ATOM 5415 N N . LEU B 1 144 ? -23.172 -48.094 -9.414 1 48.22 144 LEU B N 1
ATOM 5416 C CA . LEU B 1 144 ? -21.953 -48.688 -8.914 1 48.22 144 LEU B CA 1
ATOM 5417 C C . LEU B 1 144 ? -21.031 -47.656 -8.281 1 48.22 144 LEU B C 1
ATOM 5419 O O . LEU B 1 144 ? -19.922 -47.969 -7.875 1 48.22 144 LEU B O 1
ATOM 5423 N N . LEU B 1 145 ? -21.516 -46.406 -8.195 1 57.81 145 LEU B N 1
ATOM 5424 C CA . LEU B 1 145 ? -20.641 -45.406 -7.555 1 57.81 145 LEU B CA 1
ATOM 5425 C C . LEU B 1 145 ? -20.938 -45.312 -6.062 1 57.81 145 LEU B C 1
ATOM 5427 O O . LEU B 1 145 ? -22.094 -45.469 -5.645 1 57.81 145 LEU B O 1
ATOM 5431 N N . MET B 1 146 ? -20.062 -45.5 -5.18 1 68 146 MET B N 1
ATOM 5432 C CA . MET B 1 146 ? -20.156 -45.219 -3.754 1 68 146 MET B CA 1
ATOM 5433 C C . MET B 1 146 ? -19.641 -43.812 -3.441 1 68 146 MET B C 1
ATOM 5435 O O . MET B 1 146 ? -18.672 -43.344 -4.062 1 68 146 MET B O 1
ATOM 5439 N N . ARG B 1 147 ? -20.5 -43.156 -2.758 1 74 147 ARG B N 1
ATOM 5440 C CA . ARG B 1 147 ? -20.078 -41.844 -2.291 1 74 147 ARG B CA 1
ATOM 5441 C C . ARG B 1 147 ? -19.297 -41.938 -0.984 1 74 147 ARG B C 1
ATOM 5443 O O . ARG B 1 147 ? -19.781 -42.531 -0.013 1 74 147 ARG B O 1
ATOM 5450 N N . LEU B 1 148 ? -18.031 -41.531 -1.087 1 78.44 148 LEU B N 1
ATOM 5451 C CA . LEU B 1 148 ? -17.156 -41.562 0.078 1 78.44 148 LEU B CA 1
ATOM 5452 C C . LEU B 1 148 ? -16.984 -40.156 0.645 1 78.44 148 LEU B C 1
ATOM 5454 O O . LEU B 1 148 ? -16.688 -39.188 -0.097 1 78.44 148 LEU B O 1
ATOM 5458 N N . ARG B 1 149 ? -17.375 -40.094 1.885 1 82.31 149 ARG B N 1
ATOM 5459 C CA . ARG B 1 149 ? -17.094 -38.844 2.58 1 82.31 149 ARG B CA 1
ATOM 5460 C C . ARG B 1 149 ? -15.703 -38.875 3.193 1 82.31 149 ARG B C 1
ATOM 5462 O O . ARG B 1 149 ? -15.375 -39.75 3.984 1 82.31 149 ARG B O 1
ATOM 5469 N N . VAL B 1 150 ? -14.883 -37.938 2.723 1 84.94 150 VAL B N 1
ATOM 5470 C CA . VAL B 1 150 ? -13.508 -37.812 3.199 1 84.94 150 VAL B CA 1
ATOM 5471 C C . VAL B 1 150 ? -13.375 -36.562 4.062 1 84.94 150 VAL B C 1
ATOM 5473 O O . VAL B 1 150 ? -13.703 -35.469 3.627 1 84.94 150 VAL B O 1
ATOM 5476 N N . SER B 1 151 ? -12.992 -36.812 5.285 1 87 151 SER B N 1
ATOM 5477 C CA . SER B 1 151 ? -12.781 -35.688 6.195 1 87 151 SER B CA 1
ATOM 5478 C C . SER B 1 151 ? -11.305 -35.531 6.531 1 87 151 SER B C 1
ATOM 5480 O O . SER B 1 151 ? -10.617 -36.5 6.84 1 87 151 SER B O 1
ATOM 5482 N N . LEU B 1 152 ? -10.82 -34.344 6.266 1 88.06 152 LEU B N 1
ATOM 5483 C CA . LEU B 1 152 ? -9.469 -33.969 6.664 1 88.06 152 LEU B CA 1
ATOM 5484 C C . LEU B 1 152 ? -9.477 -33.219 7.988 1 88.06 152 LEU B C 1
ATOM 5486 O O . LEU B 1 152 ? -10.164 -32.219 8.125 1 88.06 152 LEU B O 1
ATOM 5490 N N . LYS B 1 153 ? -8.734 -33.781 8.969 1 87.5 153 LYS B N 1
ATOM 5491 C CA . LYS B 1 153 ? -8.711 -33.156 10.297 1 87.5 153 LYS B CA 1
ATOM 5492 C C . LYS B 1 153 ? -7.273 -32.938 10.773 1 87.5 153 LYS B C 1
ATOM 5494 O O . LYS B 1 153 ? -6.336 -33.531 10.227 1 87.5 153 LYS B O 1
ATOM 5499 N N . ASP B 1 154 ? -7.129 -32.031 11.719 1 88.56 154 ASP B N 1
ATOM 5500 C CA . ASP B 1 154 ? -5.871 -31.766 12.406 1 88.56 154 ASP B CA 1
ATOM 5501 C C . ASP B 1 154 ? -4.762 -31.438 11.406 1 88.56 154 ASP B C 1
ATOM 5503 O O . ASP B 1 154 ? -3.695 -32.062 11.43 1 88.56 154 ASP B O 1
ATOM 5507 N N . ALA B 1 155 ? -5.059 -30.547 10.594 1 91.12 155 ALA B N 1
ATOM 5508 C CA . ALA B 1 155 ? -4.098 -30.172 9.562 1 91.12 155 ALA B CA 1
ATOM 5509 C C . ALA B 1 155 ? -3.047 -29.219 10.117 1 91.12 155 ALA B C 1
ATOM 5511 O O . ALA B 1 155 ? -3.324 -28.453 11.047 1 91.12 155 ALA B O 1
ATOM 5512 N N . TRP B 1 156 ? -1.847 -29.312 9.68 1 93.19 156 TRP B N 1
ATOM 5513 C CA . TRP B 1 156 ? -0.776 -28.375 10.023 1 93.19 156 TRP B CA 1
ATOM 5514 C C . TRP B 1 156 ? 0.046 -28.016 8.797 1 93.19 156 TRP B C 1
ATOM 5516 O O . TRP B 1 156 ? 0.122 -28.781 7.836 1 93.19 156 TRP B O 1
ATOM 5526 N N . VAL B 1 157 ? 0.579 -26.844 8.766 1 94.25 157 VAL B N 1
ATOM 5527 C CA . VAL B 1 157 ? 1.405 -26.328 7.676 1 94.25 157 VAL B CA 1
ATOM 5528 C C . VAL B 1 157 ? 2.617 -25.594 8.242 1 94.25 157 VAL B C 1
ATOM 5530 O O . VAL B 1 157 ? 2.5 -24.859 9.234 1 94.25 157 VAL B O 1
ATOM 5533 N N . ARG B 1 158 ? 3.797 -25.875 7.762 1 96.25 158 ARG B N 1
ATOM 5534 C CA . ARG B 1 158 ? 5.031 -25.141 8.031 1 96.25 158 ARG B CA 1
ATOM 5535 C C . ARG B 1 158 ? 5.582 -24.516 6.754 1 96.25 158 ARG B C 1
ATOM 5537 O O . ARG B 1 158 ? 5.949 -25.219 5.816 1 96.25 158 ARG B O 1
ATOM 5544 N N . ALA B 1 159 ? 5.652 -23.234 6.777 1 96.12 159 ALA B N 1
ATOM 5545 C CA . ALA B 1 159 ? 6.023 -22.531 5.551 1 96.12 159 ALA B CA 1
ATOM 5546 C C . ALA B 1 159 ? 7.105 -21.484 5.82 1 96.12 159 ALA B C 1
ATOM 5548 O O . ALA B 1 159 ? 7.098 -20.828 6.863 1 96.12 159 ALA B O 1
ATOM 5549 N N . GLY B 1 160 ? 8.094 -21.438 4.934 1 96 160 GLY B N 1
ATOM 5550 C CA . GLY B 1 160 ? 8.992 -20.297 4.891 1 96 160 GLY B CA 1
ATOM 5551 C C . GLY B 1 160 ? 8.484 -19.156 4.031 1 96 160 GLY B C 1
ATOM 5552 O O . GLY B 1 160 ? 8.148 -19.359 2.859 1 96 160 GLY B O 1
ATOM 5553 N N . VAL B 1 161 ? 8.383 -18 4.672 1 96.12 161 VAL B N 1
ATOM 5554 C CA . VAL B 1 161 ? 7.812 -16.844 3.971 1 96.12 161 VAL B CA 1
ATOM 5555 C C . VAL B 1 161 ? 8.883 -15.773 3.781 1 96.12 161 VAL B C 1
ATOM 5557 O O . VAL B 1 161 ? 9.695 -15.539 4.68 1 96.12 161 VAL B O 1
ATOM 5560 N N . ARG B 1 162 ? 8.898 -15.227 2.605 1 95.56 162 ARG B N 1
ATOM 5561 C CA . ARG B 1 162 ? 9.789 -14.109 2.303 1 95.56 162 ARG B CA 1
ATOM 5562 C C . ARG B 1 162 ? 9 -12.867 1.909 1 95.56 162 ARG B C 1
ATOM 5564 O O . ARG B 1 162 ? 8.125 -12.93 1.045 1 95.56 162 ARG B O 1
ATOM 5571 N N . VAL B 1 163 ? 9.297 -11.805 2.6 1 94.62 163 VAL B N 1
ATOM 5572 C CA . VAL B 1 163 ? 8.742 -10.5 2.258 1 94.62 163 VAL B CA 1
ATOM 5573 C C . VAL B 1 163 ? 9.859 -9.586 1.765 1 94.62 163 VAL B C 1
ATOM 5575 O O . VAL B 1 163 ? 10.797 -9.273 2.51 1 94.62 163 VAL B O 1
ATOM 5578 N N . THR B 1 164 ? 9.742 -9.164 0.574 1 93.06 164 THR B N 1
ATOM 5579 C CA . THR B 1 164 ? 10.75 -8.281 -0.001 1 93.06 164 THR B CA 1
ATOM 5580 C C . THR B 1 164 ? 10.211 -6.859 -0.121 1 93.06 164 THR B C 1
ATOM 5582 O O . THR B 1 164 ? 9.164 -6.633 -0.734 1 93.06 164 THR B O 1
ATOM 5585 N N . LEU B 1 165 ? 10.859 -5.961 0.518 1 94 165 LEU B N 1
ATOM 5586 C CA . LEU B 1 165 ? 10.586 -4.539 0.377 1 94 165 LEU B CA 1
ATOM 5587 C C . LEU B 1 165 ? 11.422 -3.928 -0.742 1 94 165 LEU B C 1
ATOM 5589 O O . LEU B 1 165 ? 12.641 -3.766 -0.596 1 94 165 LEU B O 1
ATOM 5593 N N . ARG B 1 166 ? 10.836 -3.555 -1.864 1 90.06 166 ARG B N 1
ATOM 5594 C CA . ARG B 1 166 ? 11.602 -3.098 -3.021 1 90.06 166 ARG B CA 1
ATOM 5595 C C . ARG B 1 166 ? 10.742 -2.209 -3.922 1 90.06 166 ARG B C 1
ATOM 5597 O O . ARG B 1 166 ? 9.523 -2.369 -3.984 1 90.06 166 ARG B O 1
ATOM 5604 N N . PRO B 1 167 ? 11.297 -1.354 -4.617 1 89.81 167 PRO B N 1
ATOM 5605 C CA . PRO B 1 167 ? 12.617 -0.796 -4.32 1 89.81 167 PRO B CA 1
ATOM 5606 C C . PRO B 1 167 ? 12.594 0.157 -3.129 1 89.81 167 PRO B C 1
ATOM 5608 O O . PRO B 1 167 ? 11.531 0.6 -2.703 1 89.81 167 PRO B O 1
ATOM 5611 N N . LEU B 1 168 ? 13.711 0.274 -2.527 1 92.25 168 LEU B N 1
ATOM 5612 C CA . LEU B 1 168 ? 13.836 1.321 -1.52 1 92.25 168 LEU B CA 1
ATOM 5613 C C . LEU B 1 168 ? 14.062 2.68 -2.174 1 92.25 168 LEU B C 1
ATOM 5615 O O . LEU B 1 168 ? 14.953 2.826 -3.018 1 92.25 168 LEU B O 1
ATOM 5619 N N . LEU B 1 169 ? 13.211 3.621 -1.849 1 91.38 169 LEU B N 1
ATOM 5620 C CA . LEU B 1 169 ? 13.211 4.934 -2.482 1 91.38 169 LEU B CA 1
ATOM 5621 C C . LEU B 1 169 ? 13.742 6 -1.528 1 91.38 169 LEU B C 1
ATOM 5623 O O . LEU B 1 169 ? 13.57 5.887 -0.312 1 91.38 169 LEU B O 1
ATOM 5627 N N . ARG B 1 170 ? 14.312 6.996 -1.998 1 91.06 170 ARG B N 1
ATOM 5628 C CA . ARG B 1 170 ? 14.781 8.125 -1.203 1 91.06 170 ARG B CA 1
ATOM 5629 C C . ARG B 1 170 ? 13.742 9.242 -1.174 1 91.06 170 ARG B C 1
ATOM 5631 O O . ARG B 1 170 ? 14.086 10.422 -1.253 1 91.06 170 ARG B O 1
ATOM 5638 N N . ARG B 1 171 ? 12.523 8.852 -1.218 1 88.81 171 ARG B N 1
ATOM 5639 C CA . ARG B 1 171 ? 11.336 9.68 -1.08 1 88.81 171 ARG B CA 1
ATOM 5640 C C . ARG B 1 171 ? 10.203 8.906 -0.411 1 88.81 171 ARG B C 1
ATOM 5642 O O . ARG B 1 171 ? 10.273 7.688 -0.271 1 88.81 171 ARG B O 1
ATOM 5649 N N . LEU B 1 172 ? 9.242 9.625 0.027 1 82.94 172 LEU B N 1
ATOM 5650 C CA . LEU B 1 172 ? 8.094 8.945 0.631 1 82.94 172 LEU B CA 1
ATOM 5651 C C . LEU B 1 172 ? 7.102 8.5 -0.437 1 82.94 172 LEU B C 1
ATOM 5653 O O . LEU B 1 172 ? 6.828 9.242 -1.385 1 82.94 172 LEU B O 1
ATOM 5657 N N . PRO B 1 173 ? 6.66 7.301 -0.384 1 88.81 173 PRO B N 1
ATOM 5658 C CA . PRO B 1 173 ? 7.008 6.305 0.632 1 88.81 173 PRO B CA 1
ATOM 5659 C C . PRO B 1 173 ? 8.375 5.672 0.396 1 88.81 173 PRO B C 1
ATOM 5661 O O . PRO B 1 173 ? 8.773 5.457 -0.752 1 88.81 173 PRO B O 1
ATOM 5664 N N . VAL B 1 174 ? 9.031 5.324 1.423 1 91.88 174 VAL B N 1
ATOM 5665 C CA . VAL B 1 174 ? 10.398 4.82 1.346 1 91.88 174 VAL B CA 1
ATOM 5666 C C . VAL B 1 174 ? 10.398 3.426 0.718 1 91.88 174 VAL B C 1
ATOM 5668 O O . VAL B 1 174 ? 11.359 3.047 0.042 1 91.88 174 VAL B O 1
ATOM 5671 N N . VAL B 1 175 ? 9.352 2.717 0.97 1 92 175 VAL B N 1
ATOM 5672 C CA . VAL B 1 175 ? 9.18 1.406 0.353 1 92 175 VAL B CA 1
ATOM 5673 C C . VAL B 1 175 ? 8.242 1.518 -0.846 1 92 175 VAL B C 1
ATOM 5675 O O . VAL B 1 175 ? 7.098 1.967 -0.71 1 92 175 VAL B O 1
ATOM 5678 N N . GLY B 1 176 ? 8.742 1.094 -1.998 1 90.44 176 GLY B N 1
ATOM 5679 C CA . GLY B 1 176 ? 7.938 1.201 -3.207 1 90.44 176 GLY B CA 1
ATOM 5680 C C . GLY B 1 176 ? 6.852 0.148 -3.299 1 90.44 176 GLY B C 1
ATOM 5681 O O . GLY B 1 176 ? 5.727 0.442 -3.713 1 90.44 176 GLY B O 1
ATOM 5682 N N . ALA B 1 177 ? 7.23 -1.115 -2.916 1 91 177 ALA B N 1
ATOM 5683 C CA . ALA B 1 177 ? 6.293 -2.229 -3.01 1 91 177 ALA B CA 1
ATOM 5684 C C . ALA B 1 177 ? 6.719 -3.383 -2.107 1 91 177 ALA B C 1
ATOM 5686 O O . ALA B 1 177 ? 7.852 -3.414 -1.623 1 91 177 ALA B O 1
ATOM 5687 N N . LEU B 1 178 ? 5.758 -4.227 -1.821 1 90.38 178 LEU B N 1
ATOM 5688 C CA . LEU B 1 178 ? 6.012 -5.469 -1.101 1 90.38 178 LEU B CA 1
ATOM 5689 C C . LEU B 1 178 ? 5.809 -6.676 -2.01 1 90.38 178 LEU B C 1
ATOM 5691 O O . LEU B 1 178 ? 4.867 -6.707 -2.803 1 90.38 178 LEU B O 1
ATOM 5695 N N . GLN B 1 179 ? 6.75 -7.562 -1.992 1 92.69 179 GLN B N 1
ATOM 5696 C CA . GLN B 1 179 ? 6.605 -8.875 -2.611 1 92.69 179 GLN B CA 1
ATOM 5697 C C . GLN B 1 179 ? 6.598 -9.984 -1.561 1 92.69 179 GLN B C 1
ATOM 5699 O O . GLN B 1 179 ? 7.473 -10.023 -0.693 1 92.69 179 GLN B O 1
ATOM 5704 N N . VAL B 1 180 ? 5.625 -10.836 -1.647 1 93.56 180 VAL B N 1
ATOM 5705 C CA . VAL B 1 180 ? 5.496 -11.906 -0.662 1 93.56 180 VAL B CA 1
ATOM 5706 C C . VAL B 1 180 ? 5.441 -13.258 -1.371 1 93.56 180 VAL B C 1
ATOM 5708 O O . VAL B 1 180 ? 4.625 -13.461 -2.275 1 93.56 180 VAL B O 1
ATOM 5711 N N . GLY B 1 181 ? 6.312 -14.125 -1.044 1 94.25 181 GLY B N 1
ATOM 5712 C CA . GLY B 1 181 ? 6.348 -15.469 -1.598 1 94.25 181 GLY B CA 1
ATOM 5713 C C . GLY B 1 181 ? 6.828 -16.516 -0.605 1 94.25 181 GLY B C 1
ATOM 5714 O O . GLY B 1 181 ? 7.266 -16.172 0.497 1 94.25 181 GLY B O 1
ATOM 5715 N N . LEU B 1 182 ? 6.719 -17.781 -0.93 1 95.81 182 LEU B N 1
ATOM 5716 C CA . LEU B 1 182 ? 7.211 -18.891 -0.117 1 95.81 182 LEU B CA 1
ATOM 5717 C C . LEU B 1 182 ? 8.609 -19.312 -0.556 1 95.81 182 LEU B C 1
ATOM 5719 O O . LEU B 1 182 ? 8.891 -19.391 -1.754 1 95.81 182 LEU B O 1
ATOM 5723 N N . THR B 1 183 ? 9.469 -19.531 0.39 1 93.38 183 THR B N 1
ATOM 5724 C CA . THR B 1 183 ? 10.859 -19.828 0.07 1 93.38 183 THR B CA 1
ATOM 5725 C C . THR B 1 183 ? 11 -21.266 -0.409 1 93.38 183 THR B C 1
ATOM 5727 O O . THR B 1 183 ? 11.992 -21.625 -1.052 1 93.38 183 THR B O 1
ATOM 5730 N N . ARG B 1 184 ? 10.062 -22.094 -0.023 1 90.5 184 ARG B N 1
ATOM 5731 C CA . ARG B 1 184 ? 9.992 -23.5 -0.396 1 90.5 184 ARG B CA 1
ATOM 5732 C C . ARG B 1 184 ? 8.562 -24.016 -0.313 1 90.5 184 ARG B C 1
ATOM 5734 O O . ARG B 1 184 ? 7.688 -23.359 0.241 1 90.5 184 ARG B O 1
ATOM 5741 N N . VAL B 1 185 ? 8.406 -25.109 -0.969 1 90.56 185 VAL B N 1
ATOM 5742 C CA . VAL B 1 185 ? 7.094 -25.734 -0.806 1 90.56 185 VAL B CA 1
ATOM 5743 C C . VAL B 1 185 ? 6.852 -26.047 0.668 1 90.56 185 VAL B C 1
ATOM 5745 O O . VAL B 1 185 ? 7.652 -26.734 1.301 1 90.56 185 VAL B O 1
ATOM 5748 N N . PRO B 1 186 ? 5.816 -25.547 1.23 1 94.81 186 PRO B N 1
ATOM 5749 C CA . PRO B 1 186 ? 5.562 -25.766 2.656 1 94.81 186 PRO B CA 1
ATOM 5750 C C . PRO B 1 186 ? 5.395 -27.234 3.014 1 94.81 186 PRO B C 1
ATOM 5752 O O . PRO B 1 186 ? 4.91 -28.016 2.193 1 94.81 186 PRO B O 1
ATOM 5755 N N . GLU B 1 187 ? 5.805 -27.562 4.188 1 94.25 187 GLU B N 1
ATOM 5756 C CA . GLU B 1 187 ? 5.477 -28.859 4.758 1 94.25 187 GLU B CA 1
ATOM 5757 C C . GLU B 1 187 ? 4.066 -28.875 5.344 1 94.25 187 GLU B C 1
ATOM 5759 O O . GLU B 1 187 ? 3.631 -27.875 5.938 1 94.25 187 GLU B O 1
ATOM 5764 N N . PHE B 1 188 ? 3.408 -29.938 5.027 1 94 188 PHE B N 1
ATOM 5765 C CA . PHE B 1 188 ? 2.043 -29.984 5.539 1 94 188 PHE B CA 1
ATOM 5766 C C . PHE B 1 188 ? 1.658 -31.422 5.902 1 94 188 PHE B C 1
ATOM 5768 O O . PHE B 1 188 ? 2.342 -32.375 5.516 1 94 188 PHE B O 1
ATOM 5775 N N . GLY B 1 189 ? 0.626 -31.516 6.703 1 90.81 189 GLY B N 1
ATOM 5776 C CA . GLY B 1 189 ? 0.074 -32.812 7.105 1 90.81 189 GLY B CA 1
ATOM 5777 C C . GLY B 1 189 ? -1.349 -32.688 7.621 1 90.81 189 GLY B C 1
ATOM 5778 O O . GLY B 1 189 ? -1.83 -31.609 7.93 1 90.81 189 GLY B O 1
ATOM 5779 N N . TYR B 1 190 ? -2.018 -33.812 7.527 1 90.56 190 TYR B N 1
ATOM 5780 C CA . TYR B 1 190 ? -3.381 -33.906 8.031 1 90.56 190 TYR B CA 1
ATOM 5781 C C . TYR B 1 190 ? -3.771 -35.344 8.297 1 90.56 190 TYR B C 1
ATOM 5783 O O . TYR B 1 190 ? -3.068 -36.281 7.875 1 90.56 190 TYR B O 1
ATOM 5791 N N . GLU B 1 191 ? -4.805 -35.5 9.047 1 87.06 191 GLU B N 1
ATOM 5792 C CA . GLU B 1 191 ? -5.402 -36.812 9.266 1 87.06 191 GLU B CA 1
ATOM 5793 C C . GLU B 1 191 ? -6.625 -37.031 8.375 1 87.06 191 GLU B C 1
ATOM 5795 O O . GLU B 1 191 ? -7.43 -36.094 8.195 1 87.06 191 GLU B O 1
ATOM 5800 N N . LEU B 1 192 ? -6.617 -38.156 7.672 1 86.88 192 LEU B N 1
ATOM 5801 C CA . LEU B 1 192 ? -7.711 -38.469 6.758 1 86.88 192 LEU B CA 1
ATOM 5802 C C . LEU B 1 192 ? -8.672 -39.469 7.395 1 86.88 192 LEU B C 1
ATOM 5804 O O . LEU B 1 192 ? -8.25 -40.5 7.891 1 86.88 192 LEU B O 1
ATOM 5808 N N . ASP B 1 193 ? -9.961 -39.062 7.52 1 82.31 193 ASP B N 1
ATOM 5809 C CA . ASP B 1 193 ? -11.008 -39.938 8.016 1 82.31 193 ASP B CA 1
ATOM 5810 C C . ASP B 1 193 ? -12.039 -40.219 6.926 1 82.31 193 ASP B C 1
ATOM 5812 O O . ASP B 1 193 ? -12.562 -39.312 6.293 1 82.31 193 ASP B O 1
ATOM 5816 N N . LEU B 1 194 ? -12.211 -41.5 6.559 1 78.69 194 LEU B N 1
ATOM 5817 C CA . LEU B 1 194 ? -13.195 -41.875 5.555 1 78.69 194 LEU B CA 1
ATOM 5818 C C . LEU B 1 194 ? -14.445 -42.469 6.207 1 78.69 194 LEU B C 1
ATOM 5820 O O . LEU B 1 194 ? -14.359 -43.062 7.293 1 78.69 194 LEU B O 1
ATOM 5824 N N . SER B 1 195 ? -15.617 -42.188 5.66 1 68.81 195 SER B N 1
ATOM 5825 C CA . SER B 1 195 ? -16.875 -42.688 6.176 1 68.81 195 SER B CA 1
ATOM 5826 C C . SER B 1 195 ? -16.938 -44.219 6.07 1 68.81 195 SER B C 1
ATOM 5828 O O . SER B 1 195 ? -17.625 -44.875 6.859 1 68.81 195 SER B O 1
ATOM 5830 N N . VAL B 1 196 ? -16.578 -44.688 4.898 1 59.94 196 VAL B N 1
ATOM 5831 C CA . VAL B 1 196 ? -16.734 -46.156 4.754 1 59.94 196 VAL B CA 1
ATOM 5832 C C . VAL B 1 196 ? -15.391 -46.844 5 1 59.94 196 VAL B C 1
ATOM 5834 O O . VAL B 1 196 ? -14.336 -46.219 4.809 1 59.94 196 VAL B O 1
ATOM 5837 N N . ALA B 1 197 ? -15.414 -47.938 5.746 1 49.78 197 ALA B N 1
ATOM 5838 C CA . ALA B 1 197 ? -14.359 -48.844 6.191 1 49.78 197 ALA B CA 1
ATOM 5839 C C . ALA B 1 197 ? -13.43 -49.219 5.039 1 49.78 197 ALA B C 1
ATOM 5841 O O . ALA B 1 197 ? -12.961 -50.375 4.949 1 49.78 197 ALA B O 1
ATOM 5842 N N . SER B 1 198 ? -13.414 -48.469 3.889 1 56.69 198 SER B N 1
ATOM 5843 C CA . SER B 1 198 ? -12.461 -49.094 2.979 1 56.69 198 SER B CA 1
ATOM 5844 C C . SER B 1 198 ? -11.047 -48.594 3.227 1 56.69 198 SER B C 1
ATOM 5846 O O . SER B 1 198 ? -10.641 -47.562 2.689 1 56.69 198 SER B O 1
ATOM 5848 N N . ALA B 1 199 ? -10.445 -49.125 4.219 1 59.53 199 ALA B N 1
ATOM 5849 C CA . ALA B 1 199 ? -9.055 -48.938 4.633 1 59.53 199 ALA B CA 1
ATOM 5850 C C . ALA B 1 199 ? -8.117 -48.969 3.436 1 59.53 199 ALA B C 1
ATOM 5852 O O . ALA B 1 199 ? -7.047 -48.344 3.453 1 59.53 199 ALA B O 1
ATOM 5853 N N . ALA B 1 200 ? -8.664 -49.719 2.338 1 59.62 200 ALA B N 1
ATOM 5854 C CA . ALA B 1 200 ? -7.77 -49.938 1.206 1 59.62 200 ALA B CA 1
ATOM 5855 C C . ALA B 1 200 ? -7.641 -48.688 0.355 1 59.62 200 ALA B C 1
ATOM 5857 O O . ALA B 1 200 ? -6.629 -48.469 -0.324 1 59.62 200 ALA B O 1
ATOM 5858 N N . LEU B 1 201 ? -8.656 -47.812 0.517 1 70.12 201 LEU B N 1
ATOM 5859 C CA . LEU B 1 201 ? -8.672 -46.656 -0.372 1 70.12 201 LEU B CA 1
ATOM 5860 C C . LEU B 1 201 ? -7.957 -45.469 0.27 1 70.12 201 LEU B C 1
ATOM 5862 O O . LEU B 1 201 ? -7.59 -44.531 -0.417 1 70.12 201 LEU B O 1
ATOM 5866 N N . VAL B 1 202 ? -7.617 -45.625 1.534 1 76.56 202 VAL B N 1
ATOM 5867 C CA . VAL B 1 202 ? -7.121 -44.5 2.291 1 76.56 202 VAL B CA 1
ATOM 5868 C C . VAL B 1 202 ? -5.754 -44.062 1.75 1 76.56 202 VAL B C 1
ATOM 5870 O O . VAL B 1 202 ? -5.535 -42.875 1.451 1 76.56 202 VAL B O 1
ATOM 5873 N N . PRO B 1 203 ? -4.852 -44.938 1.568 1 75 203 PRO B N 1
ATOM 5874 C CA . PRO B 1 203 ? -3.545 -44.5 1.064 1 75 203 PRO B CA 1
ATOM 5875 C C . PRO B 1 203 ? -3.621 -43.906 -0.332 1 75 203 PRO B C 1
ATOM 5877 O O . PRO B 1 203 ? -2.879 -42.969 -0.642 1 75 203 PRO B O 1
ATOM 5880 N N . LEU B 1 204 ? -4.496 -44.438 -1.182 1 73.19 204 LEU B N 1
ATOM 5881 C CA . LEU B 1 204 ? -4.641 -43.938 -2.543 1 73.19 204 LEU B CA 1
ATOM 5882 C C . LEU B 1 204 ? -5.188 -42.5 -2.537 1 73.19 204 LEU B C 1
ATOM 5884 O O . LEU B 1 204 ? -4.68 -41.656 -3.25 1 73.19 204 LEU B O 1
ATOM 5888 N N . ILE B 1 205 ? -6.133 -42.344 -1.757 1 79.44 205 ILE B N 1
ATOM 5889 C CA . ILE B 1 205 ? -6.754 -41.031 -1.678 1 79.44 205 ILE B CA 1
ATOM 5890 C C . ILE B 1 205 ? -5.77 -40.031 -1.066 1 79.44 205 ILE B C 1
ATOM 5892 O O . ILE B 1 205 ? -5.68 -38.875 -1.513 1 79.44 205 ILE B O 1
ATOM 5896 N N . LYS B 1 206 ? -5.152 -40.469 -0.044 1 83.44 206 LYS B N 1
ATOM 5897 C CA . LYS B 1 206 ? -4.184 -39.594 0.612 1 83.44 206 LYS B CA 1
ATOM 5898 C C . LYS B 1 206 ? -3.08 -39.156 -0.353 1 83.44 206 LYS B C 1
ATOM 5900 O O . LYS B 1 206 ? -2.672 -38 -0.371 1 83.44 206 LYS B O 1
ATOM 5905 N N . GLU B 1 207 ? -2.574 -40.062 -1.077 1 79.69 207 GLU B N 1
ATOM 5906 C CA . GLU B 1 207 ? -1.532 -39.75 -2.053 1 79.69 207 GLU B CA 1
ATOM 5907 C C . GLU B 1 207 ? -2.014 -38.75 -3.072 1 79.69 207 GLU B C 1
ATOM 5909 O O . GLU B 1 207 ? -1.281 -37.812 -3.418 1 79.69 207 GLU B O 1
ATOM 5914 N N . TRP B 1 208 ? -3.133 -38.938 -3.551 1 78.75 208 TRP B N 1
ATOM 5915 C CA . TRP B 1 208 ? -3.697 -38 -4.516 1 78.75 208 TRP B CA 1
ATOM 5916 C C . TRP B 1 208 ? -3.881 -36.625 -3.889 1 78.75 208 TRP B C 1
ATOM 5918 O O . TRP B 1 208 ? -3.518 -35.625 -4.488 1 78.75 208 TRP B O 1
ATOM 5928 N N . LEU B 1 209 ? -4.48 -36.594 -2.746 1 84.12 209 LEU B N 1
ATOM 5929 C CA . LEU B 1 209 ? -4.734 -35.344 -2.08 1 84.12 209 LEU B CA 1
ATOM 5930 C C . LEU B 1 209 ? -3.428 -34.625 -1.76 1 84.12 209 LEU B C 1
ATOM 5932 O O . LEU B 1 209 ? -3.334 -33.406 -1.904 1 84.12 209 LEU B O 1
ATOM 5936 N N . ASP B 1 210 ? -2.453 -35.312 -1.311 1 85.88 210 ASP B N 1
ATOM 5937 C CA . ASP B 1 210 ? -1.149 -34.75 -1.022 1 85.88 210 ASP B CA 1
ATOM 5938 C C . ASP B 1 210 ? -0.559 -34.094 -2.268 1 85.88 210 ASP B C 1
ATOM 5940 O O . ASP B 1 210 ? -0.046 -32.969 -2.199 1 85.88 210 ASP B O 1
ATOM 5944 N N . ALA B 1 211 ? -0.65 -34.75 -3.322 1 81.31 211 ALA B N 1
ATOM 5945 C CA . ALA B 1 211 ? -0.129 -34.219 -4.582 1 81.31 211 ALA B CA 1
ATOM 5946 C C . ALA B 1 211 ? -0.903 -32.969 -5.02 1 81.31 211 ALA B C 1
ATOM 5948 O O . ALA B 1 211 ? -0.311 -32 -5.48 1 81.31 211 ALA B O 1
ATOM 5949 N N . ALA B 1 212 ? -2.158 -33.094 -4.93 1 82.56 212 ALA B N 1
ATOM 5950 C CA . ALA B 1 212 ? -3 -31.953 -5.32 1 82.56 212 ALA B CA 1
ATOM 5951 C C . ALA B 1 212 ? -2.688 -30.719 -4.477 1 82.56 212 ALA B C 1
ATOM 5953 O O . ALA B 1 212 ? -2.535 -29.625 -5.008 1 82.56 212 ALA B O 1
ATOM 5954 N N . VAL B 1 213 ? -2.598 -30.906 -3.186 1 86.69 213 VAL B N 1
ATOM 5955 C CA . VAL B 1 213 ? -2.32 -29.797 -2.291 1 86.69 213 VAL B CA 1
ATOM 5956 C C . VAL B 1 213 ? -0.939 -29.219 -2.596 1 86.69 213 VAL B C 1
ATOM 5958 O O . VAL B 1 213 ? -0.78 -28 -2.715 1 86.69 213 VAL B O 1
ATOM 5961 N N . ARG B 1 214 ? -0.041 -30 -2.748 1 86.75 214 ARG B N 1
ATOM 5962 C CA . ARG B 1 214 ? 1.335 -29.594 -2.992 1 86.75 214 ARG B CA 1
ATOM 5963 C C . ARG B 1 214 ? 1.46 -28.875 -4.332 1 86.75 214 ARG B C 1
ATOM 5965 O O . ARG B 1 214 ? 1.991 -27.766 -4.398 1 86.75 214 ARG B O 1
ATOM 5972 N N . ASP B 1 215 ? 0.922 -29.438 -5.328 1 81.88 215 ASP B N 1
ATOM 5973 C CA . ASP B 1 215 ? 1.198 -28.984 -6.691 1 81.88 215 ASP B CA 1
ATOM 5974 C C . ASP B 1 215 ? 0.234 -27.875 -7.113 1 81.88 215 ASP B C 1
ATOM 5976 O O . ASP B 1 215 ? 0.6 -26.984 -7.879 1 81.88 215 ASP B O 1
ATOM 5980 N N . MET B 1 216 ? -0.907 -27.984 -6.691 1 81.75 216 MET B N 1
ATOM 5981 C CA . MET B 1 216 ? -1.914 -27.062 -7.215 1 81.75 216 MET B CA 1
ATOM 5982 C C . MET B 1 216 ? -2.188 -25.938 -6.227 1 81.75 216 MET B C 1
ATOM 5984 O O . MET B 1 216 ? -2.516 -24.812 -6.629 1 81.75 216 MET B O 1
ATOM 5988 N N . VAL B 1 217 ? -2.018 -26.219 -5.023 1 84.12 217 VAL B N 1
ATOM 5989 C CA . VAL B 1 217 ? -2.416 -25.234 -4.023 1 84.12 217 VAL B CA 1
ATOM 5990 C C . VAL B 1 217 ? -1.187 -24.469 -3.531 1 84.12 217 VAL B C 1
ATOM 5992 O O . VAL B 1 217 ? -1.231 -23.25 -3.361 1 84.12 217 VAL B O 1
ATOM 5995 N N . LEU B 1 218 ? -0.055 -25.125 -3.275 1 88.56 218 LEU B N 1
ATOM 5996 C CA . LEU B 1 218 ? 1.067 -24.516 -2.578 1 88.56 218 LEU B CA 1
ATOM 5997 C C . LEU B 1 218 ? 2.154 -24.094 -3.562 1 88.56 218 LEU B C 1
ATOM 5999 O O . LEU B 1 218 ? 2.66 -22.969 -3.498 1 88.56 218 LEU B O 1
ATOM 6003 N N . GLN B 1 219 ? 2.42 -24.844 -4.57 1 86.38 219 GLN B N 1
ATOM 6004 C CA . GLN B 1 219 ? 3.533 -24.656 -5.488 1 86.38 219 GLN B CA 1
ATOM 6005 C C . GLN B 1 219 ? 3.41 -23.312 -6.223 1 86.38 219 GLN B C 1
ATOM 6007 O O . GLN B 1 219 ? 4.414 -22.641 -6.469 1 86.38 219 GLN B O 1
ATOM 6012 N N . PRO B 1 220 ? 2.299 -22.891 -6.566 1 87 220 PRO B N 1
ATOM 6013 C CA . PRO B 1 220 ? 2.164 -21.641 -7.328 1 87 220 PRO B CA 1
ATOM 6014 C C . PRO B 1 220 ? 2.586 -20.406 -6.527 1 87 220 PRO B C 1
ATOM 6016 O O . PRO B 1 220 ? 2.695 -19.312 -7.082 1 87 220 PRO B O 1
ATOM 6019 N N . TYR B 1 221 ? 2.904 -20.594 -5.301 1 90.31 221 TYR B N 1
ATOM 6020 C CA . TYR B 1 221 ? 3.242 -19.453 -4.465 1 90.31 221 TYR B CA 1
ATOM 6021 C C . TYR B 1 221 ? 4.703 -19.5 -4.039 1 90.31 221 TYR B C 1
ATOM 6023 O O . TYR B 1 221 ? 5.164 -18.641 -3.277 1 90.31 221 TYR B O 1
ATOM 6031 N N . VAL B 1 222 ? 5.383 -20.453 -4.543 1 93.06 222 VAL B N 1
ATOM 6032 C CA . VAL B 1 222 ? 6.793 -20.609 -4.195 1 93.06 222 VAL B CA 1
ATOM 6033 C C . VAL B 1 222 ? 7.645 -19.688 -5.066 1 93.06 222 VAL B C 1
ATOM 6035 O O . VAL B 1 222 ? 7.41 -19.578 -6.27 1 93.06 222 VAL B O 1
ATOM 6038 N N . LEU B 1 223 ? 8.648 -19.078 -4.477 1 92.88 223 LEU B N 1
ATOM 6039 C CA . LEU B 1 223 ? 9.555 -18.188 -5.184 1 92.88 223 LEU B CA 1
ATOM 6040 C C . LEU B 1 223 ? 10.086 -18.844 -6.457 1 92.88 223 LEU B C 1
ATOM 6042 O O . LEU B 1 223 ? 10.336 -20.047 -6.48 1 92.88 223 LEU B O 1
ATOM 6046 N N . PRO B 1 224 ? 10.055 -18.047 -7.551 1 91.38 224 PRO B N 1
ATOM 6047 C CA . PRO B 1 224 ? 10.039 -16.578 -7.629 1 91.38 224 PRO B CA 1
ATOM 6048 C C . PRO B 1 224 ? 8.625 -16.016 -7.77 1 91.38 224 PRO B C 1
ATOM 6050 O O . PRO B 1 224 ? 8.453 -14.805 -7.918 1 91.38 224 PRO B O 1
ATOM 6053 N N . GLU B 1 225 ? 7.633 -17 -7.703 1 92.31 225 GLU B N 1
ATOM 6054 C CA . GLU B 1 225 ? 6.262 -16.5 -7.664 1 92.31 225 GLU B CA 1
ATOM 6055 C C . GLU B 1 225 ? 6.016 -15.68 -6.402 1 92.31 225 GLU B C 1
ATOM 6057 O O . GLU B 1 225 ? 6.57 -15.977 -5.34 1 92.31 225 GLU B O 1
ATOM 6062 N N . HIS B 1 226 ? 5.266 -14.57 -6.613 1 91.75 226 HIS B N 1
ATOM 6063 C CA . HIS B 1 226 ? 5.008 -13.734 -5.441 1 91.75 226 HIS B CA 1
ATOM 6064 C C . HIS B 1 226 ? 3.74 -12.914 -5.621 1 91.75 226 HIS B C 1
ATOM 6066 O O . HIS B 1 226 ? 3.262 -12.734 -6.742 1 91.75 226 HIS B O 1
ATOM 6072 N N . PHE B 1 227 ? 3.17 -12.547 -4.48 1 88.81 227 PHE B N 1
ATOM 6073 C CA . PHE B 1 227 ? 2.156 -11.5 -4.461 1 88.81 227 PHE B CA 1
ATOM 6074 C C . PHE B 1 227 ? 2.803 -10.117 -4.473 1 88.81 227 PHE B C 1
ATOM 6076 O O . PHE B 1 227 ? 3.756 -9.867 -3.73 1 88.81 227 PHE B O 1
ATOM 6083 N N . PHE B 1 228 ? 2.307 -9.25 -5.32 1 89.44 228 PHE B N 1
ATOM 6084 C CA . PHE B 1 228 ? 2.863 -7.906 -5.461 1 89.44 228 PHE B CA 1
ATOM 6085 C C . PHE B 1 228 ? 1.901 -6.859 -4.918 1 89.44 228 PHE B C 1
ATOM 6087 O O . PHE B 1 228 ? 0.759 -6.762 -5.371 1 89.44 228 PHE B O 1
ATOM 6094 N N . PHE B 1 229 ? 2.334 -6.043 -3.912 1 87.12 229 PHE B N 1
ATOM 6095 C CA . PHE B 1 229 ? 1.545 -4.969 -3.316 1 87.12 229 PHE B CA 1
ATOM 6096 C C . PHE B 1 229 ? 2.266 -3.633 -3.445 1 87.12 229 PHE B C 1
ATOM 6098 O O . PHE B 1 229 ? 3.152 -3.32 -2.648 1 87.12 229 PHE B O 1
ATOM 6105 N N . PRO B 1 230 ? 1.887 -2.822 -4.375 1 88.19 230 PRO B N 1
ATOM 6106 C CA . PRO B 1 230 ? 2.551 -1.524 -4.523 1 88.19 230 PRO B CA 1
ATOM 6107 C C . PRO B 1 230 ? 2.135 -0.521 -3.451 1 88.19 230 PRO B C 1
ATOM 6109 O O . PRO B 1 230 ? 0.944 -0.385 -3.158 1 88.19 230 PRO B O 1
ATOM 6112 N N . LEU B 1 231 ? 3.035 0.09 -2.777 1 83.88 231 LEU B N 1
ATOM 6113 C CA . LEU B 1 231 ? 2.779 1.194 -1.858 1 83.88 231 LEU B CA 1
ATOM 6114 C C . LEU B 1 231 ? 2.871 2.535 -2.582 1 83.88 231 LEU B C 1
ATOM 6116 O O . LEU B 1 231 ? 2.205 3.5 -2.195 1 83.88 231 LEU B O 1
ATOM 6120 N N . ASP B 1 232 ? 3.781 2.545 -3.518 1 86.06 232 ASP B N 1
ATOM 6121 C CA . ASP B 1 232 ? 3.848 3.629 -4.496 1 86.06 232 ASP B CA 1
ATOM 6122 C C . ASP B 1 232 ? 3.201 3.217 -5.816 1 86.06 232 ASP B C 1
ATOM 6124 O O . ASP B 1 232 ? 3.66 2.279 -6.473 1 86.06 232 ASP B O 1
ATOM 6128 N N . PRO B 1 233 ? 2.191 3.895 -6.27 1 81.75 233 PRO B N 1
ATOM 6129 C CA . PRO B 1 233 ? 1.465 3.498 -7.477 1 81.75 233 PRO B CA 1
ATOM 6130 C C . PRO B 1 233 ? 2.336 3.535 -8.727 1 81.75 233 PRO B C 1
ATOM 6132 O O . PRO B 1 233 ? 2.01 2.895 -9.734 1 81.75 233 PRO B O 1
ATOM 6135 N N . ASP B 1 234 ? 3.398 4.207 -8.695 1 84.62 234 ASP B N 1
ATOM 6136 C CA . ASP B 1 234 ? 4.242 4.359 -9.875 1 84.62 234 ASP B CA 1
ATOM 6137 C C . ASP B 1 234 ? 5.215 3.188 -10.008 1 84.62 234 ASP B C 1
ATOM 6139 O O . ASP B 1 234 ? 5.875 3.037 -11.039 1 84.62 234 ASP B O 1
ATOM 6143 N N . ILE B 1 235 ? 5.238 2.422 -9.008 1 87.44 235 ILE B N 1
ATOM 6144 C CA . ILE B 1 235 ? 6.191 1.319 -9.023 1 87.44 235 ILE B CA 1
ATOM 6145 C C . ILE B 1 235 ? 5.562 0.099 -9.695 1 87.44 235 ILE B C 1
ATOM 6147 O O . ILE B 1 235 ? 4.438 -0.285 -9.367 1 87.44 235 ILE B O 1
ATOM 6151 N N . LYS B 1 236 ? 6.32 -0.52 -10.648 1 85.25 236 LYS B N 1
ATOM 6152 C CA . LYS B 1 236 ? 5.879 -1.726 -11.344 1 85.25 236 LYS B CA 1
ATOM 6153 C C . LYS B 1 236 ? 6.582 -2.965 -10.797 1 85.25 236 LYS B C 1
ATOM 6155 O O . LYS B 1 236 ? 7.629 -2.859 -10.164 1 85.25 236 LYS B O 1
ATOM 6160 N N . ASP B 1 237 ? 5.961 -4.09 -11.039 1 88.31 237 ASP B N 1
ATOM 6161 C CA . ASP B 1 237 ? 6.52 -5.355 -10.578 1 88.31 237 ASP B CA 1
ATOM 6162 C C . ASP B 1 237 ? 7.613 -5.852 -11.523 1 88.31 237 ASP B C 1
ATOM 6164 O O . ASP B 1 237 ? 7.34 -6.641 -12.43 1 88.31 237 ASP B O 1
ATOM 6168 N N . VAL B 1 238 ? 8.812 -5.363 -11.336 1 85.12 238 VAL B N 1
ATOM 6169 C CA . VAL B 1 238 ? 9.945 -5.766 -12.156 1 85.12 238 VAL B CA 1
ATOM 6170 C C . VAL B 1 238 ? 10.812 -6.766 -11.391 1 85.12 238 VAL B C 1
ATOM 6172 O O . VAL B 1 238 ? 11.047 -6.598 -10.195 1 85.12 238 VAL B O 1
ATOM 6175 N N . GLU B 1 239 ? 11.133 -7.812 -12.102 1 85.56 239 GLU B N 1
ATOM 6176 C CA . GLU B 1 239 ? 11.992 -8.828 -11.492 1 85.56 239 GLU B CA 1
ATOM 6177 C C . GLU B 1 239 ? 13.422 -8.719 -12.008 1 85.56 239 GLU B C 1
ATOM 6179 O O . GLU B 1 239 ? 13.641 -8.391 -13.18 1 85.56 239 GLU B O 1
ATOM 6184 N N . ARG B 1 240 ? 14.305 -8.969 -11.148 1 85.88 240 ARG B N 1
ATOM 6185 C CA . ARG B 1 240 ? 15.719 -8.938 -11.516 1 85.88 240 ARG B CA 1
ATOM 6186 C C . ARG B 1 240 ? 16.141 -10.234 -12.203 1 85.88 240 ARG B C 1
ATOM 6188 O O . ARG B 1 240 ? 16.219 -11.281 -11.562 1 85.88 240 ARG B O 1
ATOM 6195 N N . PRO B 1 241 ? 16.453 -10.117 -13.469 1 89.19 241 PRO B N 1
ATOM 6196 C CA . PRO B 1 241 ? 16.891 -11.32 -14.188 1 89.19 241 PRO B CA 1
ATOM 6197 C C . PRO B 1 241 ? 18.359 -11.656 -13.93 1 89.19 241 PRO B C 1
ATOM 6199 O O . PRO B 1 241 ? 19.25 -10.977 -14.43 1 89.19 241 PRO B O 1
ATOM 6202 N N . VAL B 1 242 ? 18.656 -12.656 -13.211 1 90 242 VAL B N 1
ATOM 6203 C CA . VAL B 1 242 ? 20.031 -12.953 -12.859 1 90 242 VAL B CA 1
ATOM 6204 C C . VAL B 1 242 ? 20.656 -13.859 -13.914 1 90 242 VAL B C 1
ATOM 6206 O O . VAL B 1 242 ? 21.875 -13.891 -14.07 1 90 242 VAL B O 1
ATOM 6209 N N . GLY B 1 243 ? 19.734 -14.555 -14.617 1 94.12 243 GLY B N 1
ATOM 6210 C CA . GLY B 1 243 ? 20.297 -15.438 -15.625 1 94.12 243 GLY B CA 1
ATOM 6211 C C . GLY B 1 243 ? 19.25 -16.125 -16.469 1 94.12 243 GLY B C 1
ATOM 6212 O O . GLY B 1 243 ? 18.062 -15.797 -16.375 1 94.12 243 GLY B O 1
ATOM 6213 N N . VAL B 1 244 ? 19.797 -16.953 -17.391 1 95.88 244 VAL B N 1
ATOM 6214 C CA . VAL B 1 244 ? 18.969 -17.75 -18.297 1 95.88 244 VAL B CA 1
ATOM 6215 C C . VAL B 1 244 ? 19.422 -19.219 -18.25 1 95.88 244 VAL B C 1
ATOM 6217 O O . VAL B 1 244 ? 20.625 -19.5 -18.266 1 95.88 244 VAL B O 1
ATOM 6220 N N . LEU B 1 245 ? 18.469 -20.047 -18.078 1 96.94 245 LEU B N 1
ATOM 6221 C CA . LEU B 1 245 ? 18.75 -21.469 -18.141 1 96.94 245 LEU B CA 1
ATOM 6222 C C . LEU B 1 245 ? 18.312 -22.062 -19.484 1 96.94 245 LEU B C 1
ATOM 6224 O O . LEU B 1 245 ? 17.125 -22.016 -19.812 1 96.94 245 LEU B O 1
ATOM 6228 N N . ALA B 1 246 ? 19.234 -22.531 -20.219 1 96.81 246 ALA B N 1
ATOM 6229 C CA . ALA B 1 246 ? 18.953 -23.25 -21.453 1 96.81 246 ALA B CA 1
ATOM 6230 C C . ALA B 1 246 ? 18.859 -24.75 -21.203 1 96.81 246 ALA B C 1
ATOM 6232 O O . ALA B 1 246 ? 19.781 -25.344 -20.625 1 96.81 246 ALA B O 1
ATOM 6233 N N . VAL B 1 247 ? 17.797 -25.328 -21.609 1 97.56 247 VAL B N 1
ATOM 6234 C CA . VAL B 1 247 ? 17.562 -26.75 -21.359 1 97.56 247 VAL B CA 1
ATOM 6235 C C . VAL B 1 247 ? 17.344 -27.469 -22.688 1 97.56 247 VAL B C 1
ATOM 6237 O O . VAL B 1 247 ? 16.5 -27.062 -23.484 1 97.56 247 VAL B O 1
ATOM 6240 N N . ARG B 1 248 ? 18.062 -28.453 -22.969 1 97.31 248 ARG B N 1
ATOM 6241 C CA . ARG B 1 248 ? 17.812 -29.359 -24.078 1 97.31 248 ARG B CA 1
ATOM 6242 C C . ARG B 1 248 ? 17.422 -30.75 -23.578 1 97.31 248 ARG B C 1
ATOM 6244 O O . ARG B 1 248 ? 18.156 -31.375 -22.812 1 97.31 248 ARG B O 1
ATOM 6251 N N . VAL B 1 249 ? 16.281 -31.188 -23.984 1 97.69 249 VAL B N 1
ATOM 6252 C CA . VAL B 1 249 ? 15.805 -32.5 -23.609 1 97.69 249 VAL B CA 1
ATOM 6253 C C . VAL B 1 249 ? 16.328 -33.531 -24.594 1 97.69 249 VAL B C 1
ATOM 6255 O O . VAL B 1 249 ? 15.883 -33.594 -25.734 1 97.69 249 VAL B O 1
ATOM 6258 N N . VAL B 1 250 ? 17.203 -34.406 -24.156 1 96.44 250 VAL B N 1
ATOM 6259 C CA . VAL B 1 250 ? 17.844 -35.375 -25.047 1 96.44 250 VAL B CA 1
ATOM 6260 C C . VAL B 1 250 ? 16.984 -36.625 -25.172 1 96.44 250 VAL B C 1
ATOM 6262 O O . VAL B 1 250 ? 16.375 -36.875 -26.219 1 96.44 250 VAL B O 1
ATOM 6265 N N . ARG B 1 251 ? 16.891 -37.312 -24.016 1 95.75 251 ARG B N 1
ATOM 6266 C CA . ARG B 1 251 ? 16.141 -38.594 -24.062 1 95.75 251 ARG B CA 1
ATOM 6267 C C . ARG B 1 251 ? 15.812 -39.094 -22.672 1 95.75 251 ARG B C 1
ATOM 6269 O O . ARG B 1 251 ? 16.422 -38.656 -21.688 1 95.75 251 ARG B O 1
ATOM 6276 N N . ALA B 1 252 ? 14.891 -39.938 -22.641 1 96.06 252 ALA B N 1
ATOM 6277 C CA . ALA B 1 252 ? 14.555 -40.688 -21.422 1 96.06 252 ALA B CA 1
ATOM 6278 C C . ALA B 1 252 ? 14.672 -42.188 -21.672 1 96.06 252 ALA B C 1
ATOM 6280 O O . ALA B 1 252 ? 14.258 -42.688 -22.719 1 96.06 252 ALA B O 1
ATOM 6281 N N . ASP B 1 253 ? 15.273 -42.812 -20.703 1 94.56 253 ASP B N 1
ATOM 6282 C CA . ASP B 1 253 ? 15.43 -44.281 -20.781 1 94.56 253 ASP B CA 1
ATOM 6283 C C . ASP B 1 253 ? 14.617 -44.969 -19.688 1 94.56 253 ASP B C 1
ATOM 6285 O O . ASP B 1 253 ? 14.391 -44.406 -18.625 1 94.56 253 ASP B O 1
ATOM 6289 N N . ASP B 1 254 ? 14.133 -46.188 -20.047 1 91.44 254 ASP B N 1
ATOM 6290 C CA . ASP B 1 254 ? 13.383 -47.031 -19.125 1 91.44 254 ASP B CA 1
ATOM 6291 C C . ASP B 1 254 ? 12.062 -46.344 -18.734 1 91.44 254 ASP B C 1
ATOM 6293 O O . ASP B 1 254 ? 11.742 -46.25 -17.547 1 91.44 254 ASP B O 1
ATOM 6297 N N . VAL B 1 255 ? 11.43 -45.844 -19.719 1 91.5 255 VAL B N 1
ATOM 6298 C CA . VAL B 1 255 ? 10.125 -45.25 -19.484 1 91.5 255 VAL B CA 1
ATOM 6299 C C . VAL B 1 255 ? 9.148 -46.312 -18.969 1 91.5 255 VAL B C 1
ATOM 6301 O O . VAL B 1 255 ? 9 -47.375 -19.578 1 91.5 255 VAL B O 1
ATOM 6304 N N . PRO B 1 256 ? 8.523 -46 -17.891 1 85.69 256 PRO B N 1
ATOM 6305 C CA . PRO B 1 256 ? 7.598 -47 -17.328 1 85.69 256 PRO B CA 1
ATOM 6306 C C . PRO B 1 256 ? 6.395 -47.25 -18.234 1 85.69 256 PRO B C 1
ATOM 6308 O O . PRO B 1 256 ? 5.895 -46.312 -18.875 1 85.69 256 PRO B O 1
ATOM 6311 N N . LYS B 1 257 ? 5.918 -48.438 -18.234 1 77.75 257 LYS B N 1
ATOM 6312 C CA . LYS B 1 257 ? 4.707 -48.812 -18.969 1 77.75 257 LYS B CA 1
ATOM 6313 C C . LYS B 1 257 ? 3.457 -48.5 -18.141 1 77.75 257 LYS B C 1
ATOM 6315 O O . LYS B 1 257 ? 3.408 -48.812 -16.938 1 77.75 257 LYS B O 1
ATOM 6320 N N . PRO B 1 258 ? 2.557 -47.75 -18.703 1 70.5 258 PRO B N 1
ATOM 6321 C CA . PRO B 1 258 ? 1.343 -47.438 -17.953 1 70.5 258 PRO B CA 1
ATOM 6322 C C . PRO B 1 258 ? 0.517 -48.688 -17.641 1 70.5 258 PRO B C 1
ATOM 6324 O O . PRO B 1 258 ? -0.208 -48.719 -16.641 1 70.5 258 PRO B O 1
ATOM 6327 N N . GLY B 1 259 ? 0.36 -49.688 -18.453 1 61.75 259 GLY B N 1
ATOM 6328 C CA . GLY B 1 259 ? -0.389 -50.906 -18.281 1 61.75 259 GLY B CA 1
ATOM 6329 C C . GLY B 1 259 ? 0.298 -52.125 -18.891 1 61.75 259 GLY B C 1
ATOM 6330 O O . GLY B 1 259 ? 1.451 -52.031 -19.328 1 61.75 259 GLY B O 1
ATOM 6331 N N . LEU B 1 260 ? -0.33 -53.25 -18.641 1 57.59 260 LEU B N 1
ATOM 6332 C CA . LEU B 1 260 ? 0.182 -54.562 -19.094 1 57.59 260 LEU B CA 1
ATOM 6333 C C . LEU B 1 260 ? 0.38 -54.531 -20.609 1 57.59 260 LEU B C 1
ATOM 6335 O O . LEU B 1 260 ? 1.318 -55.156 -21.125 1 57.59 260 LEU B O 1
ATOM 6339 N N . LEU B 1 261 ? -0.543 -53.906 -21.391 1 58.69 261 LEU B N 1
ATOM 6340 C CA . LEU B 1 261 ? -0.484 -54.062 -22.844 1 58.69 261 LEU B CA 1
ATOM 6341 C C . LEU B 1 261 ? -0.195 -52.719 -23.531 1 58.69 261 LEU B C 1
ATOM 6343 O O . LEU B 1 261 ? 0.008 -52.656 -24.734 1 58.69 261 LEU B O 1
ATOM 6347 N N . GLY B 1 262 ? -0.07 -51.656 -22.797 1 64.44 262 GLY B N 1
ATOM 6348 C CA . GLY B 1 262 ? -0.047 -50.406 -23.562 1 64.44 262 GLY B CA 1
ATOM 6349 C C . GLY B 1 262 ? 1.303 -49.719 -23.531 1 64.44 262 GLY B C 1
ATOM 6350 O O . GLY B 1 262 ? 2.107 -49.938 -22.625 1 64.44 262 GLY B O 1
ATOM 6351 N N . SER B 1 263 ? 1.668 -49.219 -24.766 1 79.44 263 SER B N 1
ATOM 6352 C CA . SER B 1 263 ? 2.854 -48.375 -24.875 1 79.44 263 SER B CA 1
ATOM 6353 C C . SER B 1 263 ? 2.576 -46.969 -24.375 1 79.44 263 SER B C 1
ATOM 6355 O O . SER B 1 263 ? 1.489 -46.438 -24.578 1 79.44 263 SER B O 1
ATOM 6357 N N . ALA B 1 264 ? 3.541 -46.5 -23.594 1 86.38 264 ALA B N 1
ATOM 6358 C CA . ALA B 1 264 ? 3.404 -45.156 -23.062 1 86.38 264 ALA B CA 1
ATOM 6359 C C . ALA B 1 264 ? 3.559 -44.094 -24.156 1 86.38 264 ALA B C 1
ATOM 6361 O O . ALA B 1 264 ? 4.25 -44.344 -25.156 1 86.38 264 ALA B O 1
ATOM 6362 N N . ARG B 1 265 ? 2.891 -43.031 -24.094 1 90.38 265 ARG B N 1
ATOM 6363 C CA . ARG B 1 265 ? 3.057 -41.844 -24.891 1 90.38 265 ARG B CA 1
ATOM 6364 C C . ARG B 1 265 ? 3.637 -40.688 -24.062 1 90.38 265 ARG B C 1
ATOM 6366 O O . ARG B 1 265 ? 2.912 -39.781 -23.641 1 90.38 265 ARG B O 1
ATOM 6373 N N . PRO B 1 266 ? 4.973 -40.75 -23.969 1 93.38 266 PRO B N 1
ATOM 6374 C CA . PRO B 1 266 ? 5.621 -39.875 -22.984 1 93.38 266 PRO B CA 1
ATOM 6375 C C . PRO B 1 266 ? 5.555 -38.406 -23.391 1 93.38 266 PRO B C 1
ATOM 6377 O O . PRO B 1 266 ? 5.828 -38.062 -24.531 1 93.38 266 PRO B O 1
ATOM 6380 N N . LEU B 1 267 ? 5.18 -37.562 -22.516 1 93.38 267 LEU B N 1
ATOM 6381 C CA . LEU B 1 267 ? 5.156 -36.094 -22.562 1 93.38 267 LEU B CA 1
ATOM 6382 C C . LEU B 1 267 ? 5.883 -35.5 -21.375 1 93.38 267 LEU B C 1
ATOM 6384 O O . LEU B 1 267 ? 5.598 -35.844 -20.219 1 93.38 267 LEU B O 1
ATOM 6388 N N . LEU B 1 268 ? 6.805 -34.625 -21.672 1 95.06 268 LEU B N 1
ATOM 6389 C CA . LEU B 1 268 ? 7.602 -34.062 -20.594 1 95.06 268 LEU B CA 1
ATOM 6390 C C . LEU B 1 268 ? 7.199 -32.594 -20.328 1 95.06 268 LEU B C 1
ATOM 6392 O O . LEU B 1 268 ? 7.027 -31.828 -21.266 1 95.06 268 LEU B O 1
ATOM 6396 N N . GLU B 1 269 ? 7.004 -32.312 -19.094 1 92.88 269 GLU B N 1
ATOM 6397 C CA . GLU B 1 269 ? 6.789 -30.938 -18.641 1 92.88 269 GLU B CA 1
ATOM 6398 C C . GLU B 1 269 ? 7.957 -30.438 -17.797 1 92.88 269 GLU B C 1
ATOM 6400 O O . GLU B 1 269 ? 8.422 -31.141 -16.891 1 92.88 269 GLU B O 1
ATOM 6405 N N . LEU B 1 270 ? 8.422 -29.234 -18.125 1 95.5 270 LEU B N 1
ATOM 6406 C CA . LEU B 1 270 ? 9.555 -28.641 -17.438 1 95.5 270 LEU B CA 1
ATOM 6407 C C . LEU B 1 270 ? 9.219 -27.234 -16.969 1 95.5 270 LEU B C 1
ATOM 6409 O O . LEU B 1 270 ? 8.523 -26.484 -17.656 1 95.5 270 LEU B O 1
ATOM 6413 N N . PHE B 1 271 ? 9.742 -26.875 -15.773 1 93.38 271 PHE B N 1
ATOM 6414 C CA . PHE B 1 271 ? 9.594 -25.484 -15.367 1 93.38 271 PHE B CA 1
ATOM 6415 C C . PHE B 1 271 ? 10.594 -25.141 -14.266 1 93.38 271 PHE B C 1
ATOM 6417 O O . PHE B 1 271 ? 11.047 -26.016 -13.531 1 93.38 271 PHE B O 1
ATOM 6424 N N . VAL B 1 272 ? 11.055 -23.922 -14.25 1 93.38 272 VAL B N 1
ATOM 6425 C CA . VAL B 1 272 ? 11.844 -23.328 -13.172 1 93.38 272 VAL B CA 1
ATOM 6426 C C . VAL B 1 272 ? 10.961 -22.453 -12.305 1 93.38 272 VAL B C 1
ATOM 6428 O O . VAL B 1 272 ? 11.219 -22.281 -11.109 1 93.38 272 VAL B O 1
ATOM 6431 N N . ARG B 1 273 ? 10.023 -21.906 -12.891 1 91 273 ARG B N 1
ATOM 6432 C CA . ARG B 1 273 ? 8.938 -21.172 -12.242 1 91 273 ARG B CA 1
ATOM 6433 C C . ARG B 1 273 ? 7.578 -21.766 -12.617 1 91 273 ARG B C 1
ATOM 6435 O O . ARG B 1 273 ? 7.312 -22.016 -13.789 1 91 273 ARG B O 1
ATOM 6442 N N . ASP B 1 274 ? 6.766 -21.891 -11.656 1 88.56 274 ASP B N 1
ATOM 6443 C CA . ASP B 1 274 ? 5.512 -22.625 -11.852 1 88.56 274 ASP B CA 1
ATOM 6444 C C . ASP B 1 274 ? 4.641 -21.938 -12.906 1 88.56 274 ASP B C 1
ATOM 6446 O O . ASP B 1 274 ? 3.967 -22.609 -13.688 1 88.56 274 ASP B O 1
ATOM 6450 N N . SER B 1 275 ? 4.656 -20.688 -12.977 1 87.25 275 SER B N 1
ATOM 6451 C CA . SER B 1 275 ? 3.789 -19.938 -13.883 1 87.25 275 SER B CA 1
ATOM 6452 C C . SER B 1 275 ? 4.258 -20.062 -15.328 1 87.25 275 SER B C 1
ATOM 6454 O O . SER B 1 275 ? 3.549 -19.656 -16.25 1 87.25 275 SER B O 1
ATOM 6456 N N . GLN B 1 276 ? 5.434 -20.703 -15.539 1 89.81 276 GLN B N 1
ATOM 6457 C CA . GLN B 1 276 ? 6 -20.766 -16.891 1 89.81 276 GLN B CA 1
ATOM 6458 C C . GLN B 1 276 ? 6.359 -22.203 -17.25 1 89.81 276 GLN B C 1
ATOM 6460 O O . GLN B 1 276 ? 7.473 -22.484 -17.719 1 89.81 276 GLN B O 1
ATOM 6465 N N . ARG B 1 277 ? 5.445 -22.969 -17.109 1 89.5 277 ARG B N 1
ATOM 6466 C CA . ARG B 1 277 ? 5.664 -24.359 -17.453 1 89.5 277 ARG B CA 1
ATOM 6467 C C . ARG B 1 277 ? 5.734 -24.547 -18.969 1 89.5 277 ARG B C 1
ATOM 6469 O O . ARG B 1 277 ? 5.008 -23.891 -19.719 1 89.5 277 ARG B O 1
ATOM 6476 N N . ARG B 1 278 ? 6.68 -25.438 -19.359 1 90.69 278 ARG B N 1
ATOM 6477 C CA . ARG B 1 278 ? 6.852 -25.797 -20.766 1 90.69 278 ARG B CA 1
ATOM 6478 C C . ARG B 1 278 ? 6.656 -27.297 -20.969 1 90.69 278 ARG B C 1
ATOM 6480 O O . ARG B 1 278 ? 7.016 -28.094 -20.109 1 90.69 278 ARG B O 1
ATOM 6487 N N . ARG B 1 279 ? 6.082 -27.578 -22.094 1 90.25 279 ARG B N 1
ATOM 6488 C CA . ARG B 1 279 ? 5.836 -28.984 -22.391 1 90.25 279 ARG B CA 1
ATOM 6489 C C . ARG B 1 279 ? 6.48 -29.391 -23.703 1 90.25 279 ARG B C 1
ATOM 6491 O O . ARG B 1 279 ? 6.559 -28.578 -24.641 1 90.25 279 ARG B O 1
ATOM 6498 N N . THR B 1 280 ? 6.938 -30.609 -23.812 1 92.38 280 THR B N 1
ATOM 6499 C CA . THR B 1 280 ? 7.426 -31.188 -25.062 1 92.38 280 THR B CA 1
ATOM 6500 C C . THR B 1 280 ? 6.273 -31.766 -25.891 1 92.38 280 THR B C 1
ATOM 6502 O O . THR B 1 280 ? 5.145 -31.844 -25.406 1 92.38 280 THR B O 1
ATOM 6505 N N . HIS B 1 281 ? 6.598 -32.031 -27.156 1 88.62 281 HIS B N 1
ATOM 6506 C CA . HIS B 1 281 ? 5.668 -32.844 -27.922 1 88.62 281 HIS B CA 1
ATOM 6507 C C . HIS B 1 281 ? 5.625 -34.281 -27.375 1 88.62 281 HIS B C 1
ATOM 6509 O O . HIS B 1 281 ? 6.496 -34.688 -26.594 1 88.62 281 HIS B O 1
ATOM 6515 N N . VAL B 1 282 ? 4.586 -35 -27.734 1 90.5 282 VAL B N 1
ATOM 6516 C CA . VAL B 1 282 ? 4.48 -36.406 -27.359 1 90.5 282 VAL B CA 1
ATOM 6517 C C . VAL B 1 282 ? 5.484 -37.219 -28.156 1 90.5 282 VAL B C 1
ATOM 6519 O O . VAL B 1 282 ? 5.461 -37.219 -29.391 1 90.5 282 VAL B O 1
ATOM 6522 N N . ALA B 1 283 ? 6.379 -37.906 -27.469 1 93.38 283 ALA B N 1
ATOM 6523 C CA . ALA B 1 283 ? 7.43 -38.656 -28.141 1 93.38 283 ALA B CA 1
ATOM 6524 C C . ALA B 1 283 ? 6.984 -40.094 -28.422 1 93.38 283 ALA B C 1
ATOM 6526 O O . ALA B 1 283 ? 6.121 -40.625 -27.734 1 93.38 283 ALA B O 1
ATOM 6527 N N . GLN B 1 284 ? 7.594 -40.625 -29.469 1 90 284 GLN B N 1
ATOM 6528 C CA . GLN B 1 284 ? 7.402 -42.031 -29.766 1 90 284 GLN B CA 1
ATOM 6529 C C . GLN B 1 284 ? 8.398 -42.906 -29.016 1 90 284 GLN B C 1
ATOM 6531 O O . GLN B 1 284 ? 9.57 -42.531 -28.891 1 90 284 GLN B O 1
ATOM 6536 N N . LEU B 1 285 ? 7.867 -43.969 -28.547 1 90.19 285 LEU B N 1
ATOM 6537 C CA . LEU B 1 285 ? 8.734 -44.875 -27.781 1 90.19 285 LEU B CA 1
ATOM 6538 C C . LEU B 1 285 ? 9.477 -45.812 -28.703 1 90.19 285 LEU B C 1
ATOM 6540 O O . LEU B 1 285 ? 8.875 -46.375 -29.625 1 90.19 285 LEU B O 1
ATOM 6544 N N . VAL B 1 286 ? 10.781 -45.906 -28.594 1 89.56 286 VAL B N 1
ATOM 6545 C CA . VAL B 1 286 ? 11.609 -46.938 -29.188 1 89.56 286 VAL B CA 1
ATOM 6546 C C . VAL B 1 286 ? 12.109 -47.875 -28.078 1 89.56 286 VAL B C 1
ATOM 6548 O O . VAL B 1 286 ? 13.094 -47.594 -27.406 1 89.56 286 VAL B O 1
ATOM 6551 N N . GLY B 1 287 ? 11.398 -49.031 -27.953 1 86.69 287 GLY B N 1
ATOM 6552 C CA . GLY B 1 287 ? 11.617 -49.844 -26.75 1 86.69 287 GLY B CA 1
ATOM 6553 C C . GLY B 1 287 ? 11.086 -49.156 -25.5 1 86.69 287 GLY B C 1
ATOM 6554 O O . GLY B 1 287 ? 9.898 -48.844 -25.422 1 86.69 287 GLY B O 1
ATOM 6555 N N . SER B 1 288 ? 11.992 -48.906 -24.688 1 89.69 288 SER B N 1
ATOM 6556 C CA . SER B 1 288 ? 11.609 -48.188 -23.469 1 89.69 288 SER B CA 1
ATOM 6557 C C . SER B 1 288 ? 12.25 -46.812 -23.406 1 89.69 288 SER B C 1
ATOM 6559 O O . SER B 1 288 ? 12.414 -46.25 -22.312 1 89.69 288 SER B O 1
ATOM 6561 N N . SER B 1 289 ? 12.641 -46.312 -24.578 1 93.56 289 SER B N 1
ATOM 6562 C CA . SER B 1 289 ? 13.312 -45.031 -24.609 1 93.56 289 SER B CA 1
ATOM 6563 C C . SER B 1 289 ? 12.531 -44.031 -25.469 1 93.56 289 SER B C 1
ATOM 6565 O O . SER B 1 289 ? 11.875 -44.406 -26.438 1 93.56 289 SER B O 1
ATOM 6567 N N . ALA B 1 290 ? 12.531 -42.875 -25.062 1 95.12 290 ALA B N 1
ATOM 6568 C CA . ALA B 1 290 ? 11.914 -41.781 -25.797 1 95.12 290 ALA B CA 1
ATOM 6569 C C . ALA B 1 290 ? 12.898 -40.625 -26 1 95.12 290 ALA B C 1
ATOM 6571 O O . ALA B 1 290 ? 13.68 -40.312 -25.109 1 95.12 290 ALA B O 1
ATOM 6572 N N . ALA B 1 291 ? 12.945 -40.094 -27.172 1 95.31 291 ALA B N 1
ATOM 6573 C CA . ALA B 1 291 ? 13.82 -38.969 -27.484 1 95.31 291 ALA B CA 1
ATOM 6574 C C . ALA B 1 291 ? 13.008 -37.75 -27.969 1 95.31 291 ALA B C 1
ATOM 6576 O O . ALA B 1 291 ? 12.031 -37.906 -28.703 1 95.31 291 ALA B O 1
ATOM 6577 N N . TRP B 1 292 ? 13.281 -36.562 -27.656 1 94.69 292 TRP B N 1
ATOM 6578 C CA . TRP B 1 292 ? 12.555 -35.344 -28.047 1 94.69 292 TRP B CA 1
ATOM 6579 C C . TRP B 1 292 ? 13.461 -34.406 -28.828 1 94.69 292 TRP B C 1
ATOM 6581 O O . TRP B 1 292 ? 13.117 -34 -29.938 1 94.69 292 TRP B O 1
ATOM 6591 N N . GLY B 1 293 ? 14.625 -34.031 -28.234 1 91.25 293 GLY B N 1
ATOM 6592 C CA . GLY B 1 293 ? 15.484 -33.031 -28.844 1 91.25 293 GLY B CA 1
ATOM 6593 C C . GLY B 1 293 ? 14.969 -31.609 -28.672 1 91.25 293 GLY B C 1
ATOM 6594 O O . GLY B 1 293 ? 15.5 -30.672 -29.266 1 91.25 293 GLY B O 1
ATOM 6595 N N . SER B 1 294 ? 13.953 -31.406 -27.938 1 91.94 294 SER B N 1
ATOM 6596 C CA . SER B 1 294 ? 13.344 -30.109 -27.703 1 91.94 294 SER B CA 1
ATOM 6597 C C . SER B 1 294 ? 14.273 -29.203 -26.891 1 91.94 294 SER B C 1
ATOM 6599 O O . SER B 1 294 ? 15.055 -29.688 -26.062 1 91.94 294 SER B O 1
ATOM 6601 N N . ARG B 1 295 ? 14.164 -27.906 -27.172 1 93.5 295 ARG B N 1
ATOM 6602 C CA . ARG B 1 295 ? 14.953 -26.906 -26.469 1 93.5 295 ARG B CA 1
ATOM 6603 C C . ARG B 1 295 ? 14.055 -25.859 -25.812 1 93.5 295 ARG B C 1
ATOM 6605 O O . ARG B 1 295 ? 13.047 -25.453 -26.391 1 93.5 295 ARG B O 1
ATOM 6612 N N . PHE B 1 296 ? 14.43 -25.531 -24.609 1 93.94 296 PHE B N 1
ATOM 6613 C CA . PHE B 1 296 ? 13.688 -24.5 -23.875 1 93.94 296 PHE B CA 1
ATOM 6614 C C . PHE B 1 296 ? 14.641 -23.547 -23.172 1 93.94 296 PHE B C 1
ATOM 6616 O O . PHE B 1 296 ? 15.781 -23.906 -22.859 1 93.94 296 PHE B O 1
ATOM 6623 N N . GLU B 1 297 ? 14.203 -22.359 -23 1 95 297 GLU B N 1
ATOM 6624 C CA . GLU B 1 297 ? 14.922 -21.359 -22.219 1 95 297 GLU B CA 1
ATOM 6625 C C . GLU B 1 297 ? 14.047 -20.812 -21.094 1 95 297 GLU B C 1
ATOM 6627 O O . GLU B 1 297 ? 12.883 -20.469 -21.312 1 95 297 GLU B O 1
ATOM 6632 N N . PHE B 1 298 ? 14.602 -20.75 -19.906 1 95.56 298 PHE B N 1
ATOM 6633 C CA . PHE B 1 298 ? 13.859 -20.281 -18.75 1 95.56 298 PHE B CA 1
ATOM 6634 C C . PHE B 1 298 ? 14.562 -19.094 -18.094 1 95.56 298 PHE B C 1
ATOM 6636 O O . PHE B 1 298 ? 15.781 -19.125 -17.891 1 95.56 298 PHE B O 1
ATOM 6643 N N . PRO B 1 299 ? 13.805 -18.078 -17.844 1 94.44 299 PRO B N 1
ATOM 6644 C CA . PRO B 1 299 ? 14.398 -17 -17.062 1 94.44 299 PRO B CA 1
ATOM 6645 C C . PRO B 1 299 ? 14.656 -17.391 -15.602 1 94.44 299 PRO B C 1
ATOM 6647 O O . PRO B 1 299 ? 13.859 -18.109 -15.008 1 94.44 299 PRO B O 1
ATOM 6650 N N . VAL B 1 300 ? 15.766 -16.906 -15.055 1 94.69 300 VAL B N 1
ATOM 6651 C CA . VAL B 1 300 ? 16.141 -17.188 -13.672 1 94.69 300 VAL B CA 1
ATOM 6652 C C . VAL B 1 300 ? 16.281 -15.867 -12.906 1 94.69 300 VAL B C 1
ATOM 6654 O O . VAL B 1 300 ? 17.031 -14.977 -13.328 1 94.69 300 VAL B O 1
ATOM 6657 N N . SER B 1 301 ? 15.586 -15.75 -11.828 1 91 301 SER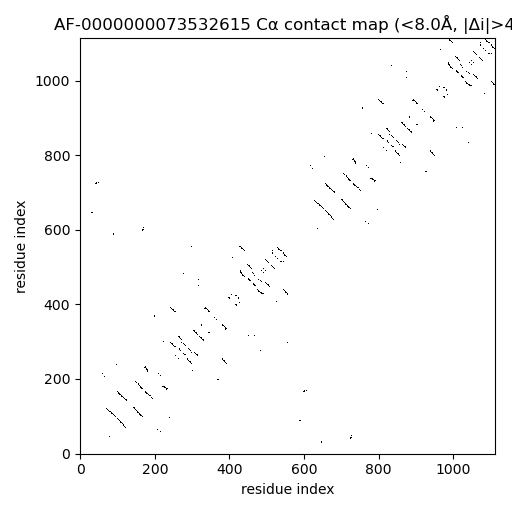 B N 1
ATOM 6658 C CA . SER B 1 301 ? 15.648 -14.531 -11.031 1 91 301 SER B CA 1
ATOM 6659 C C . SER B 1 301 ? 16.25 -14.797 -9.656 1 91 301 SER B C 1
ATOM 6661 O O . SER B 1 301 ? 16.922 -13.938 -9.086 1 91 301 SER B O 1
ATOM 6663 N N . LEU B 1 302 ? 15.969 -15.945 -9.086 1 90.5 302 LEU B N 1
ATOM 6664 C CA . LEU B 1 302 ? 16.453 -16.328 -7.758 1 90.5 302 LEU B CA 1
ATOM 6665 C C . LEU B 1 302 ? 17.031 -17.734 -7.773 1 90.5 302 LEU B C 1
ATOM 6667 O O . LEU B 1 302 ? 16.453 -18.656 -7.203 1 90.5 302 LEU B O 1
ATOM 6671 N N . PRO B 1 303 ? 18.203 -17.812 -8.234 1 90.38 303 PRO B N 1
ATOM 6672 C CA . PRO B 1 303 ? 18.781 -19.141 -8.391 1 90.38 303 PRO B CA 1
ATOM 6673 C C . PRO B 1 303 ? 18.844 -19.922 -7.074 1 90.38 303 PRO B C 1
ATOM 6675 O O . PRO B 1 303 ? 18.75 -21.141 -7.07 1 90.38 303 PRO B O 1
ATOM 6678 N N . GLU B 1 304 ? 18.922 -19.234 -5.949 1 88 304 GLU B N 1
ATOM 6679 C CA . GLU B 1 304 ? 19.031 -19.891 -4.648 1 88 304 GLU B CA 1
ATOM 6680 C C . GLU B 1 304 ? 17.719 -20.562 -4.254 1 88 304 GLU B C 1
ATOM 6682 O O . GLU B 1 304 ? 17.719 -21.484 -3.438 1 88 304 GLU B O 1
ATOM 6687 N N . HIS B 1 305 ? 16.672 -20.125 -4.898 1 87.81 305 HIS B N 1
ATOM 6688 C CA . HIS B 1 305 ? 15.367 -20.656 -4.527 1 87.81 305 HIS B CA 1
ATOM 6689 C C . HIS B 1 305 ? 14.695 -21.359 -5.703 1 87.81 305 HIS B C 1
ATOM 6691 O O . HIS B 1 305 ? 13.516 -21.719 -5.629 1 87.81 305 HIS B O 1
ATOM 6697 N N . GLN B 1 306 ? 15.422 -21.5 -6.785 1 91.31 306 GLN B N 1
ATOM 6698 C CA . GLN B 1 306 ? 14.805 -22.094 -7.973 1 91.31 306 GLN B CA 1
ATOM 6699 C C . GLN B 1 306 ? 15.445 -23.438 -8.312 1 91.31 306 GLN B C 1
ATOM 6701 O O . GLN B 1 306 ? 16.656 -23.609 -8.141 1 91.31 306 GLN B O 1
ATOM 6706 N N . GLU B 1 307 ? 14.555 -24.312 -8.734 1 93.31 307 GLU B N 1
ATOM 6707 C CA . GLU B 1 307 ? 14.953 -25.625 -9.227 1 93.31 307 GLU B CA 1
ATOM 6708 C C . GLU B 1 307 ? 14.242 -25.969 -10.531 1 93.31 307 GLU B C 1
ATOM 6710 O O . GLU B 1 307 ? 13.125 -25.516 -10.781 1 93.31 307 GLU B O 1
ATOM 6715 N N . LEU B 1 308 ? 14.984 -26.672 -11.336 1 96.06 308 LEU B N 1
ATOM 6716 C CA . LEU B 1 308 ? 14.352 -27.219 -12.531 1 96.06 308 LEU B CA 1
ATOM 6717 C C . LEU B 1 308 ? 13.531 -28.469 -12.203 1 96.06 308 LEU B C 1
ATOM 6719 O O . LEU B 1 308 ? 14.07 -29.438 -11.688 1 96.06 308 LEU B O 1
ATOM 6723 N N . THR B 1 309 ? 12.328 -28.375 -12.477 1 93.69 309 THR B N 1
ATOM 6724 C CA . THR B 1 309 ? 11.438 -29.5 -12.25 1 93.69 309 THR B CA 1
ATOM 6725 C C . THR B 1 309 ? 11.047 -30.156 -13.57 1 93.69 309 THR B C 1
ATOM 6727 O O . THR B 1 309 ? 10.727 -29.469 -14.539 1 93.69 309 THR B O 1
ATOM 6730 N N . ALA B 1 310 ? 11.156 -31.484 -13.578 1 95.81 310 ALA B N 1
ATOM 6731 C CA . ALA B 1 310 ? 10.742 -32.281 -14.734 1 95.81 310 ALA B CA 1
ATOM 6732 C C . ALA B 1 310 ? 9.695 -33.312 -14.328 1 95.81 310 ALA B C 1
ATOM 6734 O O . ALA B 1 310 ? 9.898 -34.062 -13.375 1 95.81 310 ALA B O 1
ATOM 6735 N N . ILE B 1 311 ? 8.625 -33.281 -15.055 1 91.5 311 ILE B N 1
ATOM 6736 C CA . ILE B 1 311 ? 7.562 -34.219 -14.812 1 91.5 311 ILE B CA 1
ATOM 6737 C C . ILE B 1 311 ? 7.25 -35 -16.094 1 91.5 311 ILE B C 1
ATOM 6739 O O . ILE B 1 311 ? 6.961 -34.375 -17.125 1 91.5 311 ILE B O 1
ATOM 6743 N N . LEU B 1 312 ? 7.301 -36.281 -16.016 1 93.06 312 LEU B N 1
ATOM 6744 C CA . LEU B 1 312 ? 6.969 -37.156 -17.141 1 93.06 312 LEU B CA 1
ATOM 6745 C C . LEU B 1 312 ? 5.535 -37.656 -17.047 1 93.06 312 LEU B C 1
ATOM 6747 O O . LEU B 1 312 ? 5.125 -38.188 -16.016 1 93.06 312 LEU B O 1
ATOM 6751 N N . TYR B 1 313 ? 4.848 -37.438 -18.141 1 88.06 313 TYR B N 1
ATOM 6752 C CA . TYR B 1 313 ? 3.461 -37.875 -18.188 1 88.06 313 TYR B CA 1
ATOM 6753 C C . TYR B 1 313 ? 3.268 -38.938 -19.281 1 88.06 313 TYR B C 1
ATOM 6755 O O . TYR B 1 313 ? 4.051 -39 -20.234 1 88.06 313 TYR B O 1
ATOM 6763 N N . ASP B 1 314 ? 2.264 -39.75 -19.016 1 86.44 314 ASP B N 1
ATOM 6764 C CA . ASP B 1 314 ? 1.668 -40.531 -20.094 1 86.44 314 ASP B CA 1
ATOM 6765 C C . ASP B 1 314 ? 0.489 -39.781 -20.719 1 86.44 314 ASP B C 1
ATOM 6767 O O . ASP B 1 314 ? -0.552 -39.625 -20.078 1 86.44 314 ASP B O 1
ATOM 6771 N N . TYR B 1 315 ? 0.683 -39.375 -21.938 1 86 315 TYR B N 1
ATOM 6772 C CA . TYR B 1 315 ? -0.31 -38.562 -22.609 1 86 315 TYR B CA 1
ATOM 6773 C C . TYR B 1 315 ? -1.568 -39.344 -22.922 1 86 315 TYR B C 1
ATOM 6775 O O . TYR B 1 315 ? -1.487 -40.5 -23.422 1 86 315 TYR B O 1
ATOM 6783 N N . SER B 1 316 ? -2.664 -38.781 -22.5 1 75.12 316 SER B N 1
ATOM 6784 C CA . SER B 1 316 ? -3.965 -39.375 -22.828 1 75.12 316 SER B CA 1
ATOM 6785 C C . SER B 1 316 ? -4.82 -38.375 -23.609 1 75.12 316 SER B C 1
ATOM 6787 O O . SER B 1 316 ? -4.867 -37.188 -23.297 1 75.12 316 SER B O 1
ATOM 6789 N N . GLU B 1 317 ? -5.34 -38.875 -24.594 1 66.25 317 GLU B N 1
ATOM 6790 C CA . GLU B 1 317 ? -6.156 -38.031 -25.453 1 66.25 317 GLU B CA 1
ATOM 6791 C C . GLU B 1 317 ? -7.5 -37.719 -24.797 1 66.25 317 GLU B C 1
ATOM 6793 O O . GLU B 1 317 ? -8.078 -36.656 -25.031 1 66.25 317 GLU B O 1
ATOM 6798 N N . PHE B 1 318 ? -8.008 -38.625 -23.953 1 61.47 318 PHE B N 1
ATOM 6799 C CA . PHE B 1 318 ? -9.391 -38.5 -23.5 1 61.47 318 PHE B CA 1
ATOM 6800 C C . PHE B 1 318 ? -9.461 -38.375 -21.984 1 61.47 318 PHE B C 1
ATOM 6802 O O . PHE B 1 318 ? -10.547 -38.406 -21.406 1 61.47 318 PHE B O 1
ATOM 6809 N N . ALA B 1 319 ? -8.414 -38.406 -21.391 1 62.66 319 ALA B N 1
ATOM 6810 C CA . ALA B 1 319 ? -8.344 -38.312 -19.938 1 62.66 319 ALA B CA 1
ATOM 6811 C C . ALA B 1 319 ? -7.172 -37.438 -19.5 1 62.66 319 ALA B C 1
ATOM 6813 O O . ALA B 1 319 ? -6.301 -37.094 -20.312 1 62.66 319 ALA B O 1
ATOM 6814 N N . PRO B 1 320 ? -7.289 -37 -18.344 1 67.31 320 PRO B N 1
ATOM 6815 C CA . PRO B 1 320 ? -6.113 -36.281 -17.844 1 67.31 320 PRO B CA 1
ATOM 6816 C C . PRO B 1 320 ? -4.84 -37.125 -17.922 1 67.31 320 PRO B C 1
ATOM 6818 O O . PRO B 1 320 ? -4.891 -38.344 -17.766 1 67.31 320 PRO B O 1
ATOM 6821 N N . ASN B 1 321 ? -3.715 -36.5 -18.172 1 74.94 321 ASN B N 1
ATOM 6822 C CA . ASN B 1 321 ? -2.43 -37.188 -18.281 1 74.94 321 ASN B CA 1
ATOM 6823 C C . ASN B 1 321 ? -2.021 -37.812 -16.953 1 74.94 321 ASN B C 1
ATOM 6825 O O . ASN B 1 321 ? -2.256 -37.25 -15.891 1 74.94 321 ASN B O 1
ATOM 6829 N N . ASP B 1 322 ? -1.505 -38.906 -17.031 1 75.25 322 ASP B N 1
ATOM 6830 C CA . ASP B 1 322 ? -1.011 -39.594 -15.844 1 75.25 322 ASP B CA 1
ATOM 6831 C C . ASP B 1 322 ? 0.474 -39.312 -15.625 1 75.25 322 ASP B C 1
ATOM 6833 O O . ASP B 1 322 ? 1.274 -39.406 -16.562 1 75.25 322 ASP B O 1
ATOM 6837 N N . GLU B 1 323 ? 0.735 -39.062 -14.461 1 82.69 323 GLU B N 1
ATOM 6838 C CA . GLU B 1 323 ? 2.137 -38.812 -14.133 1 82.69 323 GLU B CA 1
ATOM 6839 C C . GLU B 1 323 ? 2.91 -40.125 -13.992 1 82.69 323 GLU B C 1
ATOM 6841 O O . GLU B 1 323 ? 2.459 -41.062 -13.305 1 82.69 323 GLU B O 1
ATOM 6846 N N . LEU B 1 324 ? 4.062 -40.219 -14.609 1 84.5 324 LEU B N 1
ATOM 6847 C CA . LEU B 1 324 ? 4.918 -41.406 -14.562 1 84.5 324 LEU B CA 1
ATOM 6848 C C . LEU B 1 324 ? 6.074 -41.188 -13.594 1 84.5 324 LEU B C 1
ATOM 6850 O O . LEU B 1 324 ? 6.656 -42.156 -13.094 1 84.5 324 LEU B O 1
ATOM 6854 N N . GLY B 1 325 ? 6.43 -39.969 -13.406 1 87.31 325 GLY B N 1
ATOM 6855 C CA . GLY B 1 325 ? 7.516 -39.656 -12.5 1 87.31 325 GLY B CA 1
ATOM 6856 C C . GLY B 1 325 ? 7.93 -38.188 -12.562 1 87.31 325 GLY B C 1
ATOM 6857 O O . GLY B 1 325 ? 7.594 -37.469 -13.508 1 87.31 325 GLY B O 1
ATOM 6858 N N . ARG B 1 326 ? 8.695 -37.875 -11.547 1 91.19 326 ARG B N 1
ATOM 6859 C CA . ARG B 1 326 ? 9.164 -36.469 -11.5 1 91.19 326 ARG B CA 1
ATOM 6860 C C . ARG B 1 326 ? 10.531 -36.406 -10.828 1 91.19 326 ARG B C 1
ATOM 6862 O O . ARG B 1 326 ? 10.945 -37.312 -10.125 1 91.19 326 ARG B O 1
ATOM 6869 N N . ALA B 1 327 ? 11.258 -35.375 -11.125 1 93.31 327 ALA B N 1
ATOM 6870 C CA . ALA B 1 327 ? 12.57 -35.094 -10.531 1 93.31 327 ALA B CA 1
ATOM 6871 C C . ALA B 1 327 ? 12.875 -33.594 -10.547 1 93.31 327 ALA B C 1
ATOM 6873 O O . ALA B 1 327 ? 12.258 -32.844 -11.289 1 93.31 327 ALA B O 1
ATOM 6874 N N . GLN B 1 328 ? 13.75 -33.25 -9.664 1 91.88 328 GLN B N 1
ATOM 6875 C CA . GLN B 1 328 ? 14.156 -31.859 -9.57 1 91.88 328 GLN B CA 1
ATOM 6876 C C . GLN B 1 328 ? 15.68 -31.719 -9.547 1 91.88 328 GLN B C 1
ATOM 6878 O O . GLN B 1 328 ? 16.391 -32.656 -9.164 1 91.88 328 GLN B O 1
ATOM 6883 N N . HIS B 1 329 ? 16.125 -30.625 -10.086 1 95.19 329 HIS B N 1
ATOM 6884 C CA . HIS B 1 329 ? 17.547 -30.281 -10.078 1 95.19 329 HIS B CA 1
ATOM 6885 C C . HIS B 1 329 ? 17.766 -28.844 -9.641 1 95.19 329 HIS B C 1
ATOM 6887 O O . HIS B 1 329 ? 17.266 -27.906 -10.273 1 95.19 329 HIS B O 1
ATOM 6893 N N . LYS B 1 330 ? 18.625 -28.672 -8.656 1 94.25 330 LYS B N 1
ATOM 6894 C CA . LYS B 1 330 ? 18.906 -27.344 -8.141 1 94.25 330 LYS B CA 1
ATOM 6895 C C . LYS B 1 330 ? 19.766 -26.547 -9.125 1 94.25 330 LYS B C 1
ATOM 6897 O O . LYS B 1 330 ? 20.75 -27.062 -9.656 1 94.25 330 LYS B O 1
ATOM 6902 N N . LEU B 1 331 ? 19.422 -25.312 -9.289 1 94.38 331 LEU B N 1
ATOM 6903 C CA . LEU B 1 331 ? 20.156 -24.484 -10.227 1 94.38 331 LEU B CA 1
ATOM 6904 C C . LEU B 1 331 ? 21.531 -24.141 -9.68 1 94.38 331 LEU B C 1
ATOM 6906 O O . LEU B 1 331 ? 22.484 -23.953 -10.445 1 94.38 331 LEU B O 1
ATOM 6910 N N . LEU B 1 332 ? 21.641 -24.062 -8.359 1 91.88 332 LEU B N 1
ATOM 6911 C CA . LEU B 1 332 ? 22.906 -23.719 -7.723 1 91.88 332 LEU B CA 1
ATOM 6912 C C . LEU B 1 332 ? 23.969 -24.781 -8 1 91.88 332 LEU B C 1
ATOM 6914 O O . LEU B 1 332 ? 25.156 -24.516 -7.879 1 91.88 332 LEU B O 1
ATOM 6918 N N . ASP B 1 333 ? 23.516 -25.938 -8.383 1 93.12 333 ASP B N 1
ATOM 6919 C CA . ASP B 1 333 ? 24.438 -27.047 -8.641 1 93.12 333 ASP B CA 1
ATOM 6920 C C . ASP B 1 333 ? 25.047 -26.922 -10.031 1 93.12 333 ASP B C 1
ATOM 6922 O O . ASP B 1 333 ? 25.984 -27.656 -10.367 1 93.12 333 ASP B O 1
ATOM 6926 N N . LEU B 1 334 ? 24.547 -26 -10.805 1 94.62 334 LEU B N 1
ATOM 6927 C CA . LEU B 1 334 ? 25.031 -25.828 -12.164 1 94.62 334 LEU B CA 1
ATOM 6928 C C . LEU B 1 334 ? 26.188 -24.828 -12.203 1 94.62 334 LEU B C 1
ATOM 6930 O O . LEU B 1 334 ? 26.172 -23.844 -11.469 1 94.62 334 LEU B O 1
ATOM 6934 N N . GLN B 1 335 ? 27.172 -25.078 -13.023 1 92.5 335 GLN B N 1
ATOM 6935 C CA . GLN B 1 335 ? 28.25 -24.125 -13.258 1 92.5 335 GLN B CA 1
ATOM 6936 C C . GLN B 1 335 ? 27.891 -23.141 -14.367 1 92.5 335 GLN B C 1
ATOM 6938 O O . GLN B 1 335 ? 27.641 -23.531 -15.5 1 92.5 335 GLN B O 1
ATOM 6943 N N . PRO B 1 336 ? 27.969 -21.922 -14.016 1 92.5 336 PRO B N 1
ATOM 6944 C CA . PRO B 1 336 ? 27.594 -20.922 -15.031 1 92.5 336 PRO B CA 1
ATOM 6945 C C . PRO B 1 336 ? 28.5 -20.953 -16.25 1 92.5 336 PRO B C 1
ATOM 6947 O O . PRO B 1 336 ? 29.719 -21.109 -16.125 1 92.5 336 PRO B O 1
ATOM 6950 N N . GLY B 1 337 ? 27.922 -20.875 -17.438 1 91.44 337 GLY B N 1
ATOM 6951 C CA . GLY B 1 337 ? 28.672 -20.75 -18.672 1 91.44 337 GLY B CA 1
ATOM 6952 C C . GLY B 1 337 ? 29.031 -22.078 -19.312 1 91.44 337 GLY B C 1
ATOM 6953 O O . GLY B 1 337 ? 29.516 -22.125 -20.438 1 91.44 337 GLY B O 1
ATOM 6954 N N . ARG B 1 338 ? 28.75 -23.125 -18.578 1 92.81 338 ARG B N 1
ATOM 6955 C CA . ARG B 1 338 ? 29.156 -24.422 -19.094 1 92.81 338 ARG B CA 1
ATOM 6956 C C . ARG B 1 338 ? 27.938 -25.312 -19.359 1 92.81 338 ARG B C 1
ATOM 6958 O O . ARG B 1 338 ? 27 -25.359 -18.547 1 92.81 338 ARG B O 1
ATOM 6965 N N . GLU B 1 339 ? 28.047 -25.844 -20.516 1 94.56 339 GLU B N 1
ATOM 6966 C CA . GLU B 1 339 ? 27.031 -26.844 -20.797 1 94.56 339 GLU B CA 1
ATOM 6967 C C . GLU B 1 339 ? 27.281 -28.141 -20.031 1 94.56 339 GLU B C 1
ATOM 6969 O O . GLU B 1 339 ? 28.391 -28.672 -20.062 1 94.56 339 GLU B O 1
ATOM 6974 N N . GLN B 1 340 ? 26.328 -28.609 -19.328 1 96.19 340 GLN B N 1
ATOM 6975 C CA . GLN B 1 340 ? 26.469 -29.812 -18.516 1 96.19 340 GLN B CA 1
ATOM 6976 C C . GLN B 1 340 ? 25.359 -30.828 -18.828 1 96.19 340 GLN B C 1
ATOM 6978 O O . GLN B 1 340 ? 24.203 -30.453 -19.031 1 96.19 340 GLN B O 1
ATOM 6983 N N . GLU B 1 341 ? 25.812 -32.031 -18.906 1 95.75 341 GLU B N 1
ATOM 6984 C CA . GLU B 1 341 ? 24.844 -33.094 -19.047 1 95.75 341 GLU B CA 1
ATOM 6985 C C . GLU B 1 341 ? 24.375 -33.594 -17.688 1 95.75 341 GLU B C 1
ATOM 6987 O O . GLU B 1 341 ? 25.203 -33.969 -16.844 1 95.75 341 GLU B O 1
ATOM 6992 N N . VAL B 1 342 ? 23.172 -33.562 -17.469 1 96.25 342 VAL B N 1
ATOM 6993 C CA . VAL B 1 342 ? 22.609 -33.969 -16.188 1 96.25 342 VAL B CA 1
ATOM 6994 C C . VAL B 1 342 ? 21.609 -35.094 -16.406 1 96.25 342 VAL B C 1
ATOM 6996 O O . VAL B 1 342 ? 20.766 -35.031 -17.312 1 96.25 342 VAL B O 1
ATOM 6999 N N . THR B 1 343 ? 21.719 -36.156 -15.648 1 96.5 343 THR B N 1
ATOM 7000 C CA . THR B 1 343 ? 20.75 -37.25 -15.656 1 96.5 343 THR B CA 1
ATOM 7001 C C . THR B 1 343 ? 19.828 -37.188 -14.43 1 96.5 343 THR B C 1
ATOM 7003 O O . THR B 1 343 ? 20.312 -37.25 -13.297 1 96.5 343 THR B O 1
ATOM 7006 N N . LEU B 1 344 ? 18.625 -37 -14.711 1 95.69 344 LEU B N 1
ATOM 7007 C CA . LEU B 1 344 ? 17.641 -36.969 -13.633 1 95.69 344 LEU B CA 1
ATOM 7008 C C . LEU B 1 344 ? 16.953 -38.312 -13.484 1 95.69 344 LEU B C 1
ATOM 7010 O O . LEU B 1 344 ? 16.562 -38.938 -14.484 1 95.69 344 LEU B O 1
ATOM 7014 N N . LEU B 1 345 ? 16.844 -38.75 -12.289 1 94 345 LEU B N 1
ATOM 7015 C CA . LEU B 1 345 ? 16.109 -39.969 -11.992 1 94 345 LEU B CA 1
ATOM 7016 C C . LEU B 1 345 ? 14.656 -39.656 -11.633 1 94 345 LEU B C 1
ATOM 7018 O O . LEU B 1 345 ? 14.391 -39.094 -10.555 1 94 345 LEU B O 1
ATOM 7022 N N . LEU B 1 346 ? 13.812 -40 -12.57 1 92.31 346 LEU B N 1
ATOM 7023 C CA . LEU B 1 346 ? 12.398 -39.719 -12.336 1 92.31 346 LEU B CA 1
ATOM 7024 C C . LEU B 1 346 ? 11.773 -40.781 -11.461 1 92.31 346 LEU B C 1
ATOM 7026 O O . LEU B 1 346 ? 11.891 -41.969 -11.766 1 92.31 346 LEU B O 1
ATOM 7030 N N . ARG B 1 347 ? 11.25 -40.375 -10.375 1 81.94 347 ARG B N 1
ATOM 7031 C CA . ARG B 1 347 ? 10.625 -41.312 -9.445 1 81.94 347 ARG B CA 1
ATOM 7032 C C . ARG B 1 347 ? 9.141 -41 -9.273 1 81.94 347 ARG B C 1
ATOM 7034 O O . ARG B 1 347 ? 8.727 -39.844 -9.398 1 81.94 347 ARG B O 1
ATOM 7041 N N . THR B 1 348 ? 8.414 -42.125 -9.25 1 69.31 348 THR B N 1
ATOM 7042 C CA . THR B 1 348 ? 6.988 -41.938 -9.023 1 69.31 348 THR B CA 1
ATOM 7043 C C . THR B 1 348 ? 6.734 -41.375 -7.629 1 69.31 348 THR B C 1
ATOM 7045 O O . THR B 1 348 ? 7.555 -41.562 -6.727 1 69.31 348 THR B O 1
ATOM 7048 N N . LYS B 1 349 ? 5.695 -40.531 -7.547 1 56.34 349 LYS B N 1
ATOM 7049 C CA . LYS B 1 349 ? 5.348 -39.906 -6.273 1 56.34 349 LYS B CA 1
ATOM 7050 C C . LYS B 1 349 ? 5.281 -40.938 -5.156 1 56.34 349 LYS B C 1
ATOM 7052 O O . LYS B 1 349 ? 5.664 -40.656 -4.02 1 56.34 349 LYS B O 1
ATOM 7057 N N . ALA B 1 350 ? 4.668 -42.156 -5.496 1 50.31 350 ALA B N 1
ATOM 7058 C CA . ALA B 1 350 ? 4.48 -43.25 -4.543 1 50.31 350 ALA B CA 1
ATOM 7059 C C . ALA B 1 350 ? 5.824 -43.75 -4.023 1 50.31 350 ALA B C 1
ATOM 7061 O O . ALA B 1 350 ? 5.969 -44.031 -2.83 1 50.31 350 ALA B O 1
ATOM 7062 N N . GLU B 1 351 ? 6.762 -43.781 -4.863 1 46.78 351 GLU B N 1
ATOM 7063 C CA . GLU B 1 351 ? 8.062 -44.312 -4.457 1 46.78 351 GLU B CA 1
ATOM 7064 C C . GLU B 1 351 ? 8.812 -43.312 -3.582 1 46.78 351 GLU B C 1
ATOM 7066 O O . GLU B 1 351 ? 9.508 -43.688 -2.645 1 46.78 351 GLU B O 1
ATOM 7071 N N . GLU B 1 352 ? 8.594 -42 -3.854 1 49.75 352 GLU B N 1
ATOM 7072 C CA . GLU B 1 352 ? 9.266 -41 -3.012 1 49.75 352 GLU B CA 1
ATOM 7073 C C . GLU B 1 352 ? 8.711 -41.031 -1.591 1 49.75 352 GLU B C 1
ATOM 7075 O O . GLU B 1 352 ? 9.469 -40.938 -0.622 1 49.75 352 GLU B O 1
ATOM 7080 N N . HIS B 1 353 ? 7.41 -41.094 -1.482 1 47.44 353 HIS B N 1
ATOM 7081 C CA . HIS B 1 353 ? 6.766 -41.188 -0.176 1 47.44 353 HIS B CA 1
ATOM 7082 C C . HIS B 1 353 ? 7.07 -42.5 0.503 1 47.44 353 HIS B C 1
ATOM 7084 O O . HIS B 1 353 ? 7.273 -42.562 1.719 1 47.44 353 HIS B O 1
ATOM 7090 N N . HIS B 1 354 ? 6.953 -43.625 -0.285 1 44.06 354 HIS B N 1
ATOM 7091 C CA . HIS B 1 354 ? 7.234 -44.938 0.277 1 44.06 354 HIS B CA 1
ATOM 7092 C C . HIS B 1 354 ? 8.641 -45 0.859 1 44.06 354 HIS B C 1
ATOM 7094 O O . HIS B 1 354 ? 8.852 -45.594 1.922 1 44.06 354 HIS B O 1
ATOM 7100 N N . GLU B 1 355 ? 9.523 -44.531 0.223 1 42.66 355 GLU B N 1
ATOM 7101 C CA . GLU B 1 355 ? 10.867 -44.531 0.784 1 42.66 355 GLU B CA 1
ATOM 7102 C C . GLU B 1 355 ? 10.938 -43.719 2.072 1 42.66 355 GLU B C 1
ATOM 7104 O O . GLU B 1 355 ? 11.633 -44.094 3.016 1 42.66 355 GLU B O 1
ATOM 7109 N N . ARG B 1 356 ? 10.094 -42.844 1.992 1 45.44 356 ARG B N 1
ATOM 7110 C CA . ARG B 1 356 ? 10.133 -42.062 3.227 1 45.44 356 ARG B CA 1
ATOM 7111 C C . ARG B 1 356 ? 9.359 -42.75 4.336 1 45.44 356 ARG B C 1
ATOM 7113 O O . ARG B 1 356 ? 9.75 -42.688 5.504 1 45.44 356 ARG B O 1
ATOM 7120 N N . GLU B 1 357 ? 8.18 -43.375 4.109 1 42.41 357 GLU B N 1
ATOM 7121 C CA . GLU B 1 357 ? 7.332 -44.031 5.094 1 42.41 357 GLU B CA 1
ATOM 7122 C C . GLU B 1 357 ? 7.859 -45.438 5.43 1 42.41 357 GLU B C 1
ATOM 7124 O O . GLU B 1 357 ? 7.691 -45.906 6.551 1 42.41 357 GLU B O 1
ATOM 7129 N N . GLN B 1 358 ? 8.297 -46.25 4.559 1 40.91 358 GLN B N 1
ATOM 7130 C CA . GLN B 1 358 ? 8.812 -47.562 4.898 1 40.91 358 GLN B CA 1
ATOM 7131 C C . GLN B 1 358 ? 9.773 -47.5 6.082 1 40.91 358 GLN B C 1
ATOM 7133 O O . GLN B 1 358 ? 9.969 -48.5 6.789 1 40.91 358 GLN B O 1
ATOM 7138 N N . ARG B 1 359 ? 10.516 -46.469 6.281 1 40.19 359 ARG B N 1
ATOM 7139 C CA . ARG B 1 359 ? 11.383 -46.469 7.457 1 40.19 359 ARG B CA 1
ATOM 7140 C C . ARG B 1 359 ? 10.555 -46.375 8.742 1 40.19 359 ARG B C 1
ATOM 7142 O O . ARG B 1 359 ? 11.062 -46.688 9.828 1 40.19 359 ARG B O 1
ATOM 7149 N N . ARG B 1 360 ? 9.281 -45.969 8.406 1 39.81 360 ARG B N 1
ATOM 7150 C CA . ARG B 1 360 ? 8.547 -45.781 9.656 1 39.81 360 ARG B CA 1
ATOM 7151 C C . ARG B 1 360 ? 7.434 -46.812 9.797 1 39.81 360 ARG B C 1
ATOM 7153 O O . ARG B 1 360 ? 6.68 -46.812 10.773 1 39.81 360 ARG B O 1
ATOM 7160 N N . MET B 1 361 ? 7.07 -47.469 8.828 1 36.94 361 MET B N 1
ATOM 7161 C CA . MET B 1 361 ? 5.832 -48.25 8.891 1 36.94 361 MET B CA 1
ATOM 7162 C C . MET B 1 361 ? 6.051 -49.562 9.648 1 36.94 361 MET B C 1
ATOM 7164 O O . MET B 1 361 ? 7.094 -50.188 9.516 1 36.94 361 MET B O 1
ATOM 7168 N N . GLY B 1 362 ? 5.27 -49.812 10.672 1 36.75 362 GLY B N 1
ATOM 7169 C CA . GLY B 1 362 ? 5.102 -51.062 11.375 1 36.75 362 GLY B CA 1
ATOM 7170 C C . GLY B 1 362 ? 4.5 -52.156 10.508 1 36.75 362 GLY B C 1
ATOM 7171 O O . GLY B 1 362 ? 4.137 -51.938 9.359 1 36.75 362 GLY B O 1
ATOM 7172 N N . THR B 1 363 ? 4.316 -53.5 10.945 1 36.69 363 THR B N 1
ATOM 7173 C CA . THR B 1 363 ? 3.926 -54.75 10.289 1 36.69 363 THR B CA 1
ATOM 7174 C C . THR B 1 363 ? 2.568 -54.625 9.609 1 36.69 363 THR B C 1
ATOM 7176 O O . THR B 1 363 ? 2.373 -55.094 8.492 1 36.69 363 THR B O 1
ATOM 7179 N N . ALA B 1 364 ? 1.598 -54.062 10.195 1 39.34 364 ALA B N 1
ATOM 7180 C CA . ALA B 1 364 ? 0.219 -54.062 9.719 1 39.34 364 ALA B CA 1
ATOM 7181 C C . ALA B 1 364 ? 0.081 -53.156 8.5 1 39.34 364 ALA B C 1
ATOM 7183 O O . ALA B 1 364 ? -0.642 -53.469 7.555 1 39.34 364 ALA B O 1
ATOM 7184 N N . ASP B 1 365 ? 0.703 -52.125 8.398 1 42.84 365 ASP B N 1
ATOM 7185 C CA . ASP B 1 365 ? 0.69 -51.156 7.309 1 42.84 365 ASP B CA 1
ATOM 7186 C C . ASP B 1 365 ? 1.302 -51.75 6.043 1 42.84 365 ASP B C 1
ATOM 7188 O O . ASP B 1 365 ? 0.86 -51.438 4.93 1 42.84 365 ASP B O 1
ATOM 7192 N N . ARG B 1 366 ? 2.129 -52.75 6.133 1 42.59 366 ARG B N 1
ATOM 7193 C CA . ARG B 1 366 ? 2.727 -53.531 5.047 1 42.59 366 ARG B CA 1
ATOM 7194 C C . ARG B 1 366 ? 1.682 -54.406 4.348 1 42.59 366 ARG B C 1
ATOM 7196 O O . ARG B 1 366 ? 1.705 -54.531 3.125 1 42.59 366 ARG B O 1
ATOM 7203 N N . ILE B 1 367 ? 0.826 -54.969 5.191 1 40.03 367 ILE B N 1
ATOM 7204 C CA . ILE B 1 367 ? -0.224 -55.812 4.625 1 40.03 367 ILE B CA 1
ATOM 7205 C C . ILE B 1 367 ? -1.202 -54.938 3.83 1 40.03 367 ILE B C 1
ATOM 7207 O O . ILE B 1 367 ? -1.591 -55.281 2.715 1 40.03 367 ILE B O 1
ATOM 7211 N N . ALA B 1 368 ? -1.668 -53.844 4.398 1 41.22 368 ALA B N 1
ATOM 7212 C CA . ALA B 1 368 ? -2.613 -52.969 3.703 1 41.22 368 ALA B CA 1
ATOM 7213 C C . ALA B 1 368 ? -2.008 -52.438 2.412 1 41.22 368 ALA B C 1
ATOM 7215 O O . ALA B 1 368 ? -2.689 -52.344 1.389 1 41.22 368 ALA B O 1
ATOM 7216 N N . MET B 1 369 ? -0.752 -52.25 2.422 1 42.12 369 MET B N 1
ATOM 7217 C CA . MET B 1 369 ? -0.014 -51.844 1.223 1 42.12 369 MET B CA 1
ATOM 7218 C C . MET B 1 369 ? 0.04 -53 0.221 1 42.12 369 MET B C 1
ATOM 7220 O O . MET B 1 369 ? -0.033 -52.781 -0.989 1 42.12 369 MET B O 1
ATOM 7224 N N . ALA B 1 370 ? 0.257 -54.188 0.74 1 39.03 370 ALA B N 1
ATOM 7225 C CA . ALA B 1 370 ? 0.288 -55.375 -0.115 1 39.03 370 ALA B CA 1
ATOM 7226 C C . ALA B 1 370 ? -1.042 -55.562 -0.838 1 39.03 370 ALA B C 1
ATOM 7228 O O . ALA B 1 370 ? -1.072 -56 -1.996 1 39.03 370 ALA B O 1
ATOM 7229 N N . LEU B 1 371 ? -2.133 -55.344 -0.157 1 39.31 371 LEU B N 1
ATOM 7230 C CA . LEU B 1 371 ? -3.439 -55.531 -0.776 1 39.31 371 LEU B CA 1
ATOM 7231 C C . LEU B 1 371 ? -3.734 -54.438 -1.775 1 39.31 371 LEU B C 1
ATOM 7233 O O . LEU B 1 371 ? -4.5 -54.625 -2.723 1 39.31 371 LEU B O 1
ATOM 7237 N N . GLY B 1 372 ? -3.326 -53.25 -1.488 1 38.41 372 GLY B N 1
ATOM 7238 C CA . GLY B 1 372 ? -3.475 -52.094 -2.393 1 38.41 372 GLY B CA 1
ATOM 7239 C C . GLY B 1 372 ? -2.467 -52.125 -3.525 1 38.41 372 GLY B C 1
ATOM 7240 O O . GLY B 1 372 ? -2.473 -51.219 -4.371 1 38.41 372 GLY B O 1
ATOM 7241 N N . ARG B 1 373 ? -1.584 -53.062 -3.51 1 40.19 373 ARG B N 1
ATOM 7242 C CA . ARG B 1 373 ? -0.488 -53.281 -4.445 1 40.19 373 ARG B CA 1
ATOM 7243 C C . ARG B 1 373 ? -1.004 -53.375 -5.879 1 40.19 373 ARG B C 1
ATOM 7245 O O . ARG B 1 373 ? -0.345 -52.938 -6.816 1 40.19 373 ARG B O 1
ATOM 7252 N N . PRO B 1 374 ? -2.041 -54.156 -5.977 1 36.22 374 PRO B N 1
ATOM 7253 C CA . PRO B 1 374 ? -2.455 -54.25 -7.379 1 36.22 374 PRO B CA 1
ATOM 7254 C C . PRO B 1 374 ? -2.742 -52.875 -7.988 1 36.22 374 PRO B C 1
ATOM 7256 O O . PRO B 1 374 ? -2.689 -52.719 -9.211 1 36.22 374 PRO B O 1
ATOM 7259 N N . PHE B 1 375 ? -3.287 -51.938 -7.215 1 36.81 375 PHE B N 1
ATOM 7260 C CA . PHE B 1 375 ? -3.615 -50.625 -7.699 1 36.81 375 PHE B CA 1
ATOM 7261 C C . PHE B 1 375 ? -2.393 -49.719 -7.652 1 36.81 375 PHE B C 1
ATOM 7263 O O . PHE B 1 375 ? -2.463 -48.531 -8.047 1 36.81 375 PHE B O 1
ATOM 7270 N N . THR B 1 376 ? -1.516 -50 -6.805 1 40.97 376 THR B N 1
ATOM 7271 C CA . THR B 1 376 ? -0.242 -49.281 -6.844 1 40.97 376 THR B CA 1
ATOM 7272 C C . THR B 1 376 ? 0.707 -49.938 -7.848 1 40.97 376 THR B C 1
ATOM 7274 O O . THR B 1 376 ? 0.953 -51.125 -7.785 1 40.97 376 THR B O 1
ATOM 7277 N N . LYS B 1 377 ? 0.589 -49.5 -9.008 1 43.38 377 LYS B N 1
ATOM 7278 C CA . LYS B 1 377 ? 1.414 -49.969 -10.117 1 43.38 377 LYS B CA 1
ATOM 7279 C C . LYS B 1 377 ? 2.756 -50.5 -9.617 1 43.38 377 LYS B C 1
ATOM 7281 O O . LYS B 1 377 ? 3.297 -50 -8.633 1 43.38 377 LYS B O 1
ATOM 7286 N N . LYS B 1 378 ? 3.156 -51.688 -10.016 1 43.78 378 LYS B N 1
ATOM 7287 C CA . LYS B 1 378 ? 4.449 -52.375 -9.953 1 43.78 378 LYS B CA 1
ATOM 7288 C C . LYS B 1 378 ? 5.59 -51.344 -9.859 1 43.78 378 LYS B C 1
ATOM 7290 O O . LYS B 1 378 ? 5.473 -50.219 -10.344 1 43.78 378 LYS B O 1
ATOM 7295 N N . GLY B 1 379 ? 6.523 -51.531 -8.883 1 46.69 379 GLY B N 1
ATOM 7296 C CA . GLY B 1 379 ? 7.848 -50.969 -8.672 1 46.69 379 GLY B CA 1
ATOM 7297 C C . GLY B 1 379 ? 8.555 -50.594 -9.969 1 46.69 379 GLY B C 1
ATOM 7298 O O . GLY B 1 379 ? 9.289 -51.406 -10.531 1 46.69 379 GLY B O 1
ATOM 7299 N N . GLY B 1 380 ? 7.895 -49.969 -10.789 1 49.41 380 GLY B N 1
ATOM 7300 C CA . GLY B 1 380 ? 8.445 -49.688 -12.102 1 49.41 380 GLY B CA 1
ATOM 7301 C C . GLY B 1 380 ? 9.867 -49.156 -12.055 1 49.41 380 GLY B C 1
ATOM 7302 O O . GLY B 1 380 ? 10.383 -48.844 -10.984 1 49.41 380 GLY B O 1
ATOM 7303 N N . SER B 1 381 ? 10.664 -49.438 -13.094 1 62.62 381 SER B N 1
ATOM 7304 C CA . SER B 1 381 ? 12 -49 -13.492 1 62.62 381 SER B CA 1
ATOM 7305 C C . SER B 1 381 ? 12.164 -47.5 -13.344 1 62.62 381 SER B C 1
ATOM 7307 O O . SER B 1 381 ? 11.195 -46.75 -13.5 1 62.62 381 SER B O 1
ATOM 7309 N N . VAL B 1 382 ? 13.156 -47.125 -12.57 1 81.88 382 VAL B N 1
ATOM 7310 C CA . VAL B 1 382 ? 13.609 -45.75 -12.484 1 81.88 382 VAL B CA 1
ATOM 7311 C C . VAL B 1 382 ? 13.906 -45.219 -13.883 1 81.88 382 VAL B C 1
ATOM 7313 O O . VAL B 1 382 ? 14.734 -45.75 -14.609 1 81.88 382 VAL B O 1
ATOM 7316 N N . CYS B 1 383 ? 13.016 -44.281 -14.242 1 92.31 383 CYS B N 1
ATOM 7317 C CA . CYS B 1 383 ? 13.227 -43.656 -15.531 1 92.31 383 CYS B CA 1
ATOM 7318 C C . CYS B 1 383 ? 14.367 -42.625 -15.453 1 92.31 383 CYS B C 1
ATOM 7320 O O . CYS B 1 383 ? 14.445 -41.844 -14.508 1 92.31 383 CYS B O 1
ATOM 7322 N N . ARG B 1 384 ? 15.32 -42.781 -16.375 1 95.81 384 ARG B N 1
ATOM 7323 C CA . ARG B 1 384 ? 16.453 -41.844 -16.438 1 95.81 384 ARG B CA 1
ATOM 7324 C C . ARG B 1 384 ? 16.25 -40.812 -17.547 1 95.81 384 ARG B C 1
ATOM 7326 O O . ARG B 1 384 ? 16.188 -41.156 -18.719 1 95.81 384 ARG B O 1
ATOM 7333 N N . LEU B 1 385 ? 16.172 -39.594 -17.156 1 97 385 LEU B N 1
ATOM 7334 C CA . LEU B 1 385 ? 16.016 -38.5 -18.094 1 97 385 LEU B CA 1
ATOM 7335 C C . LEU B 1 385 ? 17.344 -37.781 -18.297 1 97 385 LEU B C 1
ATOM 7337 O O . LEU B 1 385 ? 17.953 -37.281 -17.328 1 97 385 LEU B O 1
ATOM 7341 N N . ARG B 1 386 ? 17.797 -37.719 -19.5 1 97.44 386 ARG B N 1
ATOM 7342 C CA . ARG B 1 386 ? 19.031 -37.031 -19.844 1 97.44 386 ARG B CA 1
ATOM 7343 C C . ARG B 1 386 ? 18.766 -35.625 -20.391 1 97.44 386 ARG B C 1
ATOM 7345 O O . ARG B 1 386 ? 18.062 -35.5 -21.391 1 97.44 386 ARG B O 1
ATOM 7352 N N . LEU B 1 387 ? 19.328 -34.656 -19.719 1 97.75 387 LEU B N 1
ATOM 7353 C CA . LEU B 1 387 ? 19.188 -33.281 -20.109 1 97.75 387 LEU B CA 1
ATOM 7354 C C . LEU B 1 387 ? 20.547 -32.625 -20.344 1 97.75 387 LEU B C 1
ATOM 7356 O O . LEU B 1 387 ? 21.531 -33.031 -19.734 1 97.75 387 LEU B O 1
ATOM 7360 N N . GLN B 1 388 ? 20.594 -31.734 -21.281 1 97.62 388 GLN B N 1
ATOM 7361 C CA . GLN B 1 388 ? 21.719 -30.812 -21.422 1 97.62 388 GLN B CA 1
ATOM 7362 C C . GLN B 1 388 ? 21.344 -29.422 -20.906 1 97.62 388 GLN B C 1
ATOM 7364 O O . GLN B 1 388 ? 20.469 -28.766 -21.469 1 97.62 388 GLN B O 1
ATOM 7369 N N . LEU B 1 389 ? 22.047 -29.016 -19.844 1 97.44 389 LEU B N 1
ATOM 7370 C CA . LEU B 1 389 ? 21.719 -27.766 -19.188 1 97.44 389 LEU B CA 1
ATOM 7371 C C . LEU B 1 389 ? 22.875 -26.766 -19.328 1 97.44 389 LEU B C 1
ATOM 7373 O O . LEU B 1 389 ? 24.047 -27.141 -19.203 1 97.44 389 LEU B O 1
ATOM 7377 N N . THR B 1 390 ? 22.547 -25.578 -19.672 1 96.56 390 THR B N 1
ATOM 7378 C CA . THR B 1 390 ? 23.5 -24.469 -19.688 1 96.56 390 THR B CA 1
ATOM 7379 C C . THR B 1 390 ? 22.922 -23.266 -18.938 1 96.56 390 THR B C 1
ATOM 7381 O O . THR B 1 390 ? 21.922 -22.688 -19.359 1 96.56 390 THR B O 1
ATOM 7384 N N . TYR B 1 391 ? 23.578 -22.953 -17.875 1 96.31 391 TYR B N 1
ATOM 7385 C CA . TYR B 1 391 ? 23.188 -21.766 -17.125 1 96.31 391 TYR B CA 1
ATOM 7386 C C . TYR B 1 391 ? 24.031 -20.562 -17.516 1 96.31 391 TYR B C 1
ATOM 7388 O O . TYR B 1 391 ? 25.266 -20.594 -17.391 1 96.31 391 TYR B O 1
ATOM 7396 N N . ILE B 1 392 ? 23.359 -19.547 -17.984 1 95.38 392 ILE B N 1
ATOM 7397 C CA . ILE B 1 392 ? 24.031 -18.312 -18.375 1 95.38 392 ILE B CA 1
ATOM 7398 C C . ILE B 1 392 ? 23.75 -17.219 -17.344 1 95.38 392 ILE B C 1
ATOM 7400 O O . ILE B 1 392 ? 22.625 -16.734 -17.234 1 95.38 392 ILE B O 1
ATOM 7404 N N . ALA B 1 393 ? 24.797 -16.812 -16.672 1 93.69 393 ALA B N 1
ATOM 7405 C CA . ALA B 1 393 ? 24.672 -15.703 -15.719 1 93.69 393 ALA B CA 1
ATOM 7406 C C . ALA B 1 393 ? 24.781 -14.359 -16.422 1 93.69 393 ALA B C 1
ATOM 7408 O O . ALA B 1 393 ? 25.688 -14.148 -17.234 1 93.69 393 ALA B O 1
ATOM 7409 N N . LEU B 1 394 ? 23.906 -13.492 -16.125 1 91.62 394 LEU B N 1
ATOM 7410 C CA . LEU B 1 394 ? 23.922 -12.18 -16.75 1 91.62 394 LEU B CA 1
ATOM 7411 C C . LEU B 1 394 ? 24.812 -11.219 -15.953 1 91.62 394 LEU B C 1
ATOM 7413 O O . LEU B 1 394 ? 24.875 -11.289 -14.727 1 91.62 394 LEU B O 1
ATOM 7417 N N . SER B 1 395 ? 25.453 -10.391 -16.688 1 89.25 395 SER B N 1
ATOM 7418 C CA . SER B 1 395 ? 26.234 -9.344 -16.047 1 89.25 395 SER B CA 1
ATOM 7419 C C . SER B 1 395 ? 25.328 -8.25 -15.477 1 89.25 395 SER B C 1
ATOM 7421 O O . SER B 1 395 ? 24.156 -8.18 -15.812 1 89.25 395 SER B O 1
ATOM 7423 N N . GLU B 1 396 ? 25.906 -7.441 -14.633 1 86.44 396 GLU B N 1
ATOM 7424 C CA . GLU B 1 396 ? 25.156 -6.348 -14.031 1 86.44 396 GLU B CA 1
ATOM 7425 C C . GLU B 1 396 ? 24.625 -5.395 -15.094 1 86.44 396 GLU B C 1
ATOM 7427 O O . GLU B 1 396 ? 23.531 -4.844 -14.953 1 86.44 396 GLU B O 1
ATOM 7432 N N . GLY B 1 397 ? 25.406 -5.195 -16.062 1 85.5 397 GLY B N 1
ATOM 7433 C CA . GLY B 1 397 ? 24.953 -4.359 -17.156 1 85.5 397 GLY B CA 1
ATOM 7434 C C . GLY B 1 397 ? 23.781 -4.949 -17.906 1 85.5 397 GLY B C 1
ATOM 7435 O O . GLY B 1 397 ? 22.859 -4.227 -18.297 1 85.5 397 GLY B O 1
ATOM 7436 N N . GLU B 1 398 ? 23.875 -6.199 -18.141 1 88.81 398 GLU B N 1
ATOM 7437 C CA . GLU B 1 398 ? 22.781 -6.883 -18.828 1 88.81 398 GLU B CA 1
ATOM 7438 C C . GLU B 1 398 ? 21.5 -6.871 -17.984 1 88.81 398 GLU B C 1
ATOM 7440 O O . GLU B 1 398 ? 20.406 -6.672 -18.516 1 88.81 398 GLU B O 1
ATOM 7445 N N . VAL B 1 399 ? 21.734 -7.113 -16.75 1 88.44 399 VAL B N 1
ATOM 7446 C CA . VAL B 1 399 ? 20.609 -7.105 -15.82 1 88.44 399 VAL B CA 1
ATOM 7447 C C . VAL B 1 399 ? 19.891 -5.754 -15.883 1 88.44 399 VAL B C 1
ATOM 7449 O O . VAL B 1 399 ? 18.672 -5.695 -16 1 88.44 399 VAL B O 1
ATOM 7452 N N . ARG B 1 400 ? 20.625 -4.699 -15.836 1 84.81 400 ARG B N 1
ATOM 7453 C CA . ARG B 1 400 ? 20.062 -3.355 -15.883 1 84.81 400 ARG B CA 1
ATOM 7454 C C . ARG B 1 400 ? 19.328 -3.121 -17.203 1 84.81 400 ARG B C 1
ATOM 7456 O O . ARG B 1 400 ? 18.25 -2.523 -17.219 1 84.81 400 ARG B O 1
ATOM 7463 N N . ALA B 1 401 ? 19.938 -3.6 -18.219 1 87 401 ALA B N 1
ATOM 7464 C CA . ALA B 1 401 ? 19.344 -3.414 -19.547 1 87 401 ALA B CA 1
ATOM 7465 C C . ALA B 1 401 ? 18.016 -4.145 -19.656 1 87 401 ALA B C 1
ATOM 7467 O O . ALA B 1 401 ? 17.047 -3.604 -20.188 1 87 401 ALA B O 1
ATOM 7468 N N . VAL B 1 402 ? 17.984 -5.332 -19.156 1 88.62 402 VAL B N 1
ATOM 7469 C CA . VAL B 1 402 ? 16.75 -6.117 -19.219 1 88.62 402 VAL B CA 1
ATOM 7470 C C . VAL B 1 402 ? 15.68 -5.465 -18.344 1 88.62 402 VAL B C 1
ATOM 7472 O O . VAL B 1 402 ? 14.516 -5.375 -18.734 1 88.62 402 VAL B O 1
ATOM 7475 N N . MET B 1 403 ? 16.047 -5.027 -17.188 1 87.19 403 MET B N 1
ATOM 7476 C CA . MET B 1 403 ? 15.102 -4.395 -16.281 1 87.19 403 MET B CA 1
ATOM 7477 C C . MET B 1 403 ? 14.492 -3.145 -16.906 1 87.19 403 MET B C 1
ATOM 7479 O O . MET B 1 403 ? 13.305 -2.869 -16.719 1 87.19 403 MET B O 1
ATOM 7483 N N . GLU B 1 404 ? 15.219 -2.439 -17.609 1 83.94 404 GLU B N 1
ATOM 7484 C CA . GLU B 1 404 ? 14.711 -1.248 -18.281 1 83.94 404 GLU B CA 1
ATOM 7485 C C . GLU B 1 404 ? 13.711 -1.615 -19.375 1 83.94 404 GLU B C 1
ATOM 7487 O O . GLU B 1 404 ? 12.703 -0.924 -19.562 1 83.94 404 GLU B O 1
ATOM 7492 N N . GLN B 1 405 ? 14.055 -2.664 -19.969 1 86.81 405 GLN B N 1
ATOM 7493 C CA . GLN B 1 405 ? 13.172 -3.1 -21.047 1 86.81 405 GLN B CA 1
ATOM 7494 C C . GLN B 1 405 ? 11.875 -3.691 -20.5 1 86.81 405 GLN B C 1
ATOM 7496 O O . GLN B 1 405 ? 10.828 -3.592 -21.141 1 86.81 405 GLN B O 1
ATOM 7501 N N . GLN B 1 406 ? 11.922 -4.266 -19.328 1 86.69 406 GLN B N 1
ATOM 7502 C CA . GLN B 1 406 ? 10.758 -4.891 -18.719 1 86.69 406 GLN B CA 1
ATOM 7503 C C . GLN B 1 406 ? 9.664 -3.863 -18.438 1 86.69 406 GLN B C 1
ATOM 7505 O O . GLN B 1 406 ? 8.484 -4.219 -18.328 1 86.69 406 GLN B O 1
ATOM 7510 N N . ARG B 1 407 ? 10.07 -2.646 -18.359 1 84.5 407 ARG B N 1
ATOM 7511 C CA . ARG B 1 407 ? 9.109 -1.593 -18.031 1 84.5 407 ARG B CA 1
ATOM 7512 C C . ARG B 1 407 ? 8.281 -1.223 -19.266 1 84.5 407 ARG B C 1
ATOM 7514 O O . ARG B 1 407 ? 7.234 -0.586 -19.141 1 84.5 407 ARG B O 1
ATOM 7521 N N . LEU B 1 408 ? 8.672 -1.771 -20.406 1 85 408 LEU B N 1
ATOM 7522 C CA . LEU B 1 408 ? 7.988 -1.484 -21.656 1 85 408 LEU B CA 1
ATOM 7523 C C . LEU B 1 408 ? 7.148 -2.676 -22.109 1 85 408 LEU B C 1
ATOM 7525 O O . LEU B 1 408 ? 7.469 -3.822 -21.781 1 85 408 LEU B O 1
ATOM 7529 N N . PRO B 1 409 ? 6.09 -2.338 -22.828 1 84.44 409 PRO B N 1
ATOM 7530 C CA . PRO B 1 409 ? 5.391 -3.457 -23.469 1 84.44 409 PRO B CA 1
ATOM 7531 C C . PRO B 1 409 ? 6.262 -4.203 -24.469 1 84.44 409 PRO B C 1
ATOM 7533 O O . PRO B 1 409 ? 7.191 -3.619 -25.047 1 84.44 409 PRO B O 1
ATOM 7536 N N . VAL B 1 410 ? 5.953 -5.41 -24.703 1 84.56 410 VAL B N 1
ATOM 7537 C CA . VAL B 1 410 ? 6.812 -6.305 -25.469 1 84.56 410 VAL B CA 1
ATOM 7538 C C . VAL B 1 410 ? 7.051 -5.723 -26.859 1 84.56 410 VAL B C 1
ATOM 7540 O O . VAL B 1 410 ? 8.188 -5.676 -27.328 1 84.56 410 VAL B O 1
ATOM 7543 N N . PRO B 1 411 ? 6.016 -5.215 -27.531 1 82.38 411 PRO B N 1
ATOM 7544 C CA . PRO B 1 411 ? 6.258 -4.703 -28.891 1 82.38 411 PRO B CA 1
ATOM 7545 C C . PRO B 1 411 ? 7.148 -3.463 -28.891 1 82.38 411 PRO B C 1
ATOM 7547 O O . PRO B 1 411 ? 7.742 -3.135 -29.922 1 82.38 411 PRO B O 1
ATOM 7550 N N . ALA B 1 412 ? 7.23 -2.822 -27.812 1 83.62 412 ALA B N 1
ATOM 7551 C CA . ALA B 1 412 ? 8 -1.582 -27.734 1 83.62 412 ALA B CA 1
ATOM 7552 C C . ALA B 1 412 ? 9.445 -1.858 -27.328 1 83.62 412 ALA B C 1
ATOM 7554 O O . ALA B 1 412 ? 10.273 -0.949 -27.312 1 83.62 412 ALA B O 1
ATOM 7555 N N . ARG B 1 413 ? 9.742 -3.086 -27.062 1 85.56 413 ARG B N 1
ATOM 7556 C CA . ARG B 1 413 ? 11.086 -3.428 -26.594 1 85.56 413 ARG B CA 1
ATOM 7557 C C . ARG B 1 413 ? 12.07 -3.484 -27.75 1 85.56 413 ARG B C 1
ATOM 7559 O O . ARG B 1 413 ? 11.688 -3.793 -28.891 1 85.56 413 ARG B O 1
ATOM 7566 N N . SER B 1 414 ? 13.266 -2.98 -27.406 1 77 414 SER B N 1
ATOM 7567 C CA . SER B 1 414 ? 14.305 -2.936 -28.422 1 77 414 SER B CA 1
ATOM 7568 C C . SER B 1 414 ? 14.953 -4.305 -28.625 1 77 414 SER B C 1
ATOM 7570 O O . SER B 1 414 ? 15.281 -4.98 -27.641 1 77 414 SER B O 1
ATOM 7572 N N . ALA B 1 415 ? 14.969 -4.727 -29.844 1 62.31 415 ALA B N 1
ATOM 7573 C CA . ALA B 1 415 ? 15.586 -5.996 -30.219 1 62.31 415 ALA B CA 1
ATOM 7574 C C . ALA B 1 415 ? 17.109 -5.934 -30.062 1 62.31 415 ALA B C 1
ATOM 7576 O O . ALA B 1 415 ? 17.766 -6.965 -29.922 1 62.31 415 ALA B O 1
ATOM 7577 N N . THR B 1 416 ? 17.641 -4.746 -30.312 1 60.84 416 THR B N 1
ATOM 7578 C CA . THR B 1 416 ? 19.094 -4.625 -30.406 1 60.84 416 THR B CA 1
ATOM 7579 C C . THR B 1 416 ? 19.703 -4.328 -29.047 1 60.84 416 THR B C 1
ATOM 7581 O O . THR B 1 416 ? 20.766 -3.727 -28.953 1 60.84 416 THR B O 1
ATOM 7584 N N . ALA B 1 417 ? 19.109 -4.816 -28.094 1 58.5 417 ALA B N 1
ATOM 7585 C CA . ALA B 1 417 ? 19.891 -4.441 -26.922 1 58.5 417 ALA B CA 1
ATOM 7586 C C . ALA B 1 417 ? 21.297 -5.039 -26.984 1 58.5 417 ALA B C 1
ATOM 7588 O O . ALA B 1 417 ? 21.484 -6.227 -26.703 1 58.5 417 ALA B O 1
ATOM 7589 N N . GLU B 1 418 ? 22.188 -4.621 -28.062 1 59.16 418 GLU B N 1
ATOM 7590 C CA . GLU B 1 418 ? 23.516 -5.055 -28.5 1 59.16 418 GLU B CA 1
ATOM 7591 C C . GLU B 1 418 ? 24.328 -5.625 -27.328 1 59.16 418 GLU B C 1
ATOM 7593 O O . GLU B 1 418 ? 25.156 -6.512 -27.516 1 59.16 418 GLU B O 1
ATOM 7598 N N . GLN B 1 419 ? 24 -5.316 -26.125 1 74.62 419 GLN B N 1
ATOM 7599 C CA . GLN B 1 419 ? 24.906 -5.758 -25.078 1 74.62 419 GLN B CA 1
ATOM 7600 C C . GLN B 1 419 ? 24.297 -6.91 -24.281 1 74.62 419 GLN B C 1
ATOM 7602 O O . GLN B 1 419 ? 24.922 -7.426 -23.344 1 74.62 419 GLN B O 1
ATOM 7607 N N . LEU B 1 420 ? 23.281 -7.59 -25.016 1 85.75 420 LEU B N 1
ATOM 7608 C CA . LEU B 1 420 ? 22.672 -8.664 -24.25 1 85.75 420 LEU B CA 1
ATOM 7609 C C . LEU B 1 420 ? 22.984 -10.023 -24.859 1 85.75 420 LEU B C 1
ATOM 7611 O O . LEU B 1 420 ? 23.172 -10.141 -26.078 1 85.75 420 LEU B O 1
ATOM 7615 N N . HIS B 1 421 ? 23.219 -11.008 -24.094 1 89.19 421 HIS B N 1
ATOM 7616 C CA . HIS B 1 421 ? 23.328 -12.375 -24.578 1 89.19 421 HIS B CA 1
ATOM 7617 C C . HIS B 1 421 ? 22.141 -12.75 -25.453 1 89.19 421 HIS B C 1
ATOM 7619 O O . HIS B 1 421 ? 21 -12.367 -25.172 1 89.19 421 HIS B O 1
ATOM 7625 N N . PRO B 1 422 ? 22.344 -13.477 -26.469 1 89.06 422 PRO B N 1
ATOM 7626 C CA . PRO B 1 422 ? 21.281 -13.805 -27.422 1 89.06 422 PRO B CA 1
ATOM 7627 C C . PRO B 1 422 ? 20.094 -14.484 -26.75 1 89.06 422 PRO B C 1
ATOM 7629 O O . PRO B 1 422 ? 18.938 -14.234 -27.125 1 89.06 422 PRO B O 1
ATOM 7632 N N . LEU B 1 423 ? 20.359 -15.312 -25.828 1 90.75 423 LEU B N 1
ATOM 7633 C CA . LEU B 1 423 ? 19.266 -16 -25.156 1 90.75 423 LEU B CA 1
ATOM 7634 C C . LEU B 1 423 ? 18.438 -15.031 -24.312 1 90.75 423 LEU B C 1
ATOM 7636 O O . LEU B 1 423 ? 17.234 -15.211 -24.156 1 90.75 423 LEU B O 1
ATOM 7640 N N . ALA B 1 424 ? 19.125 -14.07 -23.75 1 90.56 424 ALA B N 1
ATOM 7641 C CA . ALA B 1 424 ? 18.406 -13.047 -23 1 90.56 424 ALA B CA 1
ATOM 7642 C C . ALA B 1 424 ? 17.531 -12.195 -23.922 1 90.56 424 ALA B C 1
ATOM 7644 O O . ALA B 1 424 ? 16.406 -11.828 -23.562 1 90.56 424 ALA B O 1
ATOM 7645 N N . VAL B 1 425 ? 18.062 -11.938 -25.078 1 89.5 425 VAL B N 1
ATOM 7646 C CA . VAL B 1 425 ? 17.297 -11.18 -26.062 1 89.5 425 VAL B CA 1
ATOM 7647 C C . VAL B 1 425 ? 16.062 -11.961 -26.469 1 89.5 425 VAL B C 1
ATOM 7649 O O . VAL B 1 425 ? 14.961 -11.398 -26.578 1 89.5 425 VAL B O 1
ATOM 7652 N N . ARG B 1 426 ? 16.234 -13.211 -26.688 1 90.12 426 ARG B N 1
ATOM 7653 C CA . ARG B 1 426 ? 15.125 -14.062 -27.078 1 90.12 426 ARG B CA 1
ATOM 7654 C C . ARG B 1 426 ? 14.031 -14.07 -26.016 1 90.12 426 ARG B C 1
ATOM 7656 O O . ARG B 1 426 ? 12.852 -13.953 -26.328 1 90.12 426 ARG B O 1
ATOM 7663 N N . LEU B 1 427 ? 14.453 -14.172 -24.781 1 91.25 427 LEU B N 1
ATOM 7664 C CA . LEU B 1 427 ? 13.484 -14.227 -23.688 1 91.25 427 LEU B CA 1
ATOM 7665 C C . LEU B 1 427 ? 12.789 -12.883 -23.516 1 91.25 427 LEU B C 1
ATOM 7667 O O . LEU B 1 427 ? 11.641 -12.828 -23.078 1 91.25 427 LEU B O 1
ATOM 7671 N N . LEU B 1 428 ? 13.492 -11.836 -23.828 1 89.56 428 LEU B N 1
ATOM 7672 C CA . LEU B 1 428 ? 12.906 -10.508 -23.75 1 89.56 428 LEU B CA 1
ATOM 7673 C C . LEU B 1 428 ? 11.758 -10.352 -24.734 1 89.56 428 LEU B C 1
ATOM 7675 O O . LEU B 1 428 ? 10.82 -9.594 -24.5 1 89.56 428 LEU B O 1
ATOM 7679 N N . HIS B 1 429 ? 11.867 -11.125 -25.797 1 90.25 429 HIS B N 1
ATOM 7680 C CA . HIS B 1 429 ? 10.875 -11 -26.844 1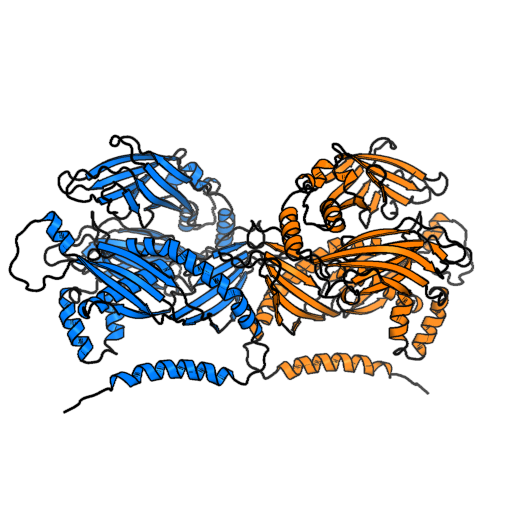 90.25 429 HIS B CA 1
ATOM 7681 C C . HIS B 1 429 ? 10.031 -12.266 -26.969 1 90.25 429 HIS B C 1
ATOM 7683 O O . HIS B 1 429 ? 9.609 -12.633 -28.062 1 90.25 429 HIS B O 1
ATOM 7689 N N . SER B 1 430 ? 9.898 -12.914 -25.906 1 91.75 430 SER B N 1
ATOM 7690 C CA . SER B 1 430 ? 9.07 -14.109 -25.859 1 91.75 430 SER B CA 1
ATOM 7691 C C . SER B 1 430 ? 8.219 -14.148 -24.594 1 91.75 430 SER B C 1
ATOM 7693 O O . SER B 1 430 ? 8.398 -13.312 -23.688 1 91.75 430 SER B O 1
ATOM 7695 N N . GLY B 1 431 ? 7.297 -15.031 -24.562 1 92.75 431 GLY B N 1
ATOM 7696 C CA . GLY B 1 431 ? 6.418 -15.164 -23.422 1 92.75 431 GLY B CA 1
ATOM 7697 C C . GLY B 1 431 ? 5.406 -16.281 -23.562 1 92.75 431 GLY B C 1
ATOM 7698 O O . GLY B 1 431 ? 5.527 -17.125 -24.453 1 92.75 431 GLY B O 1
ATOM 7699 N N . LEU B 1 432 ? 4.57 -16.312 -22.578 1 93.06 432 LEU B N 1
ATOM 7700 C CA . LEU B 1 432 ? 3.557 -17.359 -22.531 1 93.06 432 LEU B CA 1
ATOM 7701 C C . LEU B 1 432 ? 2.16 -16.781 -22.719 1 93.06 432 LEU B C 1
ATOM 7703 O O . LEU B 1 432 ? 1.771 -15.859 -22 1 93.06 432 LEU B O 1
ATOM 7707 N N . LEU B 1 433 ? 1.524 -17.297 -23.703 1 94.25 433 LEU B N 1
ATOM 7708 C CA . LEU B 1 433 ? 0.112 -16.969 -23.859 1 94.25 433 LEU B CA 1
ATOM 7709 C C . LEU B 1 433 ? -0.766 -17.938 -23.078 1 94.25 433 LEU B C 1
ATOM 7711 O O . LEU B 1 433 ? -0.721 -19.141 -23.281 1 94.25 433 LEU B O 1
ATOM 7715 N N . LEU B 1 434 ? -1.481 -17.406 -22.156 1 92.75 434 LEU B N 1
ATOM 7716 C CA . LEU B 1 434 ? -2.377 -18.203 -21.344 1 92.75 434 LEU B CA 1
ATOM 7717 C C . LEU B 1 434 ? -3.832 -17.969 -21.734 1 92.75 434 LEU B C 1
ATOM 7719 O O . LEU B 1 434 ? -4.297 -16.828 -21.75 1 92.75 434 LEU B O 1
ATOM 7723 N N . VAL B 1 435 ? -4.496 -19.031 -22.047 1 93.31 435 VAL B N 1
ATOM 7724 C CA . VAL B 1 435 ? -5.918 -18.953 -22.375 1 93.31 435 VAL B CA 1
ATOM 7725 C C . VAL B 1 435 ? -6.711 -19.875 -21.453 1 93.31 435 VAL B C 1
ATOM 7727 O O . VAL B 1 435 ? -6.688 -21.109 -21.609 1 93.31 435 VAL B O 1
ATOM 7730 N N . ALA B 1 436 ? -7.391 -19.266 -20.578 1 89.25 436 ALA B N 1
ATOM 7731 C CA . ALA B 1 436 ? -8.234 -20.016 -19.656 1 89.25 436 ALA B CA 1
ATOM 7732 C C . ALA B 1 436 ? -9.688 -20.016 -20.125 1 89.25 436 ALA B C 1
ATOM 7734 O O . ALA B 1 436 ? -10.18 -19.016 -20.656 1 89.25 436 ALA B O 1
ATOM 7735 N N . VAL B 1 437 ? -10.289 -21.125 -20 1 87.25 437 VAL B N 1
ATOM 7736 C CA . VAL B 1 437 ? -11.711 -21.281 -20.266 1 87.25 437 VAL B CA 1
ATOM 7737 C C . VAL B 1 437 ? -12.414 -21.859 -19.031 1 87.25 437 VAL B C 1
ATOM 7739 O O . VAL B 1 437 ? -12.648 -23.062 -18.953 1 87.25 437 VAL B O 1
ATOM 7742 N N . PRO B 1 438 ? -12.875 -20.984 -18.281 1 80.75 438 PRO B N 1
ATOM 7743 C CA . PRO B 1 438 ? -13.531 -21.484 -17.062 1 80.75 438 PRO B CA 1
ATOM 7744 C C . PRO B 1 438 ? -14.766 -22.328 -17.359 1 80.75 438 PRO B C 1
ATOM 7746 O O . PRO B 1 438 ? -15.016 -23.328 -16.688 1 80.75 438 PRO B O 1
ATOM 7749 N N . ARG B 1 439 ? -15.438 -21.938 -18.391 1 85.88 439 ARG B N 1
ATOM 7750 C CA . ARG B 1 439 ? -16.688 -22.641 -18.672 1 85.88 439 ARG B CA 1
ATOM 7751 C C . ARG B 1 439 ? -17.047 -22.547 -20.156 1 85.88 439 ARG B C 1
ATOM 7753 O O . ARG B 1 439 ? -16.828 -21.516 -20.797 1 85.88 439 ARG B O 1
ATOM 7760 N N . ALA B 1 440 ? -17.469 -23.688 -20.641 1 89.5 440 ALA B N 1
ATOM 7761 C CA . ALA B 1 440 ? -18.047 -23.766 -21.984 1 89.5 440 ALA B CA 1
ATOM 7762 C C . ALA B 1 440 ? -19.469 -24.312 -21.938 1 89.5 440 ALA B C 1
ATOM 7764 O O . ALA B 1 440 ? -19.766 -25.219 -21.156 1 89.5 440 ALA B O 1
ATOM 7765 N N . GLU B 1 441 ? -20.297 -23.656 -22.719 1 89.94 441 GLU B N 1
ATOM 7766 C CA . GLU B 1 441 ? -21.703 -24.062 -22.734 1 89.94 441 GLU B CA 1
ATOM 7767 C C . GLU B 1 441 ? -22.203 -24.281 -24.156 1 89.94 441 GLU B C 1
ATOM 7769 O O . GLU B 1 441 ? -21.688 -23.656 -25.094 1 89.94 441 GLU B O 1
ATOM 7774 N N . GLY B 1 442 ? -23.156 -25.188 -24.234 1 86.75 442 GLY B N 1
ATOM 7775 C CA . GLY B 1 442 ? -23.766 -25.438 -25.531 1 86.75 442 GLY B CA 1
ATOM 7776 C C . GLY B 1 442 ? -23.094 -26.531 -26.312 1 86.75 442 GLY B C 1
ATOM 7777 O O . GLY B 1 442 ? -23.172 -26.578 -27.547 1 86.75 442 GLY B O 1
ATOM 7778 N N . ILE B 1 443 ? -22.391 -27.359 -25.625 1 86.62 443 ILE B N 1
ATOM 7779 C CA . ILE B 1 443 ? -21.703 -28.469 -26.281 1 86.62 443 ILE B CA 1
ATOM 7780 C C . ILE B 1 443 ? -22.719 -29.547 -26.656 1 86.62 443 ILE B C 1
ATOM 7782 O O . ILE B 1 443 ? -23.547 -29.953 -25.828 1 86.62 443 ILE B O 1
ATOM 7786 N N . PRO B 1 444 ? -22.688 -29.922 -27.875 1 77.69 444 PRO B N 1
ATOM 7787 C CA . PRO B 1 444 ? -23.641 -30.969 -28.266 1 77.69 444 PRO B CA 1
ATOM 7788 C C . PRO B 1 444 ? -23.438 -32.281 -27.5 1 77.69 444 PRO B C 1
ATOM 7790 O O . PRO B 1 444 ? -22.312 -32.812 -27.453 1 77.69 444 PRO B O 1
ATOM 7793 N N . ALA B 1 445 ? -24.344 -32.719 -26.562 1 67.38 445 ALA B N 1
ATOM 7794 C CA . ALA B 1 445 ? -24.234 -33.906 -25.719 1 67.38 445 ALA B CA 1
ATOM 7795 C C . ALA B 1 445 ? -25.141 -35.031 -26.234 1 67.38 445 ALA B C 1
ATOM 7797 O O . ALA B 1 445 ? -26.297 -35.125 -25.844 1 67.38 445 ALA B O 1
ATOM 7798 N N . GLY B 1 446 ? -25.391 -35.25 -27.453 1 57.31 446 GLY B N 1
ATOM 7799 C CA . GLY B 1 446 ? -26.438 -36.125 -27.953 1 57.31 446 GLY B CA 1
ATOM 7800 C C . GLY B 1 446 ? -26.266 -37.562 -27.516 1 57.31 446 GLY B C 1
ATOM 7801 O O . GLY B 1 446 ? -27.188 -38.375 -27.641 1 57.31 446 GLY B O 1
ATOM 7802 N N . GLY B 1 447 ? -25.141 -38.062 -27.062 1 55.88 447 GLY B N 1
ATOM 7803 C CA . GLY B 1 447 ? -25.016 -39.5 -26.969 1 55.88 447 GLY B CA 1
ATOM 7804 C C . GLY B 1 447 ? -25 -40 -25.547 1 55.88 447 GLY B C 1
ATOM 7805 O O . GLY B 1 447 ? -25.203 -39.25 -24.609 1 55.88 447 GLY B O 1
ATOM 7806 N N . MET B 1 448 ? -25.125 -41.375 -25.359 1 54.97 448 MET B N 1
ATOM 7807 C CA . MET B 1 448 ? -25.109 -42.156 -24.125 1 54.97 448 MET B CA 1
ATOM 7808 C C . MET B 1 448 ? -23.859 -41.844 -23.312 1 54.97 448 MET B C 1
ATOM 7810 O O . MET B 1 448 ? -23.875 -42 -22.094 1 54.97 448 MET B O 1
ATOM 7814 N N . PHE B 1 449 ? -22.812 -41.281 -24.031 1 57.81 449 PHE B N 1
ATOM 7815 C CA . PHE B 1 449 ? -21.547 -41.062 -23.328 1 57.81 449 PHE B CA 1
ATOM 7816 C C . PHE B 1 449 ? -21.25 -39.562 -23.234 1 57.81 449 PHE B C 1
ATOM 7818 O O . PHE B 1 449 ? -21.594 -38.812 -24.141 1 57.81 449 PHE B O 1
ATOM 7825 N N . LYS B 1 450 ? -20.875 -39.156 -22.156 1 66.94 450 LYS B N 1
ATOM 7826 C CA . LYS B 1 450 ? -20.406 -37.781 -21.984 1 66.94 450 LYS B CA 1
ATOM 7827 C C . LYS B 1 450 ? -19.156 -37.5 -22.812 1 66.94 450 LYS B C 1
ATOM 7829 O O . LYS B 1 450 ? -18.141 -38.188 -22.641 1 66.94 450 LYS B O 1
ATOM 7834 N N . PRO B 1 451 ? -19.281 -36.656 -23.719 1 75.31 451 PRO B N 1
ATOM 7835 C CA . PRO B 1 451 ? -18.094 -36.375 -24.547 1 75.31 451 PRO B CA 1
ATOM 7836 C C . PRO B 1 451 ? -17 -35.625 -23.797 1 75.31 451 PRO B C 1
ATOM 7838 O O . PRO B 1 451 ? -17.281 -34.969 -22.797 1 75.31 451 PRO B O 1
ATOM 7841 N N . HIS B 1 452 ? -15.789 -35.906 -24.219 1 80.56 452 HIS B N 1
ATOM 7842 C CA . HIS B 1 452 ? -14.648 -35.125 -23.75 1 80.56 452 HIS B CA 1
ATOM 7843 C C . HIS B 1 452 ? -14.312 -34 -24.703 1 80.56 452 HIS B C 1
ATOM 7845 O O . HIS B 1 452 ? -14.406 -34.156 -25.922 1 80.56 452 HIS B O 1
ATOM 7851 N N . VAL B 1 453 ? -14.141 -32.906 -24.094 1 85.88 453 VAL B N 1
ATOM 7852 C CA . VAL B 1 453 ? -13.852 -31.734 -24.922 1 85.88 453 VAL B CA 1
ATOM 7853 C C . VAL B 1 453 ? -12.484 -31.156 -24.547 1 85.88 453 VAL B C 1
ATOM 7855 O O . VAL B 1 453 ? -12.055 -31.266 -23.391 1 85.88 453 VAL B O 1
ATOM 7858 N N . GLU B 1 454 ? -11.789 -30.594 -25.562 1 88.31 454 GLU B N 1
ATOM 7859 C CA . GLU B 1 454 ? -10.5 -29.938 -25.359 1 88.31 454 GLU B CA 1
ATOM 7860 C C . GLU B 1 454 ? -10.398 -28.672 -26.188 1 88.31 454 GLU B C 1
ATOM 7862 O O . GLU B 1 454 ? -10.922 -28.609 -27.312 1 88.31 454 GLU B O 1
ATOM 7867 N N . LEU B 1 455 ? -9.805 -27.766 -25.594 1 91.56 455 LEU B N 1
ATOM 7868 C CA . LEU B 1 455 ? -9.57 -26.531 -26.312 1 91.56 455 LEU B CA 1
ATOM 7869 C C . LEU B 1 455 ? -8.18 -26.516 -26.938 1 91.56 455 LEU B C 1
ATOM 7871 O O . LEU B 1 455 ? -7.188 -26.766 -26.25 1 91.56 455 LEU B O 1
ATOM 7875 N N . VAL B 1 456 ? -8.125 -26.172 -28.172 1 92.25 456 VAL B N 1
ATOM 7876 C CA . VAL B 1 456 ? -6.859 -26.047 -28.875 1 92.25 456 VAL B CA 1
ATOM 7877 C C . VAL B 1 456 ? -6.594 -24.578 -29.203 1 92.25 456 VAL B C 1
ATOM 7879 O O . VAL B 1 456 ? -7.461 -23.891 -29.734 1 92.25 456 VAL B O 1
ATOM 7882 N N . VAL B 1 457 ? -5.418 -24.156 -28.828 1 95.06 457 VAL B N 1
ATOM 7883 C CA . VAL B 1 457 ? -4.984 -22.781 -29.094 1 95.06 457 VAL B CA 1
ATOM 7884 C C . VAL B 1 457 ? -3.854 -22.781 -30.125 1 95.06 457 VAL B C 1
ATOM 7886 O O . VAL B 1 457 ? -2.85 -23.484 -29.953 1 95.06 457 VAL B O 1
ATOM 7889 N N . ARG B 1 458 ? -4.094 -21.891 -31.125 1 94.75 458 ARG B N 1
ATOM 7890 C CA . ARG B 1 458 ? -3.102 -21.859 -32.188 1 94.75 458 ARG B CA 1
ATOM 7891 C C . ARG B 1 458 ? -2.686 -20.422 -32.5 1 94.75 458 ARG B C 1
ATOM 7893 O O . ARG B 1 458 ? -3.518 -19.516 -32.469 1 94.75 458 ARG B O 1
ATOM 7900 N N . VAL B 1 459 ? -1.397 -20.312 -32.656 1 94 459 VAL B N 1
ATOM 7901 C CA . VAL B 1 459 ? -0.83 -19.062 -33.188 1 94 459 VAL B CA 1
ATOM 7902 C C . VAL B 1 459 ? 0.237 -19.375 -34.219 1 94 459 VAL B C 1
ATOM 7904 O O . VAL B 1 459 ? 1.311 -19.891 -33.906 1 94 459 VAL B O 1
ATOM 7907 N N . GLY B 1 460 ? -0.036 -19.094 -35.438 1 85.88 460 GLY B N 1
ATOM 7908 C CA . GLY B 1 460 ? 0.88 -19.484 -36.5 1 85.88 460 GLY B CA 1
ATOM 7909 C C . GLY B 1 460 ? 1.06 -21 -36.594 1 85.88 460 GLY B C 1
ATOM 7910 O O . GLY B 1 460 ? 0.085 -21.734 -36.75 1 85.88 460 GLY B O 1
ATOM 7911 N N . ARG B 1 461 ? 2.311 -21.422 -36.344 1 83.62 461 ARG B N 1
ATOM 7912 C CA . ARG B 1 461 ? 2.604 -22.844 -36.438 1 83.62 461 ARG B CA 1
ATOM 7913 C C . ARG B 1 461 ? 2.637 -23.5 -35.062 1 83.62 461 ARG B C 1
ATOM 7915 O O . ARG B 1 461 ? 2.781 -24.719 -34.969 1 83.62 461 ARG B O 1
ATOM 7922 N N . ARG B 1 462 ? 2.365 -22.703 -34.156 1 88.12 462 ARG B N 1
ATOM 7923 C CA . ARG B 1 462 ? 2.439 -23.219 -32.781 1 88.12 462 ARG B CA 1
ATOM 7924 C C . ARG B 1 462 ? 1.051 -23.562 -32.25 1 88.12 462 ARG B C 1
ATOM 7926 O O . ARG B 1 462 ? 0.076 -22.875 -32.562 1 88.12 462 ARG B O 1
ATOM 7933 N N . GLU B 1 463 ? 1.014 -24.641 -31.469 1 90.38 463 GLU B N 1
ATOM 7934 C CA . GLU B 1 463 ? -0.269 -25.062 -30.922 1 90.38 463 GLU B CA 1
ATOM 7935 C C . GLU B 1 463 ? -0.117 -25.562 -29.484 1 90.38 463 GLU B C 1
ATOM 7937 O O . GLU B 1 463 ? 0.953 -26.047 -29.094 1 90.38 463 GLU B O 1
ATOM 7942 N N . ALA B 1 464 ? -1.1 -25.328 -28.719 1 89.25 464 ALA B N 1
ATOM 7943 C CA . ALA B 1 464 ? -1.216 -25.859 -27.375 1 89.25 464 ALA B CA 1
ATOM 7944 C C . ALA B 1 464 ? -2.65 -26.281 -27.062 1 89.25 464 ALA B C 1
ATOM 7946 O O . ALA B 1 464 ? -3.592 -25.812 -27.703 1 89.25 464 ALA B O 1
ATOM 7947 N N . GLU B 1 465 ? -2.791 -27.172 -26.203 1 87.19 465 GLU B N 1
ATOM 7948 C CA . GLU B 1 465 ? -4.121 -27.656 -25.859 1 87.19 465 GLU B CA 1
ATOM 7949 C C . GLU B 1 465 ? -4.312 -27.719 -24.344 1 87.19 465 GLU B C 1
ATOM 7951 O O . GLU B 1 465 ? -3.336 -27.812 -23.594 1 87.19 465 GLU B O 1
ATOM 7956 N N . THR B 1 466 ? -5.523 -27.609 -23.953 1 85.25 466 THR B N 1
ATOM 7957 C CA . THR B 1 466 ? -5.863 -27.859 -22.562 1 85.25 466 THR B CA 1
ATOM 7958 C C . THR B 1 466 ? -6.008 -29.359 -22.297 1 85.25 466 THR B C 1
ATOM 7960 O O . THR B 1 466 ? -6.055 -30.156 -23.234 1 85.25 466 THR B O 1
ATOM 7963 N N . ASP B 1 467 ? -6.035 -29.641 -21.016 1 77 467 ASP B N 1
ATOM 7964 C CA . ASP B 1 467 ? -6.422 -31 -20.672 1 77 467 ASP B CA 1
ATOM 7965 C C . ASP B 1 467 ? -7.875 -31.266 -21.078 1 77 467 ASP B C 1
ATOM 7967 O O . ASP B 1 467 ? -8.688 -30.344 -21.141 1 77 467 ASP B O 1
ATOM 7971 N N . ALA B 1 468 ? -8.125 -32.5 -21.312 1 77.94 468 ALA B N 1
ATOM 7972 C CA . ALA B 1 468 ? -9.484 -32.875 -21.672 1 77.94 468 ALA B CA 1
ATOM 7973 C C . ALA B 1 468 ? -10.438 -32.688 -20.5 1 77.94 468 ALA B C 1
ATOM 7975 O O . ALA B 1 468 ? -10.078 -33 -19.359 1 77.94 468 ALA B O 1
ATOM 7976 N N . ALA B 1 469 ? -11.547 -32.094 -20.828 1 77.62 469 ALA B N 1
ATOM 7977 C CA . ALA B 1 469 ? -12.602 -31.938 -19.828 1 77.62 469 ALA B CA 1
ATOM 7978 C C . ALA B 1 469 ? -13.859 -32.719 -20.219 1 77.62 469 ALA B C 1
ATOM 7980 O O . ALA B 1 469 ? -14.148 -32.875 -21.406 1 77.62 469 ALA B O 1
ATOM 7981 N N . GLN B 1 470 ? -14.5 -33.156 -19.203 1 73.69 470 GLN B N 1
ATOM 7982 C CA . GLN B 1 470 ? -15.734 -33.875 -19.469 1 73.69 470 GLN B CA 1
ATOM 7983 C C . GLN B 1 470 ? -16.938 -32.938 -19.516 1 73.69 470 GLN B C 1
ATOM 7985 O O . GLN B 1 470 ? -17.094 -32.094 -18.641 1 73.69 470 GLN B O 1
ATOM 7990 N N . ALA B 1 471 ? -17.641 -33.125 -20.562 1 75.19 471 ALA B N 1
ATOM 7991 C CA . ALA B 1 471 ? -18.844 -32.281 -20.688 1 75.19 471 ALA B CA 1
ATOM 7992 C C . ALA B 1 471 ? -20 -32.906 -19.906 1 75.19 471 ALA B C 1
ATOM 7994 O O . ALA B 1 471 ? -20.156 -34.125 -19.859 1 75.19 471 ALA B O 1
ATOM 7995 N N . SER B 1 472 ? -20.781 -32.031 -19.375 1 72.25 472 SER B N 1
ATOM 7996 C CA . SER B 1 472 ? -21.984 -32.469 -18.672 1 72.25 472 SER B CA 1
ATOM 7997 C C . SER B 1 472 ? -23.094 -32.812 -19.656 1 72.25 472 SER B C 1
ATOM 7999 O O . SER B 1 472 ? -22.969 -32.562 -20.859 1 72.25 472 SER B O 1
ATOM 8001 N N . ARG B 1 473 ? -24.141 -33.406 -19.125 1 69.25 473 ARG B N 1
ATOM 8002 C CA . ARG B 1 473 ? -25.281 -33.781 -19.953 1 69.25 473 ARG B CA 1
ATOM 8003 C C . ARG B 1 473 ? -25.984 -32.531 -20.5 1 69.25 473 ARG B C 1
ATOM 8005 O O . ARG B 1 473 ? -26.625 -32.594 -21.547 1 69.25 473 ARG B O 1
ATOM 8012 N N . GLN B 1 474 ? -25.75 -31.438 -19.797 1 75.19 474 GLN B N 1
ATOM 8013 C CA . GLN B 1 474 ? -26.359 -30.188 -20.219 1 75.19 474 GLN B CA 1
ATOM 8014 C C . GLN B 1 474 ? -25.469 -29.469 -21.234 1 75.19 474 GLN B C 1
ATOM 8016 O O . GLN B 1 474 ? -25.812 -28.375 -21.719 1 75.19 474 GLN B O 1
ATOM 8021 N N . GLY B 1 475 ? -24.391 -30.125 -21.547 1 78.75 475 GLY B N 1
ATOM 8022 C CA . GLY B 1 475 ? -23.5 -29.531 -22.531 1 78.75 475 GLY B CA 1
ATOM 8023 C C . GLY B 1 475 ? -22.562 -28.5 -21.953 1 78.75 475 GLY B C 1
ATOM 8024 O O . GLY B 1 475 ? -22.25 -27.5 -22.609 1 78.75 475 GLY B O 1
ATOM 8025 N N . ALA B 1 476 ? -22.312 -28.594 -20.766 1 83.19 476 ALA B N 1
ATOM 8026 C CA . ALA B 1 476 ? -21.391 -27.672 -20.109 1 83.19 476 ALA B CA 1
ATOM 8027 C C . ALA B 1 476 ? -20.078 -28.375 -19.734 1 83.19 476 ALA B C 1
ATOM 8029 O O . ALA B 1 476 ? -20.094 -29.547 -19.375 1 83.19 476 ALA B O 1
ATOM 8030 N N . ALA B 1 477 ? -19 -27.672 -19.984 1 83 477 ALA B N 1
ATOM 8031 C CA . ALA B 1 477 ? -17.688 -28.219 -19.594 1 83 477 ALA B CA 1
ATOM 8032 C C . ALA B 1 477 ? -16.844 -27.172 -18.891 1 83 477 ALA B C 1
ATOM 8034 O O . ALA B 1 477 ? -16.922 -25.969 -19.188 1 83 477 ALA B O 1
ATOM 8035 N N . GLU B 1 478 ? -16.109 -27.578 -17.906 1 78.62 478 GLU B N 1
ATOM 8036 C CA . GLU B 1 478 ? -15.195 -26.719 -17.172 1 78.62 478 GLU B CA 1
ATOM 8037 C C . GLU B 1 478 ? -13.75 -27.203 -17.297 1 78.62 478 GLU B C 1
ATOM 8039 O O . GLU B 1 478 ? -13.484 -28.391 -17.141 1 78.62 478 GLU B O 1
ATOM 8044 N N . PHE B 1 479 ? -12.945 -26.234 -17.656 1 78.81 479 PHE B N 1
ATOM 8045 C CA . PHE B 1 479 ? -11.539 -26.578 -17.828 1 78.81 479 PHE B CA 1
ATOM 8046 C C . PHE B 1 479 ? -10.734 -26.156 -16.594 1 78.81 479 PHE B C 1
ATOM 8048 O O . PHE B 1 479 ? -10.922 -25.062 -16.062 1 78.81 479 PHE B O 1
ATOM 8055 N N . SER B 1 480 ? -9.891 -26.984 -16.125 1 69.69 480 SER B N 1
ATOM 8056 C CA . SER B 1 480 ? -9.172 -26.766 -14.875 1 69.69 480 SER B CA 1
ATOM 8057 C C . SER B 1 480 ? -7.953 -25.875 -15.078 1 69.69 480 SER B C 1
ATOM 8059 O O . SER B 1 480 ? -7.652 -25.016 -14.25 1 69.69 480 SER B O 1
ATOM 8061 N N . ARG B 1 481 ? -7.16 -26.141 -16.188 1 75.88 481 ARG B N 1
ATOM 8062 C CA . ARG B 1 481 ? -5.934 -25.375 -16.422 1 75.88 481 ARG B CA 1
ATOM 8063 C C . ARG B 1 481 ? -5.98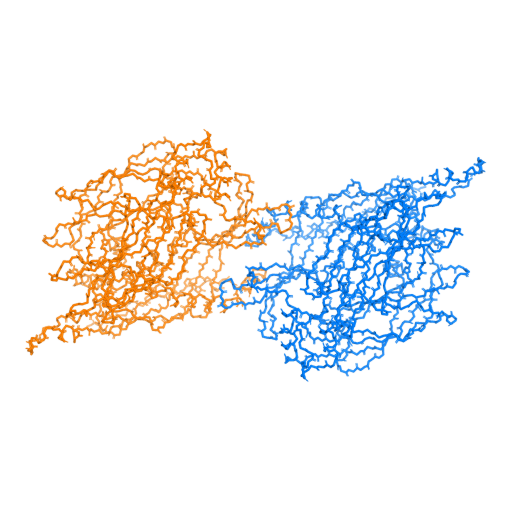 -24.672 -17.766 1 75.88 481 ARG B C 1
ATOM 8065 O O . ARG B 1 481 ? -6.559 -25.172 -18.734 1 75.88 481 ARG B O 1
ATOM 8072 N N . PRO B 1 482 ? -5.422 -23.547 -17.734 1 85.81 482 PRO B N 1
ATOM 8073 C CA . PRO B 1 482 ? -5.363 -22.844 -19.016 1 85.81 482 PRO B CA 1
ATOM 8074 C C . PRO B 1 482 ? -4.402 -23.5 -20 1 85.81 482 PRO B C 1
ATOM 8076 O O . PRO B 1 482 ? -3.484 -24.219 -19.594 1 85.81 482 PRO B O 1
ATOM 8079 N N . ALA B 1 483 ? -4.699 -23.328 -21.203 1 89.56 483 ALA B N 1
ATOM 8080 C CA . ALA B 1 483 ? -3.717 -23.672 -22.219 1 89.56 483 ALA B CA 1
ATOM 8081 C C . ALA B 1 483 ? -2.559 -22.672 -22.234 1 89.56 483 ALA B C 1
ATOM 8083 O O . ALA B 1 483 ? -2.771 -21.453 -22.125 1 89.56 483 ALA B O 1
ATOM 8084 N N . ALA B 1 484 ? -1.406 -23.234 -22.219 1 90.19 484 ALA B N 1
ATOM 8085 C CA . ALA B 1 484 ? -0.211 -22.406 -22.203 1 90.19 484 ALA B CA 1
ATOM 8086 C C . ALA B 1 484 ? 0.598 -22.594 -23.484 1 90.19 484 ALA B C 1
ATOM 8088 O O . ALA B 1 484 ? 1.093 -23.688 -23.766 1 90.19 484 ALA B O 1
ATOM 8089 N N . LEU B 1 485 ? 0.717 -21.484 -24.219 1 92.81 485 LEU B N 1
ATOM 8090 C CA . LEU B 1 485 ? 1.429 -21.547 -25.484 1 92.81 485 LEU B CA 1
ATOM 8091 C C . LEU B 1 485 ? 2.645 -20.625 -25.484 1 92.81 485 LEU B C 1
ATOM 8093 O O . LEU B 1 485 ? 2.512 -19.422 -25.281 1 92.81 485 LEU B O 1
ATOM 8097 N N . HIS B 1 486 ? 3.793 -21.234 -25.703 1 92.31 486 HIS B N 1
ATOM 8098 C CA . HIS B 1 486 ? 5.023 -20.469 -25.812 1 92.31 486 HIS B CA 1
ATOM 8099 C C . HIS B 1 486 ? 5.094 -19.75 -27.156 1 92.31 486 HIS B C 1
ATOM 8101 O O . HIS B 1 486 ? 4.957 -20.375 -28.219 1 92.31 486 HIS B O 1
ATOM 8107 N N . LEU B 1 487 ? 5.305 -18.484 -27.062 1 92.81 487 LEU B N 1
ATOM 8108 C CA . LEU B 1 487 ? 5.43 -17.703 -28.297 1 92.81 487 LEU B CA 1
ATOM 8109 C C . LEU B 1 487 ? 6.859 -17.188 -28.469 1 92.81 487 LEU B C 1
ATOM 8111 O O . LEU B 1 487 ? 7.398 -16.531 -27.578 1 92.81 487 LEU B O 1
ATOM 8115 N N . GLU B 1 488 ? 7.348 -17.469 -29.625 1 89.44 488 GLU B N 1
ATOM 8116 C CA . GLU B 1 488 ? 8.703 -17.047 -29.969 1 89.44 488 GLU B CA 1
ATOM 8117 C C . GLU B 1 488 ? 8.727 -15.625 -30.5 1 89.44 488 GLU B C 1
ATOM 8119 O O . GLU B 1 488 ? 7.68 -15.078 -30.875 1 89.44 488 GLU B O 1
ATOM 8124 N N . PRO B 1 489 ? 9.945 -15.039 -30.547 1 88 489 PRO B N 1
ATOM 8125 C CA . PRO B 1 489 ? 10.055 -13.656 -31 1 88 489 PRO B CA 1
ATOM 8126 C C . PRO B 1 489 ? 9.516 -13.445 -32.406 1 88 489 PRO B C 1
ATOM 8128 O O . PRO B 1 489 ? 8.938 -12.391 -32.688 1 88 489 PRO B O 1
ATOM 8131 N N . GLU B 1 490 ? 9.594 -14.422 -33.188 1 85.25 490 GLU B N 1
ATOM 8132 C CA . GLU B 1 490 ? 9.164 -14.289 -34.594 1 85.25 490 GLU B CA 1
ATOM 8133 C C . GLU B 1 490 ? 7.656 -14.094 -34.688 1 85.25 490 GLU B C 1
ATOM 8135 O O . GLU B 1 490 ? 7.176 -13.328 -35.531 1 85.25 490 GLU B O 1
ATOM 8140 N N . VAL B 1 491 ? 7.035 -14.75 -33.812 1 86.12 491 VAL B N 1
ATOM 8141 C CA . VAL B 1 491 ? 5.578 -14.664 -33.812 1 86.12 491 VAL B CA 1
ATOM 8142 C C . VAL B 1 491 ? 5.137 -13.312 -33.281 1 86.12 491 VAL B C 1
ATOM 8144 O O . VAL B 1 491 ? 4.164 -12.719 -33.75 1 86.12 491 VAL B O 1
ATOM 8147 N N . LEU B 1 492 ? 5.82 -12.797 -32.344 1 86.19 492 LEU B N 1
ATOM 8148 C CA . LEU B 1 492 ? 5.453 -11.555 -31.672 1 86.19 492 LEU B CA 1
ATOM 8149 C C . LEU B 1 492 ? 5.672 -10.352 -32.594 1 86.19 492 LEU B C 1
ATOM 8151 O O . LEU B 1 492 ? 5.043 -9.305 -32.406 1 86.19 492 LEU B O 1
ATOM 8155 N N . ARG B 1 493 ? 6.516 -10.5 -33.531 1 81.06 493 ARG B N 1
ATOM 8156 C CA . ARG B 1 493 ? 6.836 -9.398 -34.438 1 81.06 493 ARG B CA 1
ATOM 8157 C C . ARG B 1 493 ? 5.855 -9.344 -35.594 1 81.06 493 ARG B C 1
ATOM 8159 O O . ARG B 1 493 ? 5.766 -8.328 -36.281 1 81.06 493 ARG B O 1
ATOM 8166 N N . GLN B 1 494 ? 5.125 -10.367 -35.719 1 82.88 494 GLN B N 1
ATOM 8167 C CA . GLN B 1 494 ? 4.184 -10.406 -36.812 1 82.88 494 GLN B CA 1
ATOM 8168 C C . GLN B 1 494 ? 2.969 -9.523 -36.531 1 82.88 494 GLN B C 1
ATOM 8170 O O . GLN B 1 494 ? 2.188 -9.797 -35.625 1 82.88 494 GLN B O 1
ATOM 8175 N N . ARG B 1 495 ? 2.877 -8.516 -37.375 1 79.75 495 ARG B N 1
ATOM 8176 C CA . ARG B 1 495 ? 1.744 -7.605 -37.25 1 79.75 495 ARG B CA 1
ATOM 8177 C C . ARG B 1 495 ? 0.439 -8.289 -37.625 1 79.75 495 ARG B C 1
ATOM 8179 O O . ARG B 1 495 ? 0.384 -9.016 -38.625 1 79.75 495 ARG B O 1
ATOM 8186 N N . GLY B 1 496 ? -0.522 -8.25 -36.812 1 82 496 GLY B N 1
ATOM 8187 C CA . GLY B 1 496 ? -1.846 -8.773 -37.125 1 82 496 GLY B CA 1
ATOM 8188 C C . GLY B 1 496 ? -2.002 -10.242 -36.812 1 82 496 GLY B C 1
ATOM 8189 O O . GLY B 1 496 ? -2.949 -10.891 -37.25 1 82 496 GLY B O 1
ATOM 8190 N N . ALA B 1 497 ? -1.035 -10.727 -36.094 1 89 497 ALA B N 1
ATOM 8191 C CA . ALA B 1 497 ? -1.146 -12.125 -35.688 1 89 497 ALA B CA 1
ATOM 8192 C C . ALA B 1 497 ? -2.414 -12.359 -34.875 1 89 497 ALA B C 1
ATOM 8194 O O . ALA B 1 497 ? -2.861 -11.477 -34.125 1 89 497 ALA B O 1
ATOM 8195 N N . GLN B 1 498 ? -2.975 -13.57 -35.125 1 93.88 498 GLN B N 1
ATOM 8196 C CA . GLN B 1 498 ? -4.227 -13.922 -34.469 1 93.88 498 GLN B CA 1
ATOM 8197 C C . GLN B 1 498 ? -4.07 -15.195 -33.625 1 93.88 498 GLN B C 1
ATOM 8199 O O . GLN B 1 498 ? -3.25 -16.047 -33.969 1 93.88 498 GLN B O 1
ATOM 8204 N N . VAL B 1 499 ? -4.793 -15.203 -32.562 1 94.94 499 VAL B N 1
ATOM 8205 C CA . VAL B 1 499 ? -4.922 -16.391 -31.75 1 94.94 499 VAL B CA 1
ATOM 8206 C C . VAL B 1 499 ? -6.172 -17.172 -32.156 1 94.94 499 VAL B C 1
ATOM 8208 O O . VAL B 1 499 ? -7.289 -16.656 -32.062 1 94.94 499 VAL B O 1
ATOM 8211 N N . GLU B 1 500 ? -5.953 -18.312 -32.625 1 95.25 500 GLU B N 1
ATOM 8212 C CA . GLU B 1 500 ? -7.078 -19.156 -33.031 1 95.25 500 GLU B CA 1
ATOM 8213 C C . GLU B 1 500 ? -7.434 -20.172 -31.953 1 95.25 500 GLU B C 1
ATOM 8215 O O . GLU B 1 500 ? -6.586 -20.969 -31.531 1 95.25 500 GLU B O 1
ATOM 8220 N N . LEU B 1 501 ? -8.641 -20.156 -31.562 1 95.31 501 LEU B N 1
ATOM 8221 C CA . LEU B 1 501 ? -9.164 -21.094 -30.578 1 95.31 501 LEU B CA 1
ATOM 8222 C C . LEU B 1 501 ? -10.141 -22.078 -31.234 1 95.31 501 LEU B C 1
ATOM 8224 O O . LEU B 1 501 ? -11.008 -21.672 -32 1 95.31 501 LEU B O 1
ATOM 8228 N N . GLU B 1 502 ? -9.914 -23.312 -30.938 1 94.19 502 GLU B N 1
ATOM 8229 C CA . GLU B 1 502 ? -10.812 -24.344 -31.469 1 94.19 502 GLU B CA 1
ATOM 8230 C C . GLU B 1 502 ? -11.211 -25.328 -30.375 1 94.19 502 GLU B C 1
ATOM 8232 O O . GLU B 1 502 ? -10.352 -25.875 -29.672 1 94.19 502 GLU B O 1
ATOM 8237 N N . LEU B 1 503 ? -12.453 -25.5 -30.234 1 92.44 503 LEU B N 1
ATOM 8238 C CA . LEU B 1 503 ? -12.953 -26.5 -29.281 1 92.44 503 LEU B CA 1
ATOM 8239 C C . LEU B 1 503 ? -13.203 -27.828 -29.984 1 92.44 503 LEU B C 1
ATOM 8241 O O . LEU B 1 503 ? -14.008 -27.906 -30.922 1 92.44 503 LEU B O 1
ATOM 8245 N N . LEU B 1 504 ? -12.547 -28.812 -29.469 1 89.06 504 LEU B N 1
ATOM 8246 C CA . LEU B 1 504 ? -12.672 -30.141 -30.062 1 89.06 504 LEU B CA 1
ATOM 8247 C C . LEU B 1 504 ? -13.438 -31.094 -29.156 1 89.06 504 LEU B C 1
ATOM 8249 O O . LEU B 1 504 ? -13.266 -31.047 -27.922 1 89.06 504 LEU B O 1
ATOM 8253 N N . GLN B 1 505 ? -14.273 -31.797 -29.703 1 85.94 505 GLN B N 1
ATOM 8254 C CA . GLN B 1 505 ? -15.047 -32.812 -29 1 85.94 505 GLN B CA 1
ATOM 8255 C C . GLN B 1 505 ? -14.648 -34.219 -29.453 1 85.94 505 GLN B C 1
ATOM 8257 O O . GLN B 1 505 ? -14.539 -34.469 -30.656 1 85.94 505 GLN B O 1
ATOM 8262 N N . HIS B 1 506 ? -14.312 -34.938 -28.484 1 78.31 506 HIS B N 1
ATOM 8263 C CA . HIS B 1 506 ? -13.977 -36.344 -28.766 1 78.31 506 HIS B CA 1
ATOM 8264 C C . HIS B 1 506 ? -15.156 -37.25 -28.453 1 78.31 506 HIS B C 1
ATOM 8266 O O . HIS B 1 506 ? -15.609 -37.344 -27.312 1 78.31 506 HIS B O 1
ATOM 8272 N N . ASN B 1 507 ? -15.688 -37.812 -29.531 1 65.5 507 ASN B N 1
ATOM 8273 C CA . ASN B 1 507 ? -16.797 -38.75 -29.391 1 65.5 507 ASN B CA 1
ATOM 8274 C C . ASN B 1 507 ? -16.312 -40.188 -29.531 1 65.5 507 ASN B C 1
ATOM 8276 O O . ASN B 1 507 ? -15.352 -40.469 -30.25 1 65.5 507 ASN B O 1
ATOM 8280 N N . TRP B 1 508 ? -16.656 -41.062 -28.688 1 58.97 508 TRP B N 1
ATOM 8281 C CA . TRP B 1 508 ? -16.281 -42.469 -28.734 1 58.97 508 TRP B CA 1
ATOM 8282 C C . TRP B 1 508 ? -16.5 -43.031 -30.125 1 58.97 508 TRP B C 1
ATOM 8284 O O . TRP B 1 508 ? -15.68 -43.844 -30.609 1 58.97 508 TRP B O 1
ATOM 8294 N N . MET B 1 509 ? -17.641 -42.812 -30.75 1 56.53 509 MET B N 1
ATOM 8295 C CA . MET B 1 509 ? -18 -43.5 -32 1 56.53 509 MET B CA 1
ATOM 8296 C C . MET B 1 509 ? -17.547 -42.656 -33.219 1 56.53 509 MET B C 1
ATOM 8298 O O . MET B 1 509 ? -17.266 -43.219 -34.281 1 56.53 509 MET B O 1
ATOM 8302 N N . ARG B 1 510 ? -17.656 -41.375 -33.188 1 58.59 510 ARG B N 1
ATOM 8303 C CA . ARG B 1 510 ? -17.547 -40.562 -34.406 1 58.59 510 ARG B CA 1
ATOM 8304 C C . ARG B 1 510 ? -16.188 -39.875 -34.5 1 58.59 510 ARG B C 1
ATOM 8306 O O . ARG B 1 510 ? -15.977 -39.031 -35.344 1 58.59 510 ARG B O 1
ATOM 8313 N N . GLY B 1 511 ? -15.234 -40.25 -33.625 1 68.44 511 GLY B N 1
ATOM 8314 C CA . GLY B 1 511 ? -13.922 -39.625 -33.75 1 68.44 511 GLY B CA 1
ATOM 8315 C C . GLY B 1 511 ? -13.867 -38.219 -33.188 1 68.44 511 GLY B C 1
ATOM 8316 O O . GLY B 1 511 ? -14.562 -37.938 -32.188 1 68.44 511 GLY B O 1
ATOM 8317 N N . VAL B 1 512 ? -12.977 -37.312 -33.656 1 78.94 512 VAL B N 1
ATOM 8318 C CA . VAL B 1 512 ? -12.75 -35.938 -33.219 1 78.94 512 VAL B CA 1
ATOM 8319 C C . VAL B 1 512 ? -13.547 -34.969 -34.062 1 78.94 512 VAL B C 1
ATOM 8321 O O . VAL B 1 512 ? -13.484 -35.031 -35.312 1 78.94 512 VAL B O 1
ATOM 8324 N N . SER B 1 513 ? -14.516 -34.25 -33.469 1 84.19 513 SER B N 1
ATOM 8325 C CA . SER B 1 513 ? -15.273 -33.219 -34.188 1 84.19 513 SER B CA 1
ATOM 8326 C C . SER B 1 513 ? -15.039 -31.828 -33.594 1 84.19 513 SER B C 1
ATOM 8328 O O . SER B 1 513 ? -14.75 -31.703 -32.375 1 84.19 513 SER B O 1
ATOM 8330 N N . SER B 1 514 ? -15.109 -30.859 -34.438 1 89.5 514 SER B N 1
ATOM 8331 C CA . SER B 1 514 ? -14.938 -29.484 -33.969 1 89.5 514 SER B CA 1
ATOM 8332 C C . SER B 1 514 ? -16.266 -28.875 -33.562 1 89.5 514 SER B C 1
ATOM 8334 O O . SER B 1 514 ? -17.266 -28.984 -34.281 1 89.5 514 SER B O 1
ATOM 8336 N N . CYS B 1 515 ? -16.297 -28.203 -32.406 1 89.75 515 CYS B N 1
ATOM 8337 C CA . CYS B 1 515 ? -17.5 -27.531 -31.906 1 89.75 515 CYS B CA 1
ATOM 8338 C C . CYS B 1 515 ? -17.516 -26.078 -32.344 1 89.75 515 CYS B C 1
ATOM 8340 O O . CYS B 1 515 ? -18.5 -25.375 -32.094 1 89.75 515 CYS B O 1
ATOM 8342 N N . GLY B 1 516 ? -16.484 -25.625 -32.844 1 92.12 516 GLY B N 1
ATOM 8343 C CA . GLY B 1 516 ? -16.422 -24.234 -33.312 1 92.12 516 GLY B CA 1
ATOM 8344 C C . GLY B 1 516 ? -15.047 -23.609 -33.125 1 92.12 516 GLY B C 1
ATOM 8345 O O . GLY B 1 516 ? -14.164 -24.203 -32.5 1 92.12 516 GLY B O 1
ATOM 8346 N N . THR B 1 517 ? -14.93 -22.438 -33.75 1 94.25 517 THR B N 1
ATOM 8347 C CA . THR B 1 517 ? -13.656 -21.734 -33.688 1 94.25 517 THR B CA 1
ATOM 8348 C C . THR B 1 517 ? -13.867 -20.266 -33.312 1 94.25 517 THR B C 1
ATOM 8350 O O . THR B 1 517 ? -14.977 -19.75 -33.438 1 94.25 517 THR B O 1
ATOM 8353 N N . LEU B 1 518 ? -12.898 -19.703 -32.75 1 94.69 518 LEU B N 1
ATOM 8354 C CA . LEU B 1 518 ? -12.859 -18.297 -32.375 1 94.69 518 LEU B CA 1
ATOM 8355 C C . LEU B 1 518 ? -11.477 -17.703 -32.594 1 94.69 518 LEU B C 1
ATOM 8357 O O . LEU B 1 518 ? -10.469 -18.344 -32.312 1 94.69 518 LEU B O 1
ATOM 8361 N N . ALA B 1 519 ? -11.461 -16.5 -33.219 1 93.94 519 ALA B N 1
ATOM 8362 C CA . ALA B 1 519 ? -10.195 -15.812 -33.469 1 93.94 519 ALA B CA 1
ATOM 8363 C C . ALA B 1 519 ? -10.102 -14.547 -32.625 1 93.94 519 ALA B C 1
ATOM 8365 O O . ALA B 1 519 ? -11.055 -13.773 -32.531 1 93.94 519 ALA B O 1
ATOM 8366 N N . LEU B 1 520 ? -9.039 -14.367 -31.938 1 93.88 520 LEU B N 1
ATOM 8367 C CA . LEU B 1 520 ? -8.734 -13.188 -31.141 1 93.88 520 LEU B CA 1
ATOM 8368 C C . LEU B 1 520 ? -7.477 -12.492 -31.641 1 93.88 520 LEU B C 1
ATOM 8370 O O . LEU B 1 520 ? -6.504 -13.156 -32 1 93.88 520 LEU B O 1
ATOM 8374 N N . PRO B 1 521 ? -7.527 -11.203 -31.672 1 92.56 521 PRO B N 1
ATOM 8375 C CA . PRO B 1 521 ? -6.289 -10.523 -32.062 1 92.56 521 PRO B CA 1
ATOM 8376 C C . PRO B 1 521 ? -5.188 -10.68 -31 1 92.56 521 PRO B C 1
ATOM 8378 O O . PRO B 1 521 ? -5.453 -10.594 -29.812 1 92.56 521 PRO B O 1
ATOM 8381 N N . LEU B 1 522 ? -3.977 -10.859 -31.391 1 93.69 522 LEU B N 1
ATOM 8382 C CA . LEU B 1 522 ? -2.842 -11.039 -30.484 1 93.69 522 LEU B CA 1
ATOM 8383 C C . LEU B 1 522 ? -2.299 -9.695 -30.031 1 93.69 522 LEU B C 1
ATOM 8385 O O . LEU B 1 522 ? -1.737 -9.594 -28.938 1 93.69 522 LEU B O 1
ATOM 8389 N N . GLY B 1 523 ? -2.443 -8.648 -30.734 1 89.69 523 GLY B N 1
ATOM 8390 C CA . GLY B 1 523 ? -1.886 -7.332 -30.469 1 89.69 523 GLY B CA 1
ATOM 8391 C C . GLY B 1 523 ? -2.189 -6.812 -29.078 1 89.69 523 GLY B C 1
ATOM 8392 O O . GLY B 1 523 ? -1.274 -6.52 -28.312 1 89.69 523 GLY B O 1
ATOM 8393 N N . PRO B 1 524 ? -3.461 -6.758 -28.828 1 90.12 524 PRO B N 1
ATOM 8394 C CA . PRO B 1 524 ? -3.842 -6.238 -27.516 1 90.12 524 PRO B CA 1
ATOM 8395 C C . PRO B 1 524 ? -3.271 -7.066 -26.359 1 90.12 524 PRO B C 1
ATOM 8397 O O . PRO B 1 524 ? -2.939 -6.52 -25.312 1 90.12 524 PRO B O 1
ATOM 8400 N N . LEU B 1 525 ? -3.135 -8.305 -26.5 1 92.81 525 LEU B N 1
ATOM 8401 C CA . LEU B 1 525 ? -2.59 -9.172 -25.453 1 92.81 525 LEU B CA 1
ATOM 8402 C C . LEU B 1 525 ? -1.113 -8.875 -25.219 1 92.81 525 LEU B C 1
ATOM 8404 O O . LEU B 1 525 ? -0.649 -8.891 -24.078 1 92.81 525 LEU B O 1
ATOM 8408 N N . LEU B 1 526 ? -0.449 -8.484 -26.234 1 90.62 526 LEU B N 1
ATOM 8409 C CA . LEU B 1 526 ? 0.985 -8.242 -26.141 1 90.62 526 LEU B CA 1
ATOM 8410 C C . LEU B 1 526 ? 1.26 -6.93 -25.406 1 90.62 526 LEU B C 1
ATOM 8412 O O . LEU B 1 526 ? 2.357 -6.727 -24.875 1 90.62 526 LEU B O 1
ATOM 8416 N N . THR B 1 527 ? 0.285 -6.082 -25.375 1 87.5 527 THR B N 1
ATOM 8417 C CA . THR B 1 527 ? 0.449 -4.805 -24.703 1 87.5 527 THR B CA 1
ATOM 8418 C C . THR B 1 527 ? 0.043 -4.914 -23.234 1 87.5 527 THR B C 1
ATOM 8420 O O . THR B 1 527 ? 0.093 -3.928 -22.5 1 87.5 527 THR B O 1
ATOM 8423 N N . GLY B 1 528 ? -0.304 -6.051 -22.859 1 85.62 528 GLY B N 1
ATOM 8424 C CA . GLY B 1 528 ? -0.616 -6.266 -21.469 1 85.62 528 GLY B CA 1
ATOM 8425 C C . GLY B 1 528 ? -2.105 -6.27 -21.172 1 85.62 528 GLY B C 1
ATOM 8426 O O . GLY B 1 528 ? -2.52 -6.387 -20.016 1 85.62 528 GLY B O 1
ATOM 8427 N N . GLU B 1 529 ? -2.855 -6.23 -22.188 1 87.12 529 GLU B N 1
ATOM 8428 C CA . GLU B 1 529 ? -4.301 -6.242 -21.984 1 87.12 529 GLU B CA 1
ATOM 8429 C C . GLU B 1 529 ? -4.812 -7.656 -21.719 1 87.12 529 GLU B C 1
ATOM 8431 O O . GLU B 1 529 ? -4.281 -8.625 -22.266 1 87.12 529 GLU B O 1
ATOM 8436 N N . ARG B 1 530 ? -5.754 -7.699 -20.844 1 90.62 530 ARG B N 1
ATOM 8437 C CA . ARG B 1 530 ? -6.441 -8.953 -20.562 1 90.62 530 ARG B CA 1
ATOM 8438 C C . ARG B 1 530 ? -7.777 -9.023 -21.297 1 90.62 530 ARG B C 1
ATOM 8440 O O . ARG B 1 530 ? -8.555 -8.062 -21.281 1 90.62 530 ARG B O 1
ATOM 8447 N N . VAL B 1 531 ? -7.988 -10.102 -22.078 1 91.56 531 VAL B N 1
ATOM 8448 C CA . VAL B 1 531 ? -9.234 -10.305 -22.812 1 91.56 531 VAL B CA 1
ATOM 8449 C C . VAL B 1 531 ? -10.102 -11.328 -22.078 1 91.56 531 VAL B C 1
ATOM 8451 O O . VAL B 1 531 ? -9.812 -12.523 -22.109 1 91.56 531 VAL B O 1
ATOM 8454 N N . ALA B 1 532 ? -11.062 -10.789 -21.438 1 91 532 ALA B N 1
ATOM 8455 C CA . ALA B 1 532 ? -11.953 -11.656 -20.672 1 91 532 ALA B CA 1
ATOM 8456 C C . ALA B 1 532 ? -13.414 -11.422 -21.047 1 91 532 ALA B C 1
ATOM 8458 O O . ALA B 1 532 ? -13.789 -10.305 -21.406 1 91 532 ALA B O 1
ATOM 8459 N N . GLY B 1 533 ? -14.219 -12.461 -21.109 1 90.38 533 GLY B N 1
ATOM 8460 C CA . GLY B 1 533 ? -15.641 -12.336 -21.391 1 90.38 533 GLY B CA 1
ATOM 8461 C C . GLY B 1 533 ? -16.203 -13.531 -22.141 1 90.38 533 GLY B C 1
ATOM 8462 O O . GLY B 1 533 ? -15.484 -14.477 -22.453 1 90.38 533 GLY B O 1
ATOM 8463 N N . GLU B 1 534 ? -17.469 -13.484 -22.297 1 93.38 534 GLU B N 1
ATOM 8464 C CA . GLU B 1 534 ? -18.156 -14.523 -23.047 1 93.38 534 GLU B CA 1
ATOM 8465 C C . GLU B 1 534 ? -18.094 -14.273 -24.547 1 93.38 534 GLU B C 1
ATOM 8467 O O . GLU B 1 534 ? -18.25 -13.141 -25 1 93.38 534 GLU B O 1
ATOM 8472 N N . ARG B 1 535 ? -17.719 -15.344 -25.25 1 93.62 535 ARG B N 1
ATOM 8473 C CA . ARG B 1 535 ? -17.641 -15.281 -26.703 1 93.62 535 ARG B CA 1
ATOM 8474 C C . ARG B 1 535 ? -18.344 -16.469 -27.328 1 93.62 535 ARG B C 1
ATOM 8476 O O . ARG B 1 535 ? -18.375 -17.562 -26.766 1 93.62 535 ARG B O 1
ATOM 8483 N N . ARG B 1 536 ? -18.844 -16.25 -28.531 1 92.88 536 ARG B N 1
ATOM 8484 C CA . ARG B 1 536 ? -19.5 -17.328 -29.266 1 92.88 536 ARG B CA 1
ATOM 8485 C C . ARG B 1 536 ? -18.578 -17.906 -30.328 1 92.88 536 ARG B C 1
ATOM 8487 O O . ARG B 1 536 ? -17.875 -17.156 -31.016 1 92.88 536 ARG B O 1
ATOM 8494 N N . LEU B 1 537 ? -18.609 -19.203 -30.359 1 93.81 537 LEU B N 1
ATOM 8495 C CA . LEU B 1 537 ? -17.797 -19.875 -31.375 1 93.81 537 LEU B CA 1
ATOM 8496 C C . LEU B 1 537 ? -18.516 -19.859 -32.719 1 93.81 537 LEU B C 1
ATOM 8498 O O . LEU B 1 537 ? -19.75 -19.859 -32.781 1 93.81 537 LEU B O 1
ATOM 8502 N N . GLU B 1 538 ? -17.672 -19.859 -33.75 1 90.88 538 GLU B N 1
ATOM 8503 C CA . GLU B 1 538 ? -18.234 -19.891 -35.094 1 90.88 538 GLU B CA 1
ATOM 8504 C C . GLU B 1 538 ? -17.953 -21.219 -35.781 1 90.88 538 GLU B C 1
ATOM 8506 O O . GLU B 1 538 ? -16.938 -21.859 -35.531 1 90.88 538 GLU B O 1
ATOM 8511 N N . GLY B 1 539 ? -18.859 -21.641 -36.625 1 79.19 539 GLY B N 1
ATOM 8512 C CA . GLY B 1 539 ? -18.641 -22.797 -37.5 1 79.19 539 GLY B CA 1
ATOM 8513 C C . GLY B 1 539 ? -19.078 -24.109 -36.875 1 79.19 539 GLY B C 1
ATOM 8514 O O . GLY B 1 539 ? -18.953 -25.172 -37.5 1 79.19 539 GLY B O 1
ATOM 8515 N N . GLY B 1 540 ? -19.484 -24.078 -35.688 1 71.81 540 GLY B N 1
ATOM 8516 C CA . GLY B 1 540 ? -19.938 -25.312 -35.062 1 71.81 540 GLY B CA 1
ATOM 8517 C C . GLY B 1 540 ? -21.422 -25.562 -35.25 1 71.81 540 GLY B C 1
ATOM 8518 O O . GLY B 1 540 ? -22 -25.172 -36.281 1 71.81 540 GLY B O 1
ATOM 8519 N N . GLY B 1 541 ? -21.969 -26.359 -34.5 1 68 541 GLY B N 1
ATOM 8520 C CA . GLY B 1 541 ? -23.375 -26.703 -34.562 1 68 541 GLY B CA 1
ATOM 8521 C C . GLY B 1 541 ? -24.297 -25.609 -34.062 1 68 541 GLY B C 1
ATOM 8522 O O . GLY B 1 541 ? -23.828 -24.531 -33.688 1 68 541 GLY B O 1
ATOM 8523 N N . ILE B 1 542 ? -25.547 -25.656 -34.438 1 67.75 542 ILE B N 1
ATOM 8524 C CA . ILE B 1 542 ? -26.594 -24.781 -33.938 1 67.75 542 ILE B CA 1
ATOM 8525 C C . ILE B 1 542 ? -27.312 -25.453 -32.781 1 67.75 542 ILE B C 1
ATOM 8527 O O . ILE B 1 542 ? -27.812 -26.562 -32.906 1 67.75 542 ILE B O 1
ATOM 8531 N N . PRO B 1 543 ? -27.219 -24.844 -31.562 1 75.81 543 PRO B N 1
ATOM 8532 C CA . PRO B 1 543 ? -26.75 -23.516 -31.156 1 75.81 543 PRO B CA 1
ATOM 8533 C C . PRO B 1 543 ? -25.234 -23.438 -31 1 75.81 543 PRO B C 1
ATOM 8535 O O . PRO B 1 543 ? -24.594 -24.469 -30.734 1 75.81 543 PRO B O 1
ATOM 8538 N N . ALA B 1 544 ? -24.781 -22.219 -31.188 1 86.25 544 ALA B N 1
ATOM 8539 C CA . ALA B 1 544 ? -23.344 -21.984 -31.094 1 86.25 544 ALA B CA 1
ATOM 8540 C C . ALA B 1 544 ? -22.844 -22.156 -29.656 1 86.25 544 ALA B C 1
ATOM 8542 O O . ALA B 1 544 ? -23.531 -21.781 -28.703 1 86.25 544 ALA B O 1
ATOM 8543 N N . VAL B 1 545 ? -21.719 -22.719 -29.516 1 91.62 545 VAL B N 1
ATOM 8544 C CA . VAL B 1 545 ? -21.109 -22.906 -28.203 1 91.62 545 VAL B CA 1
ATOM 8545 C C . VAL B 1 545 ? -20.625 -21.562 -27.672 1 91.62 545 VAL B C 1
ATOM 8547 O O . VAL B 1 545 ? -20.062 -20.75 -28.422 1 91.62 545 VAL B O 1
ATOM 8550 N N . ARG B 1 546 ? -20.938 -21.359 -26.469 1 93.56 546 ARG B N 1
ATOM 8551 C CA . ARG B 1 546 ? -20.484 -20.156 -25.781 1 93.56 546 ARG B CA 1
ATOM 8552 C C . ARG B 1 546 ? -19.312 -20.469 -24.859 1 93.56 546 ARG B C 1
ATOM 8554 O O . ARG B 1 546 ? -19.406 -21.359 -24.016 1 93.56 546 ARG B O 1
ATOM 8561 N N . LEU B 1 547 ? -18.25 -19.688 -25.062 1 92.38 547 LEU B N 1
ATOM 8562 C CA . LEU B 1 547 ? -17.047 -19.891 -24.266 1 92.38 547 LEU B CA 1
ATOM 8563 C C . LEU B 1 547 ? -16.781 -18.688 -23.375 1 92.38 547 LEU B C 1
ATOM 8565 O O . LEU B 1 547 ? -16.828 -17.531 -23.828 1 92.38 547 LEU B O 1
ATOM 8569 N N . GLN B 1 548 ? -16.656 -18.938 -22.125 1 93.06 548 GLN B N 1
ATOM 8570 C CA . GLN B 1 548 ? -16.047 -17.922 -21.25 1 93.06 548 GLN B CA 1
ATOM 8571 C C . GLN B 1 548 ? -14.523 -17.969 -21.344 1 93.06 548 GLN B C 1
ATOM 8573 O O . GLN B 1 548 ? -13.906 -18.984 -21.031 1 93.06 548 GLN B O 1
ATOM 8578 N N . ILE B 1 549 ? -14.016 -16.844 -21.781 1 92.88 549 ILE B N 1
ATOM 8579 C CA . ILE B 1 549 ? -12.578 -16.859 -22.031 1 92.88 549 ILE B CA 1
ATOM 8580 C C . ILE B 1 549 ? -11.883 -15.859 -21.109 1 92.88 549 ILE B C 1
ATOM 8582 O O . ILE B 1 549 ? -12.484 -14.859 -20.703 1 92.88 549 ILE B O 1
ATOM 8586 N N . ASP B 1 550 ? -10.68 -16.172 -20.672 1 93 550 ASP B N 1
ATOM 8587 C CA . ASP B 1 550 ? -9.727 -15.289 -20.016 1 93 550 ASP B CA 1
ATOM 8588 C C . ASP B 1 550 ? -8.32 -15.469 -20.594 1 93 550 ASP B C 1
ATOM 8590 O O . ASP B 1 550 ? -7.605 -16.406 -20.219 1 93 550 ASP B O 1
ATOM 8594 N N . ALA B 1 551 ? -7.949 -14.547 -21.438 1 94.38 551 ALA B N 1
ATOM 8595 C CA . ALA B 1 551 ? -6.668 -14.672 -22.125 1 94.38 551 ALA B CA 1
ATOM 8596 C C . ALA B 1 551 ? -5.723 -13.539 -21.75 1 94.38 551 ALA B C 1
ATOM 8598 O O . ALA B 1 551 ? -6.148 -12.383 -21.609 1 94.38 551 ALA B O 1
ATOM 8599 N N . HIS B 1 552 ? -4.586 -13.906 -21.531 1 93.81 552 HIS B N 1
ATOM 8600 C CA . HIS B 1 552 ? -3.561 -12.898 -21.266 1 93.81 552 HIS B CA 1
ATOM 8601 C C . HIS B 1 552 ? -2.178 -13.406 -21.656 1 93.81 552 HIS B C 1
ATOM 8603 O O . HIS B 1 552 ? -1.958 -14.617 -21.75 1 93.81 552 HIS B O 1
ATOM 8609 N N . PHE B 1 553 ? -1.348 -12.484 -21.984 1 93.19 553 PHE B N 1
ATOM 8610 C CA . PHE B 1 553 ? 0.032 -12.781 -22.344 1 93.19 553 PHE B CA 1
ATOM 8611 C C . PHE B 1 553 ? 0.986 -12.406 -21.219 1 93.19 553 PHE B C 1
ATOM 8613 O O . PHE B 1 553 ? 0.882 -11.312 -20.656 1 93.19 553 PHE B O 1
ATOM 8620 N N . ARG B 1 554 ? 1.88 -13.367 -20.906 1 90.88 554 ARG B N 1
ATOM 8621 C CA . ARG B 1 554 ? 2.887 -13.133 -19.875 1 90.88 554 ARG B CA 1
ATOM 8622 C C . ARG B 1 554 ? 4.293 -13.195 -20.469 1 90.88 554 ARG B C 1
ATOM 8624 O O . ARG B 1 554 ? 4.801 -14.281 -20.75 1 90.88 554 ARG B O 1
ATOM 8631 N N . PRO B 1 555 ? 4.879 -12.055 -20.516 1 91.38 555 PRO B N 1
ATOM 8632 C CA . PRO B 1 555 ? 6.273 -12.102 -20.969 1 91.38 555 PRO B CA 1
ATOM 8633 C C . PRO B 1 555 ? 7.188 -12.812 -19.969 1 91.38 555 PRO B C 1
ATOM 8635 O O . PRO B 1 555 ? 6.926 -12.797 -18.766 1 91.38 555 PRO B O 1
ATOM 8638 N N . TYR B 1 556 ? 8.203 -13.383 -20.484 1 91.25 556 TYR B N 1
ATOM 8639 C CA . TYR B 1 556 ? 9.133 -14.078 -19.609 1 91.25 556 TYR B CA 1
ATOM 8640 C C . TYR B 1 556 ? 9.945 -13.086 -18.781 1 91.25 556 TYR B C 1
ATOM 8642 O O . TYR B 1 556 ? 10.211 -13.32 -17.594 1 91.25 556 TYR B O 1
ATOM 8650 N N . PHE B 1 557 ? 10.406 -12.031 -19.547 1 86.88 557 PHE B N 1
ATOM 8651 C CA . PHE B 1 557 ? 11.016 -10.906 -18.844 1 86.88 557 PHE B CA 1
ATOM 8652 C C . PHE B 1 557 ? 10.055 -9.719 -18.781 1 86.88 557 PHE B C 1
ATOM 8654 O O . PHE B 1 557 ? 9.406 -9.391 -19.781 1 86.88 557 PHE B O 1
#

Foldseek 3Di:
DDPDDPVPPPVVVVVVVVVVVVVVVPDDDDPPCVVVVVQLVCVVVVQVVVQVVCQVFVLLLLVQLDDPQWDDKDKDDWGQANWTKDKADWDKDWDDALPFTKIKIKIKIKDWHFIKTKMKTWGFQDPDPPPDDDCPDQVVRSVRIDIKIKIWGGKMKIWMKMKMFIGQDPDPPRTFKIKIATLDQIDMDTDIDIPDPPLLCVVVVVLSVVCSCRQPPRQLRHPPRTDMGGPHPVDDDFFFFFWKKKKWWFKKAQQWDPDPPDDFFKKKWKDFHSVDIDIFDGFDDDDRMTGGRDMDMATDRDLVRTKMKMWIWRDDPFAFTHTRFMFIGRSVPDDAPDKDKDKTFTDDSVVVVCVVCVVPDDDVVVVSCVVSVVVVDPPGDGMITIMIMHIHGDDSVQSNLLRVQVVAFLQPGDLPPVPHDPSSSFLSQKWKKWKAWQKKADADQPDSDFKWKKKWKDWVPWIWIAGIWTADNRGMTGGSGTTITIDTNVRSNDPFIKIKMWMWIADPPPGIDTQFMDIDTCVCQRRFDWDFDKDWGPDHDPPTMITTMTIHIDRSD/DDPDDPVPPPVVVVVVVVVVVVVVVPDDDDPPCVVVVVQLVCVVVVQVVVQVVCQVFVLLLLVQLDDPQWDDKDKDDWGQANWTKDKADWDKDWDDALPFTKIKIKIKIKDWHFIKTKMKTWGFADPDPPPDDDCPDQVVRSVRIDIKIKIWGGKMKIWMKMKMFIRQDPDPPRTFKIKIATLDQIDMDTDIDIPDPPLLCVVVVVLSVVCSCRQPPRQLRHPPRTDMGGPHPVDDDFFFFFWKKKKWWFKKAQQFDPDPPDDFFKKKWKDFHSVAIDIFDGFDDDDRMTGGRDMDMATDRDLVRTKMKMWIWRDDPAAFTHTRFMFIGRSVVDDAPDKDKDKTFTDDSVVVVCVVCVVPDDDVVVVSCVVSVVVVPPPGDGMITIMIMHIHGDDSVQSNLLRVQVVAFLQPGDLPPVPHDPSSSFLSNKWKKWKAWQKKADADLPDSDFKWKKKWKDWDPWIWIFGIWTADSRGMTGGSGTTITIDTNVRSNDPFIKIKMWMWIADPPPGIDTQFMDIHTCVCQRRFDWDFDKDWGPDHDPPTMITTMTIHIDRSD

Radius of gyration: 38.07 Å; Cα contacts (8 Å, |Δi|>4): 2378; chains: 2; bounding box: 75×124×81 Å

Nearest PDB structures (foldseek):
  7as6-assembly1_A  TM=8.952E-01  e=3.105E-09  Arabidopsis thaliana
  5ixc-assembly1_A  TM=4.965E-01  e=2.754E-11  Homo sapiens
  5ixc-assembly2_B  TM=4.964E-01  e=8.740E-11  Homo sapiens
  5izr-assembly2_B  TM=4.802E-01  e=1.023E-10  Homo sapiens
  9b8k-assembly1_A  TM=3.459E-01  e=9.282E-10  Homo sapiens

Organism: NCBI:txid2649997